Protein AF-0000000080707463 (afdb_homodimer)

Radius of gyration: 42.47 Å; Cα contacts (8 Å, |Δi|>4): 2277; chains: 2; bounding box: 105×149×133 Å

Nearest PDB structures (foldseek):
  4acj-assembly1_A  TM=9.661E-01  e=4.113E-15  Danio rerio
  7obp-assembly5_E  TM=9.614E-01  e=1.721E-14  Homo sapiens
  8ar9-assembly1_A  TM=9.687E-01  e=5.318E-14  Homo sapiens
  7uzi-assembly1_U  TM=9.583E-01  e=1.323E-13  Rattus norvegicus
  7unf-assembly1_U  TM=8.994E-01  e=2.411E-11  Homo sapiens

Foldseek 3Di:
DVVVVVVVCVVVLVVCLVCVLVVQVVLLVVLLVVLVVCLVCVCVVVVCVLFLADSLLVSQVVLQVVCVVCVVVDDPSVNVSNLVSLVVLLLVLLLLLLLLLLLLVLQPALDQDDPVLVVVALCVLQVLLLLLLLLLLLVLLLLLLVLQVVVCVVPVVAFSCLSLLLLLLQFPNLPLDDPLLCVQRHVLSNQSSQQSQLVLLVCLSVVLRVLLSVVVVCVDVCVPPDPPPPDDDDDDDDDDDDDDDDDDDDDPDDDDDDDDDDDDDDDDDPPVPPCPDPPDPPDPPPPPPVPPPPPVPPPPPPPPPPPDVPDDQDEDDPVVSSVLLVVLLVVLVVVLVVVLVVQCVDDVCVSLVLVSLFRSSLSSSVSSSVVSSVCSVPHSYRYNSVSSNVSSVVSLSSSSSSSSSSRDNGDHPPVCVVSSVVSSVSSVVSLVVCLVPPQVQSAQDPSSLSSSLSSSNSRHNNSRSVVSNCSNVVPCLASRSVNSSSSSNPRVPPHSRSVSSVLSVCCSPPNSVVSSVVSVVSSVVSVVCSVPPPNCLHQVSLVVVVVVVVVVVVVPDPPPPPDPPPDPPDDPPDCPVPDDPPPPPPVPPPPPLPQAAELDDDPQDDSVNLSLVLVLAPVVQSNFHKYWQDKCVVQNFFPVSVQVSQAPQAKKWKWFAFNSGWIKTKTFGTTRHADQDADGDQSIWIWTPPSHTDIFGFPPPDRRAWHHHCFKTFGAADDFGTCKMATGRRFKMAHAQHNRRRDGNRDSDRITTTSMMIMIGGDRDDNPPD/DVVVVVVVCVVVLVVCLVCVLVVQVVLLVVLLVVLVVCLVCVCVVVVCVLFLADSLLVSQVVLQVVCVVCVVVDDPSVVVSNLVSLVVLLLVLLLLLLLLLLLLVLQPALDQDDPVLVVVALCVLQVLLLLLLLLLLLVLLLLLLVLQVVVCVVPVPDFSCLSLLLLLLQFPRLPLDDPLLCVQRHVLSNQSSLQSQLVLLVCLSVVLSVLLSVVVVCVDVVVPPDDPPPDDDDDDDYDDDDDDDDDYDDDDDDDDDDDYDDDDDYDDDDDPPPCPDDPDDPDPPPPPPVPPPPPVPPPPPPPPPPPDVPDDQDEDDPVVSSVLLVVLLVVLVVVLVVVLVVQCVDDVCVSLVLVSLFRSSLSSSVSSSVVSSVCSVPHSYRYNSVSSNVSSVVSLSSSSSSSSSSRDNGDHPPVCVVSSVSSSVSSVVSLVVCLVPPQVQSAQDPSSLSSSLSSSNSRHNNSRSVVSNCSNVVPCLASRSVNSSSSSNPRVPPDSRSVSSVLSVCCSPPNSVVSSVVSVVSSVVSVVCRVPPPNCLHQVSLVVVVVVVVVVVVVPDPPPPPDPPPDPPDDDPDCPPPDDPPPPPPVVPPPPLQQAAELDDDPQDDSVNLSLVLVLAPVVQSNFHKYWQDKCVVQNFFPVSVQVSQAQQAKKWKWFAFNSGWIWTKTFGTTRHADQDADGDQSIWIWTPPSHTDIFGFPPPDRRAWHHHCFKTFGAADDPGTCKMATGRRFKIAHAQHPRRRDGNRDSDRITTTSMMIMIGGDRDDNPPD

InterPro domains:
  IPR006571 TLDc domain [PF07534] (599-762)
  IPR006571 TLDc domain [PS51886] (603-763)
  IPR006571 TLDc domain [SM00584] (602-763)

Organism: Ectocarpus siliculosus (NCBI:txid2880)

pLDDT: mean 73.84, std 25.96, range [13.28, 97.69]

Sequence (1540 aa):
MAETGADDDETLGAWALRYRGVATFGALAVLLGTGKFVGFHWHRLAFLRRFVVPPAVISGLLGCVVYRLFKGVMSPGVKSSLDESLSEVVVLMINFTFSALTLGFASAGTYVPRTRAVLASIWHEALPMLVYSQVLIWGQSCVALLTVGLIRLGNPDVSVFLGALVTMGLETGRDVMSFSTREIAGEWADEVVRLADSLGLLLSVFGGICLMTMHMGSWGPTGARASPDRGRQGLGGTAAAGTAGRGLGGGLPGFDDANLGSSDAGSNNHRSRSLSPRSRPALRGAGIAGSLLEAGTPEASVAGRDRGPTLGIHRAGLGAHLLLPAVSVGAAWLVDLFIRFLENRVEYTAKHHIISGFRLFQLSMCAALLFMCFIRRTSPFRYHSEWFFRLSGLCLDLMTTAAISSIGFASIPNKFNAAFLLVLFSCVLWNVGVFIVLAPRMFPNFWLLRATALIGDALGHSWVGLLLLRAMDFRLQTPVPLAYAYKTMMFFVPASGSKNAIVIAMVDVMGVWEAFVVCLGVCVAWLWVFDWHFKSRMPHNQQMREEERSKKKQRSPLRTRKKKKNAVEEAELVDMRPPGVVRHEVESPVEEAREVVLDQPSKILTAARLRRLAEAVPLGQAMKTWKLGYSIARDGASLWTLLQNCRGRGPCLIVVEDSWGYVFGGFVAGSMKESQKYYGTGESFVYSFHPSFKGHRWTGANDYFCISSDSWLAMGGGGGGFAFQIDDELDAGESNPSDTFGSPRLSSNEFFRCLQVEVWFFSNLKPSGDMAETGADDDETLGAWALRYRGVATFGALAVLLGTGKFVGFHWHRLAFLRRFVVPPAVISGLLGCVVYRLFKGVMSPGVKSSLDESLSEVVVLMINFTFSALTLGFASAGTYVPRTRAVLASIWHEALPMLVYSQVLIWGQSCVALLTVGLIRLGNPDVSVFLGALVTMGLETGRDVMSFSTREIAGEWADEVVRLADSLGLLLSVFGGICLMTMHMGSWGPTGARASPDRGRQGLGGTAAAGTAGRGLGGGLPGFDDANLGSSDAGSNNHRSRSLSPRSRPALRGAGIAGSLLEAGTPEASVAGRDRGPTLGIHRAGLGAHLLLPAVSVGAAWLVDLFIRFLENRVEYTAKHHIISGFRLFQLSMCAALLFMCFIRRTSPFRYHSEWFFRLSGLCLDLMTTAAISSIGFASIPNKFNAAFLLVLFSCVLWNVGVFIVLAPRMFPNFWLLRATALIGDALGHSWVGLLLLRAMDFRLQTPVPLAYAYKTMMFFVPASGSKNAIVIAMVDVMGVWEAFVVCLGVCVAWLWVFDWHFKSRMPHNQQMREEERSKKKQRSPLRTRKKKKNAVEEAELVDMRPPGVVRHEVESPVEEAREVVLDQPSKILTAARLRRLAEAVPLGQAMKTWKLGYSIARDGASLWTLLQNCRGRGPCLIVVEDSWGYVFGGFVAGSMKESQKYYGTGESFVYSFHPSFKGHRWTGANDYFCISSDSWLAMGGGGGGFAFQIDDELDAGESNPSDTFGSPRLSSNEFFRCLQVEVWFFSNLKPSGD

Secondary structure (DSSP, 8-state):
--HHHHHHHHHHHHHHHHTHHHHHHHHHHHHHHHHHHHHHHHTTSTTGGGS---HHHHHHHHHHHHHHHHHTTS-HHHHHHHHHHHHHHHHHHHHHHHHHHHHHHHT-SS----HHHHHHHHHHHHHHHHHHHHHHHHHHHHHHHHHHHHHHHH-TTS-TTHHHHHHHHHHT-GGG--HHHHHHH-THHHHHHHHHHHHHHHHHHHHHHHHHHHHHHH-STT------------------------------------------------------------------GGGGG--------------------EEP-HHHHHHHHHHHHHHHHHHHHHHHHHHTTSHHHHHHTSGGGS-HHHHHHHHHHHHHHHHHHH--EE--HHHHHHHHHHHHHHHHHHHHHT---PPPPHHHHHHHHHHHHHHHHHHHHHHHHTHHHH-SS-HHHHHHHHHHHHHT-HHHHHHHHHHH-TT--SSHHHHHHHHHH-TTS--HHHHHHHHHHHHHHT-HHHHHHHHHHHHHHHHHHIIIIIGGG-HHHHHHHHHHHHHHHHHS-SGGGSGGGSSS--S--------------------------BSS--SS--HHHHHHHHHHS-HHHHTSEEEEEEEHHHH-S-HHHHHHHHBTS-SEEEEEEETTS-EEEEEESS-B--EEEEE--TT-EEEE-SSS-EEEE--SS----EEE-SSEEEE--SBT--SEEEETTSSEEE---BTTTTB---SSSSEEEEEEEEEEEEE-S-----/--HHHHHHHHHHHHHHHHTHHHHHHHHHHHHHHHHHHHHHHHTTSTTGGGS---HHHHHHHHHHHHHHHHHTTS-HHHHHHHHHHHHHHHHHHHHHHHHHHHHHHHT-SS----HHHHHHHHHHHHHHHHHHHHHHHHHHHHHHHHHHHHHHHH-TTS-TTHHHHHHHHHHT-GGG--HHHHHHH-THHHHHHHHHHHHHHHHHHHHHHHHHHHHHHH-STT------------------------------------------------------------------GGGGG--------------------EEP-HHHHHHHHHHHHHHHHHHHHHHHHHHTTSHHHHHHTSGGGS-HHHHHHHHHHHHHHHHHHH--EE--HHHHHHHHHHHHHHHHHHHHHT---PPPPGGGHHHHHHHHHHHHHHHHHHHHHTHHHH-SS-HHHHHHHHHHHHHT-HHHHHHHHHHH-TT--SSHHHHHHHHHH-TTS--HHHHHHHHHHHHHHT-HHHHHHHHHHHHHHHHHHIIIIIGGG-HHHHHHHHHHHHHHHHHS-SGGGSGGGSSTT--------------------------PPBSS--SS--HHHHHHHHHHS-HHHHTSEEEEEEEHHHH-S-HHHHHHHHBTS-SEEEEEEETTS-EEEEEESS-B--EEEEE--TT-EEEE-SSS-EEEE--SS----EEE-SSEEEE--SBT--SEEEETTSSEEE---BTTTTB---SSSSEEEEEEEEEEEEE-S-----

Structure (mmCIF, N/CA/C/O backbone):
data_AF-0000000080707463-model_v1
#
loop_
_entity.id
_entity.type
_entity.pdbx_description
1 polymer 'Oxidation resistance protein 1'
#
loop_
_atom_site.group_PDB
_atom_site.id
_atom_site.type_symbol
_atom_site.label_atom_id
_atom_site.label_alt_id
_atom_site.label_comp_id
_atom_site.label_asym_id
_atom_site.label_entity_id
_atom_site.label_seq_id
_atom_site.pdbx_PDB_ins_code
_atom_site.Cartn_x
_atom_site.Cartn_y
_atom_site.Cartn_z
_atom_site.occupancy
_atom_site.B_iso_or_equiv
_atom_site.auth_seq_id
_atom_site.auth_comp_id
_atom_site.auth_asym_id
_atom_site.auth_atom_id
_atom_site.pdbx_PDB_model_num
ATOM 1 N N . MET A 1 1 ? -41.469 -14.414 -19.312 1 22.59 1 MET A N 1
ATOM 2 C CA . MET A 1 1 ? -40.312 -13.672 -19.844 1 22.59 1 MET A CA 1
ATOM 3 C C . MET A 1 1 ? -39.875 -12.602 -18.859 1 22.59 1 MET A C 1
ATOM 5 O O . MET A 1 1 ? -38.688 -12.297 -18.781 1 22.59 1 MET A O 1
ATOM 9 N N . ALA A 1 2 ? -40.812 -12.016 -18.297 1 30 2 ALA A N 1
ATOM 10 C CA . ALA A 1 2 ? -40.656 -10.953 -17.312 1 30 2 ALA A CA 1
ATOM 11 C C . ALA A 1 2 ? -40.156 -11.492 -15.984 1 30 2 ALA A C 1
ATOM 13 O O . ALA A 1 2 ? -39.406 -10.805 -15.266 1 30 2 ALA A O 1
ATOM 14 N N . GLU A 1 3 ? -40.531 -12.578 -15.633 1 34.59 3 GLU A N 1
ATOM 15 C CA . GLU A 1 3 ? -40.25 -13.195 -14.344 1 34.59 3 GLU A CA 1
ATOM 16 C C . GLU A 1 3 ? -38.781 -13.672 -14.305 1 34.59 3 GLU A C 1
ATOM 18 O O . GLU A 1 3 ? -38.188 -13.711 -13.234 1 34.59 3 GLU A O 1
ATOM 23 N N . THR A 1 4 ? -38.219 -14.141 -15.352 1 39.25 4 THR A N 1
ATOM 24 C CA . THR A 1 4 ? -36.875 -14.625 -15.539 1 39.25 4 THR A CA 1
ATOM 25 C C . THR A 1 4 ? -35.875 -13.461 -15.516 1 39.25 4 THR A C 1
ATOM 27 O O . THR A 1 4 ? -34.688 -13.656 -15.203 1 39.25 4 THR A O 1
ATOM 30 N N . GLY A 1 5 ? -36.375 -12.297 -15.789 1 38.81 5 GLY A N 1
ATOM 31 C CA . GLY A 1 5 ? -35.625 -11.047 -15.828 1 38.81 5 GLY A CA 1
ATOM 32 C C . GLY A 1 5 ? -35.25 -10.539 -14.461 1 38.81 5 GLY A C 1
ATOM 33 O O . GLY A 1 5 ? -34.125 -10.016 -14.281 1 38.81 5 GLY A O 1
ATOM 34 N N . ALA A 1 6 ? -36.25 -10.672 -13.555 1 44.25 6 ALA A N 1
ATOM 35 C CA . ALA A 1 6 ? -36.062 -10.195 -12.188 1 44.25 6 ALA A CA 1
ATOM 36 C C . ALA A 1 6 ? -35 -11.031 -11.453 1 44.25 6 ALA A C 1
ATOM 38 O O . ALA A 1 6 ? -34.188 -10.484 -10.719 1 44.25 6 ALA A O 1
ATOM 39 N N . ASP A 1 7 ? -35.062 -12.32 -11.711 1 47.31 7 ASP A N 1
ATOM 40 C CA . ASP A 1 7 ? -34.125 -13.25 -11.078 1 47.31 7 ASP A CA 1
ATOM 41 C C . ASP A 1 7 ? -32.688 -13.047 -11.578 1 47.31 7 ASP A C 1
ATOM 43 O O . ASP A 1 7 ? -31.75 -13.133 -10.812 1 47.31 7 ASP A O 1
ATOM 47 N N . ASP A 1 8 ? -32.688 -12.719 -12.859 1 50.44 8 ASP A N 1
ATOM 48 C CA . ASP A 1 8 ? -31.406 -12.469 -13.523 1 50.44 8 ASP A CA 1
ATOM 49 C C . ASP A 1 8 ? -30.719 -11.227 -12.953 1 50.44 8 ASP A C 1
ATOM 51 O O . ASP A 1 8 ? -29.5 -11.219 -12.734 1 50.44 8 ASP A O 1
ATOM 55 N N . ASP A 1 9 ? -31.609 -10.266 -12.734 1 53.47 9 ASP A N 1
ATOM 56 C CA . ASP A 1 9 ? -31.141 -9.016 -12.141 1 53.47 9 ASP A CA 1
ATOM 57 C C . ASP A 1 9 ? -30.672 -9.227 -10.711 1 53.47 9 ASP A C 1
ATOM 59 O O . ASP A 1 9 ? -29.719 -8.586 -10.266 1 53.47 9 ASP A O 1
ATOM 63 N N . GLU A 1 10 ? -31.25 -10.359 -10.25 1 58.5 10 GLU A N 1
ATOM 64 C CA . GLU A 1 10 ? -30.859 -10.625 -8.867 1 58.5 10 GLU A CA 1
ATOM 65 C C . GLU A 1 10 ? -29.484 -11.289 -8.805 1 58.5 10 GLU A C 1
ATOM 67 O O . GLU A 1 10 ? -28.688 -10.992 -7.91 1 58.5 10 GLU A O 1
ATOM 72 N N . THR A 1 11 ? -29.297 -12.133 -9.906 1 62.91 11 THR A N 1
ATOM 73 C CA . THR A 1 11 ? -28.016 -12.828 -9.898 1 62.91 11 THR A CA 1
ATOM 74 C C . THR A 1 11 ? -26.875 -11.859 -10.195 1 62.91 11 THR A C 1
ATOM 76 O O . THR A 1 11 ? -25.828 -11.898 -9.531 1 62.91 11 THR A O 1
ATOM 79 N N . LEU A 1 12 ? -27.219 -11.039 -11.148 1 64.5 12 LEU A N 1
ATOM 80 C CA . LEU A 1 12 ? -26.188 -10.062 -11.492 1 64.5 12 LEU A CA 1
ATOM 81 C C . LEU A 1 12 ? -26 -9.07 -10.352 1 64.5 12 LEU A C 1
ATOM 83 O O . LEU A 1 12 ? -24.859 -8.641 -10.094 1 64.5 12 LEU A O 1
ATOM 87 N N . GLY A 1 13 ? -27.094 -8.812 -9.695 1 63.5 13 GLY A N 1
ATOM 88 C CA . GLY A 1 13 ? -27.016 -7.902 -8.562 1 63.5 13 GLY A CA 1
ATOM 89 C C . GLY A 1 13 ? -26.234 -8.477 -7.391 1 63.5 13 GLY A C 1
ATOM 90 O O . GLY A 1 13 ? -25.438 -7.781 -6.766 1 63.5 13 GLY A O 1
ATOM 91 N N . ALA A 1 14 ? -26.422 -9.828 -7.262 1 68.12 14 ALA A N 1
ATOM 92 C CA . ALA A 1 14 ? -25.719 -10.477 -6.16 1 68.12 14 ALA A CA 1
ATOM 93 C C . ALA A 1 14 ? -24.219 -10.562 -6.445 1 68.12 14 ALA A C 1
ATOM 95 O O . ALA A 1 14 ? -23.391 -10.367 -5.547 1 68.12 14 ALA A O 1
ATOM 96 N N . TRP A 1 15 ? -23.953 -10.789 -7.691 1 69.94 15 TRP A N 1
ATOM 97 C CA . TRP A 1 15 ? -22.562 -10.852 -8.102 1 69.94 15 TRP A CA 1
ATOM 98 C C . TRP A 1 15 ? -21.891 -9.484 -7.977 1 69.94 15 TRP A C 1
ATOM 100 O O . TRP A 1 15 ? -20.766 -9.375 -7.484 1 69.94 15 TRP A O 1
ATOM 110 N N . ALA A 1 16 ? -22.641 -8.508 -8.312 1 67 16 ALA A N 1
ATOM 111 C CA . ALA A 1 16 ? -22.094 -7.152 -8.25 1 67 16 ALA A CA 1
ATOM 112 C C . ALA A 1 16 ? -21.859 -6.719 -6.809 1 67 16 ALA A C 1
ATOM 114 O O . ALA A 1 16 ? -20.891 -6.02 -6.512 1 67 16 ALA A O 1
ATOM 115 N N . LEU A 1 17 ? -22.656 -7.234 -5.965 1 68.12 17 LEU A N 1
ATOM 116 C CA . LEU A 1 17 ? -22.516 -6.883 -4.555 1 68.12 17 LEU A CA 1
ATOM 117 C C . LEU A 1 17 ? -21.312 -7.582 -3.93 1 68.12 17 LEU A C 1
ATOM 119 O O . LEU A 1 17 ? -20.641 -7.016 -3.074 1 68.12 17 LEU A O 1
ATOM 123 N N . ARG A 1 18 ? -21.047 -8.672 -4.523 1 71.38 18 ARG A N 1
ATOM 124 C CA . ARG A 1 18 ? -19.922 -9.438 -4.004 1 71.38 18 ARG A CA 1
ATOM 125 C C . ARG A 1 18 ? -18.594 -8.766 -4.363 1 71.38 18 ARG A C 1
ATOM 127 O O . ARG A 1 18 ? -17.656 -8.766 -3.561 1 71.38 18 ARG A O 1
ATOM 134 N N . TYR A 1 19 ? -18.609 -8.195 -5.488 1 77.25 19 TYR A N 1
ATOM 135 C CA . TYR A 1 19 ? -17.359 -7.594 -5.949 1 77.25 19 TYR A CA 1
ATOM 136 C C . TYR A 1 19 ? -17.438 -6.074 -5.871 1 77.25 19 TYR A C 1
ATOM 138 O O . TYR A 1 19 ? -16.844 -5.375 -6.703 1 77.25 19 TYR A O 1
ATOM 146 N N . ARG A 1 20 ? -18.203 -5.656 -4.844 1 77.75 20 ARG A N 1
ATOM 147 C CA . ARG A 1 20 ? -18.391 -4.215 -4.715 1 77.75 20 ARG A CA 1
ATOM 148 C C . ARG A 1 20 ? -17.078 -3.518 -4.371 1 77.75 20 ARG A C 1
ATOM 150 O O . ARG A 1 20 ? -16.781 -2.447 -4.902 1 77.75 20 ARG A O 1
ATOM 157 N N . GLY A 1 21 ? -16.344 -4.121 -3.512 1 77.25 21 GLY A N 1
ATOM 158 C CA . GLY A 1 21 ? -15.062 -3.533 -3.146 1 77.25 21 GLY A CA 1
ATOM 159 C C . GLY A 1 21 ? -14.094 -3.445 -4.309 1 77.25 21 GLY A C 1
ATOM 160 O O . GLY A 1 21 ? -13.422 -2.426 -4.488 1 77.25 21 GLY A O 1
ATOM 161 N N . VAL A 1 22 ? -14.125 -4.434 -5.117 1 79.75 22 VAL A N 1
ATOM 162 C CA . VAL A 1 22 ? -13.234 -4.48 -6.277 1 79.75 22 VAL A CA 1
ATOM 163 C C . VAL A 1 22 ? -13.656 -3.42 -7.293 1 79.75 22 VAL A C 1
ATOM 165 O O . VAL A 1 22 ? -12.812 -2.719 -7.852 1 79.75 22 VAL A O 1
ATOM 168 N N . ALA A 1 23 ? -14.938 -3.307 -7.41 1 81.06 23 ALA A N 1
ATOM 169 C CA . ALA A 1 23 ? -15.461 -2.334 -8.367 1 81.06 23 ALA A CA 1
ATOM 170 C C . ALA A 1 23 ? -15.148 -0.907 -7.926 1 81.06 23 ALA A C 1
ATOM 172 O O . ALA A 1 23 ? -14.758 -0.071 -8.742 1 81.06 23 ALA A O 1
ATOM 173 N N . THR A 1 24 ? -15.273 -0.703 -6.672 1 84.56 24 THR A N 1
ATOM 174 C CA . THR A 1 24 ? -15.062 0.647 -6.164 1 84.56 24 THR A CA 1
ATOM 175 C C . THR A 1 24 ? -13.594 1.036 -6.254 1 84.56 24 THR A C 1
ATOM 177 O O . THR A 1 24 ? -13.258 2.107 -6.77 1 84.56 24 THR A O 1
ATOM 180 N N . PHE A 1 25 ? -12.75 0.212 -5.883 1 85.19 25 PHE A N 1
ATOM 181 C CA . PHE A 1 25 ? -11.328 0.535 -5.914 1 85.19 25 PHE A CA 1
ATOM 182 C C . PHE A 1 25 ? -10.812 0.57 -7.348 1 85.19 25 PHE A C 1
ATOM 184 O O . PHE A 1 25 ? -9.938 1.373 -7.68 1 85.19 25 PHE A O 1
ATOM 191 N N . GLY A 1 26 ? -11.352 -0.332 -8.117 1 83.94 26 GLY A N 1
ATOM 192 C CA . GLY A 1 26 ? -10.984 -0.299 -9.523 1 83.94 26 GLY A CA 1
ATOM 193 C C . GLY A 1 26 ? -11.414 0.977 -10.219 1 83.94 26 GLY A C 1
ATOM 194 O O . GLY A 1 26 ? -10.633 1.57 -10.969 1 83.94 26 GLY A O 1
ATOM 195 N N . ALA A 1 27 ? -12.602 1.428 -9.914 1 85.81 27 ALA A N 1
ATOM 196 C CA . ALA A 1 27 ? -13.109 2.654 -10.516 1 85.81 27 ALA A CA 1
ATOM 197 C C . ALA A 1 27 ? -12.32 3.871 -10.047 1 85.81 27 ALA A C 1
ATOM 199 O O . ALA A 1 27 ? -12 4.758 -10.836 1 85.81 27 ALA A O 1
ATOM 200 N N . LEU A 1 28 ? -12.016 3.875 -8.781 1 89.94 28 LEU A N 1
ATOM 201 C CA . LEU A 1 28 ? -11.266 4.996 -8.227 1 89.94 28 LEU A CA 1
ATOM 202 C C . LEU A 1 28 ? -9.859 5.043 -8.805 1 89.94 28 LEU A C 1
ATOM 204 O O . LEU A 1 28 ? -9.336 6.125 -9.086 1 89.94 28 LEU A O 1
ATOM 208 N N . ALA A 1 29 ? -9.328 3.898 -9.023 1 87.69 29 ALA A N 1
ATOM 209 C CA . ALA A 1 29 ? -7.984 3.842 -9.594 1 87.69 29 ALA A CA 1
ATOM 210 C C . ALA A 1 29 ? -7.98 4.324 -11.047 1 87.69 29 ALA A C 1
ATOM 212 O O . ALA A 1 29 ? -7.07 5.039 -11.469 1 87.69 29 ALA A O 1
ATOM 213 N N . VAL A 1 30 ? -8.992 3.996 -11.758 1 86.31 30 VAL A N 1
ATOM 214 C CA . VAL A 1 30 ? -9.094 4.434 -13.141 1 86.31 30 VAL A CA 1
ATOM 215 C C . VAL A 1 30 ? -9.297 5.949 -13.195 1 86.31 30 VAL A C 1
ATOM 217 O O . VAL A 1 30 ? -8.688 6.637 -14.016 1 86.31 30 VAL A O 1
ATOM 220 N N . LEU A 1 31 ? -10.094 6.375 -12.297 1 89.94 31 LEU A N 1
ATOM 221 C CA . LEU A 1 31 ? -10.336 7.812 -12.25 1 89.94 31 LEU A CA 1
ATOM 222 C C . LEU A 1 31 ? -9.07 8.57 -11.875 1 89.94 31 LEU A C 1
ATOM 224 O O . LEU A 1 31 ? -8.766 9.609 -12.461 1 89.94 31 LEU A O 1
ATOM 228 N N . LEU A 1 32 ? -8.375 8.047 -10.922 1 89 32 LEU A N 1
ATOM 229 C CA . LEU A 1 32 ? -7.133 8.695 -10.508 1 89 32 LEU A CA 1
ATOM 230 C C . LEU A 1 32 ? -6.109 8.688 -11.641 1 89 32 LEU A C 1
ATOM 232 O O . LEU A 1 32 ? -5.41 9.68 -11.859 1 89 32 LEU A O 1
ATOM 236 N N . GLY A 1 33 ? -6.035 7.578 -12.391 1 82.12 33 GLY A N 1
ATOM 237 C CA . GLY A 1 33 ? -5.137 7.512 -13.531 1 82.12 33 GLY A CA 1
ATOM 238 C C . GLY A 1 33 ? -5.508 8.484 -14.641 1 82.12 33 GLY A C 1
ATOM 239 O O . GLY A 1 33 ? -4.637 9.148 -15.203 1 82.12 33 GLY A O 1
ATOM 240 N N . THR A 1 34 ? -6.75 8.625 -14.812 1 83.56 34 THR A N 1
ATOM 241 C CA . THR A 1 34 ? -7.227 9.539 -15.852 1 83.56 34 THR A CA 1
ATOM 242 C C . THR A 1 34 ? -7.016 10.992 -15.43 1 83.56 34 THR A C 1
ATOM 244 O O . THR A 1 34 ? -6.68 11.836 -16.266 1 83.56 34 THR A O 1
ATOM 247 N N . GLY A 1 35 ? -7.23 11.227 -14.172 1 84 35 GLY A N 1
ATOM 248 C CA . GLY A 1 35 ? -6.992 12.57 -13.68 1 84 35 GLY A CA 1
ATOM 249 C C . GLY A 1 35 ? -5.539 13 -13.789 1 84 35 GLY A C 1
ATOM 250 O O . GLY A 1 35 ? -5.242 14.133 -14.156 1 84 35 GLY A O 1
ATOM 251 N N . LYS A 1 36 ? -4.691 12.102 -13.477 1 79.69 36 LYS A N 1
ATOM 252 C CA . LYS A 1 36 ? -3.268 12.398 -13.609 1 79.69 36 LYS A CA 1
ATOM 253 C C . LYS A 1 36 ? -2.883 12.609 -15.07 1 79.69 36 LYS A C 1
ATOM 255 O O . LYS A 1 36 ? -2.053 13.469 -15.383 1 79.69 36 LYS A O 1
ATOM 260 N N . PHE A 1 37 ? -3.516 11.828 -15.938 1 78.88 37 PHE A N 1
ATOM 261 C CA . PHE A 1 37 ? -3.268 11.961 -17.375 1 78.88 37 PHE A CA 1
ATOM 262 C C . PHE A 1 37 ? -3.762 13.305 -17.875 1 78.88 37 PHE A C 1
ATOM 264 O O . PHE A 1 37 ? -3.061 13.984 -18.641 1 78.88 37 PHE A O 1
ATOM 271 N N . VAL A 1 38 ? -4.875 13.656 -17.391 1 78.88 38 VAL A N 1
ATOM 272 C CA . VAL A 1 38 ? -5.457 14.93 -17.797 1 78.88 38 VAL A CA 1
ATOM 273 C C . VAL A 1 38 ? -4.645 16.078 -17.219 1 78.88 38 VAL A C 1
ATOM 275 O O . VAL A 1 38 ? -4.422 17.094 -17.875 1 78.88 38 VAL A O 1
ATOM 278 N N . GLY A 1 39 ? -4.262 15.867 -15.977 1 73.56 39 GLY A N 1
ATOM 279 C CA . GLY A 1 39 ? -3.451 16.891 -15.344 1 73.56 39 GLY A CA 1
ATOM 280 C C . GLY A 1 39 ? -2.133 17.141 -16.062 1 73.56 39 GLY A C 1
ATOM 281 O O . GLY A 1 39 ? -1.703 18.281 -16.203 1 73.56 39 GLY A O 1
ATOM 282 N N . PHE A 1 40 ? -1.566 16.094 -16.484 1 70.69 40 PHE A N 1
ATOM 283 C CA . PHE A 1 40 ? -0.289 16.203 -17.188 1 70.69 40 PHE A CA 1
ATOM 284 C C . PHE A 1 40 ? -0.458 16.922 -18.516 1 70.69 40 PHE A C 1
ATOM 286 O O . PHE A 1 40 ? 0.37 17.75 -18.891 1 70.69 40 PHE A O 1
ATOM 293 N N . HIS A 1 41 ? -1.542 16.609 -19.141 1 67 41 HIS A N 1
ATOM 294 C CA . HIS A 1 41 ? -1.771 17.234 -20.438 1 67 41 HIS A CA 1
ATOM 295 C C . HIS A 1 41 ? -2.422 18.594 -20.281 1 67 41 HIS A C 1
ATOM 297 O O . HIS A 1 41 ? -2.344 19.438 -21.188 1 67 41 HIS A O 1
ATOM 303 N N . TRP A 1 42 ? -3.031 18.625 -19.172 1 62 42 TRP A N 1
ATOM 304 C CA . TRP A 1 42 ? -3.65 19.906 -18.828 1 62 42 TRP A CA 1
ATOM 305 C C . TRP A 1 42 ? -2.611 21.016 -18.781 1 62 42 TRP A C 1
ATOM 307 O O . TRP A 1 42 ? -2.881 22.156 -19.203 1 62 42 TRP A O 1
ATOM 317 N N . HIS A 1 43 ? -1.509 20.625 -18.188 1 58.28 43 HIS A N 1
ATOM 318 C CA . HIS A 1 43 ? -0.461 21.641 -18.078 1 58.28 43 HIS A CA 1
ATOM 319 C C . HIS A 1 43 ? 0.007 22.109 -19.438 1 58.28 43 HIS A C 1
ATOM 321 O O . HIS A 1 43 ? 0.601 23.188 -19.562 1 58.28 43 HIS A O 1
ATOM 327 N N . ARG A 1 44 ? -0.505 21.359 -20.375 1 57.75 44 ARG A N 1
ATOM 328 C CA . ARG A 1 44 ? -0.166 21.797 -21.719 1 57.75 44 ARG A CA 1
ATOM 329 C C . ARG A 1 44 ? -1.182 22.797 -22.25 1 57.75 44 ARG A C 1
ATOM 331 O O . ARG A 1 44 ? -0.901 23.547 -23.188 1 57.75 44 ARG A O 1
ATOM 338 N N . LEU A 1 45 ? -2.281 22.75 -21.562 1 58.19 45 LEU A N 1
ATOM 339 C CA . LEU A 1 45 ? -3.277 23.719 -21.984 1 58.19 45 LEU A CA 1
ATOM 340 C C . LEU A 1 45 ? -3.055 25.062 -21.281 1 58.19 45 LEU A C 1
ATOM 342 O O . LEU A 1 45 ? -2.857 25.109 -20.078 1 58.19 45 LEU A O 1
ATOM 346 N N . ALA A 1 46 ? -2.73 26.109 -21.969 1 54.59 46 ALA A N 1
ATOM 347 C CA . ALA A 1 46 ? -2.283 27.453 -21.578 1 54.59 46 ALA A CA 1
ATOM 348 C C . ALA A 1 46 ? -3.131 27.984 -20.422 1 54.59 46 ALA A C 1
ATOM 350 O O . ALA A 1 46 ? -2.6 28.562 -19.469 1 54.59 46 ALA A O 1
ATOM 351 N N . PHE A 1 47 ? -4.477 27.969 -20.641 1 53.09 47 PHE A N 1
ATOM 352 C CA . PHE A 1 47 ? -5.34 28.641 -19.672 1 53.09 47 PHE A CA 1
ATOM 353 C C . PHE A 1 47 ? -5.324 27.922 -18.328 1 53.09 47 PHE A C 1
ATOM 355 O O . PHE A 1 47 ? -5.391 28.547 -17.281 1 53.09 47 PHE A O 1
ATOM 362 N N . LEU A 1 48 ? -5.059 26.656 -18.328 1 59.31 48 LEU A N 1
ATOM 363 C CA . LEU A 1 48 ? -5.156 25.844 -17.125 1 59.31 48 LEU A CA 1
ATOM 364 C C . LEU A 1 48 ? -3.811 25.766 -16.422 1 59.31 48 LEU A C 1
ATOM 366 O O . LEU A 1 48 ? -3.736 25.328 -15.266 1 59.31 48 LEU A O 1
ATOM 370 N N . ARG A 1 49 ? -2.941 26.375 -17.031 1 60.12 49 ARG A N 1
ATOM 371 C CA . ARG A 1 49 ? -1.585 26.359 -16.5 1 60.12 49 ARG A CA 1
ATOM 372 C C . ARG A 1 49 ? -1.461 27.281 -15.289 1 60.12 49 ARG A C 1
ATOM 374 O O . ARG A 1 49 ? -0.595 27.078 -14.43 1 60.12 49 ARG A O 1
ATOM 381 N N . ARG A 1 50 ? -2.51 28.25 -15.328 1 63.88 50 ARG A N 1
ATOM 382 C CA . ARG A 1 50 ? -2.395 29.234 -14.25 1 63.88 50 ARG A CA 1
ATOM 383 C C . ARG A 1 50 ? -2.914 28.672 -12.93 1 63.88 50 ARG A C 1
ATOM 385 O O . ARG A 1 50 ? -2.502 29.094 -11.859 1 63.88 50 ARG A O 1
ATOM 392 N N . PHE A 1 51 ? -3.779 27.703 -13.117 1 71.62 51 PHE A N 1
ATOM 393 C CA . PHE A 1 51 ? -4.363 27.125 -11.906 1 71.62 51 PHE A CA 1
ATOM 394 C C . PHE A 1 51 ? -3.725 25.781 -11.586 1 71.62 51 PHE A C 1
ATOM 396 O O . PHE A 1 51 ? -3.66 24.906 -12.438 1 71.62 51 PHE A O 1
ATOM 403 N N . VAL A 1 52 ? -3.035 25.812 -10.477 1 74.12 52 VAL A N 1
ATOM 404 C CA . VAL A 1 52 ? -2.492 24.547 -10.023 1 74.12 52 VAL A CA 1
ATOM 405 C C . VAL A 1 52 ? -3.605 23.688 -9.414 1 74.12 52 VAL A C 1
ATOM 407 O O . VAL A 1 52 ? -4 23.906 -8.266 1 74.12 52 VAL A O 1
ATOM 410 N N . VAL A 1 53 ? -4.254 22.984 -10.227 1 80.56 53 VAL A N 1
ATOM 411 C CA . VAL A 1 53 ? -5.309 22.094 -9.742 1 80.56 53 VAL A CA 1
ATOM 412 C C . VAL A 1 53 ? -4.727 20.719 -9.461 1 80.56 53 VAL A C 1
ATOM 414 O O . VAL A 1 53 ? -4.172 20.078 -10.352 1 80.56 53 VAL A O 1
ATOM 417 N N . PRO A 1 54 ? -4.895 20.312 -8.211 1 83.88 54 PRO A N 1
ATOM 418 C CA . PRO A 1 54 ? -4.422 18.969 -7.902 1 83.88 54 PRO A CA 1
ATOM 419 C C . PRO A 1 54 ? -5.109 17.891 -8.75 1 83.88 54 PRO A C 1
ATOM 421 O O . PRO A 1 54 ? -6.316 17.969 -8.984 1 83.88 54 PRO A O 1
ATOM 424 N N . PRO A 1 55 ?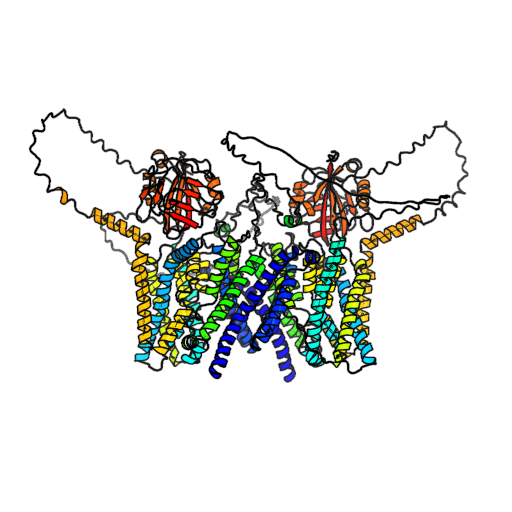 -4.359 16.953 -9.242 1 85.31 55 PRO A N 1
ATOM 425 C CA . PRO A 1 55 ? -4.93 15.914 -10.094 1 85.31 55 PRO A CA 1
ATOM 426 C C . PRO A 1 55 ? -6.07 15.156 -9.414 1 85.31 55 PRO A C 1
ATOM 428 O O . PRO A 1 55 ? -6.988 14.688 -10.094 1 85.31 55 PRO A O 1
ATOM 431 N N . ALA A 1 56 ? -6.051 15.055 -8.148 1 90.5 56 ALA A N 1
ATOM 432 C CA . ALA A 1 56 ? -7.105 14.344 -7.43 1 90.5 56 ALA A CA 1
ATOM 433 C C . ALA A 1 56 ? -8.438 15.07 -7.547 1 90.5 56 ALA A C 1
ATOM 435 O O . ALA A 1 56 ? -9.5 14.445 -7.547 1 90.5 56 ALA A O 1
ATOM 436 N N . VAL A 1 57 ? -8.375 16.359 -7.613 1 91.5 57 VAL A N 1
ATOM 437 C CA . VAL A 1 57 ? -9.586 17.156 -7.762 1 91.5 57 VAL A CA 1
ATOM 438 C C . VAL A 1 57 ? -10.164 16.969 -9.164 1 91.5 57 VAL A C 1
ATOM 440 O O . VAL A 1 57 ? -11.383 16.844 -9.336 1 91.5 57 VAL A O 1
ATOM 443 N N . ILE A 1 58 ? -9.328 16.906 -10.094 1 89.81 58 ILE A N 1
ATOM 444 C CA . ILE A 1 58 ? -9.766 16.656 -11.461 1 89.81 58 ILE A CA 1
ATOM 445 C C . ILE A 1 58 ? -10.414 15.273 -11.547 1 89.81 58 ILE A C 1
ATOM 447 O O . ILE A 1 58 ? -11.477 15.117 -12.156 1 89.81 58 ILE A O 1
ATOM 451 N N . SER A 1 59 ? -9.766 14.344 -10.938 1 91.62 59 SER A N 1
ATOM 452 C CA . SER A 1 59 ? -10.32 12.992 -10.914 1 91.62 59 SER A CA 1
ATOM 453 C C . SER A 1 59 ? -11.688 12.969 -10.25 1 91.62 59 SER A C 1
ATOM 455 O O . SER A 1 59 ? -12.594 12.266 -10.703 1 91.62 59 SER A O 1
ATOM 457 N N . GLY A 1 60 ? -11.82 13.688 -9.172 1 92.12 60 GLY A N 1
ATOM 458 C CA . GLY A 1 60 ? -13.102 13.75 -8.484 1 92.12 60 GLY A CA 1
ATOM 459 C C . GLY A 1 60 ? -14.195 14.406 -9.312 1 92.12 60 GLY A C 1
ATOM 460 O O . GLY A 1 60 ? -15.328 13.93 -9.328 1 92.12 60 GLY A O 1
ATOM 461 N N . LEU A 1 61 ? -13.852 15.438 -9.984 1 91.06 61 LEU A N 1
ATOM 462 C CA . LEU A 1 61 ? -14.828 16.109 -10.828 1 91.06 61 LEU A CA 1
ATOM 463 C C . LEU A 1 61 ? -15.258 15.219 -11.984 1 91.06 61 LEU A C 1
ATOM 465 O O . LEU A 1 61 ? -16.438 15.188 -12.344 1 91.06 61 LEU A O 1
ATOM 469 N N . LEU A 1 62 ? -14.312 14.547 -12.523 1 90.19 62 LEU A N 1
ATOM 470 C CA . LEU A 1 62 ? -14.641 13.578 -13.562 1 90.19 62 LEU A CA 1
ATOM 471 C C . LEU A 1 62 ? -15.531 12.469 -13.023 1 90.19 62 LEU A C 1
ATOM 473 O O . LEU A 1 62 ? -16.469 12.031 -13.703 1 90.19 62 LEU A O 1
ATOM 477 N N . GLY A 1 63 ? -15.195 12.047 -11.875 1 90.31 63 GLY A N 1
ATOM 478 C CA . GLY A 1 63 ? -16.031 11.039 -11.234 1 90.31 63 GLY A CA 1
ATOM 479 C C . GLY A 1 63 ? -17.438 11.516 -10.977 1 90.31 63 GLY A C 1
ATOM 480 O O . GLY A 1 63 ? -18.391 10.742 -11.117 1 90.31 63 GLY A O 1
ATOM 481 N N . CYS A 1 64 ? -17.531 12.758 -10.602 1 88.75 64 CYS A N 1
ATOM 482 C CA . CYS A 1 64 ? -18.844 13.336 -10.359 1 88.75 64 CYS A CA 1
ATOM 483 C C . CYS A 1 64 ? -19.672 13.367 -11.641 1 88.75 64 CYS A C 1
ATOM 485 O O . CYS A 1 64 ? -20.859 13.055 -11.617 1 88.75 64 CYS A O 1
ATOM 487 N N . VAL A 1 65 ? -19.047 13.633 -12.75 1 87.5 65 VAL A N 1
ATOM 488 C CA . VAL A 1 65 ? -19.734 13.68 -14.039 1 87.5 65 VAL A CA 1
ATOM 489 C C . VAL A 1 65 ? -20.125 12.273 -14.469 1 87.5 65 VAL A C 1
ATOM 491 O O . VAL A 1 65 ? -21.266 12.047 -14.898 1 87.5 65 VAL A O 1
ATOM 494 N N . VAL A 1 66 ? -19.234 11.344 -14.289 1 84.5 66 VAL A N 1
ATOM 495 C CA . VAL A 1 66 ? -19.484 9.961 -14.672 1 84.5 66 VAL A CA 1
ATOM 496 C C . VAL A 1 66 ? -20.609 9.383 -13.805 1 84.5 66 VAL A C 1
ATOM 498 O O . VAL A 1 66 ? -21.484 8.672 -14.305 1 84.5 66 VAL A O 1
ATOM 501 N N . TYR A 1 67 ? -20.531 9.695 -12.578 1 82.88 67 TYR A N 1
ATOM 502 C CA . TYR A 1 67 ? -21.531 9.211 -11.648 1 82.88 67 TYR A CA 1
ATOM 503 C C . TYR A 1 67 ? -22.922 9.75 -12.016 1 82.88 67 TYR A C 1
ATOM 505 O O . TYR A 1 67 ? -23.906 9.016 -11.961 1 82.88 67 TYR A O 1
ATOM 513 N N . ARG A 1 68 ? -23.047 10.938 -12.414 1 82.25 68 ARG A N 1
ATOM 514 C CA . ARG A 1 68 ? -24.328 11.555 -12.758 1 82.25 68 ARG A CA 1
ATOM 515 C C . ARG A 1 68 ? -24.844 11.039 -14.102 1 82.25 68 ARG A C 1
ATOM 517 O O . ARG A 1 68 ? -26.047 10.891 -14.305 1 82.25 68 ARG A O 1
ATOM 524 N N . LEU A 1 69 ? -23.891 10.727 -14.953 1 78.88 69 LEU A N 1
ATOM 525 C CA . LEU A 1 69 ? -24.266 10.227 -16.266 1 78.88 69 LEU A CA 1
ATOM 526 C C . LEU A 1 69 ? -24.812 8.812 -16.172 1 78.88 69 LEU A C 1
ATOM 528 O O . LEU A 1 69 ? -25.75 8.445 -16.906 1 78.88 69 LEU A O 1
ATOM 532 N N . PHE A 1 70 ? -24.297 8.047 -15.242 1 74.56 70 PHE A N 1
ATOM 533 C CA . PHE A 1 70 ? -24.672 6.641 -15.188 1 74.56 70 PHE A CA 1
ATOM 534 C C . PHE A 1 70 ? -25.703 6.402 -14.078 1 74.56 70 PHE A C 1
ATOM 536 O O . PHE A 1 70 ? -26.219 5.297 -13.938 1 74.56 70 PHE A O 1
ATOM 543 N N . LYS A 1 71 ? -25.953 7.344 -13.258 1 72.62 71 LYS A N 1
ATOM 544 C CA . LYS A 1 71 ? -26.891 7.203 -12.148 1 72.62 71 LYS A CA 1
ATOM 545 C C . LYS A 1 71 ? -28.281 6.832 -12.641 1 72.62 71 LYS A C 1
ATOM 547 O O . LYS A 1 71 ? -29 6.078 -11.977 1 72.62 71 LYS A O 1
ATOM 552 N N . GLY A 1 72 ? -28.609 7.309 -13.742 1 66.56 72 GLY A N 1
ATOM 553 C CA . GLY A 1 72 ? -29.938 7.039 -14.273 1 66.56 72 GLY A CA 1
ATOM 554 C C . GLY A 1 72 ? -30.094 5.625 -14.797 1 66.56 72 GLY A C 1
ATOM 555 O O . GLY A 1 72 ? -31.203 5.082 -14.805 1 66.56 72 GLY A O 1
ATOM 556 N N . VAL A 1 73 ? -28.984 5.012 -15.156 1 66.94 73 VAL A N 1
ATOM 557 C CA . VAL A 1 73 ? -29.047 3.697 -15.789 1 66.94 73 VAL A CA 1
ATOM 558 C C . VAL A 1 73 ? -28.859 2.609 -14.727 1 66.94 73 VAL A C 1
ATOM 560 O O . VAL A 1 73 ? -29.266 1.464 -14.93 1 66.94 73 VAL A O 1
ATOM 563 N N . MET A 1 74 ? -28.469 3.008 -13.57 1 68.75 74 MET A N 1
ATOM 564 C CA . MET A 1 74 ? -28.156 2.02 -12.539 1 68.75 74 MET A CA 1
ATOM 565 C C . MET A 1 74 ? -29.391 1.718 -11.695 1 68.75 74 MET A C 1
ATOM 567 O O . MET A 1 74 ? -30.219 2.602 -11.453 1 68.75 74 MET A O 1
ATOM 571 N N . SER A 1 75 ? -29.547 0.446 -11.398 1 66.56 75 SER A N 1
ATOM 572 C CA . SER A 1 75 ? -30.609 0.051 -10.477 1 66.56 75 SER A CA 1
ATOM 573 C C . SER A 1 75 ? -30.438 0.71 -9.109 1 66.56 75 SER A C 1
ATOM 575 O O . SER A 1 75 ? -29.312 1.082 -8.734 1 66.56 75 SER A O 1
ATOM 577 N N . PRO A 1 76 ? -31.484 1.025 -8.469 1 66.62 76 PRO A N 1
ATOM 578 C CA . PRO A 1 76 ? -31.422 1.67 -7.152 1 66.62 76 PRO A CA 1
ATOM 579 C C . PRO A 1 76 ? -30.531 0.919 -6.168 1 66.62 76 PRO A C 1
ATOM 581 O O . PRO A 1 76 ? -29.875 1.54 -5.332 1 66.62 76 PRO A O 1
ATOM 584 N N . GLY A 1 77 ? -30.484 -0.317 -6.332 1 63.97 77 GLY A N 1
ATOM 585 C CA . GLY A 1 77 ? -29.641 -1.104 -5.453 1 63.97 77 GLY A CA 1
ATOM 586 C C . GLY A 1 77 ? -28.156 -0.873 -5.688 1 63.97 77 GLY A C 1
ATOM 587 O O . GLY A 1 77 ? -27.391 -0.728 -4.734 1 63.97 77 GLY A O 1
ATOM 588 N N . VAL A 1 78 ? -27.891 -0.68 -6.938 1 67.12 78 VAL A N 1
ATOM 589 C CA . VAL A 1 78 ? -26.484 -0.464 -7.301 1 67.12 78 VAL A CA 1
ATOM 590 C C . VAL A 1 78 ? -26.062 0.949 -6.906 1 67.12 78 VAL A C 1
ATOM 592 O O . VAL A 1 78 ? -24.938 1.162 -6.445 1 67.12 78 VAL A O 1
ATOM 595 N N . LYS A 1 79 ? -27.094 1.788 -6.973 1 71.56 79 LYS A N 1
ATOM 596 C CA . LYS A 1 79 ? -26.812 3.174 -6.602 1 71.56 79 LYS A CA 1
ATOM 597 C C . LYS A 1 79 ? -26.531 3.297 -5.109 1 71.56 79 LYS A C 1
ATOM 599 O O . LYS A 1 79 ? -25.562 3.941 -4.707 1 71.56 79 LYS A O 1
ATOM 604 N N . SER A 1 80 ? -27.328 2.666 -4.359 1 73.19 80 SER A N 1
ATOM 605 C CA . SER A 1 80 ? -27.141 2.73 -2.914 1 73.19 80 SER A CA 1
ATOM 606 C C . SER A 1 80 ? -25.859 2.041 -2.484 1 73.19 80 SER A C 1
ATOM 608 O O . SER A 1 80 ? -25.172 2.504 -1.569 1 73.19 80 SER A O 1
ATOM 610 N N . SER A 1 81 ? -25.578 1.048 -3.248 1 73.06 81 SER A N 1
ATOM 611 C CA . SER A 1 81 ? -24.359 0.307 -2.908 1 73.06 81 SER A CA 1
ATOM 612 C C . SER A 1 81 ? -23.109 1.104 -3.256 1 73.06 81 SER A C 1
ATOM 614 O O . SER A 1 81 ? -22.125 1.077 -2.516 1 73.06 81 SER A O 1
ATOM 616 N N . LEU A 1 82 ? -23.219 1.83 -4.277 1 74.94 82 LEU A N 1
ATOM 617 C CA . LEU A 1 82 ? -22.062 2.633 -4.695 1 74.94 82 LEU A CA 1
ATOM 618 C C . LEU A 1 82 ? -21.859 3.812 -3.752 1 74.94 82 LEU A C 1
ATOM 620 O O . LEU A 1 82 ? -20.719 4.148 -3.412 1 74.94 82 LEU A O 1
ATOM 624 N N . ASP A 1 83 ? -22.922 4.391 -3.332 1 76.75 83 ASP A N 1
ATOM 625 C CA . ASP A 1 83 ? -22.828 5.508 -2.395 1 76.75 83 ASP A CA 1
ATOM 626 C C . ASP A 1 83 ? -22.25 5.051 -1.056 1 76.75 83 ASP A C 1
ATOM 628 O O . ASP A 1 83 ? -21.438 5.754 -0.454 1 76.75 83 ASP A O 1
ATOM 632 N N . GLU A 1 84 ? -22.656 3.939 -0.713 1 78.56 84 GLU A N 1
ATOM 633 C CA . GLU A 1 84 ? -22.172 3.408 0.554 1 78.56 84 GLU A CA 1
ATOM 634 C C . GLU A 1 84 ? -20.688 3.033 0.457 1 78.56 84 GLU A C 1
ATOM 636 O O . GLU A 1 84 ? -19.922 3.246 1.4 1 78.56 84 GLU A O 1
ATOM 641 N N . SER A 1 85 ? -20.344 2.5 -0.663 1 81.56 85 SER A N 1
ATOM 642 C CA . SER A 1 85 ? -18.953 2.094 -0.835 1 81.56 85 SER A CA 1
ATOM 643 C C . SER A 1 85 ? -18.016 3.303 -0.891 1 81.56 85 SER A C 1
ATOM 645 O O . SER A 1 85 ? -16.922 3.281 -0.319 1 81.56 85 SER A O 1
ATOM 647 N N . LEU A 1 86 ? -18.484 4.32 -1.563 1 84.44 86 LEU A N 1
ATOM 648 C CA . LEU A 1 86 ? -17.672 5.523 -1.662 1 84.44 86 LEU A CA 1
ATOM 649 C C . LEU A 1 86 ? -17.516 6.191 -0.3 1 84.44 86 LEU A C 1
ATOM 651 O O . LEU A 1 86 ? -16.438 6.672 0.044 1 84.44 86 LEU A O 1
ATOM 655 N N . SER A 1 87 ? -18.547 6.195 0.452 1 83.06 87 SER A N 1
ATOM 656 C CA . SER A 1 87 ? -18.484 6.777 1.789 1 83.06 87 SER A CA 1
ATOM 657 C C . SER A 1 87 ? -17.578 5.965 2.701 1 83.06 87 SER A C 1
ATOM 659 O O . SER A 1 87 ? -16.875 6.531 3.541 1 83.06 87 SER A O 1
ATOM 661 N N . GLU A 1 88 ? -17.609 4.699 2.512 1 83.62 88 GLU A N 1
ATOM 662 C CA . GLU A 1 88 ? -16.734 3.84 3.314 1 83.62 88 GLU A CA 1
ATOM 663 C C . GLU A 1 88 ? -15.273 4.09 2.998 1 83.62 88 GLU A C 1
ATOM 665 O O . GLU A 1 88 ? -14.422 4.035 3.889 1 83.62 88 GLU A O 1
ATOM 670 N N . VAL A 1 89 ? -15.07 4.348 1.765 1 87.06 89 VAL A N 1
ATOM 671 C CA . VAL A 1 89 ? -13.695 4.605 1.355 1 87.06 89 VAL A CA 1
ATOM 672 C C . VAL A 1 89 ? -13.211 5.914 1.975 1 87.06 89 VAL A C 1
ATOM 674 O O . VAL A 1 89 ? -12.062 6.012 2.424 1 87.06 89 VAL A O 1
ATOM 677 N N . VAL A 1 90 ? -14.039 6.867 2.023 1 87.94 90 VAL A N 1
ATOM 678 C CA . VAL A 1 90 ? -13.664 8.164 2.572 1 87.94 90 VAL A CA 1
ATOM 679 C C . VAL A 1 90 ? -13.344 8.031 4.059 1 87.94 90 VAL A C 1
ATOM 681 O O . VAL A 1 90 ? -12.336 8.555 4.539 1 87.94 90 VAL A O 1
ATOM 684 N N . VAL A 1 91 ? -14.141 7.273 4.746 1 85.38 91 VAL A N 1
ATOM 685 C CA . VAL A 1 91 ? -13.961 7.098 6.184 1 85.38 91 VAL A CA 1
ATOM 686 C C . VAL A 1 91 ? -12.672 6.32 6.453 1 85.38 91 VAL A C 1
ATOM 688 O O . VAL A 1 91 ? -11.922 6.656 7.367 1 85.38 91 VAL A O 1
ATOM 691 N N . LEU A 1 92 ? -12.477 5.387 5.621 1 86.88 92 LEU A N 1
ATOM 692 C CA . LEU A 1 92 ? -11.281 4.562 5.801 1 86.88 92 LEU A CA 1
ATOM 693 C C . LEU A 1 92 ? -10.023 5.359 5.48 1 86.88 92 LEU A C 1
ATOM 695 O O . LEU A 1 92 ? -9.062 5.34 6.25 1 86.88 92 LEU A O 1
ATOM 699 N N . MET A 1 93 ? -10.094 6.109 4.449 1 91.38 93 MET A N 1
ATOM 700 C CA . MET A 1 93 ? -8.883 6.746 3.938 1 91.38 93 MET A CA 1
ATOM 701 C C . MET A 1 93 ? -8.492 7.945 4.793 1 91.38 93 MET A C 1
ATOM 703 O O . MET A 1 93 ? -7.312 8.258 4.934 1 91.38 93 MET A O 1
ATOM 707 N N . ILE A 1 94 ? -9.438 8.594 5.383 1 91.38 94 ILE A N 1
ATOM 708 C CA . ILE A 1 94 ? -9.094 9.75 6.199 1 91.38 94 ILE A CA 1
ATOM 709 C C . ILE A 1 94 ? -8.273 9.305 7.406 1 91.38 94 ILE A C 1
ATOM 711 O O . ILE A 1 94 ? -7.309 9.969 7.793 1 91.38 94 ILE A O 1
ATOM 715 N N . ASN A 1 95 ? -8.633 8.211 7.977 1 92.12 95 ASN A N 1
ATOM 716 C CA . ASN A 1 95 ? -7.906 7.691 9.133 1 92.12 95 ASN A CA 1
ATOM 717 C C . ASN A 1 95 ? -6.5 7.238 8.758 1 92.12 95 ASN A C 1
ATOM 719 O O . ASN A 1 95 ? -5.543 7.496 9.484 1 92.12 95 ASN A O 1
ATOM 723 N N . PHE A 1 96 ? -6.43 6.688 7.621 1 93 96 PHE A N 1
ATOM 724 C CA . PHE A 1 96 ? -5.117 6.223 7.18 1 93 96 PHE A CA 1
ATOM 725 C C . PHE A 1 96 ? -4.234 7.395 6.781 1 93 96 PHE A C 1
ATOM 727 O O . PHE A 1 96 ? -3.025 7.379 7.02 1 93 96 PHE A O 1
ATOM 734 N N . THR A 1 97 ? -4.82 8.398 6.18 1 94.94 97 THR A N 1
ATOM 735 C CA . THR A 1 97 ? -4.086 9.57 5.703 1 94.94 97 THR A CA 1
ATOM 736 C C . THR A 1 97 ? -3.4 10.281 6.863 1 94.94 97 THR A C 1
ATOM 738 O O . THR A 1 97 ? -2.191 10.516 6.824 1 94.94 97 THR A O 1
ATOM 741 N N . PHE A 1 98 ? -4.074 10.516 7.859 1 95.5 98 PHE A N 1
ATOM 742 C CA . PHE A 1 98 ? -3.527 11.328 8.945 1 95.5 98 PHE A CA 1
ATOM 743 C C . PHE A 1 98 ? -2.637 10.484 9.852 1 95.5 98 PHE A C 1
ATOM 745 O O . PHE A 1 98 ? -1.674 10.992 10.43 1 95.5 98 PHE A O 1
ATOM 752 N N . SER A 1 99 ? -2.955 9.211 9.953 1 95.19 99 SER A N 1
ATOM 753 C CA . SER A 1 99 ? -2.049 8.344 10.703 1 95.19 99 SER A CA 1
ATOM 754 C C . SER A 1 99 ? -0.698 8.219 10 1 95.19 99 SER A C 1
ATOM 756 O O . SER A 1 99 ? 0.349 8.297 10.648 1 95.19 99 SER A O 1
ATOM 758 N N . ALA A 1 100 ? -0.771 8.062 8.703 1 95.12 100 ALA A N 1
ATOM 759 C CA . ALA A 1 100 ? 0.466 7.957 7.93 1 95.12 100 ALA A CA 1
ATOM 760 C C . ALA A 1 100 ? 1.25 9.266 7.977 1 95.12 100 ALA A C 1
ATOM 762 O O . ALA A 1 100 ? 2.482 9.258 8.039 1 95.12 100 ALA A O 1
ATOM 763 N N . LEU A 1 101 ? 0.564 10.344 7.941 1 95.12 101 LEU A N 1
ATOM 764 C CA . LEU A 1 101 ? 1.21 11.648 8.016 1 95.12 101 LEU A CA 1
ATOM 765 C C . LEU A 1 101 ? 1.958 11.812 9.336 1 95.12 101 LEU A C 1
ATOM 767 O O . LEU A 1 101 ? 3.115 12.234 9.344 1 95.12 101 LEU A O 1
ATOM 771 N N . THR A 1 102 ? 1.325 11.445 10.391 1 95.25 102 THR A N 1
ATOM 772 C CA . THR A 1 102 ? 1.923 11.578 11.711 1 95.25 102 THR A CA 1
ATOM 773 C C . THR A 1 102 ? 3.111 10.633 11.867 1 95.25 102 THR A C 1
ATOM 775 O O . THR A 1 102 ? 4.137 11 12.445 1 95.25 102 THR A O 1
ATOM 778 N N . LEU A 1 103 ? 2.947 9.492 11.328 1 95.19 103 LEU A N 1
ATOM 779 C CA . LEU A 1 103 ? 4.043 8.531 11.398 1 95.19 103 LEU A CA 1
ATOM 780 C C . LEU A 1 103 ? 5.238 9.016 10.578 1 95.19 103 LEU A C 1
ATOM 782 O O . LEU A 1 103 ? 6.387 8.742 10.938 1 95.19 103 LEU A O 1
ATOM 786 N N . GLY A 1 104 ? 4.969 9.688 9.5 1 92.69 104 GLY A N 1
ATOM 787 C CA . GLY A 1 104 ? 6.051 10.25 8.711 1 92.69 104 GLY A CA 1
ATOM 788 C C . GLY A 1 104 ? 6.883 11.266 9.469 1 92.69 104 GLY A C 1
ATOM 789 O O . GLY A 1 104 ? 8.109 11.195 9.461 1 92.69 104 GLY A O 1
ATOM 790 N N . PHE A 1 105 ? 6.258 12.07 10.148 1 90.31 105 PHE A N 1
ATOM 791 C CA . PHE A 1 105 ? 6.961 13.109 10.898 1 90.31 105 PHE A CA 1
ATOM 792 C C . PHE A 1 105 ? 7.625 12.516 12.133 1 90.31 105 PHE A C 1
ATOM 794 O O . PHE A 1 105 ? 8.703 12.961 12.531 1 90.31 105 PHE A O 1
ATOM 801 N N . ALA A 1 106 ? 7.012 11.562 12.711 1 89.75 106 ALA A N 1
ATOM 802 C CA . ALA A 1 106 ? 7.527 10.977 13.945 1 89.75 106 ALA A CA 1
ATOM 803 C C . ALA A 1 106 ? 8.719 10.062 13.664 1 89.75 106 ALA A C 1
ATOM 805 O O . ALA A 1 106 ? 9.555 9.836 14.539 1 89.75 106 ALA A O 1
ATOM 806 N N . SER A 1 107 ? 8.781 9.531 12.523 1 87.88 107 SER A N 1
ATOM 807 C CA . SER A 1 107 ? 9.852 8.586 12.203 1 87.88 107 SER A CA 1
ATOM 808 C C . SER A 1 107 ? 11.086 9.305 11.68 1 87.88 107 SER A C 1
ATOM 810 O O . SER A 1 107 ? 12.133 8.688 11.477 1 87.88 107 SER A O 1
ATOM 812 N N . ALA A 1 108 ? 10.992 10.555 11.586 1 75.94 108 ALA A N 1
ATOM 813 C CA . ALA A 1 108 ? 12.117 11.297 11.023 1 75.94 108 ALA A CA 1
ATOM 814 C C . ALA A 1 108 ? 13.266 11.391 12.023 1 75.94 108 ALA A C 1
ATOM 816 O O . ALA A 1 108 ? 13.047 11.719 13.195 1 75.94 108 ALA A O 1
ATOM 817 N N . GLY A 1 109 ? 14.445 10.883 11.664 1 67.5 109 GLY A N 1
ATOM 818 C CA . GLY A 1 109 ? 15.648 11.047 12.461 1 67.5 109 GLY A CA 1
ATOM 819 C C . GLY A 1 109 ? 16.016 9.812 13.258 1 67.5 109 GLY A C 1
ATOM 820 O O . GLY A 1 109 ? 15.203 8.891 13.391 1 67.5 109 GLY A O 1
ATOM 821 N N . THR A 1 110 ? 17.141 9.727 13.672 1 64.25 110 THR A N 1
ATOM 822 C CA . THR A 1 110 ? 17.625 8.586 14.43 1 64.25 110 THR A CA 1
ATOM 823 C C . THR A 1 110 ? 17.609 8.883 15.93 1 64.25 110 THR A C 1
ATOM 825 O O . THR A 1 110 ? 17.656 7.965 16.75 1 64.25 110 THR A O 1
ATOM 828 N N . TYR A 1 111 ? 17.438 10.156 16.219 1 64.75 111 TYR A N 1
ATOM 829 C CA . TYR A 1 111 ? 17.438 10.547 17.625 1 64.75 111 TYR A CA 1
ATOM 830 C C . TYR A 1 111 ? 16.078 10.32 18.25 1 64.75 111 TYR A C 1
ATOM 832 O O . TYR A 1 111 ? 15.039 10.609 17.641 1 64.75 111 TYR A O 1
ATOM 840 N N . VAL A 1 112 ? 16.141 9.602 19.391 1 66.25 112 VAL A N 1
ATOM 841 C CA . VAL A 1 112 ? 14.898 9.359 20.109 1 66.25 112 VAL A CA 1
ATOM 842 C C . VAL A 1 112 ? 14.633 10.5 21.094 1 66.25 112 VAL A C 1
ATOM 844 O O . VAL A 1 112 ? 15.344 10.641 22.094 1 66.25 112 VAL A O 1
ATOM 847 N N . PRO A 1 113 ? 13.703 11.297 20.766 1 71.5 113 PRO A N 1
ATOM 848 C CA . PRO A 1 113 ? 13.422 12.398 21.688 1 71.5 113 PRO A CA 1
ATOM 849 C C . PRO A 1 113 ? 12.734 11.93 22.969 1 71.5 113 PRO A C 1
ATOM 851 O O . PRO A 1 113 ? 12.094 10.883 22.984 1 71.5 113 PRO A O 1
ATOM 854 N N . ARG A 1 114 ? 13 12.797 24.078 1 74.06 114 ARG A N 1
ATOM 855 C CA . ARG A 1 114 ? 12.273 12.57 25.328 1 74.06 114 ARG A CA 1
ATOM 856 C C . ARG A 1 114 ? 10.797 12.891 25.156 1 74.06 114 ARG A C 1
ATOM 858 O O . ARG A 1 114 ? 10.414 13.664 24.281 1 74.06 114 ARG A O 1
ATOM 865 N N . THR A 1 115 ? 9.961 12.25 25.906 1 80 115 THR A N 1
ATOM 866 C CA . THR A 1 115 ? 8.523 12.461 25.844 1 80 115 THR A CA 1
ATOM 867 C C . THR A 1 115 ? 8.18 13.93 26.062 1 80 115 THR A C 1
ATOM 869 O O . THR A 1 115 ? 7.285 14.477 25.406 1 80 115 THR A O 1
ATOM 872 N N . ARG A 1 116 ? 8.875 14.508 26.938 1 81.44 116 ARG A N 1
ATOM 873 C CA . ARG A 1 116 ? 8.617 15.922 27.219 1 81.44 116 ARG A CA 1
ATOM 874 C C . ARG A 1 116 ? 8.953 16.781 26 1 81.44 116 ARG A C 1
ATOM 876 O O . ARG A 1 116 ? 8.258 17.766 25.734 1 81.44 116 ARG A O 1
ATOM 883 N N . ALA A 1 117 ? 9.922 16.484 25.328 1 83.06 117 ALA A N 1
ATOM 884 C CA . ALA A 1 117 ? 10.336 17.234 24.141 1 83.06 117 ALA A CA 1
ATOM 885 C C . ALA A 1 117 ? 9.305 17.109 23.031 1 83.06 117 ALA A C 1
ATOM 887 O O . ALA A 1 117 ? 9.031 18.094 22.328 1 83.06 117 ALA A O 1
ATOM 888 N N . VAL A 1 118 ? 8.734 15.945 23.047 1 84.81 118 VAL A N 1
ATOM 889 C CA . VAL A 1 118 ? 7.73 15.711 22.016 1 84.81 118 VAL A CA 1
ATOM 890 C C . VAL A 1 118 ? 6.473 16.516 22.328 1 84.81 118 VAL A C 1
ATOM 892 O O . VAL A 1 118 ? 5.934 17.203 21.453 1 84.81 118 VAL A O 1
ATOM 895 N N . LEU A 1 119 ? 6.059 16.5 23.531 1 86.5 119 LEU A N 1
ATOM 896 C CA . LEU A 1 119 ? 4.855 17.203 23.938 1 86.5 119 LEU A CA 1
ATOM 897 C C . LEU A 1 119 ? 5.047 18.719 23.797 1 86.5 119 LEU A C 1
ATOM 899 O O . LEU A 1 119 ? 4.148 19.422 23.344 1 86.5 119 LEU A O 1
ATOM 903 N N . ALA A 1 120 ? 6.223 19.141 24.141 1 86.69 120 ALA A N 1
ATOM 904 C CA . ALA A 1 120 ? 6.52 20.562 24.047 1 86.69 120 ALA A CA 1
ATOM 905 C C . ALA A 1 120 ? 6.578 21.016 22.594 1 86.69 120 ALA A C 1
ATOM 907 O O . ALA A 1 120 ? 6.137 22.109 22.25 1 86.69 120 ALA A O 1
ATOM 908 N N . SER A 1 121 ? 7.074 20.172 21.875 1 86.69 121 SER A N 1
ATOM 909 C CA . SER A 1 121 ? 7.172 20.5 20.469 1 86.69 121 SER A CA 1
ATOM 910 C C . SER A 1 121 ? 5.797 20.531 19.797 1 86.69 121 SER A C 1
ATOM 912 O O . SER A 1 121 ? 5.543 21.375 18.938 1 86.69 121 SER A O 1
ATOM 914 N N . ILE A 1 122 ? 4.977 19.656 20.219 1 89 122 ILE A N 1
ATOM 915 C CA . ILE A 1 122 ? 3.627 19.609 19.672 1 89 122 ILE A CA 1
ATOM 916 C C . ILE A 1 122 ? 2.887 20.891 20.016 1 89 122 ILE A C 1
ATOM 918 O O . ILE A 1 122 ? 2.307 21.531 19.141 1 89 122 ILE A O 1
ATOM 922 N N . TRP A 1 123 ? 3.037 21.281 21.172 1 87.06 123 TRP A N 1
ATOM 923 C CA . TRP A 1 123 ? 2.34 22.484 21.641 1 87.06 123 TRP A CA 1
ATOM 924 C C . TRP A 1 123 ? 2.912 23.734 20.984 1 87.06 123 TRP A C 1
ATOM 926 O O . TRP A 1 123 ? 2.16 24.609 20.547 1 87.06 123 TRP A O 1
ATOM 936 N N . HIS A 1 124 ? 4.16 23.719 20.875 1 88 124 HIS A N 1
ATOM 937 C CA . HIS A 1 124 ? 4.82 24.906 20.344 1 88 124 HIS A CA 1
ATOM 938 C C . HIS A 1 124 ? 4.539 25.078 18.844 1 88 124 HIS A C 1
ATOM 940 O O . HIS A 1 124 ? 4.238 26.188 18.391 1 88 124 HIS A O 1
ATOM 946 N N . GLU A 1 125 ? 4.582 24.062 18.188 1 89.81 125 GLU A N 1
ATOM 947 C CA . GLU A 1 125 ? 4.418 24.141 16.75 1 89.81 125 GLU A CA 1
ATOM 948 C C . GLU A 1 125 ? 2.949 24.297 16.359 1 89.81 125 GLU A C 1
ATOM 950 O O . GLU A 1 125 ? 2.631 24.938 15.359 1 89.81 125 GLU A O 1
ATOM 955 N N . ALA A 1 126 ? 2.086 23.781 17.109 1 91.38 126 ALA A N 1
ATOM 956 C CA . ALA A 1 126 ? 0.67 23.75 16.75 1 91.38 126 ALA A CA 1
ATOM 957 C C . ALA A 1 126 ? -0.047 25.016 17.234 1 91.38 126 ALA A C 1
ATOM 959 O O . ALA A 1 126 ? -1.113 25.359 16.719 1 91.38 126 ALA A O 1
ATOM 960 N N . LEU A 1 127 ? 0.458 25.719 18.188 1 88.25 127 LEU A N 1
ATOM 961 C CA . LEU A 1 127 ? -0.268 26.734 18.953 1 88.25 127 LEU A CA 1
ATOM 962 C C . LEU A 1 127 ? -0.741 27.859 18.047 1 88.25 127 LEU A C 1
ATOM 964 O O . LEU A 1 127 ? -1.905 28.266 18.109 1 88.25 127 LEU A O 1
ATOM 968 N N . PRO A 1 128 ? 0.074 28.359 17.141 1 89.44 128 PRO A N 1
ATOM 969 C CA . PRO A 1 128 ? -0.422 29.453 16.312 1 89.44 128 PRO A CA 1
ATOM 970 C C . PRO A 1 128 ? -1.577 29.031 15.406 1 89.44 128 PRO A C 1
ATOM 972 O O . PRO A 1 128 ? -2.562 29.766 15.273 1 89.44 128 PRO A O 1
ATOM 975 N N . MET A 1 129 ? -1.486 27.906 14.867 1 93.56 129 MET A N 1
ATOM 976 C CA . MET A 1 129 ? -2.537 27.438 13.977 1 93.56 129 MET A CA 1
ATOM 977 C C . MET A 1 129 ? -3.768 27 14.766 1 93.56 129 MET A C 1
ATOM 979 O O . MET A 1 129 ? -4.895 27.109 14.273 1 93.56 129 MET A O 1
ATOM 983 N N . LEU A 1 130 ? -3.521 26.562 15.961 1 93.81 130 LEU A N 1
ATOM 984 C CA . LEU A 1 130 ? -4.633 26.156 16.812 1 93.81 130 LEU A CA 1
ATOM 985 C C . LEU A 1 130 ? -5.48 27.359 17.203 1 93.81 130 LEU A C 1
ATOM 987 O O . LEU A 1 130 ? -6.711 27.312 17.125 1 93.81 130 LEU A O 1
ATOM 991 N N . VAL A 1 131 ? -4.84 28.438 17.625 1 93.25 131 VAL A N 1
ATOM 992 C CA . VAL A 1 131 ? -5.551 29.641 18.062 1 93.25 131 VAL A CA 1
ATOM 993 C C . VAL A 1 131 ? -6.324 30.234 16.891 1 93.25 131 VAL A C 1
ATOM 995 O O . VAL A 1 131 ? -7.5 30.594 17.031 1 93.25 131 VAL A O 1
ATOM 998 N N . TYR A 1 132 ? -5.715 30.344 15.758 1 94.75 132 TYR A N 1
ATOM 999 C CA . TYR A 1 132 ? -6.387 30.859 14.562 1 94.75 132 TYR A CA 1
ATOM 1000 C C . TYR A 1 132 ? -7.566 29.969 14.18 1 94.75 132 TYR A C 1
ATOM 1002 O O . TYR A 1 132 ? -8.641 30.469 13.828 1 94.75 132 TYR A O 1
ATOM 1010 N N . SER A 1 133 ? -7.348 28.703 14.227 1 95.25 133 SER A N 1
ATOM 1011 C CA . SER A 1 133 ? -8.406 27.75 13.867 1 95.25 133 SER A CA 1
ATOM 1012 C C . SER A 1 133 ? -9.594 27.875 14.805 1 95.25 133 SER A C 1
ATOM 1014 O O . SER A 1 133 ? -10.75 27.781 14.375 1 95.25 133 SER A O 1
ATOM 1016 N N . GLN A 1 134 ? -9.344 28.047 16.094 1 95 134 GLN A N 1
ATOM 1017 C CA . GLN A 1 134 ? -10.43 28.188 17.062 1 95 134 GLN A CA 1
ATOM 1018 C C . GLN A 1 134 ? -11.227 29.469 16.812 1 95 134 GLN A C 1
ATOM 1020 O O . GLN A 1 134 ? -12.445 29.484 16.953 1 95 134 GLN A O 1
ATOM 1025 N N . VAL A 1 135 ? -10.523 30.469 16.453 1 94.81 135 VAL A N 1
ATOM 1026 C CA . VAL A 1 135 ? -11.211 31.703 16.125 1 94.81 135 VAL A CA 1
ATOM 1027 C C . VAL A 1 135 ? -12.07 31.516 14.875 1 94.81 135 VAL A C 1
ATOM 1029 O O . VAL A 1 135 ? -13.188 32.031 14.797 1 94.81 135 VAL A O 1
ATOM 1032 N N . LEU A 1 136 ? -11.602 30.75 13.984 1 95.69 136 LEU A N 1
ATOM 1033 C CA . LEU A 1 136 ? -12.328 30.5 12.742 1 95.69 136 LEU A CA 1
ATOM 1034 C C . LEU A 1 136 ? -13.594 29.688 13.016 1 95.69 136 LEU A C 1
ATOM 1036 O O . LEU A 1 136 ? -14.688 30.078 12.609 1 95.69 136 LEU A O 1
ATOM 1040 N N . ILE A 1 137 ? -13.5 28.609 13.719 1 94.94 137 ILE A N 1
ATOM 1041 C CA . ILE A 1 137 ? -14.609 27.656 13.844 1 94.94 137 ILE A CA 1
ATOM 1042 C C . ILE A 1 137 ? -15.641 28.203 14.828 1 94.94 137 ILE A C 1
ATOM 1044 O O . ILE A 1 137 ? -16.844 28.109 14.586 1 94.94 137 ILE A O 1
ATOM 1048 N N . TRP A 1 138 ? -15.203 28.75 15.93 1 96 138 TRP A N 1
ATOM 1049 C CA . TRP A 1 138 ? -16.156 29.328 16.875 1 96 138 TRP A CA 1
ATOM 1050 C C . TRP A 1 138 ? -16.766 30.609 16.328 1 96 138 TRP A C 1
ATOM 1052 O O . TRP A 1 138 ? -17.938 30.922 16.594 1 96 138 TRP A O 1
ATOM 1062 N N . GLY A 1 139 ? -15.945 31.391 15.641 1 96.12 139 GLY A N 1
ATOM 1063 C CA . GLY A 1 139 ? -16.5 32.562 14.969 1 96.12 139 GLY A CA 1
ATOM 1064 C C . GLY A 1 139 ? -17.531 32.219 13.914 1 96.12 139 GLY A C 1
ATOM 1065 O O . GLY A 1 139 ? -18.516 32.938 13.75 1 96.12 139 GLY A O 1
ATOM 1066 N N . GLN A 1 140 ? -17.297 31.141 13.234 1 96.19 140 GLN A N 1
ATOM 1067 C CA . GLN A 1 140 ? -18.25 30.672 12.234 1 96.19 140 GLN A CA 1
ATOM 1068 C C . GLN A 1 140 ? -19.594 30.312 12.867 1 96.19 140 GLN A C 1
ATOM 1070 O O . GLN A 1 140 ? -20.641 30.641 12.328 1 96.19 140 GLN A O 1
ATOM 1075 N N . SER A 1 141 ? -19.562 29.641 13.984 1 96.38 141 SER A N 1
ATOM 1076 C CA . SER A 1 141 ? -20.797 29.312 14.695 1 96.38 141 SER A CA 1
ATOM 1077 C C . SER A 1 141 ? -21.469 30.562 15.242 1 96.38 141 SER A C 1
ATOM 1079 O O . SER A 1 141 ? -22.703 30.641 15.273 1 96.38 141 SER A O 1
ATOM 1081 N N . CYS A 1 142 ? -20.672 31.547 15.656 1 96.56 142 CYS A N 1
ATOM 1082 C CA . CYS A 1 142 ? -21.219 32.812 16.156 1 96.56 142 CYS A CA 1
ATOM 1083 C C . CYS A 1 142 ? -22 33.531 15.062 1 96.56 142 CYS A C 1
ATOM 1085 O O . CYS A 1 142 ? -23.141 33.938 15.281 1 96.56 142 CYS A O 1
ATOM 1087 N N . VAL A 1 143 ? -21.406 33.625 13.914 1 97.12 143 VAL A N 1
ATOM 1088 C CA . VAL A 1 143 ? -22.047 34.375 12.82 1 97.12 143 VAL A CA 1
ATOM 1089 C C . VAL A 1 143 ? -23.25 33.594 12.32 1 97.12 143 VAL A C 1
ATOM 1091 O O . VAL A 1 143 ? -24.266 34.188 11.953 1 97.12 143 VAL A O 1
ATOM 1094 N N . ALA A 1 144 ? -23.156 32.25 12.258 1 97.69 144 ALA A N 1
ATOM 1095 C CA . ALA A 1 144 ? -24.266 31.422 11.82 1 97.69 144 ALA A CA 1
ATOM 1096 C C . ALA A 1 144 ? -25.469 31.562 12.758 1 97.69 144 ALA A C 1
ATOM 1098 O O . ALA A 1 144 ? -26.594 31.734 12.312 1 97.69 144 ALA A O 1
ATOM 1099 N N . LEU A 1 145 ? -25.25 31.531 14.07 1 97.19 145 LEU A N 1
ATOM 1100 C CA . LEU A 1 145 ? -26.328 31.641 15.055 1 97.19 145 LEU A CA 1
ATOM 1101 C C . LEU A 1 145 ? -26.906 33.062 15.062 1 97.19 145 LEU A C 1
ATOM 1103 O O . LEU A 1 145 ? -28.109 33.25 15.234 1 97.19 145 LEU A O 1
ATOM 1107 N N . LEU A 1 146 ? -26.047 34.031 14.906 1 97.06 146 LEU A N 1
ATOM 1108 C CA . LEU A 1 146 ? -26.516 35.406 14.828 1 97.06 146 LEU A CA 1
ATOM 1109 C C . LEU A 1 146 ? -27.438 35.625 13.633 1 97.06 146 LEU A C 1
ATOM 1111 O O . LEU A 1 146 ? -28.484 36.25 13.75 1 97.06 146 LEU A O 1
ATOM 1115 N N . THR A 1 147 ? -27.016 35.031 12.492 1 97.06 147 THR A N 1
ATOM 1116 C CA . THR A 1 147 ? -27.812 35.188 11.281 1 97.06 147 THR A CA 1
ATOM 1117 C C . THR A 1 147 ? -29.172 34.5 11.445 1 97.06 147 THR A C 1
ATOM 1119 O O . THR A 1 147 ? -30.203 35.062 11.062 1 97.06 147 THR A O 1
ATOM 1122 N N . VAL A 1 148 ? -29.188 33.312 12 1 96.56 148 VAL A N 1
ATOM 1123 C CA . VAL A 1 148 ? -30.438 32.594 12.195 1 96.56 148 VAL A CA 1
ATOM 1124 C C . VAL A 1 148 ? -31.297 33.344 13.219 1 96.56 148 VAL A C 1
ATOM 1126 O O . VAL A 1 148 ? -32.531 33.438 13.062 1 96.56 148 VAL A O 1
ATOM 1129 N N . GLY A 1 149 ? -30.703 33.844 14.328 1 95.38 149 GLY A N 1
ATOM 1130 C CA . GLY A 1 149 ? -31.438 34.625 15.312 1 95.38 149 GLY A CA 1
ATOM 1131 C C . GLY A 1 149 ? -32.094 35.844 14.727 1 95.38 149 GLY A C 1
ATOM 1132 O O . GLY A 1 149 ? -33.25 36.156 15.062 1 95.38 149 GLY A O 1
ATOM 1133 N N . LEU A 1 150 ? -31.438 36.5 13.82 1 95.62 150 LEU A N 1
ATOM 1134 C CA . LEU A 1 150 ? -31.984 37.688 13.188 1 95.62 150 LEU A CA 1
ATOM 1135 C C . LEU A 1 150 ? -33.094 37.344 12.211 1 95.62 150 LEU A C 1
ATOM 1137 O O . LEU A 1 150 ? -34.094 38.062 12.109 1 95.62 150 LEU A O 1
ATOM 1141 N N . ILE A 1 151 ? -32.906 36.219 11.5 1 95 151 ILE A N 1
ATOM 1142 C CA . ILE A 1 151 ? -33.938 35.781 10.539 1 95 151 ILE A CA 1
ATOM 1143 C C . ILE A 1 151 ? -35.188 35.375 11.273 1 95 151 ILE A C 1
ATOM 1145 O O . ILE A 1 151 ? -36.312 35.656 10.812 1 95 151 ILE A O 1
ATOM 1149 N N . ARG A 1 152 ? -35.031 34.719 12.398 1 93.75 152 ARG A N 1
ATOM 1150 C CA . ARG A 1 152 ? -36.156 34.219 13.148 1 93.75 152 ARG A CA 1
ATOM 1151 C C . ARG A 1 152 ? -36.969 35.344 13.758 1 93.75 152 ARG A C 1
ATOM 1153 O O . ARG A 1 152 ? -38.125 35.188 14.125 1 93.75 152 ARG A O 1
ATOM 1160 N N . LEU A 1 153 ? -36.406 36.562 13.953 1 92.56 153 LEU A N 1
ATOM 1161 C CA . LEU A 1 153 ? -37.156 37.719 14.414 1 92.56 153 LEU A CA 1
ATOM 1162 C C . LEU A 1 153 ? -38.219 38.094 13.398 1 92.56 153 LEU A C 1
ATOM 1164 O O . LEU A 1 153 ? -39.281 38.594 13.773 1 92.56 153 LEU A O 1
ATOM 1168 N N . GLY A 1 154 ? -38 37.875 12.086 1 89.5 154 GLY A N 1
ATOM 1169 C CA . GLY A 1 154 ? -38.969 38.125 11.031 1 89.5 154 GLY A CA 1
ATOM 1170 C C . GLY A 1 154 ? -39.75 36.906 10.633 1 89.5 154 GLY A C 1
ATOM 1171 O O . GLY A 1 154 ? -40.938 37.031 10.305 1 89.5 154 GLY A O 1
ATOM 1172 N N . ASN A 1 155 ? -39.031 35.75 10.656 1 90.56 155 ASN A N 1
ATOM 1173 C CA . ASN A 1 155 ? -39.656 34.5 10.258 1 90.56 155 ASN A CA 1
ATOM 1174 C C . ASN A 1 155 ? -39.438 33.406 11.305 1 90.56 155 ASN A C 1
ATOM 1176 O O . ASN A 1 155 ? -38.5 32.594 11.18 1 90.56 155 ASN A O 1
ATOM 1180 N N . PRO A 1 156 ? -40.344 33.219 12.188 1 87.88 156 PRO A N 1
ATOM 1181 C CA . PRO A 1 156 ? -40.156 32.25 13.281 1 87.88 156 PRO A CA 1
ATOM 1182 C C . PRO A 1 156 ? -40.281 30.797 12.828 1 87.88 156 PRO A C 1
ATOM 1184 O O . PRO A 1 156 ? -40 29.875 13.594 1 87.88 156 PRO A O 1
ATOM 1187 N N . ASP A 1 157 ? -40.562 30.547 11.562 1 87.19 157 ASP A N 1
ATOM 1188 C CA . ASP A 1 157 ? -40.75 29.172 11.086 1 87.19 157 ASP A CA 1
ATOM 1189 C C . ASP A 1 157 ? -39.406 28.5 10.812 1 87.19 157 ASP A C 1
ATOM 1191 O O . ASP A 1 157 ? -39.344 27.281 10.688 1 87.19 157 ASP A O 1
ATOM 1195 N N . VAL A 1 158 ? -38.469 29.344 10.82 1 90.56 158 VAL A N 1
ATOM 1196 C CA . VAL A 1 158 ? -37.125 28.781 10.555 1 90.56 158 VAL A CA 1
ATOM 1197 C C . VAL A 1 158 ? -36.625 28.062 11.805 1 90.56 158 VAL A C 1
ATOM 1199 O O . VAL A 1 158 ? -36.812 28.547 12.922 1 90.56 158 VAL A O 1
ATOM 1202 N N . SER A 1 159 ? -36.125 26.953 11.609 1 91.31 159 SER A N 1
ATOM 1203 C CA . SER A 1 159 ? -35.688 26.141 12.727 1 91.31 159 SER A CA 1
ATOM 1204 C C . SER A 1 159 ? -34.531 26.797 13.461 1 91.31 159 SER A C 1
ATOM 1206 O O . SER A 1 159 ? -33.656 27.406 12.844 1 91.31 159 SER A O 1
ATOM 1208 N N . VAL A 1 160 ? -34.5 26.641 14.75 1 91.81 160 VAL A N 1
ATOM 1209 C CA . VAL A 1 160 ? -33.438 27.188 15.602 1 91.81 160 VAL A CA 1
ATOM 1210 C C . VAL A 1 160 ? -32.125 26.453 15.352 1 91.81 160 VAL A C 1
ATOM 1212 O O . VAL A 1 160 ? -31.047 27 15.586 1 91.81 160 VAL A O 1
ATOM 1215 N N . PHE A 1 161 ? -32.219 25.25 14.719 1 92.88 161 PHE A N 1
ATOM 1216 C CA . PHE A 1 161 ? -31.047 24.406 14.562 1 92.88 161 PHE A CA 1
ATOM 1217 C C . PHE A 1 161 ? -30.359 24.656 13.227 1 92.88 161 PHE A C 1
ATOM 1219 O O . PHE A 1 161 ? -29.281 24.125 12.961 1 92.88 161 PHE A O 1
ATOM 1226 N N . LEU A 1 162 ? -30.891 25.484 12.445 1 93.62 162 LEU A N 1
ATOM 1227 C CA . LEU A 1 162 ? -30.391 25.656 11.086 1 93.62 162 LEU A CA 1
ATOM 1228 C C . LEU A 1 162 ? -28.938 26.141 11.094 1 93.62 162 LEU A C 1
ATOM 1230 O O . LEU A 1 162 ? -28.109 25.625 10.344 1 93.62 162 LEU A O 1
ATOM 1234 N N . GLY A 1 163 ? -28.656 27.141 11.961 1 94.5 163 GLY A N 1
ATOM 1235 C CA . GLY A 1 163 ? -27.297 27.656 12.047 1 94.5 163 GLY A CA 1
ATOM 1236 C C . GLY A 1 163 ? -26.281 26.625 12.484 1 94.5 163 GLY A C 1
ATOM 1237 O O . GLY A 1 163 ? -25.219 26.5 11.883 1 94.5 163 GLY A O 1
ATOM 1238 N N . ALA A 1 164 ? -26.641 25.828 13.43 1 93.31 164 ALA A N 1
ATOM 1239 C CA . ALA A 1 164 ? -25.75 24.797 13.953 1 93.31 164 ALA A CA 1
ATOM 1240 C C . ALA A 1 164 ? -25.578 23.656 12.953 1 93.31 164 ALA A C 1
ATOM 1242 O O . ALA A 1 164 ? -24.484 23.078 12.844 1 93.31 164 ALA A O 1
ATOM 1243 N N . LEU A 1 165 ? -26.562 23.375 12.188 1 92.31 165 LEU A N 1
ATOM 1244 C CA . LEU A 1 165 ? -26.516 22.297 11.211 1 92.31 165 LEU A CA 1
ATOM 1245 C C . LEU A 1 165 ? -25.656 22.688 10.008 1 92.31 165 LEU A C 1
ATOM 1247 O O . LEU A 1 165 ? -24.953 21.844 9.453 1 92.31 165 LEU A O 1
ATOM 1251 N N . VAL A 1 166 ? -25.719 23.922 9.664 1 94 166 VAL A N 1
ATOM 1252 C CA . VAL A 1 166 ? -24.922 24.375 8.531 1 94 166 VAL A CA 1
ATOM 1253 C C . VAL A 1 166 ? -23.438 24.328 8.875 1 94 166 VAL A C 1
ATOM 1255 O O . VAL A 1 166 ? -22.609 23.859 8.078 1 94 166 VAL A O 1
ATOM 1258 N N . THR A 1 167 ? -23.141 24.797 10.094 1 94.69 167 THR A N 1
ATOM 1259 C CA . THR A 1 167 ? -21.734 24.766 10.5 1 94.69 167 THR A CA 1
ATOM 1260 C C . THR A 1 167 ? -21.25 23.328 10.641 1 94.69 167 THR A C 1
ATOM 1262 O O . THR A 1 167 ? -20.094 23.031 10.328 1 94.69 167 THR A O 1
ATOM 1265 N N . MET A 1 168 ? -22.109 22.5 11.031 1 91.5 168 MET A N 1
ATOM 1266 C CA . MET A 1 168 ? -21.75 21.078 11.125 1 91.5 168 MET A CA 1
ATOM 1267 C C . MET A 1 168 ? -21.5 20.5 9.742 1 91.5 168 MET A C 1
ATOM 1269 O O . MET A 1 168 ? -20.531 19.734 9.555 1 91.5 168 MET A O 1
ATOM 1273 N N . GLY A 1 169 ? -22.281 20.797 8.828 1 91.38 169 GLY A N 1
ATOM 1274 C CA . GLY A 1 169 ? -22.094 20.328 7.465 1 91.38 169 GLY A CA 1
ATOM 1275 C C . GLY A 1 169 ? -20.828 20.859 6.816 1 91.38 169 GLY A C 1
ATOM 1276 O O . GLY A 1 169 ? -20.172 20.141 6.07 1 91.38 169 GLY A O 1
ATOM 1277 N N . LEU A 1 170 ? -20.469 22.062 7.125 1 93.12 170 LEU A N 1
ATOM 1278 C CA . LEU A 1 170 ? -19.297 22.672 6.535 1 93.12 170 LEU A CA 1
ATOM 1279 C C . LEU A 1 170 ? -18.016 22.094 7.133 1 93.12 170 LEU A C 1
ATOM 1281 O O . LEU A 1 170 ? -17.078 21.781 6.406 1 93.12 170 LEU A O 1
ATOM 1285 N N . GLU A 1 171 ? -18.031 21.906 8.422 1 91.81 171 GLU A N 1
ATOM 1286 C CA . GLU A 1 171 ? -16.781 21.578 9.117 1 91.81 171 GLU A CA 1
ATOM 1287 C C . GLU A 1 171 ? -16.594 20.062 9.211 1 91.81 171 GLU A C 1
ATOM 1289 O O . GLU A 1 171 ? -15.461 19.578 9.125 1 91.81 171 GLU A O 1
ATOM 1294 N N . THR A 1 172 ? -17.578 19.25 9.477 1 84.56 172 THR A N 1
ATOM 1295 C CA . THR A 1 172 ? -17.438 17.828 9.75 1 84.56 172 THR A CA 1
ATOM 1296 C C . THR A 1 172 ? -18.047 17 8.641 1 84.56 172 THR A C 1
ATOM 1298 O O . THR A 1 172 ? -17.594 15.883 8.359 1 84.56 172 THR A O 1
ATOM 1301 N N . GLY A 1 173 ? -19.016 17.484 8.047 1 79.06 173 GLY A N 1
ATOM 1302 C CA . GLY A 1 173 ? -19.641 16.734 6.961 1 79.06 173 GLY A CA 1
ATOM 1303 C C . GLY A 1 173 ? -20.719 15.781 7.434 1 79.06 173 GLY A C 1
ATOM 1304 O O . GLY A 1 173 ? -21.188 15.883 8.57 1 79.06 173 GLY A O 1
ATOM 1305 N N . ARG A 1 174 ? -21.188 14.922 6.609 1 68.94 174 ARG A N 1
ATOM 1306 C CA . ARG A 1 174 ? -22.344 14.062 6.809 1 68.94 174 ARG A CA 1
ATOM 1307 C C . ARG A 1 174 ? -21.984 12.867 7.684 1 68.94 174 ARG A C 1
ATOM 1309 O O . ARG A 1 174 ? -22.875 12.211 8.242 1 68.94 174 ARG A O 1
ATOM 1316 N N . ASP A 1 175 ? -20.75 12.711 7.891 1 62.97 175 ASP A N 1
ATOM 1317 C CA . ASP A 1 175 ? -20.344 11.461 8.531 1 62.97 175 ASP A CA 1
ATOM 1318 C C . ASP A 1 175 ? -20.531 11.523 10.039 1 62.97 175 ASP A C 1
ATOM 1320 O O . ASP A 1 175 ? -20.562 10.492 10.711 1 62.97 175 ASP A O 1
ATOM 1324 N N . VAL A 1 176 ? -20.781 12.695 10.617 1 64.5 176 VAL A N 1
ATOM 1325 C CA . VAL A 1 176 ? -20.875 12.766 12.07 1 64.5 176 VAL A CA 1
ATOM 1326 C C . VAL A 1 176 ? -22.344 12.898 12.484 1 64.5 176 VAL A C 1
ATOM 1328 O O . VAL A 1 176 ? -22.656 12.984 13.68 1 64.5 176 VAL A O 1
ATOM 1331 N N . MET A 1 177 ? -23.156 12.719 11.508 1 70.31 177 MET A N 1
ATOM 1332 C CA . MET A 1 177 ? -24.562 12.859 11.891 1 70.31 177 MET A CA 1
ATOM 1333 C C . MET A 1 177 ? -25.031 11.656 12.703 1 70.31 177 MET A C 1
ATOM 1335 O O . MET A 1 177 ? -24.906 10.516 12.258 1 70.31 177 MET A O 1
ATOM 1339 N N . SER A 1 178 ? -25.266 12 13.945 1 64.62 178 SER A N 1
ATOM 1340 C CA . SER A 1 178 ? -25.734 10.953 14.859 1 64.62 178 SER A CA 1
ATOM 1341 C C . SER A 1 178 ? -27.25 10.828 14.828 1 64.62 178 SER A C 1
ATOM 1343 O O . SER A 1 178 ? -27.938 11.711 14.312 1 64.62 178 SER A O 1
ATOM 1345 N N . PHE A 1 179 ? -27.688 9.727 15.188 1 63.69 179 PHE A N 1
ATOM 1346 C CA . PHE A 1 179 ? -29.109 9.469 15.328 1 63.69 179 PHE A CA 1
ATOM 1347 C C . PHE A 1 179 ? -29.75 10.484 16.266 1 63.69 179 PHE A C 1
ATOM 1349 O O . PHE A 1 179 ? -30.875 10.945 16.016 1 63.69 179 PHE A O 1
ATOM 1356 N N . SER A 1 180 ? -28.953 10.922 17.203 1 67.88 180 SER A N 1
ATOM 1357 C CA . SER A 1 180 ? -29.484 11.852 18.203 1 67.88 180 SER A CA 1
ATOM 1358 C C . SER A 1 180 ? -29.75 13.219 17.594 1 67.88 180 SER A C 1
ATOM 1360 O O . SER A 1 180 ? -30.734 13.883 17.938 1 67.88 180 SER A O 1
ATOM 1362 N N . THR A 1 181 ? -28.953 13.602 16.688 1 75.94 181 THR A N 1
ATOM 1363 C CA . THR A 1 181 ? -29.141 14.898 16.047 1 75.94 181 THR A CA 1
ATOM 1364 C C . THR A 1 181 ? -30.375 14.891 15.148 1 75.94 181 THR A C 1
ATOM 1366 O O . THR A 1 181 ? -31.078 15.891 15.047 1 75.94 181 THR A O 1
ATOM 1369 N N . ARG A 1 182 ? -30.641 13.695 14.648 1 76.56 182 ARG A N 1
ATOM 1370 C CA . ARG A 1 182 ? -31.828 13.57 13.797 1 76.56 182 ARG A CA 1
ATOM 1371 C C . ARG A 1 182 ? -33.094 13.656 14.625 1 76.56 182 ARG A C 1
ATOM 1373 O O . ARG A 1 182 ? -34.125 14.195 14.164 1 76.56 182 ARG A O 1
ATOM 1380 N N . GLU A 1 183 ? -32.969 13.18 15.781 1 77.44 183 GLU A N 1
ATOM 1381 C CA . GLU A 1 183 ? -34.156 13.188 16.641 1 77.44 183 GLU A CA 1
ATOM 1382 C C . GLU A 1 183 ? -34.438 14.578 17.203 1 77.44 183 GLU A C 1
ATOM 1384 O O . GLU A 1 183 ? -35.594 14.977 17.344 1 77.44 183 GLU A O 1
ATOM 1389 N N . ILE A 1 184 ? -33.406 15.297 17.422 1 78.06 184 ILE A N 1
ATOM 1390 C CA . ILE A 1 184 ? -33.531 16.609 18.047 1 78.06 184 ILE A CA 1
ATOM 1391 C C . ILE A 1 184 ? -33.938 17.641 17 1 78.06 184 ILE A C 1
ATOM 1393 O O . ILE A 1 184 ? -34.781 18.484 17.234 1 78.06 184 ILE A O 1
ATOM 1397 N N . ALA A 1 185 ? -33.25 17.609 15.797 1 80.62 185 ALA A N 1
ATOM 1398 C CA . ALA A 1 185 ? -33.406 18.672 14.805 1 80.62 185 ALA A CA 1
ATOM 1399 C C . ALA A 1 185 ? -34.469 18.312 13.766 1 80.62 185 ALA A C 1
ATOM 1401 O O . ALA A 1 185 ? -35.062 19.203 13.133 1 80.62 185 ALA A O 1
ATOM 1402 N N . GLY A 1 186 ? -34.719 17.062 13.508 1 79.25 186 GLY A N 1
ATOM 1403 C CA . GLY A 1 186 ? -35.719 16.656 12.547 1 79.25 186 GLY A CA 1
ATOM 1404 C C . GLY A 1 186 ? -35.125 15.938 11.344 1 79.25 186 GLY A C 1
ATOM 1405 O O . GLY A 1 186 ? -33.906 15.914 11.156 1 79.25 186 GLY A O 1
ATOM 1406 N N . GLU A 1 187 ? -36 15.391 10.555 1 78.56 187 GLU A N 1
ATOM 1407 C CA . GLU A 1 187 ? -35.594 14.578 9.406 1 78.56 187 GLU A CA 1
ATOM 1408 C C . GLU A 1 187 ? -34.938 15.422 8.328 1 78.56 187 GLU A C 1
ATOM 1410 O O . GLU A 1 187 ? -34.094 14.922 7.562 1 78.56 187 GLU A O 1
ATOM 1415 N N . TRP A 1 188 ? -35.25 16.688 8.336 1 84.75 188 TRP A N 1
ATOM 1416 C CA . TRP A 1 188 ? -34.656 17.594 7.336 1 84.75 188 TRP A CA 1
ATOM 1417 C C . TRP A 1 188 ? -33.219 17.922 7.66 1 84.75 188 TRP A C 1
ATOM 1419 O O . TRP A 1 188 ? -32.469 18.438 6.809 1 84.75 188 TRP A O 1
ATOM 1429 N N . ALA A 1 189 ? -32.75 17.578 8.844 1 87.25 189 ALA A N 1
ATOM 1430 C CA . ALA A 1 189 ? -31.406 17.891 9.297 1 87.25 189 ALA A CA 1
ATOM 1431 C C . ALA A 1 189 ? -30.375 17.188 8.43 1 87.25 189 ALA A C 1
ATOM 1433 O O . ALA A 1 189 ? -29.312 17.766 8.125 1 87.25 189 ALA A O 1
ATOM 1434 N N . ASP A 1 190 ? -30.719 15.992 7.973 1 85.06 190 ASP A N 1
ATOM 1435 C CA . ASP A 1 190 ? -29.781 15.234 7.156 1 85.06 190 ASP A CA 1
ATOM 1436 C C . ASP A 1 190 ? -29.578 15.898 5.793 1 85.06 190 ASP A C 1
ATOM 1438 O O . ASP A 1 190 ? -28.453 15.93 5.273 1 85.06 190 ASP A O 1
ATOM 1442 N N . GLU A 1 191 ? -30.562 16.391 5.277 1 87.31 191 GLU A N 1
ATOM 1443 C CA . GLU A 1 191 ? -30.484 17.016 3.959 1 87.31 191 GLU A CA 1
ATOM 1444 C C . GLU A 1 191 ? -29.734 18.344 4.02 1 87.31 191 GLU A C 1
ATOM 1446 O O . GLU A 1 191 ? -29 18.688 3.1 1 87.31 191 GLU A O 1
ATOM 1451 N N . VAL A 1 192 ? -29.938 19.047 5.129 1 90.44 192 VAL A N 1
ATOM 1452 C CA . VAL A 1 192 ? -29.266 20.328 5.301 1 90.44 192 VAL A CA 1
ATOM 1453 C C . VAL A 1 192 ? -27.75 20.094 5.445 1 90.44 192 VAL A C 1
ATOM 1455 O O . VAL A 1 192 ? -26.953 20.797 4.828 1 90.44 192 VAL A O 1
ATOM 1458 N N . VAL A 1 193 ? -27.438 19.141 6.227 1 90.44 193 VAL A N 1
ATOM 1459 C CA . VAL A 1 193 ? -26.031 18.844 6.477 1 90.44 193 VAL A CA 1
ATOM 1460 C C . VAL A 1 193 ? -25.375 18.344 5.191 1 90.44 193 VAL A C 1
ATOM 1462 O O . VAL A 1 193 ? -24.234 18.719 4.879 1 90.44 193 VAL A O 1
ATOM 1465 N N . ARG A 1 194 ? -26.062 17.547 4.422 1 88.38 194 ARG A N 1
ATOM 1466 C CA . ARG A 1 194 ? -25.531 17.031 3.17 1 88.38 194 ARG A CA 1
ATOM 1467 C C . ARG A 1 194 ? -25.312 18.141 2.156 1 88.38 194 ARG A C 1
ATOM 1469 O O . ARG A 1 194 ? -24.312 18.156 1.436 1 88.38 194 ARG A O 1
ATOM 1476 N N . LEU A 1 195 ? -26.266 19.016 2.105 1 91.06 195 LEU A N 1
ATOM 1477 C CA . LEU A 1 195 ? -26.141 20.125 1.181 1 91.06 195 LEU A CA 1
ATOM 1478 C C . LEU A 1 195 ? -25 21.062 1.591 1 91.06 195 LEU A C 1
ATOM 1480 O O . LEU A 1 195 ? -24.219 21.516 0.745 1 91.06 195 LEU A O 1
ATOM 1484 N N . ALA A 1 196 ? -24.938 21.375 2.893 1 93.25 196 ALA A N 1
ATOM 1485 C CA . ALA A 1 196 ? -23.859 22.219 3.398 1 93.25 196 ALA A CA 1
ATOM 1486 C C . ALA A 1 196 ? -22.5 21.562 3.172 1 93.25 196 ALA A C 1
ATOM 1488 O O . ALA A 1 196 ? -21.531 22.25 2.865 1 93.25 196 ALA A O 1
ATOM 1489 N N . ASP A 1 197 ? -22.453 20.297 3.326 1 91.88 197 ASP A N 1
ATOM 1490 C CA . ASP A 1 197 ? -21.234 19.547 3.111 1 91.88 197 ASP A CA 1
ATOM 1491 C C . ASP A 1 197 ? -20.766 19.641 1.658 1 91.88 197 ASP A C 1
ATOM 1493 O O . ASP A 1 197 ? -19.594 19.906 1.388 1 91.88 197 ASP A O 1
ATOM 1497 N N . SER A 1 198 ? -21.672 19.438 0.723 1 90.56 198 SER A N 1
ATOM 1498 C CA . SER A 1 198 ? -21.344 19.469 -0.699 1 90.56 198 SER A CA 1
ATOM 1499 C C . SER A 1 198 ? -20.922 20.859 -1.15 1 90.56 198 SER A C 1
ATOM 1501 O O . SER A 1 198 ? -19.906 21.016 -1.836 1 90.56 198 SER A O 1
ATOM 1503 N N . LEU A 1 199 ? -21.625 21.844 -0.72 1 92.44 199 LEU A N 1
ATOM 1504 C CA . LEU A 1 199 ? -21.297 23.219 -1.116 1 92.44 199 LEU A CA 1
ATOM 1505 C C . LEU A 1 199 ? -20.016 23.688 -0.439 1 92.44 199 LEU A C 1
ATOM 1507 O O . LEU A 1 199 ? -19.234 24.438 -1.032 1 92.44 199 LEU A O 1
ATOM 1511 N N . GLY A 1 200 ? -19.875 23.312 0.803 1 92.88 200 GLY A N 1
ATOM 1512 C CA . GLY A 1 200 ? -18.656 23.656 1.503 1 92.88 200 GLY A CA 1
ATOM 1513 C C . GLY A 1 200 ? -17.406 23.062 0.852 1 92.88 200 GLY A C 1
ATOM 1514 O O . GLY A 1 200 ? -16.391 23.734 0.744 1 92.88 200 GLY A O 1
ATOM 1515 N N . LEU A 1 201 ? -17.562 21.859 0.441 1 91.94 201 LEU A N 1
ATOM 1516 C CA . LEU A 1 201 ? -16.438 21.188 -0.218 1 91.94 201 LEU A CA 1
ATOM 1517 C C . LEU A 1 201 ? -16.078 21.891 -1.521 1 91.94 201 LEU A C 1
ATOM 1519 O O . LEU A 1 201 ? -14.898 22.109 -1.805 1 91.94 201 LEU A O 1
ATOM 1523 N N . LEU A 1 202 ? -17.031 22.297 -2.248 1 90.88 202 LEU A N 1
ATOM 1524 C CA . LEU A 1 202 ? -16.797 22.969 -3.516 1 90.88 202 LEU A CA 1
ATOM 1525 C C . LEU A 1 202 ? -16.172 24.359 -3.289 1 90.88 202 LEU A C 1
ATOM 1527 O O . LEU A 1 202 ? -15.203 24.719 -3.955 1 90.88 202 LEU A O 1
ATOM 1531 N N . LEU A 1 203 ? -16.672 25.016 -2.309 1 93.06 203 LEU A N 1
ATOM 1532 C CA . LEU A 1 203 ? -16.188 26.359 -2.02 1 93.06 203 LEU A CA 1
ATOM 1533 C C . LEU A 1 203 ? -14.758 26.328 -1.486 1 93.06 203 LEU A C 1
ATOM 1535 O O . LEU A 1 203 ? -13.938 27.188 -1.821 1 93.06 203 LEU A O 1
ATOM 1539 N N . SER A 1 204 ? -14.516 25.344 -0.709 1 92.81 204 SER A N 1
ATOM 1540 C CA . SER A 1 204 ? -13.188 25.266 -0.112 1 92.81 204 SER A CA 1
ATOM 1541 C C . SER A 1 204 ? -12.148 24.828 -1.138 1 92.81 204 SER A C 1
ATOM 1543 O O . SER A 1 204 ? -11.031 25.359 -1.161 1 92.81 204 SER A O 1
ATOM 1545 N N . VAL A 1 205 ? -12.461 23.938 -1.982 1 91.06 205 VAL A N 1
ATOM 1546 C CA . VAL A 1 205 ? -11.516 23.438 -2.975 1 91.06 205 VAL A CA 1
ATOM 1547 C C . VAL A 1 205 ? -11.266 24.516 -4.031 1 91.06 205 VAL A C 1
ATOM 1549 O O . VAL A 1 205 ? -10.109 24.859 -4.312 1 91.06 205 VAL A O 1
ATOM 1552 N N . PHE A 1 206 ? -12.312 25.125 -4.527 1 88.69 206 PHE A N 1
ATOM 1553 C CA . PHE A 1 206 ? -12.156 26.125 -5.57 1 88.69 206 PHE A CA 1
ATOM 1554 C C . PHE A 1 206 ? -11.617 27.422 -4.992 1 88.69 206 PHE A C 1
ATOM 1556 O O . PHE A 1 206 ? -10.781 28.094 -5.617 1 88.69 206 PHE A O 1
ATOM 1563 N N . GLY A 1 207 ? -12.109 27.766 -3.834 1 88.5 207 GLY A N 1
ATOM 1564 C CA . GLY A 1 207 ? -11.547 28.922 -3.164 1 88.5 207 GLY A CA 1
ATOM 1565 C C . GLY A 1 207 ? -10.078 28.766 -2.83 1 88.5 207 GLY A C 1
ATOM 1566 O O . GLY A 1 207 ? -9.297 29.703 -2.984 1 88.5 207 GLY A O 1
ATOM 1567 N N . GLY A 1 208 ? -9.742 27.578 -2.381 1 86.62 208 GLY A N 1
ATOM 1568 C CA . GLY A 1 208 ? -8.344 27.312 -2.086 1 86.62 208 GLY A CA 1
ATOM 1569 C C . GLY A 1 208 ? -7.449 27.391 -3.309 1 86.62 208 GLY A C 1
ATOM 1570 O O . GLY A 1 208 ? -6.344 27.922 -3.244 1 86.62 208 GLY A O 1
ATOM 1571 N N . ILE A 1 209 ? -7.941 26.922 -4.398 1 84.81 209 ILE A N 1
ATOM 1572 C CA . ILE A 1 209 ? -7.18 26.938 -5.641 1 84.81 209 ILE A CA 1
ATOM 1573 C C . ILE A 1 209 ? -6.98 28.375 -6.105 1 84.81 209 ILE A C 1
ATOM 1575 O O . ILE A 1 209 ? -5.898 28.75 -6.574 1 84.81 209 ILE A O 1
ATOM 1579 N N . CYS A 1 210 ? -7.938 29.172 -5.871 1 84.31 210 CYS A N 1
ATOM 1580 C CA . CYS A 1 210 ? -7.844 30.578 -6.238 1 84.31 210 CYS A CA 1
ATOM 1581 C C . CYS A 1 210 ? -6.836 31.297 -5.355 1 84.31 210 CYS A C 1
ATOM 1583 O O . CYS A 1 210 ? -6.039 32.094 -5.848 1 84.31 210 CYS A O 1
ATOM 1585 N N . LEU A 1 211 ? -6.828 30.969 -4.156 1 83.38 211 LEU A N 1
ATOM 1586 C CA . LEU A 1 211 ? -5.891 31.594 -3.23 1 83.38 211 LEU A CA 1
ATOM 1587 C C . LEU A 1 211 ? -4.457 31.156 -3.533 1 83.38 211 LEU A C 1
ATOM 1589 O O . LEU A 1 211 ? -3.527 31.953 -3.412 1 83.38 211 LEU A O 1
ATOM 1593 N N . MET A 1 212 ? -4.348 29.984 -3.939 1 80.25 212 MET A N 1
ATOM 1594 C CA . MET A 1 212 ? -3.029 29.469 -4.293 1 80.25 212 MET A CA 1
ATOM 1595 C C . MET A 1 212 ? -2.486 30.156 -5.535 1 80.25 212 MET A C 1
ATOM 1597 O O . MET A 1 212 ? -1.294 30.453 -5.617 1 80.25 212 MET A O 1
ATOM 1601 N N . THR A 1 213 ? -3.318 30.391 -6.434 1 74.88 213 THR A N 1
ATOM 1602 C CA . THR A 1 213 ? -2.904 31.031 -7.672 1 74.88 213 THR A CA 1
ATOM 1603 C C . THR A 1 213 ? -2.502 32.5 -7.414 1 74.88 213 THR A C 1
ATOM 1605 O O . THR A 1 213 ? -1.57 33 -8.039 1 74.88 213 THR A O 1
ATOM 1608 N N . MET A 1 214 ? -3.111 33.062 -6.508 1 66.12 214 MET A N 1
ATOM 1609 C CA . MET A 1 214 ? -2.758 34.438 -6.16 1 66.12 214 MET A CA 1
ATOM 1610 C C . MET A 1 214 ? -1.395 34.5 -5.48 1 66.12 214 MET A C 1
ATOM 1612 O O . MET A 1 214 ? -0.643 35.438 -5.66 1 66.12 214 MET A O 1
ATOM 1616 N N . HIS A 1 215 ? -1.114 33.344 -4.805 1 63.06 215 HIS A N 1
ATOM 1617 C CA . HIS A 1 215 ? 0.165 33.25 -4.109 1 63.06 215 HIS A CA 1
ATOM 1618 C C . HIS A 1 215 ? 1.308 33.031 -5.094 1 63.06 215 HIS A C 1
ATOM 1620 O O . HIS A 1 215 ? 2.371 33.625 -4.973 1 63.06 215 HIS A O 1
ATOM 1626 N N . MET A 1 216 ? 1.123 31.984 -5.934 1 58.09 216 MET A N 1
ATOM 1627 C CA . MET A 1 216 ? 2.195 31.641 -6.867 1 58.09 216 MET A CA 1
ATOM 1628 C C . MET A 1 216 ? 2.498 32.812 -7.797 1 58.09 216 MET A C 1
ATOM 1630 O O . MET A 1 216 ? 3.629 32.969 -8.258 1 58.09 216 MET A O 1
ATOM 1634 N N . GLY A 1 217 ? 1.543 33.625 -8.102 1 47.84 217 GLY A N 1
ATOM 1635 C CA . GLY A 1 217 ? 1.836 34.812 -8.852 1 47.84 217 GLY A CA 1
ATOM 1636 C C . GLY A 1 217 ? 2.678 35.812 -8.086 1 47.84 217 GLY A C 1
ATOM 1637 O O . GLY A 1 217 ? 3.469 36.562 -8.672 1 47.84 217 GLY A O 1
ATOM 1638 N N . SER A 1 218 ? 2.482 35.938 -6.816 1 44.53 218 SER A N 1
ATOM 1639 C CA . SER A 1 218 ? 3.305 36.844 -6.027 1 44.53 218 SER A CA 1
ATOM 1640 C C . SER A 1 218 ? 4.672 36.25 -5.73 1 44.53 218 SER A C 1
ATOM 1642 O O . SER A 1 218 ? 5.609 36.969 -5.379 1 44.53 218 SER A O 1
ATOM 1644 N N . TRP A 1 219 ? 4.797 35.094 -5.508 1 39.56 219 TRP A N 1
ATOM 1645 C CA . TRP A 1 219 ? 6.07 34.438 -5.211 1 39.56 219 TRP A CA 1
ATOM 1646 C C . TRP A 1 219 ? 6.871 34.219 -6.488 1 39.56 219 TRP A C 1
ATOM 1648 O O . TRP A 1 219 ? 6.902 33.094 -7.012 1 39.56 219 TRP A O 1
ATOM 1658 N N . GLY A 1 220 ? 6.723 34.906 -7.547 1 33.03 220 GLY A N 1
ATOM 1659 C CA . GLY A 1 220 ? 7.742 34.875 -8.586 1 33.03 220 GLY A CA 1
ATOM 1660 C C . GLY A 1 220 ? 9.156 35 -8.039 1 33.03 220 GLY A C 1
ATOM 1661 O O . GLY A 1 220 ? 9.352 35.375 -6.883 1 33.03 220 GLY A O 1
ATOM 1662 N N . PRO A 1 221 ? 10.18 34.531 -8.703 1 32.44 221 PRO A N 1
ATOM 1663 C CA . PRO A 1 221 ? 11.57 34.656 -8.25 1 32.44 221 PRO A CA 1
ATOM 1664 C C . PRO A 1 221 ? 11.859 35.969 -7.566 1 32.44 221 PRO A C 1
ATOM 1666 O O . PRO A 1 221 ? 12.891 36.125 -6.914 1 32.44 221 PRO A O 1
ATOM 1669 N N . THR A 1 222 ? 11.211 37.062 -8.016 1 29.33 222 THR A N 1
ATOM 1670 C CA . THR A 1 222 ? 11.672 38.406 -7.695 1 29.33 222 THR A CA 1
ATOM 1671 C C . THR A 1 222 ? 11.219 38.812 -6.293 1 29.33 222 THR A C 1
ATOM 1673 O O . THR A 1 222 ? 11.328 40 -5.918 1 29.33 222 THR A O 1
ATOM 1676 N N . GLY A 1 223 ? 10.43 38.062 -5.574 1 31.34 223 GLY A N 1
ATOM 1677 C CA . GLY A 1 223 ? 9.859 38.688 -4.398 1 31.34 223 GLY A CA 1
ATOM 1678 C C . GLY A 1 223 ? 10.906 39.25 -3.457 1 31.34 223 GLY A C 1
ATOM 1679 O O . GLY A 1 223 ? 10.594 39.656 -2.33 1 31.34 223 GLY A O 1
ATOM 1680 N N . ALA A 1 224 ? 12.102 38.812 -3.502 1 29.36 224 ALA A N 1
ATOM 1681 C CA . ALA A 1 224 ? 13.047 39.594 -2.715 1 29.36 224 ALA A CA 1
ATOM 1682 C C . ALA A 1 224 ? 13.203 41 -3.289 1 29.36 224 ALA A C 1
ATOM 1684 O O . ALA A 1 224 ? 14.219 41.312 -3.902 1 29.36 224 ALA A O 1
ATOM 1685 N N . ARG A 1 225 ? 12.297 41.625 -4.121 1 27.5 225 ARG A N 1
ATOM 1686 C CA . ARG A 1 225 ? 12.609 43.031 -4.418 1 27.5 225 ARG A CA 1
ATOM 1687 C C . ARG A 1 225 ? 12.742 43.844 -3.135 1 27.5 225 ARG A C 1
ATOM 1689 O O . ARG A 1 225 ? 11.883 43.781 -2.256 1 27.5 225 ARG A O 1
ATOM 1696 N N . ALA A 1 226 ? 13.945 44.312 -2.826 1 25 226 ALA A N 1
ATOM 1697 C CA . ALA A 1 226 ? 14.508 45.375 -1.996 1 25 226 ALA A CA 1
ATOM 1698 C C . ALA A 1 226 ? 13.672 46.656 -2.098 1 25 226 ALA A C 1
ATOM 1700 O O . ALA A 1 226 ? 13.219 47 -3.184 1 25 226 ALA A O 1
ATOM 1701 N N . SER A 1 227 ? 12.867 47 -1.177 1 22.02 227 SER A N 1
ATOM 1702 C CA . SER A 1 227 ? 12.289 48.344 -1.04 1 22.02 227 SER A CA 1
ATOM 1703 C C . SER A 1 227 ? 13.266 49.406 -1.508 1 22.02 227 SER A C 1
ATOM 1705 O O . SER A 1 227 ? 14.398 49.5 -1.022 1 22.02 227 SER A O 1
ATOM 1707 N N . PRO A 1 228 ? 13.242 49.844 -2.887 1 21.55 228 PRO A N 1
ATOM 1708 C CA . PRO A 1 228 ? 14.031 51.031 -3.18 1 21.55 228 PRO A CA 1
ATOM 1709 C C . PRO A 1 228 ? 13.797 52.156 -2.176 1 21.55 228 PRO A C 1
ATOM 1711 O O . PRO A 1 228 ? 12.711 52.281 -1.599 1 21.55 228 PRO A O 1
ATOM 1714 N N . ASP A 1 229 ? 14.758 52.594 -1.54 1 18.83 229 ASP A N 1
ATOM 1715 C CA . ASP A 1 229 ? 14.875 53.844 -0.823 1 18.83 229 ASP A CA 1
ATOM 1716 C C . ASP A 1 229 ? 14.43 55.031 -1.7 1 18.83 229 ASP A C 1
ATOM 1718 O O . ASP A 1 229 ? 15.062 55.312 -2.717 1 18.83 229 ASP A O 1
ATOM 1722 N N . ARG A 1 230 ? 13.031 55.094 -2.096 1 20.72 230 ARG A N 1
ATOM 1723 C CA . ARG A 1 230 ? 12.516 56.344 -2.662 1 20.72 230 ARG A CA 1
ATOM 1724 C C . ARG A 1 230 ? 13.094 57.562 -1.942 1 20.72 230 ARG A C 1
ATOM 1726 O O . ARG A 1 230 ? 12.758 57.812 -0.785 1 20.72 230 ARG A O 1
ATOM 1733 N N . GLY A 1 231 ? 14.312 57.875 -2.209 1 17.55 231 GLY A N 1
ATOM 1734 C CA . GLY A 1 231 ? 14.75 59.219 -1.948 1 17.55 231 GLY A CA 1
ATOM 1735 C C . GLY A 1 231 ? 13.836 60.281 -2.549 1 17.55 231 GLY A C 1
ATOM 1736 O O . GLY A 1 231 ? 13.047 59.969 -3.445 1 17.55 231 GLY A O 1
ATOM 1737 N N . ARG A 1 232 ? 13.719 61.438 -1.971 1 18.53 232 ARG A N 1
ATOM 1738 C CA . ARG A 1 232 ? 13.031 62.75 -2.016 1 18.53 232 ARG A CA 1
ATOM 1739 C C . ARG A 1 232 ? 13.25 63.438 -3.357 1 18.53 232 ARG A C 1
ATOM 1741 O O . ARG A 1 232 ? 14.094 64.312 -3.467 1 18.53 232 ARG A O 1
ATOM 1748 N N . GLN A 1 233 ? 13.297 62.688 -4.57 1 16.95 233 GLN A N 1
ATOM 1749 C CA . GLN A 1 233 ? 13.5 63.781 -5.535 1 16.95 233 GLN A CA 1
ATOM 1750 C C . GLN A 1 233 ? 12.328 64.75 -5.516 1 16.95 233 GLN A C 1
ATOM 1752 O O . GLN A 1 233 ? 11.18 64.375 -5.332 1 16.95 233 GLN A O 1
ATOM 1757 N N . GLY A 1 234 ? 12.562 66.125 -5.621 1 16.44 234 GLY A N 1
ATOM 1758 C CA . GLY A 1 234 ? 11.953 67.438 -5.523 1 16.44 234 GLY A CA 1
ATOM 1759 C C . GLY A 1 234 ? 10.891 67.688 -6.574 1 16.44 234 GLY A C 1
ATOM 1760 O O . GLY A 1 234 ? 10.609 66.812 -7.398 1 16.44 234 GLY A O 1
ATOM 1761 N N . LEU A 1 235 ? 10.992 68.75 -7.43 1 15.61 235 LEU A N 1
ATOM 1762 C CA . LEU A 1 235 ? 10.156 69.875 -7.688 1 15.61 235 LEU A CA 1
ATOM 1763 C C . LEU A 1 235 ? 9.328 69.688 -8.953 1 15.61 235 LEU A C 1
ATOM 1765 O O . LEU A 1 235 ? 8.164 70.125 -9.008 1 15.61 235 LEU A O 1
ATOM 1769 N N . GLY A 1 236 ? 9.938 69.312 -10.172 1 15.71 236 GLY A N 1
ATOM 1770 C CA . GLY A 1 236 ? 9.523 70.25 -11.156 1 15.71 236 GLY A CA 1
ATOM 1771 C C . GLY A 1 236 ? 8.109 70.062 -11.656 1 15.71 236 GLY A C 1
ATOM 1772 O O . GLY A 1 236 ? 7.508 69 -11.406 1 15.71 236 GLY A O 1
ATOM 1773 N N . GLY A 1 237 ? 7.66 70.875 -12.773 1 15.45 237 GLY A N 1
ATOM 1774 C CA . GLY A 1 237 ? 6.535 71.688 -13.211 1 15.45 237 GLY A CA 1
ATOM 1775 C C . GLY A 1 237 ? 5.559 70.938 -14.086 1 15.45 237 GLY A C 1
ATOM 1776 O O . GLY A 1 237 ? 4.371 70.812 -13.766 1 15.45 237 GLY A O 1
ATOM 1777 N N . THR A 1 238 ? 5.949 70.562 -15.383 1 15.5 238 THR A N 1
ATOM 1778 C CA . THR A 1 238 ? 5.148 71.25 -16.406 1 15.5 238 THR A CA 1
ATOM 1779 C C . THR A 1 238 ? 3.93 70.375 -16.766 1 15.5 238 THR A C 1
ATOM 1781 O O . THR A 1 238 ? 3.936 69.188 -16.578 1 15.5 238 THR A O 1
ATOM 1784 N N . ALA A 1 239 ? 2.77 71 -17.188 1 15.1 239 ALA A N 1
ATOM 1785 C CA . ALA A 1 239 ? 1.318 70.938 -17.359 1 15.1 239 ALA A CA 1
ATOM 1786 C C . ALA A 1 239 ? 0.94 70.188 -18.609 1 15.1 239 ALA A C 1
ATOM 1788 O O . ALA A 1 239 ? -0.141 69.562 -18.688 1 15.1 239 ALA A O 1
ATOM 1789 N N . ALA A 1 240 ? 1.853 70 -19.703 1 14.76 240 ALA A N 1
ATOM 1790 C CA . ALA A 1 240 ? 1.106 70.438 -20.859 1 14.76 240 ALA A CA 1
ATOM 1791 C C . ALA A 1 240 ? 0.033 69.438 -21.281 1 14.76 240 ALA A C 1
ATOM 1793 O O . ALA A 1 240 ? 0.108 68.25 -20.938 1 14.76 240 ALA A O 1
ATOM 1794 N N . ALA A 1 241 ? -0.755 69.812 -22.375 1 14.35 241 ALA A N 1
ATOM 1795 C CA . ALA A 1 241 ? -2.143 69.938 -22.812 1 14.35 241 ALA A CA 1
ATOM 1796 C C . ALA A 1 241 ? -2.547 68.75 -23.703 1 14.35 241 ALA A C 1
ATOM 1798 O O . ALA A 1 241 ? -3.594 68.188 -23.484 1 14.35 241 ALA A O 1
ATOM 1799 N N . GLY A 1 242 ? -1.717 68.438 -24.797 1 13.83 242 GLY A N 1
ATOM 1800 C CA . GLY A 1 242 ? -2.502 68.688 -26 1 13.83 242 GLY A CA 1
ATOM 1801 C C . GLY A 1 242 ? -3.447 67.562 -26.344 1 13.83 242 GLY A C 1
ATOM 1802 O O . GLY A 1 242 ? -3.432 66.5 -25.703 1 13.83 242 GLY A O 1
ATOM 1803 N N . THR A 1 243 ? -3.312 67.062 -27.719 1 14.5 243 THR A N 1
ATOM 1804 C CA . THR A 1 243 ? -4.281 67.188 -28.812 1 14.5 243 THR A CA 1
ATOM 1805 C C . THR A 1 243 ? -4.977 65.812 -29.016 1 14.5 243 THR A C 1
ATOM 1807 O O . THR A 1 243 ? -4.453 64.75 -28.625 1 14.5 243 THR A O 1
ATOM 1810 N N . ALA A 1 244 ? -6.242 65.812 -29.547 1 14.65 244 ALA A N 1
ATOM 1811 C CA . ALA A 1 244 ? -7.551 65.188 -29.672 1 14.65 244 ALA A CA 1
ATOM 1812 C C . ALA A 1 244 ? -7.547 64.125 -30.766 1 14.65 244 ALA A C 1
ATOM 1814 O O . ALA A 1 244 ? -8.297 63.125 -30.688 1 14.65 244 ALA A O 1
ATOM 1815 N N . GLY A 1 245 ? -6.613 64.188 -31.844 1 13.7 245 GLY A N 1
ATOM 1816 C CA . GLY A 1 245 ? -7.379 64.188 -33.094 1 13.7 245 GLY A CA 1
ATOM 1817 C C . GLY A 1 245 ? -8.008 62.844 -33.406 1 13.7 245 GLY A C 1
ATOM 1818 O O . GLY A 1 245 ? -7.676 61.844 -32.781 1 13.7 245 GLY A O 1
ATOM 1819 N N . ARG A 1 246 ? -8.391 62.594 -34.844 1 14.62 246 ARG A N 1
ATOM 1820 C CA . ARG A 1 246 ? -9.57 62.438 -35.688 1 14.62 246 ARG A CA 1
ATOM 1821 C C . ARG A 1 246 ? -9.719 61 -36.156 1 14.62 246 ARG A C 1
ATOM 1823 O O . ARG A 1 246 ? -10.68 60.312 -35.781 1 14.62 246 ARG A O 1
ATOM 1830 N N . GLY A 1 247 ? -9.305 60.688 -37.406 1 13.85 247 GLY A N 1
ATOM 1831 C CA . GLY A 1 247 ? -10.188 60.469 -38.562 1 13.85 247 GLY A CA 1
ATOM 1832 C C . GLY A 1 247 ? -10.445 59 -38.844 1 13.85 247 GLY A C 1
ATOM 1833 O O . GLY A 1 247 ? -9.75 58.125 -38.312 1 13.85 247 GLY A O 1
ATOM 1834 N N . LEU A 1 248 ? -11.336 58.688 -39.812 1 14.56 248 LEU A N 1
ATOM 1835 C CA . LEU A 1 248 ? -12.477 57.938 -40.312 1 14.56 248 LEU A CA 1
ATOM 1836 C C . LEU A 1 248 ? -12.016 56.719 -41.125 1 14.56 248 LEU A C 1
ATOM 1838 O O . LEU A 1 248 ? -12.625 55.656 -41.062 1 14.56 248 LEU A O 1
ATOM 1842 N N . GLY A 1 249 ? -10.891 56.812 -41.906 1 13.62 249 GLY A N 1
ATOM 1843 C CA . GLY A 1 249 ? -11.219 56.531 -43.281 1 13.62 249 GLY A CA 1
ATOM 1844 C C . GLY A 1 249 ? -11.406 55.031 -43.531 1 13.62 249 GLY A C 1
ATOM 1845 O O . GLY A 1 249 ? -11.023 54.188 -42.719 1 13.62 249 GLY A O 1
ATOM 1846 N N . GLY A 1 250 ? -11.766 54.688 -44.812 1 14.51 250 GLY A N 1
ATOM 1847 C CA . GLY A 1 250 ? -12.672 54 -45.75 1 14.51 250 GLY A CA 1
ATOM 1848 C C . GLY A 1 250 ? -12.18 52.656 -46.188 1 14.51 250 GLY A C 1
ATOM 1849 O O . GLY A 1 250 ? -12.859 51.656 -45.969 1 14.51 250 GLY A O 1
ATOM 1850 N N . GLY A 1 251 ? -11.133 52.594 -47 1 14.06 251 GLY A N 1
ATOM 1851 C CA . GLY A 1 251 ? -11.359 52.062 -48.344 1 14.06 251 GLY A CA 1
ATOM 1852 C C . GLY A 1 251 ? -11.156 50.562 -48.406 1 14.06 251 GLY A C 1
ATOM 1853 O O . GLY A 1 251 ? -10.305 50 -47.719 1 14.06 251 GLY A O 1
ATOM 1854 N N . LEU A 1 252 ? -12.188 49.781 -48.781 1 14.76 252 LEU A N 1
ATOM 1855 C CA . LEU A 1 252 ? -12.609 48.375 -48.906 1 14.76 252 LEU A CA 1
ATOM 1856 C C . LEU A 1 252 ? -11.805 47.688 -49.969 1 14.76 252 LEU A C 1
ATOM 1858 O O . LEU A 1 252 ? -12.023 46.5 -50.25 1 14.76 252 LEU A O 1
ATOM 1862 N N . PRO A 1 253 ? -10.703 48.312 -50.531 1 13.97 253 PRO A N 1
ATOM 1863 C CA . PRO A 1 253 ? -10.773 47.906 -51.938 1 13.97 253 PRO A CA 1
ATOM 1864 C C . PRO A 1 253 ? -10.688 46.406 -52.156 1 13.97 253 PRO A C 1
ATOM 1866 O O . PRO A 1 253 ? -10.32 45.656 -51.219 1 13.97 253 PRO A O 1
ATOM 1869 N N . GLY A 1 254 ? -10.492 46.062 -53.531 1 14.25 254 GLY A N 1
ATOM 1870 C CA . GLY A 1 254 ? -10.938 45.281 -54.656 1 14.25 254 GLY A CA 1
ATOM 1871 C C . GLY A 1 254 ? -10.211 43.938 -54.812 1 14.25 254 GLY A C 1
ATOM 1872 O O . GLY A 1 254 ? -9.195 43.719 -54.156 1 14.25 254 GLY A O 1
ATOM 1873 N N . PHE A 1 255 ? -10.719 43.062 -55.719 1 14.55 255 PHE A N 1
ATOM 1874 C CA . PHE A 1 255 ? -10.984 41.719 -56.219 1 14.55 255 PHE A CA 1
ATOM 1875 C C . PHE A 1 255 ? -9.758 41.156 -56.906 1 14.55 255 PHE A C 1
ATOM 1877 O O . PHE A 1 255 ? -9.711 39.969 -57.25 1 14.55 255 PHE A O 1
ATOM 1884 N N . ASP A 1 256 ? -8.656 41.938 -57.188 1 13.88 256 ASP A N 1
ATOM 1885 C CA . ASP A 1 256 ? -8.312 41.656 -58.562 1 13.88 256 ASP A CA 1
ATOM 1886 C C . ASP A 1 256 ? -7.855 40.188 -58.719 1 13.88 256 ASP A C 1
ATOM 1888 O O . ASP A 1 256 ? -7.48 39.562 -57.75 1 13.88 256 ASP A O 1
ATOM 1892 N N . ASP A 1 257 ? -7.258 40 -60 1 14.12 257 ASP A N 1
ATOM 1893 C CA . ASP A 1 257 ? -7.219 39.25 -61.25 1 14.12 257 ASP A CA 1
ATOM 1894 C C . ASP A 1 257 ? -6.254 38.062 -61.156 1 14.12 257 ASP A C 1
ATOM 1896 O O . ASP A 1 257 ? -5.414 38.031 -60.25 1 14.12 257 ASP A O 1
ATOM 1900 N N . ALA A 1 258 ? -6.07 37.469 -62.375 1 14.3 258 ALA A N 1
ATOM 1901 C CA . ALA A 1 258 ? -6.039 36.25 -63.188 1 14.3 258 ALA A CA 1
ATOM 1902 C C . ALA A 1 258 ? -4.633 35.656 -63.25 1 14.3 258 ALA A C 1
ATOM 1904 O O . ALA A 1 258 ? -4.473 34.438 -63.312 1 14.3 258 ALA A O 1
ATOM 1905 N N . ASN A 1 259 ? -3.555 36.562 -63.344 1 13.75 259 ASN A N 1
ATOM 1906 C CA . ASN A 1 259 ? -2.828 36.281 -64.562 1 13.75 259 ASN A CA 1
ATOM 1907 C C . ASN A 1 259 ? -1.977 35.031 -64.438 1 13.75 259 ASN A C 1
ATOM 1909 O O . ASN A 1 259 ? -1.78 34.531 -63.344 1 13.75 259 ASN A O 1
ATOM 1913 N N . LEU A 1 260 ? -0.67 35.25 -64.875 1 14.06 260 LEU A N 1
ATOM 1914 C CA . LEU A 1 260 ? 0.066 34.844 -66.062 1 14.06 260 LEU A CA 1
ATOM 1915 C C . LEU A 1 260 ? 0.901 33.594 -65.812 1 14.06 260 LEU A C 1
ATOM 1917 O O . LEU A 1 260 ? 0.844 33.031 -64.688 1 14.06 260 LEU A O 1
ATOM 1921 N N . GLY A 1 261 ? 2.232 33.719 -66 1 14.06 261 GLY A N 1
ATOM 1922 C CA . GLY A 1 261 ? 3.041 33.219 -67.062 1 14.06 261 GLY A CA 1
ATOM 1923 C C . GLY A 1 261 ? 3.752 31.922 -66.75 1 14.06 261 GLY A C 1
ATOM 1924 O O . GLY A 1 261 ? 3.668 31.422 -65.688 1 14.06 261 GLY A O 1
ATOM 1925 N N . SER A 1 262 ? 5.055 31.938 -67.188 1 14.47 262 SER A N 1
ATOM 1926 C CA . SER A 1 262 ? 5.809 31.234 -68.188 1 14.47 262 SER A CA 1
ATOM 1927 C C . SER A 1 262 ? 6.543 30.031 -67.625 1 14.47 262 SER A C 1
ATOM 1929 O O . SER A 1 262 ? 6.598 29.859 -66.375 1 14.47 262 SER A O 1
ATOM 1931 N N . SER A 1 263 ? 7.848 30 -68 1 14.59 263 SER A N 1
ATOM 1932 C CA . SER A 1 263 ? 8.57 29.141 -68.875 1 14.59 263 SER A CA 1
ATOM 1933 C C . SER A 1 263 ? 9.305 28.016 -68.188 1 14.59 263 SER A C 1
ATOM 1935 O O . SER A 1 263 ? 9.117 26.844 -68.5 1 14.59 263 SER A O 1
ATOM 1937 N N . ASP A 1 264 ? 10.625 28.219 -67.875 1 14.92 264 ASP A N 1
ATOM 1938 C CA . ASP A 1 264 ? 11.734 27.562 -68.562 1 14.92 264 ASP A CA 1
ATOM 1939 C C . ASP A 1 264 ? 12.211 26.328 -67.812 1 14.92 264 ASP A C 1
ATOM 1941 O O . ASP A 1 264 ? 11.992 26.219 -66.562 1 14.92 264 ASP A O 1
ATOM 1945 N N . ALA A 1 265 ? 12.984 25.469 -68.5 1 16.05 265 ALA A N 1
ATOM 1946 C CA . ALA A 1 265 ? 13.375 24.094 -68.875 1 16.05 265 ALA A CA 1
ATOM 1947 C C . ALA A 1 265 ? 14.422 23.578 -67.875 1 16.05 265 ALA A C 1
ATOM 1949 O O . ALA A 1 265 ? 14.758 22.391 -67.875 1 16.05 265 ALA A O 1
ATOM 1950 N N . GLY A 1 266 ? 15.117 24.5 -67.062 1 14.74 266 GLY A N 1
ATOM 1951 C CA . GLY A 1 266 ? 16.531 24.172 -67.062 1 14.74 266 GLY A CA 1
ATOM 1952 C C . GLY A 1 266 ? 16.828 22.812 -66.438 1 14.74 266 GLY A C 1
ATOM 1953 O O . GLY A 1 266 ? 15.992 22.25 -65.75 1 14.74 266 GLY A O 1
ATOM 1954 N N . SER A 1 267 ? 18.125 22.5 -66.438 1 15.83 267 SER A N 1
ATOM 1955 C CA . SER A 1 267 ? 19.078 21.453 -66.812 1 15.83 267 SER A CA 1
ATOM 1956 C C . SER A 1 267 ? 19.25 20.469 -65.625 1 15.83 267 SER A C 1
ATOM 1958 O O . SER A 1 267 ? 18.734 20.703 -64.562 1 15.83 267 SER A O 1
ATOM 1960 N N . ASN A 1 268 ? 20.547 20.25 -65.312 1 15.71 268 ASN A N 1
ATOM 1961 C CA . ASN A 1 268 ? 21.453 19.109 -65.438 1 15.71 268 ASN A CA 1
ATOM 1962 C C . ASN A 1 268 ? 21.484 18.266 -64.125 1 15.71 268 ASN A C 1
ATOM 1964 O O . ASN A 1 268 ? 21.25 17.062 -64.188 1 15.71 268 ASN A O 1
ATOM 1968 N N . ASN A 1 269 ? 22.641 18.469 -63.375 1 16.84 269 ASN A N 1
ATOM 1969 C CA . ASN A 1 269 ? 23.781 17.641 -63 1 16.84 269 ASN A CA 1
ATOM 1970 C C . ASN A 1 269 ? 23.578 17.016 -61.625 1 16.84 269 ASN A C 1
ATOM 1972 O O . ASN A 1 269 ? 23.312 17.703 -60.656 1 16.84 269 ASN A O 1
ATOM 1976 N N . HIS A 1 270 ? 23.188 15.734 -61.5 1 16.67 270 HIS A N 1
ATOM 1977 C CA . HIS A 1 270 ? 22.5 14.977 -60.469 1 16.67 270 HIS A CA 1
ATOM 1978 C C . HIS A 1 270 ? 23.375 14.742 -59.25 1 16.67 270 HIS A C 1
ATOM 1980 O O . HIS A 1 270 ? 23.078 13.898 -58.406 1 16.67 270 HIS A O 1
ATOM 1986 N N . ARG A 1 271 ? 24.531 15.594 -59.125 1 17.34 271 ARG A N 1
ATOM 1987 C CA . ARG A 1 271 ? 25.578 15.102 -58.219 1 17.34 271 ARG A CA 1
ATOM 1988 C C . ARG A 1 271 ? 25.047 14.867 -56.812 1 17.34 271 ARG A C 1
ATOM 1990 O O . ARG A 1 271 ? 24.516 15.789 -56.188 1 17.34 271 ARG A O 1
ATOM 1997 N N . SER A 1 272 ? 24.594 13.68 -56.531 1 16.7 272 SER A N 1
ATOM 1998 C CA . SER A 1 272 ? 23.812 13.18 -55.406 1 16.7 272 SER A CA 1
ATOM 1999 C C . SER A 1 272 ? 24.531 13.43 -54.094 1 16.7 272 SER A C 1
ATOM 2001 O O . SER A 1 272 ? 25.484 12.727 -53.75 1 16.7 272 SER A O 1
ATOM 2003 N N . ARG A 1 273 ? 25.062 14.766 -53.906 1 16.56 273 ARG A N 1
ATOM 2004 C CA . ARG A 1 273 ? 25.891 14.992 -52.719 1 16.56 273 ARG A CA 1
ATOM 2005 C C . ARG A 1 273 ? 25.172 14.57 -51.438 1 16.56 273 ARG A C 1
ATOM 2007 O O . ARG A 1 273 ? 24.062 15.047 -51.156 1 16.56 273 ARG A O 1
ATOM 2014 N N . SER A 1 274 ? 25.469 13.375 -51 1 16.8 274 SER A N 1
ATOM 2015 C CA . SER A 1 274 ? 24.922 12.672 -49.844 1 16.8 274 SER A CA 1
ATOM 2016 C C . SER A 1 274 ? 24.969 13.547 -48.594 1 16.8 274 SER A C 1
ATOM 2018 O O . SER A 1 274 ? 25.969 14.211 -48.344 1 16.8 274 SER A O 1
ATOM 2020 N N . LEU A 1 275 ? 23.766 13.984 -48.031 1 17.38 275 LEU A N 1
ATOM 2021 C CA . LEU A 1 275 ? 23.219 14.969 -47.094 1 17.38 275 LEU A CA 1
ATOM 2022 C C . LEU A 1 275 ? 23.703 14.695 -45.688 1 17.38 275 LEU A C 1
ATOM 2024 O O . LEU A 1 275 ? 23.234 13.766 -45.031 1 17.38 275 LEU A O 1
ATOM 2028 N N . SER A 1 276 ? 25.016 14.609 -45.469 1 17.86 276 SER A N 1
ATOM 2029 C CA . SER A 1 276 ? 25.328 14.188 -44.125 1 17.86 276 SER A CA 1
ATOM 2030 C C . SER A 1 276 ? 24.844 15.211 -43.094 1 17.86 276 SER A C 1
ATOM 2032 O O . SER A 1 276 ? 25.188 15.125 -41.906 1 17.86 276 SER A O 1
ATOM 2034 N N . PRO A 1 277 ? 23.734 15.891 -43.312 1 17.09 277 PRO A N 1
ATOM 2035 C CA . PRO A 1 277 ? 23.672 17.172 -42.594 1 17.09 277 PRO A CA 1
ATOM 2036 C C . PRO A 1 277 ? 23.781 17 -41.094 1 17.09 277 PRO A C 1
ATOM 2038 O O . PRO A 1 277 ? 23.406 15.961 -40.562 1 17.09 277 PRO A O 1
ATOM 2041 N N . ARG A 1 278 ? 24.609 17.891 -40.5 1 18.88 278 ARG A N 1
ATOM 2042 C CA . ARG A 1 278 ? 25.094 18.281 -39.188 1 18.88 278 ARG A CA 1
ATOM 2043 C C . ARG A 1 278 ? 23.938 18.719 -38.281 1 18.88 278 ARG A C 1
ATOM 2045 O O . ARG A 1 278 ? 23.297 19.719 -38.562 1 18.88 278 ARG A O 1
ATOM 2052 N N . SER A 1 279 ? 23.109 17.734 -37.938 1 17.44 279 SER A N 1
ATOM 2053 C CA . SER A 1 279 ? 21.906 18 -37.125 1 17.44 279 SER A CA 1
ATOM 2054 C C . SER A 1 279 ? 22.188 19.016 -36.031 1 17.44 279 SER A C 1
ATOM 2056 O O . SER A 1 279 ? 23.234 18.969 -35.406 1 17.44 279 SER A O 1
ATOM 2058 N N . ARG A 1 280 ? 21.734 20.281 -36.188 1 19.05 280 ARG A N 1
ATOM 2059 C CA . ARG A 1 280 ? 21.734 21.469 -35.344 1 19.05 280 ARG A CA 1
ATOM 2060 C C . ARG A 1 280 ? 21.391 21.109 -33.906 1 19.05 280 ARG A C 1
ATOM 2062 O O . ARG A 1 280 ? 20.531 20.266 -33.656 1 19.05 280 ARG A O 1
ATOM 2069 N N . PRO A 1 281 ? 22.281 21.672 -33.031 1 18.39 281 PRO A N 1
ATOM 2070 C CA . PRO A 1 281 ? 22.359 21.5 -31.578 1 18.39 281 PRO A CA 1
ATOM 2071 C C . PRO A 1 281 ? 21.078 21.953 -30.859 1 18.39 281 PRO A C 1
ATOM 2073 O O . PRO A 1 281 ? 20.656 23.094 -31.016 1 18.39 281 PRO A O 1
ATOM 2076 N N . ALA A 1 282 ? 20 21.188 -31.078 1 19.14 282 ALA A N 1
ATOM 2077 C CA . ALA A 1 282 ? 18.719 21.625 -30.547 1 19.14 282 ALA A CA 1
ATOM 2078 C C . ALA A 1 282 ? 18.875 22.297 -29.188 1 19.14 282 ALA A C 1
ATOM 2080 O O . ALA A 1 282 ? 19.703 21.859 -28.375 1 19.14 282 ALA A O 1
ATOM 2081 N N . LEU A 1 283 ? 18.578 23.578 -29.062 1 16.86 283 LEU A N 1
ATOM 2082 C CA . LEU A 1 283 ? 18.438 24.547 -27.984 1 16.86 283 LEU A CA 1
ATOM 2083 C C . LEU A 1 283 ? 17.812 23.906 -26.75 1 16.86 283 LEU A C 1
ATOM 2085 O O . LEU A 1 283 ? 16.734 23.312 -26.844 1 16.86 283 LEU A O 1
ATOM 2089 N N . ARG A 1 284 ? 18.562 23.578 -25.734 1 20.83 284 ARG A N 1
ATOM 2090 C CA . ARG A 1 284 ? 18.5 23.016 -24.391 1 20.83 284 ARG A CA 1
ATOM 2091 C C . ARG A 1 284 ? 17.453 23.734 -23.547 1 20.83 284 ARG A C 1
ATOM 2093 O O . ARG A 1 284 ? 17.703 24.812 -23.016 1 20.83 284 ARG A O 1
ATOM 2100 N N . GLY A 1 285 ? 16.266 24.109 -24.188 1 18.72 285 GLY A N 1
ATOM 2101 C CA . GLY A 1 285 ? 15.344 24.859 -23.344 1 18.72 285 GLY A CA 1
ATOM 2102 C C . GLY A 1 285 ? 15.289 24.359 -21.906 1 18.72 285 GLY A C 1
ATOM 2103 O O . GLY A 1 285 ? 15.516 23.172 -21.656 1 18.72 285 GLY A O 1
ATOM 2104 N N . ALA A 1 286 ? 15.445 25.328 -20.906 1 20.61 286 ALA A N 1
ATOM 2105 C CA . ALA A 1 286 ? 15.57 25.406 -19.453 1 20.61 286 ALA A CA 1
ATOM 2106 C C . ALA A 1 286 ? 14.477 24.609 -18.766 1 20.61 286 ALA A C 1
ATOM 2108 O O . ALA A 1 286 ? 13.383 25.125 -18.531 1 20.61 286 ALA A O 1
ATOM 2109 N N . GLY A 1 287 ? 13.984 23.625 -19.422 1 20.83 287 GLY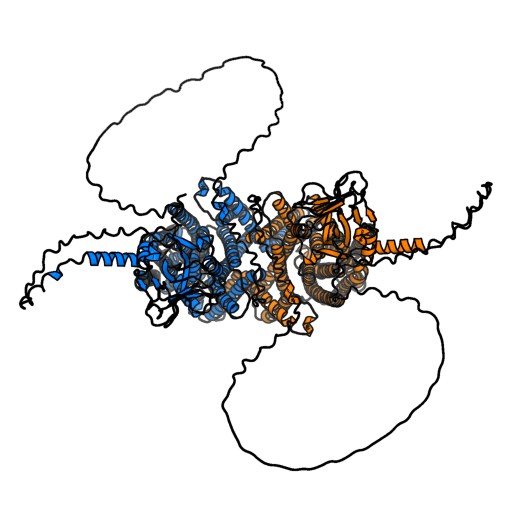 A N 1
ATOM 2110 C CA . GLY A 1 287 ? 12.859 22.969 -18.781 1 20.83 287 GLY A CA 1
ATOM 2111 C C . GLY A 1 287 ? 13.125 22.609 -17.328 1 20.83 287 GLY A C 1
ATOM 2112 O O . GLY A 1 287 ? 13.922 21.703 -17.031 1 20.83 287 GLY A O 1
ATOM 2113 N N . ILE A 1 288 ? 13.18 23.641 -16.453 1 20.59 288 ILE A N 1
ATOM 2114 C CA . ILE A 1 288 ? 13.453 23.703 -15.031 1 20.59 288 ILE A CA 1
ATOM 2115 C C . ILE A 1 288 ? 12.695 22.594 -14.312 1 20.59 288 ILE A C 1
ATOM 2117 O O . ILE A 1 288 ? 13.211 22 -13.359 1 20.59 288 ILE A O 1
ATOM 2121 N N . ALA A 1 289 ? 11.367 22.688 -14.648 1 22.44 289 ALA A N 1
ATOM 2122 C CA . ALA A 1 289 ? 10.531 22.156 -13.57 1 22.44 289 ALA A CA 1
ATOM 2123 C C . ALA A 1 289 ? 10.875 20.703 -13.266 1 22.44 289 ALA A C 1
ATOM 2125 O O . ALA A 1 289 ? 10.531 20.188 -12.195 1 22.44 289 ALA A O 1
ATOM 2126 N N . GLY A 1 290 ? 11.164 20.016 -14.383 1 22.97 290 GLY A N 1
ATOM 2127 C CA . GLY A 1 290 ? 11.164 18.562 -14.312 1 22.97 290 GLY A CA 1
ATOM 2128 C C . GLY A 1 290 ? 12.297 18 -13.477 1 22.97 290 GLY A C 1
ATOM 2129 O O . GLY A 1 290 ? 12.492 16.797 -13.422 1 22.97 290 GLY A O 1
ATOM 2130 N N . SER A 1 291 ? 13.32 18.875 -13.273 1 22.98 291 SER A N 1
ATOM 2131 C CA . SER A 1 291 ? 14.633 18.438 -12.805 1 22.98 291 SER A CA 1
ATOM 2132 C C . SER A 1 291 ? 14.562 17.891 -11.391 1 22.98 291 SER A C 1
ATOM 2134 O O . SER A 1 291 ? 15.578 17.484 -10.812 1 22.98 291 SER A O 1
ATOM 2136 N N . LEU A 1 292 ? 13.609 18.5 -10.734 1 21.78 292 LEU A N 1
ATOM 2137 C CA . LEU A 1 292 ? 13.859 18.438 -9.297 1 21.78 292 LEU A CA 1
ATOM 2138 C C . LEU A 1 292 ? 13.969 16.984 -8.82 1 21.78 292 LEU A C 1
ATOM 2140 O O . LEU A 1 292 ? 14.227 16.734 -7.641 1 21.78 292 LEU A O 1
ATOM 2144 N N . LEU A 1 293 ? 13.289 16.203 -9.609 1 21.81 293 LEU A N 1
ATOM 2145 C CA . LEU A 1 293 ? 13.086 14.922 -8.93 1 21.81 293 LEU A CA 1
ATOM 2146 C C . LEU A 1 293 ? 14.406 14.18 -8.75 1 21.81 293 LEU A C 1
ATOM 2148 O O . LEU A 1 293 ? 14.453 13.133 -8.109 1 21.81 293 LEU A O 1
ATOM 2152 N N . GLU A 1 294 ? 15.391 14.5 -9.602 1 23.23 294 GLU A N 1
ATOM 2153 C CA . GLU A 1 294 ? 16.453 13.508 -9.633 1 23.23 294 GLU A CA 1
ATOM 2154 C C . GLU A 1 294 ? 17.391 13.648 -8.43 1 23.23 294 GLU A C 1
ATOM 2156 O O . GLU A 1 294 ? 18.531 14.094 -8.57 1 23.23 294 GLU A O 1
ATOM 2161 N N . ALA A 1 295 ? 17.141 14.32 -7.422 1 23.25 295 ALA A N 1
ATOM 2162 C CA . ALA A 1 295 ? 18.266 14.391 -6.488 1 23.25 295 ALA A CA 1
ATOM 2163 C C . ALA A 1 295 ? 18.797 13 -6.18 1 23.25 295 ALA A C 1
ATOM 2165 O O . ALA A 1 295 ? 18.188 12.234 -5.434 1 23.25 295 ALA A O 1
ATOM 2166 N N . GLY A 1 296 ? 19.328 12.344 -7.16 1 22.92 296 GLY A N 1
ATOM 2167 C CA . GLY A 1 296 ? 20.125 11.141 -6.926 1 22.92 296 GLY A CA 1
ATOM 2168 C C . GLY A 1 296 ? 21.219 11.344 -5.891 1 22.92 296 GLY A C 1
ATOM 2169 O O . GLY A 1 296 ? 22.141 12.117 -6.105 1 22.92 296 GLY A O 1
ATOM 2170 N N . THR A 1 297 ? 21.016 11.453 -4.641 1 22.73 297 THR A N 1
ATOM 2171 C CA . THR A 1 297 ? 22.156 11.414 -3.734 1 22.73 297 THR A CA 1
ATOM 2172 C C . THR A 1 297 ? 23.156 10.344 -4.172 1 22.73 297 THR A C 1
ATOM 2174 O O . THR A 1 297 ? 22.766 9.211 -4.461 1 22.73 297 THR A O 1
ATOM 2177 N N . PRO A 1 298 ? 24.141 10.758 -4.801 1 23.45 298 PRO A N 1
ATOM 2178 C CA . PRO A 1 298 ? 25.25 9.836 -5.051 1 23.45 298 PRO A CA 1
ATOM 2179 C C . PRO A 1 298 ? 25.562 8.938 -3.852 1 23.45 298 PRO A C 1
ATOM 2181 O O . PRO A 1 298 ? 25.703 9.438 -2.729 1 23.45 298 PRO A O 1
ATOM 2184 N N . GLU A 1 299 ? 25.047 7.91 -3.711 1 24.73 299 GLU A N 1
ATOM 2185 C CA . GLU A 1 299 ? 25.625 7.027 -2.697 1 24.73 299 GLU A CA 1
ATOM 2186 C C . GLU A 1 299 ? 27.125 6.895 -2.869 1 24.73 299 GLU A C 1
ATOM 2188 O O . GLU A 1 299 ? 27.609 6.402 -3.895 1 24.73 299 GLU A O 1
ATOM 2193 N N . ALA A 1 300 ? 27.969 7.879 -2.541 1 23.58 300 ALA A N 1
ATOM 2194 C CA . ALA A 1 300 ? 29.406 7.672 -2.307 1 23.58 300 ALA A CA 1
ATOM 2195 C C . ALA A 1 300 ? 29.688 6.25 -1.836 1 23.58 300 ALA A C 1
ATOM 2197 O O . ALA A 1 300 ? 29.047 5.766 -0.896 1 23.58 300 ALA A O 1
ATOM 2198 N N . SER A 1 301 ? 30.125 5.453 -2.738 1 24.31 301 SER A N 1
ATOM 2199 C CA . SER A 1 301 ? 30.828 4.223 -2.398 1 24.31 301 SER A CA 1
ATOM 2200 C C . SER A 1 301 ? 31.891 4.477 -1.329 1 24.31 301 SER A C 1
ATOM 2202 O O . SER A 1 301 ? 33 4.883 -1.642 1 24.31 301 SER A O 1
ATOM 2204 N N . VAL A 1 302 ? 31.859 5.348 -0.394 1 23.3 302 VAL A N 1
ATOM 2205 C CA . VAL A 1 302 ? 32.906 5.293 0.614 1 23.3 302 VAL A CA 1
ATOM 2206 C C . VAL A 1 302 ? 33.25 3.836 0.929 1 23.3 302 VAL A C 1
ATOM 2208 O O . VAL A 1 302 ? 32.375 3.055 1.297 1 23.3 302 VAL A O 1
ATOM 2211 N N . ALA A 1 303 ? 34.281 3.273 0.261 1 25.64 303 ALA A N 1
ATOM 2212 C CA . ALA A 1 303 ? 35.125 2.225 0.793 1 25.64 303 ALA A CA 1
ATOM 2213 C C . ALA A 1 303 ? 35.219 2.303 2.314 1 25.64 303 ALA A C 1
ATOM 2215 O O . ALA A 1 303 ? 36.094 3 2.859 1 25.64 303 ALA A O 1
ATOM 2216 N N . GLY A 1 304 ? 34.375 2.936 2.912 1 25.03 304 GLY A N 1
ATOM 2217 C CA . GLY A 1 304 ? 34.531 3.125 4.344 1 25.03 304 GLY A CA 1
ATOM 2218 C C . GLY A 1 304 ? 35.094 1.904 5.047 1 25.03 304 GLY A C 1
ATOM 2219 O O . GLY A 1 304 ? 35.031 0.789 4.531 1 25.03 304 GLY A O 1
ATOM 2220 N N . ARG A 1 305 ? 36.188 2.115 5.754 1 25.22 305 ARG A N 1
ATOM 2221 C CA . ARG A 1 305 ? 36.656 1.168 6.758 1 25.22 305 ARG A CA 1
ATOM 2222 C C . ARG A 1 305 ? 35.531 0.25 7.219 1 25.22 305 ARG A C 1
ATOM 2224 O O . ARG A 1 305 ? 34.406 0.699 7.422 1 25.22 305 ARG A O 1
ATOM 2231 N N . ASP A 1 306 ? 35.625 -0.939 6.82 1 27.39 306 ASP A N 1
ATOM 2232 C CA . ASP A 1 306 ? 34.969 -2.088 7.438 1 27.39 306 ASP A CA 1
ATOM 2233 C C . ASP A 1 306 ? 34.594 -1.787 8.883 1 27.39 306 ASP A C 1
ATOM 2235 O O . ASP A 1 306 ? 35.375 -2.047 9.805 1 27.39 306 ASP A O 1
ATOM 2239 N N . ARG A 1 307 ? 34.406 -0.433 9.219 1 28.38 307 ARG A N 1
ATOM 2240 C CA . ARG A 1 307 ? 34.062 -0.443 10.641 1 28.38 307 ARG A CA 1
ATOM 2241 C C . ARG A 1 307 ? 33.25 -1.675 11 1 28.38 307 ARG A C 1
ATOM 2243 O O . ARG A 1 307 ? 32.594 -2.262 10.141 1 28.38 307 ARG A O 1
ATOM 2250 N N . GLY A 1 308 ? 33.531 -2.252 12.094 1 28.48 308 GLY A N 1
ATOM 2251 C CA . GLY A 1 308 ? 32.75 -3.299 12.75 1 28.48 308 GLY A CA 1
ATOM 2252 C C . GLY A 1 308 ? 31.281 -3.246 12.445 1 28.48 308 GLY A C 1
ATOM 2253 O O . GLY A 1 308 ? 30.781 -2.225 11.969 1 28.48 308 GLY A O 1
ATOM 2254 N N . PRO A 1 309 ? 30.703 -4.34 11.93 1 31.84 309 PRO A N 1
ATOM 2255 C CA . PRO A 1 309 ? 29.266 -4.441 11.75 1 31.84 309 PRO A CA 1
ATOM 2256 C C . PRO A 1 309 ? 28.484 -3.4 12.562 1 31.84 309 PRO A C 1
ATOM 2258 O O . PRO A 1 309 ? 28.516 -3.426 13.797 1 31.84 309 PRO A O 1
ATOM 2261 N N . THR A 1 310 ? 28.812 -2.102 12.414 1 34.62 310 THR A N 1
ATOM 2262 C CA . THR A 1 310 ? 27.969 -1.258 13.25 1 34.62 310 THR A CA 1
ATOM 2263 C C . THR A 1 310 ? 26.672 -1.964 13.594 1 34.62 310 THR A C 1
ATOM 2265 O O . THR A 1 310 ? 26.172 -2.768 12.797 1 34.62 310 THR A O 1
ATOM 2268 N N . LEU A 1 311 ? 26.156 -1.82 14.656 1 35.28 311 LEU A N 1
ATOM 2269 C CA . LEU A 1 311 ? 25.016 -2.445 15.305 1 35.28 311 LEU A CA 1
ATOM 2270 C C . LEU A 1 311 ? 23.828 -2.539 14.344 1 35.28 311 LEU A C 1
ATOM 2272 O O . LEU A 1 311 ? 23.781 -1.835 13.336 1 35.28 311 LEU A O 1
ATOM 2276 N N . GLY A 1 312 ? 22.453 -3.184 14.891 1 46.59 312 GLY A N 1
ATOM 2277 C CA . GLY A 1 312 ? 21.203 -3.912 14.797 1 46.59 312 GLY A CA 1
ATOM 2278 C C . GLY A 1 312 ? 20.094 -3.125 14.109 1 46.59 312 GLY A C 1
ATOM 2279 O O . GLY A 1 312 ? 18.922 -3.336 14.375 1 46.59 312 GLY A O 1
ATOM 2280 N N . ILE A 1 313 ? 20.469 -2.045 13.477 1 56.84 313 ILE A N 1
ATOM 2281 C CA . ILE A 1 313 ? 19.281 -1.369 12.969 1 56.84 313 ILE A CA 1
ATOM 2282 C C . ILE A 1 313 ? 18.75 -2.107 11.734 1 56.84 313 ILE A C 1
ATOM 2284 O O . ILE A 1 313 ? 19.484 -2.338 10.781 1 56.84 313 ILE A O 1
ATOM 2288 N N . HIS A 1 314 ? 17.656 -2.709 11.875 1 68.69 314 HIS A N 1
ATOM 2289 C CA . HIS A 1 314 ? 16.922 -3.377 10.805 1 68.69 314 HIS A CA 1
ATOM 2290 C C . HIS A 1 314 ? 15.953 -2.414 10.125 1 68.69 314 HIS A C 1
ATOM 2292 O O . HIS A 1 314 ? 15.203 -1.692 10.789 1 68.69 314 HIS A O 1
ATOM 2298 N N . ARG A 1 315 ? 16.188 -2.24 8.828 1 75.94 315 ARG A N 1
ATOM 2299 C CA . ARG A 1 315 ? 15.227 -1.427 8.078 1 75.94 315 ARG A CA 1
ATOM 2300 C C . ARG A 1 315 ? 13.93 -2.184 7.844 1 75.94 315 ARG A C 1
ATOM 2302 O O . ARG A 1 315 ? 13.945 -3.346 7.434 1 75.94 315 ARG A O 1
ATOM 2309 N N . ALA A 1 316 ? 12.859 -1.479 8.18 1 80.06 316 ALA A N 1
ATOM 2310 C CA . ALA A 1 316 ? 11.539 -2.084 8.047 1 80.06 316 ALA A CA 1
ATOM 2311 C C . ALA A 1 316 ? 11.133 -2.199 6.578 1 80.06 316 ALA A C 1
ATOM 2313 O O . ALA A 1 316 ? 11.453 -1.326 5.77 1 80.06 316 ALA A O 1
ATOM 2314 N N . GLY A 1 317 ? 10.5 -3.297 6.273 1 76.06 317 GLY A N 1
ATOM 2315 C CA . GLY A 1 317 ? 10.023 -3.521 4.918 1 76.06 317 GLY A CA 1
ATOM 2316 C C . GLY A 1 317 ? 8.734 -2.775 4.609 1 76.06 317 GLY A C 1
ATOM 2317 O O . GLY A 1 317 ? 8.211 -2.049 5.457 1 76.06 317 GLY A O 1
ATOM 2318 N N . LEU A 1 318 ? 8.266 -2.891 3.426 1 77.12 318 LEU A N 1
ATOM 2319 C CA . LEU A 1 318 ? 7.055 -2.232 2.951 1 77.12 318 LEU A CA 1
ATOM 2320 C C . LEU A 1 318 ? 5.836 -2.711 3.734 1 77.12 318 LEU A C 1
ATOM 2322 O O . LEU A 1 318 ? 4.938 -1.921 4.035 1 77.12 318 LEU A O 1
ATOM 2326 N N . GLY A 1 319 ? 5.902 -3.947 4.09 1 76.56 319 GLY A N 1
ATOM 2327 C CA . GLY A 1 319 ? 4.789 -4.492 4.848 1 76.56 319 GLY A CA 1
ATOM 2328 C C . GLY A 1 319 ? 4.621 -3.846 6.211 1 76.56 319 GLY A C 1
ATOM 2329 O O . GLY A 1 319 ? 3.498 -3.57 6.637 1 76.56 319 GLY A O 1
ATOM 2330 N N . ALA A 1 320 ? 5.652 -3.531 6.758 1 83.69 320 ALA A N 1
ATOM 2331 C CA . ALA A 1 320 ? 5.594 -2.893 8.07 1 83.69 320 ALA A CA 1
ATOM 2332 C C . ALA A 1 320 ? 5.062 -1.466 7.961 1 83.69 320 ALA A C 1
ATOM 2334 O O . ALA A 1 320 ? 4.355 -0.992 8.852 1 83.69 320 ALA A O 1
ATOM 2335 N N . HIS A 1 321 ? 5.402 -0.784 6.887 1 88.81 321 HIS A N 1
ATOM 2336 C CA . HIS A 1 321 ? 4.945 0.586 6.688 1 88.81 321 HIS A CA 1
ATOM 2337 C C . HIS A 1 321 ? 3.441 0.632 6.43 1 88.81 321 HIS A C 1
ATOM 2339 O O . HIS A 1 321 ? 2.795 1.651 6.684 1 88.81 321 HIS A O 1
ATOM 2345 N N . LEU A 1 322 ? 2.879 -0.418 5.965 1 84.81 322 LEU A N 1
ATOM 2346 C CA . LEU A 1 322 ? 1.44 -0.475 5.723 1 84.81 322 LEU A CA 1
ATOM 2347 C C . LEU A 1 322 ? 0.701 -0.982 6.957 1 84.81 322 LEU A C 1
ATOM 2349 O O . LEU A 1 322 ? -0.439 -0.586 7.211 1 84.81 322 LEU A O 1
ATOM 2353 N N . LEU A 1 323 ? 1.364 -1.777 7.711 1 85.44 323 LEU A N 1
ATOM 2354 C CA . LEU A 1 323 ? 0.718 -2.408 8.859 1 85.44 323 LEU A CA 1
ATOM 2355 C C . LEU A 1 323 ? 0.649 -1.448 10.039 1 85.44 323 LEU A C 1
ATOM 2357 O O . LEU A 1 323 ? -0.309 -1.48 10.812 1 85.44 323 LEU A O 1
ATOM 2361 N N . LEU A 1 324 ? 1.63 -0.625 10.18 1 90.69 324 LEU A N 1
ATOM 2362 C CA . LEU A 1 324 ? 1.686 0.23 11.359 1 90.69 324 LEU A CA 1
ATOM 2363 C C . LEU A 1 324 ? 0.538 1.234 11.359 1 90.69 324 LEU A C 1
ATOM 2365 O O . LEU A 1 324 ? -0.12 1.434 12.383 1 90.69 324 LEU A O 1
ATOM 2369 N N . PRO A 1 325 ? 0.245 1.91 10.219 1 93 325 PRO A N 1
ATOM 2370 C CA . PRO A 1 325 ? -0.939 2.771 10.219 1 93 325 PRO A CA 1
ATOM 2371 C C . PRO A 1 325 ? -2.232 1.998 10.461 1 93 325 PRO A C 1
ATOM 2373 O O . PRO A 1 325 ? -3.137 2.498 11.141 1 93 325 PRO A O 1
ATOM 2376 N N . ALA A 1 326 ? -2.299 0.836 10.023 1 89.44 326 ALA A N 1
ATOM 2377 C CA . ALA A 1 326 ? -3.5 0.025 10.203 1 89.44 326 ALA A CA 1
ATOM 2378 C C . ALA A 1 326 ? -3.682 -0.366 11.664 1 89.44 326 ALA A C 1
ATOM 2380 O O . ALA A 1 326 ? -4.797 -0.33 12.195 1 89.44 326 ALA A O 1
ATOM 2381 N N . VAL A 1 327 ? -2.613 -0.694 12.305 1 89.38 327 VAL A N 1
ATOM 2382 C CA . VAL A 1 327 ? -2.67 -1.049 13.719 1 89.38 327 VAL A CA 1
ATOM 2383 C C . VAL A 1 327 ? -3.057 0.177 14.547 1 89.38 327 VAL A C 1
ATOM 2385 O O . VAL A 1 327 ? -3.812 0.068 15.516 1 89.38 327 VAL A O 1
ATOM 2388 N N . SER A 1 328 ? -2.547 1.296 14.133 1 93.31 328 SER A N 1
ATOM 2389 C CA . SER A 1 328 ? -2.877 2.525 14.844 1 93.31 328 SER A CA 1
ATOM 2390 C C . SER A 1 328 ? -4.359 2.855 14.719 1 93.31 328 SER A C 1
ATOM 2392 O O . SER A 1 328 ? -4.996 3.262 15.695 1 93.31 328 SER A O 1
ATOM 2394 N N . VAL A 1 329 ? -4.859 2.684 13.539 1 91.69 329 VAL A N 1
ATOM 2395 C CA . VAL A 1 329 ? -6.277 2.947 13.312 1 91.69 329 VAL A CA 1
ATOM 2396 C C . VAL A 1 329 ? -7.121 1.942 14.094 1 91.69 329 VAL A C 1
ATOM 2398 O O . VAL A 1 329 ? -8.148 2.303 14.68 1 91.69 329 VAL A O 1
ATOM 2401 N N . GLY A 1 330 ? -6.715 0.681 14.148 1 85.75 330 GLY A N 1
ATOM 2402 C CA . GLY A 1 330 ? -7.41 -0.323 14.938 1 85.75 330 GLY A CA 1
ATOM 2403 C C . GLY A 1 330 ? -7.406 -0.024 16.422 1 85.75 330 GLY A C 1
ATOM 2404 O O . GLY A 1 330 ? -8.43 -0.176 17.094 1 85.75 330 GLY A O 1
ATOM 2405 N N . ALA A 1 331 ? -6.312 0.416 16.891 1 88.88 331 ALA A N 1
ATOM 2406 C CA . ALA A 1 331 ? -6.207 0.78 18.297 1 88.88 331 ALA A CA 1
ATOM 2407 C C . ALA A 1 331 ? -7.109 1.966 18.625 1 88.88 331 ALA A C 1
ATOM 2409 O O . ALA A 1 331 ? -7.746 1.997 19.688 1 88.88 331 ALA A O 1
ATOM 2410 N N . ALA A 1 332 ? -7.105 2.92 17.719 1 90 332 ALA A N 1
ATOM 2411 C CA . ALA A 1 332 ? -7.973 4.078 17.906 1 90 332 ALA A CA 1
ATOM 2412 C C . ALA A 1 332 ? -9.445 3.668 17.938 1 90 332 ALA A C 1
ATOM 2414 O O . ALA A 1 332 ? -10.227 4.199 18.719 1 90 332 ALA A O 1
ATOM 2415 N N . TRP A 1 333 ? -9.781 2.803 17.047 1 87.19 333 TRP A N 1
ATOM 2416 C CA . TRP A 1 333 ? -11.156 2.311 17 1 87.19 333 TRP A CA 1
ATOM 2417 C C . TRP A 1 333 ? -11.539 1.628 18.312 1 87.19 333 TRP A C 1
ATOM 2419 O O . TRP A 1 333 ? -12.641 1.82 18.812 1 87.19 333 TRP A O 1
ATOM 2429 N N . LEU A 1 334 ? -10.625 0.868 18.906 1 82.38 334 LEU A N 1
ATOM 2430 C CA . LEU A 1 334 ? -10.875 0.186 20.172 1 82.38 334 LEU A CA 1
ATOM 2431 C C . LEU A 1 334 ? -11.031 1.19 21.312 1 82.38 334 LEU A C 1
ATOM 2433 O O . LEU A 1 334 ? -11.898 1.026 22.172 1 82.38 334 LEU A O 1
ATOM 2437 N N . VAL A 1 335 ? -10.227 2.205 21.297 1 85.81 335 VAL A N 1
ATOM 2438 C CA . VAL A 1 335 ? -10.289 3.23 22.328 1 85.81 335 VAL A CA 1
ATOM 2439 C C . VAL A 1 335 ? -11.602 4.008 22.203 1 85.81 335 VAL A C 1
ATOM 2441 O O . VAL A 1 335 ? -12.25 4.316 23.203 1 85.81 335 VAL A O 1
ATOM 2444 N N . ASP A 1 336 ? -11.906 4.336 20.969 1 84.06 336 ASP A N 1
ATOM 2445 C CA . ASP A 1 336 ? -13.156 5.059 20.734 1 84.06 336 ASP A CA 1
ATOM 2446 C C . ASP A 1 336 ? -14.359 4.223 21.172 1 84.06 336 ASP A C 1
ATOM 2448 O O . ASP A 1 336 ? -15.336 4.758 21.688 1 84.06 336 ASP A O 1
ATOM 2452 N N . LEU A 1 337 ? -14.312 2.928 20.891 1 78.88 337 LEU A N 1
ATOM 2453 C CA . LEU A 1 337 ? -15.383 2.025 21.312 1 78.88 337 LEU A CA 1
ATOM 2454 C C . LEU A 1 337 ? -15.508 2.01 22.828 1 78.88 337 LEU A C 1
ATOM 2456 O O . LEU A 1 337 ? -16.609 1.998 23.359 1 78.88 337 LEU A O 1
ATOM 2460 N N . PHE A 1 338 ? -14.406 2.062 23.516 1 81.38 338 PHE A N 1
ATOM 2461 C CA . PHE A 1 338 ? -14.383 2.072 24.969 1 81.38 338 PHE A CA 1
ATOM 2462 C C . PHE A 1 338 ? -14.953 3.377 25.516 1 81.38 338 PHE A C 1
ATOM 2464 O O . PHE A 1 338 ? -15.711 3.375 26.484 1 81.38 338 PHE A O 1
ATOM 2471 N N . ILE A 1 339 ? -14.617 4.441 24.859 1 81.56 339 ILE A N 1
ATOM 2472 C CA . ILE A 1 339 ? -15.102 5.746 25.297 1 81.56 339 ILE A CA 1
ATOM 2473 C C . ILE A 1 339 ? -16.609 5.816 25.109 1 81.56 339 ILE A C 1
ATOM 2475 O O . ILE A 1 339 ? -17.328 6.324 25.969 1 81.56 339 ILE A O 1
ATOM 2479 N N . ARG A 1 340 ? -17.062 5.355 23.984 1 78.38 340 ARG A N 1
ATOM 2480 C CA . ARG A 1 340 ? -18.5 5.379 23.719 1 78.38 340 ARG A CA 1
ATOM 2481 C C . ARG A 1 340 ? -19.25 4.457 24.672 1 78.38 340 ARG A C 1
ATOM 2483 O O . ARG A 1 340 ? -20.391 4.742 25.047 1 78.38 340 ARG A O 1
ATOM 2490 N N . PHE A 1 341 ? -18.609 3.365 25.016 1 76.44 341 PHE A N 1
ATOM 2491 C CA . PHE A 1 341 ? -19.203 2.447 25.984 1 76.44 341 PHE A CA 1
ATOM 2492 C C . PHE A 1 341 ? -19.375 3.123 27.328 1 76.44 341 PHE A C 1
ATOM 2494 O O . PHE A 1 341 ? -20.406 2.955 27.984 1 76.44 341 PHE A O 1
ATOM 2501 N N . LEU A 1 342 ? -18.391 3.969 27.734 1 76.25 342 LEU A N 1
ATOM 2502 C CA . LEU A 1 342 ? -18.438 4.699 29 1 76.25 342 LEU A CA 1
ATOM 2503 C C . LEU A 1 342 ? -19.438 5.84 28.922 1 76.25 342 LEU A C 1
ATOM 2505 O O . LEU A 1 342 ? -20.125 6.129 29.906 1 76.25 342 LEU A O 1
ATOM 2509 N N . GLU A 1 343 ? -19.469 6.457 27.734 1 77.88 343 GLU A N 1
ATOM 2510 C CA . GLU A 1 343 ? -20.391 7.586 27.562 1 77.88 343 GLU A CA 1
ATOM 2511 C C . GLU A 1 343 ? -21.844 7.133 27.625 1 77.88 343 GLU A C 1
ATOM 2513 O O . GLU A 1 343 ? -22.703 7.867 28.125 1 77.88 343 GLU A O 1
ATOM 2518 N N . ASN A 1 344 ? -22.125 6 27.109 1 74.25 344 ASN A N 1
ATOM 2519 C CA . ASN A 1 344 ? -23.5 5.5 27.078 1 74.25 344 ASN A CA 1
ATOM 2520 C C . ASN A 1 344 ? -23.984 5.145 28.484 1 74.25 344 ASN A C 1
ATOM 2522 O O . ASN A 1 344 ? -25.188 5.02 28.703 1 74.25 344 ASN A O 1
ATOM 2526 N N . ARG A 1 345 ? -23.125 5.102 29.391 1 74.94 345 ARG A N 1
ATOM 2527 C CA . ARG A 1 345 ? -23.516 4.758 30.766 1 74.94 345 ARG A CA 1
ATOM 2528 C C . ARG A 1 345 ? -23.984 5.992 31.516 1 74.94 345 ARG A C 1
ATOM 2530 O O . ARG A 1 345 ? -24.688 5.879 32.531 1 74.94 345 ARG A O 1
ATOM 2537 N N . VAL A 1 346 ? -23.609 7.188 30.922 1 72.75 346 VAL A N 1
ATOM 2538 C CA . VAL A 1 346 ? -24.062 8.438 31.531 1 72.75 346 VAL A CA 1
ATOM 2539 C C . VAL A 1 346 ? -25.188 9.031 30.688 1 72.75 346 VAL A C 1
ATOM 2541 O O . VAL A 1 346 ? -25.047 9.25 29.484 1 72.75 346 VAL A O 1
ATOM 2544 N N . GLU A 1 347 ? -26.297 9.258 31.25 1 66.31 347 GLU A N 1
ATOM 2545 C CA . GLU A 1 347 ? -27.516 9.664 30.562 1 66.31 347 GLU A CA 1
ATOM 2546 C C . GLU A 1 347 ? -27.312 10.938 29.766 1 66.31 347 GLU A C 1
ATOM 2548 O O . GLU A 1 347 ? -27.719 11.023 28.594 1 66.31 347 GLU A O 1
ATOM 2553 N N . TYR A 1 348 ? -26.781 11.945 30.406 1 63.09 348 TYR A N 1
ATOM 2554 C CA . TYR A 1 348 ? -26.672 13.25 29.75 1 63.09 348 TYR A CA 1
ATOM 2555 C C . TYR A 1 348 ? -25.672 13.203 28.594 1 63.09 348 TYR A C 1
ATOM 2557 O O . TYR A 1 348 ? -25.922 13.773 27.531 1 63.09 348 TYR A O 1
ATOM 2565 N N . THR A 1 349 ? -24.641 12.562 28.828 1 64 349 THR A N 1
ATOM 2566 C CA . THR A 1 349 ? -23.609 12.516 27.812 1 64 349 THR A CA 1
ATOM 2567 C C . THR A 1 349 ? -23.984 11.547 26.688 1 64 349 THR A C 1
ATOM 2569 O O . THR A 1 349 ? -23.531 11.688 25.562 1 64 349 THR A O 1
ATOM 2572 N N . ALA A 1 350 ? -24.891 10.773 26.922 1 63.31 350 ALA A N 1
ATOM 2573 C CA . ALA A 1 350 ? -25.344 9.805 25.922 1 63.31 350 ALA A CA 1
ATOM 2574 C C . ALA A 1 350 ? -26.297 10.453 24.938 1 63.31 350 ALA A C 1
ATOM 2576 O O . ALA A 1 350 ? -26.297 10.109 23.75 1 63.31 350 ALA A O 1
ATOM 2577 N N . LYS A 1 351 ? -26.984 11.406 25.453 1 65.25 351 LYS A N 1
ATOM 2578 C CA . LYS A 1 351 ? -27.969 12.039 24.578 1 65.25 351 LYS A CA 1
ATOM 2579 C C . LYS A 1 351 ? -27.312 12.953 23.562 1 65.25 351 LYS A C 1
ATOM 2581 O O . LYS A 1 351 ? -27.734 13.008 22.406 1 65.25 351 LYS A O 1
ATOM 2586 N N . HIS A 1 352 ? -26.203 13.617 24.016 1 64.88 352 HIS A N 1
ATOM 2587 C CA . HIS A 1 352 ? -25.656 14.633 23.141 1 64.88 352 HIS A CA 1
ATOM 2588 C C . HIS A 1 352 ? -24.312 14.188 22.562 1 64.88 352 HIS A C 1
ATOM 2590 O O . HIS A 1 352 ? -23.766 14.828 21.656 1 64.88 352 HIS A O 1
ATOM 2596 N N . HIS A 1 353 ? -23.891 13.062 22.828 1 65.56 353 HIS A N 1
ATOM 2597 C CA . HIS A 1 353 ? -22.641 12.484 22.344 1 65.56 353 HIS A CA 1
ATOM 2598 C C . HIS A 1 353 ? -21.531 13.523 22.297 1 65.56 353 HIS A C 1
ATOM 2600 O O . HIS A 1 353 ? -20.859 13.695 21.281 1 65.56 353 HIS A O 1
ATOM 2606 N N . ILE A 1 354 ? -21.344 14.211 23.484 1 63.38 354 ILE A N 1
ATOM 2607 C CA . ILE A 1 354 ? -20.391 15.32 23.578 1 63.38 354 ILE A CA 1
ATOM 2608 C C . ILE A 1 354 ? -18.969 14.781 23.516 1 63.38 354 ILE A C 1
ATOM 2610 O O . ILE A 1 354 ? -18.141 15.281 22.734 1 63.38 354 ILE A O 1
ATOM 2614 N N . ILE A 1 355 ? -18.719 13.742 24.219 1 64.62 355 ILE A N 1
ATOM 2615 C CA . ILE A 1 355 ? -17.344 13.25 24.281 1 64.62 355 ILE A CA 1
ATOM 2616 C C . ILE A 1 355 ? -17.016 12.453 23.031 1 64.62 355 ILE A C 1
ATOM 2618 O O . ILE A 1 355 ? -15.914 12.562 22.484 1 64.62 355 ILE A O 1
ATOM 2622 N N . SER A 1 356 ? -18.062 11.82 22.578 1 61.28 356 SER A N 1
ATOM 2623 C CA . SER A 1 356 ? -17.812 10.984 21.406 1 61.28 356 SER A CA 1
ATOM 2624 C C . SER A 1 356 ? -17.844 11.805 20.125 1 61.28 356 SER A C 1
ATOM 2626 O O . SER A 1 356 ? -17.797 11.242 19.031 1 61.28 356 SER A O 1
ATOM 2628 N N . GLY A 1 357 ? -17.781 13.078 20.328 1 69.5 357 GLY A N 1
ATOM 2629 C CA . GLY A 1 357 ? -17.781 13.93 19.156 1 69.5 357 GLY A CA 1
ATOM 2630 C C . GLY A 1 357 ? -16.422 14.031 18.5 1 69.5 357 GLY A C 1
ATOM 2631 O O . GLY A 1 357 ? -16.297 14.516 17.375 1 69.5 357 GLY A O 1
ATOM 2632 N N . PHE A 1 358 ? -15.477 13.43 19.109 1 76.94 358 PHE A N 1
ATOM 2633 C CA . PHE A 1 358 ? -14.172 13.508 18.453 1 76.94 358 PHE A CA 1
ATOM 2634 C C . PHE A 1 358 ? -14.102 12.578 17.25 1 76.94 358 PHE A C 1
ATOM 2636 O O . PHE A 1 358 ? -14.797 11.562 17.219 1 76.94 358 PHE A O 1
ATOM 2643 N N . ARG A 1 359 ? -13.344 13 16.375 1 83.38 359 ARG A N 1
ATOM 2644 C CA . ARG A 1 359 ? -13.195 12.227 15.141 1 83.38 359 ARG A CA 1
ATOM 2645 C C . ARG A 1 359 ? -12.172 11.109 15.312 1 83.38 359 ARG A C 1
ATOM 2647 O O . ARG A 1 359 ? -11.133 11.305 15.953 1 83.38 359 ARG A O 1
ATOM 2654 N N . LEU A 1 360 ? -12.422 10.039 14.805 1 86.81 360 LEU A N 1
ATOM 2655 C CA . LEU A 1 360 ? -11.578 8.859 14.961 1 86.81 360 LEU A CA 1
ATOM 2656 C C . LEU A 1 360 ? -10.172 9.117 14.445 1 86.81 360 LEU A C 1
ATOM 2658 O O . LEU A 1 360 ? -9.195 8.602 14.992 1 86.81 360 LEU A O 1
ATOM 2662 N N . PHE A 1 361 ? -10.062 9.914 13.391 1 89.69 361 PHE A N 1
ATOM 2663 C CA . PHE A 1 361 ? -8.742 10.094 12.797 1 89.69 361 PHE A CA 1
ATOM 2664 C C . PHE A 1 361 ? -7.82 10.859 13.742 1 89.69 361 PHE A C 1
ATOM 2666 O O . PHE A 1 361 ? -6.598 10.719 13.68 1 89.69 361 PHE A O 1
ATOM 2673 N N . GLN A 1 362 ? -8.383 11.648 14.625 1 91.88 362 GLN A N 1
ATOM 2674 C CA . GLN A 1 362 ? -7.574 12.344 15.617 1 91.88 362 GLN A CA 1
ATOM 2675 C C . GLN A 1 362 ? -6.98 11.367 16.625 1 91.88 362 GLN A C 1
ATOM 2677 O O . GLN A 1 362 ? -5.812 11.477 17 1 91.88 362 GLN A O 1
ATOM 2682 N N . LEU A 1 363 ? -7.832 10.461 16.984 1 90.38 363 LEU A N 1
ATOM 2683 C CA . LEU A 1 363 ? -7.359 9.438 17.906 1 90.38 363 LEU A CA 1
ATOM 2684 C C . LEU A 1 363 ? -6.328 8.531 17.219 1 90.38 363 LEU A C 1
ATOM 2686 O O . LEU A 1 363 ? -5.387 8.07 17.875 1 90.38 363 LEU A O 1
ATOM 2690 N N . SER A 1 364 ? -6.582 8.281 16.016 1 92.94 364 SER A N 1
ATOM 2691 C CA . SER A 1 364 ? -5.637 7.441 15.289 1 92.94 364 SER A CA 1
ATOM 2692 C C . SER A 1 364 ? -4.273 8.117 15.172 1 92.94 364 SER A C 1
ATOM 2694 O O . SER A 1 364 ? -3.24 7.441 15.172 1 92.94 364 SER A O 1
ATOM 2696 N N . MET A 1 365 ? -4.262 9.391 15.055 1 95.19 365 MET A N 1
ATOM 2697 C CA . MET A 1 365 ? -3.006 10.133 15 1 95.19 365 MET A CA 1
ATOM 2698 C C . MET A 1 365 ? -2.244 10.016 16.312 1 95.19 365 MET A C 1
ATOM 2700 O O . MET A 1 365 ? -1.029 9.797 16.312 1 95.19 365 MET A O 1
ATOM 2704 N N . CYS A 1 366 ? -2.924 10.109 17.391 1 93.44 366 CYS A N 1
ATOM 2705 C CA . CYS A 1 366 ? -2.297 9.984 18.703 1 93.44 366 CYS A CA 1
ATOM 2706 C C . CYS A 1 366 ? -1.746 8.578 18.906 1 93.44 366 CYS A C 1
ATOM 2708 O O . CYS A 1 366 ? -0.634 8.414 19.406 1 93.44 366 CYS A O 1
ATOM 2710 N N . ALA A 1 367 ? -2.564 7.652 18.5 1 93.75 367 ALA A N 1
ATOM 2711 C CA . ALA A 1 367 ? -2.107 6.27 18.609 1 93.75 367 ALA A CA 1
ATOM 2712 C C . ALA A 1 367 ? -0.864 6.031 17.766 1 93.75 367 ALA A C 1
ATOM 2714 O O . ALA A 1 367 ? 0.068 5.348 18.188 1 93.75 367 ALA A O 1
ATOM 2715 N N . ALA A 1 368 ? -0.887 6.551 16.594 1 95.12 368 ALA A N 1
ATOM 2716 C CA . ALA A 1 368 ? 0.257 6.414 15.695 1 95.12 368 ALA A CA 1
ATOM 2717 C C . ALA A 1 368 ? 1.515 7.016 16.312 1 95.12 368 ALA A C 1
ATOM 2719 O O . ALA A 1 368 ? 2.592 6.418 16.25 1 95.12 368 ALA A O 1
ATOM 2720 N N . LEU A 1 369 ? 1.369 8.164 16.906 1 93.25 369 LEU A N 1
ATOM 2721 C CA . LEU A 1 369 ? 2.5 8.82 17.562 1 93.25 369 LEU A CA 1
ATOM 2722 C C . LEU A 1 369 ? 3.012 7.992 18.734 1 93.25 369 LEU A C 1
ATOM 2724 O O . LEU A 1 369 ? 4.223 7.824 18.906 1 93.25 369 LEU A O 1
ATOM 2728 N N . LEU A 1 370 ? 2.137 7.465 19.5 1 92.69 370 LEU A N 1
ATOM 2729 C CA . LEU A 1 370 ? 2.512 6.66 20.656 1 92.69 370 LEU A CA 1
ATOM 2730 C C . LEU A 1 370 ? 3.232 5.387 20.219 1 92.69 370 LEU A C 1
ATOM 2732 O O . LEU A 1 370 ? 4.242 5.008 20.812 1 92.69 370 LEU A O 1
ATOM 2736 N N . PHE A 1 371 ? 2.695 4.754 19.203 1 91.75 371 PHE A N 1
ATOM 2737 C CA . PHE A 1 371 ? 3.316 3.529 18.719 1 91.75 371 PHE A CA 1
ATOM 2738 C C . PHE A 1 371 ? 4.719 3.811 18.188 1 91.75 371 PHE A C 1
ATOM 2740 O O . PHE A 1 371 ? 5.648 3.047 18.453 1 91.75 371 PHE A O 1
ATOM 2747 N N . MET A 1 372 ? 4.84 4.883 17.484 1 91.75 372 MET A N 1
ATOM 2748 C CA . MET A 1 372 ? 6.156 5.199 16.938 1 91.75 372 MET A CA 1
ATOM 2749 C C . MET A 1 372 ? 7.145 5.527 18.047 1 91.75 372 MET A C 1
ATOM 2751 O O . MET A 1 372 ? 8.305 5.113 18 1 91.75 372 MET A O 1
ATOM 2755 N N . CYS A 1 373 ? 6.707 6.289 19 1 88.5 373 CYS A N 1
ATOM 2756 C CA . CYS A 1 373 ? 7.582 6.598 20.141 1 88.5 373 CYS A CA 1
ATOM 2757 C C . CYS A 1 373 ? 7.988 5.324 20.875 1 88.5 373 CYS A C 1
ATOM 2759 O O . CYS A 1 373 ? 9.141 5.18 21.266 1 88.5 373 CYS A O 1
ATOM 2761 N N . PHE A 1 374 ? 7.074 4.402 20.969 1 89.19 374 PHE A N 1
ATOM 2762 C CA . PHE A 1 374 ? 7.336 3.137 21.641 1 89.19 374 PHE A CA 1
ATOM 2763 C C . PHE A 1 374 ? 8.312 2.287 20.844 1 89.19 374 PHE A C 1
ATOM 2765 O O . PHE A 1 374 ? 9.242 1.705 21.406 1 89.19 374 PHE A O 1
ATOM 2772 N N . ILE A 1 375 ? 8.141 2.25 19.562 1 87.44 375 ILE A N 1
ATOM 2773 C CA . ILE A 1 375 ? 8.992 1.44 18.703 1 87.44 375 ILE A CA 1
ATOM 2774 C C . ILE A 1 375 ? 10.406 2.014 18.688 1 87.44 375 ILE A C 1
ATOM 2776 O O . ILE A 1 375 ? 11.391 1.266 18.734 1 87.44 375 ILE A O 1
ATOM 2780 N N . ARG A 1 376 ? 10.508 3.305 18.594 1 84.38 376 ARG A N 1
ATOM 2781 C CA . ARG A 1 376 ? 11.82 3.947 18.516 1 84.38 376 ARG A CA 1
ATOM 2782 C C . ARG A 1 376 ? 12.602 3.73 19.812 1 84.38 376 ARG A C 1
ATOM 2784 O O . ARG A 1 376 ? 13.828 3.68 19.797 1 84.38 376 ARG A O 1
ATOM 2791 N N . ARG A 1 377 ? 11.961 3.52 20.891 1 83.31 377 ARG A N 1
ATOM 2792 C CA . ARG A 1 377 ? 12.617 3.369 22.188 1 83.31 377 ARG A CA 1
ATOM 2793 C C . ARG A 1 377 ? 12.961 1.91 22.453 1 83.31 377 ARG A C 1
ATOM 2795 O O . ARG A 1 377 ? 13.938 1.619 23.141 1 83.31 377 ARG A O 1
ATOM 2802 N N . THR A 1 378 ? 12.195 0.967 21.938 1 81.56 378 THR A N 1
ATOM 2803 C CA . THR A 1 378 ? 12.328 -0.423 22.359 1 81.56 378 THR A CA 1
ATOM 2804 C C . THR A 1 378 ? 12.945 -1.268 21.25 1 81.56 378 THR A C 1
ATOM 2806 O O . THR A 1 378 ? 13.5 -2.336 21.5 1 81.56 378 THR A O 1
ATOM 2809 N N . SER A 1 379 ? 12.766 -0.824 20.031 1 76.94 379 SER A N 1
ATOM 2810 C CA . SER A 1 379 ? 13.172 -1.698 18.938 1 76.94 379 SER A CA 1
ATOM 2811 C C . SER A 1 379 ? 14.227 -1.034 18.062 1 76.94 379 SER A C 1
ATOM 2813 O O . SER A 1 379 ? 14.289 0.194 17.969 1 76.94 379 SER A O 1
ATOM 2815 N N . PRO A 1 380 ? 15.016 -1.891 17.422 1 78.94 380 PRO A N 1
ATOM 2816 C CA . PRO A 1 380 ? 16.031 -1.358 16.516 1 78.94 380 PRO A CA 1
ATOM 2817 C C . PRO A 1 380 ? 15.5 -1.116 15.109 1 78.94 380 PRO A C 1
ATOM 2819 O O . PRO A 1 380 ? 16.25 -0.71 14.219 1 78.94 380 PRO A O 1
ATOM 2822 N N . PHE A 1 381 ? 14.242 -1.271 14.945 1 79.94 381 PHE A N 1
ATOM 2823 C CA . PHE A 1 381 ? 13.664 -1.088 13.617 1 79.94 381 PHE A CA 1
ATOM 2824 C C . PHE A 1 381 ? 13.523 0.393 13.289 1 79.94 381 PHE A C 1
ATOM 2826 O O . PHE A 1 381 ? 13.086 1.183 14.125 1 79.94 381 PHE A O 1
ATOM 2833 N N . ARG A 1 382 ? 14.047 0.718 12.125 1 84.38 382 ARG A N 1
ATOM 2834 C CA . ARG A 1 382 ? 13.906 2.092 11.648 1 84.38 382 ARG A CA 1
ATOM 2835 C C . ARG A 1 382 ? 13.047 2.154 10.391 1 84.38 382 ARG A C 1
ATOM 2837 O O . ARG A 1 382 ? 13.156 1.298 9.516 1 84.38 382 ARG A O 1
ATOM 2844 N N . TYR A 1 383 ? 12.117 3.064 10.453 1 88.81 383 TYR A N 1
ATOM 2845 C CA . TYR A 1 383 ? 11.203 3.254 9.336 1 88.81 383 TYR A CA 1
ATOM 2846 C C . TYR A 1 383 ? 11.664 4.395 8.438 1 88.81 383 TYR A C 1
ATOM 2848 O O . TYR A 1 383 ? 12.391 5.285 8.883 1 88.81 383 TYR A O 1
ATOM 2856 N N . HIS A 1 384 ? 11.242 4.312 7.133 1 85.31 384 HIS A N 1
ATOM 2857 C CA . HIS A 1 384 ? 11.492 5.391 6.184 1 85.31 384 HIS A CA 1
ATOM 2858 C C . HIS A 1 384 ? 10.359 6.406 6.191 1 85.31 384 HIS A C 1
ATOM 2860 O O . HIS A 1 384 ? 9.219 6.074 5.855 1 85.31 384 HIS A O 1
ATOM 2866 N N . SER A 1 385 ? 10.719 7.629 6.527 1 88.44 385 SER A N 1
ATOM 2867 C CA . SER A 1 385 ? 9.695 8.672 6.621 1 88.44 385 SER A CA 1
ATOM 2868 C C . SER A 1 385 ? 9.07 8.953 5.258 1 88.44 385 SER A C 1
ATOM 2870 O O . SER A 1 385 ? 7.871 9.211 5.16 1 88.44 385 SER A O 1
ATOM 2872 N N . GLU A 1 386 ? 9.812 8.859 4.227 1 86.44 386 GLU A N 1
ATOM 2873 C CA . GLU A 1 386 ? 9.336 9.18 2.883 1 86.44 386 GLU A CA 1
ATOM 2874 C C . GLU A 1 386 ? 8.211 8.242 2.455 1 86.44 386 GLU A C 1
ATOM 2876 O O . GLU A 1 386 ? 7.277 8.656 1.765 1 86.44 386 GLU A O 1
ATOM 2881 N N . TRP A 1 387 ? 8.273 7.031 2.93 1 87.31 387 TRP A N 1
ATOM 2882 C CA . TRP A 1 387 ? 7.25 6.062 2.551 1 87.31 387 TRP A CA 1
ATOM 2883 C C . TRP A 1 387 ? 5.918 6.391 3.221 1 87.31 387 TRP A C 1
ATOM 2885 O O . TRP A 1 387 ? 4.855 6.195 2.629 1 87.31 387 TRP A O 1
ATOM 2895 N N . PHE A 1 388 ? 6.027 6.859 4.371 1 92.75 388 PHE A N 1
ATOM 2896 C CA . PHE A 1 388 ? 4.809 7.262 5.066 1 92.75 388 PHE A CA 1
ATOM 2897 C C . PHE A 1 388 ? 4.176 8.477 4.395 1 92.75 388 PHE A C 1
ATOM 2899 O O . PHE A 1 388 ? 2.953 8.547 4.258 1 92.75 388 PHE A O 1
ATOM 2906 N N . PHE A 1 389 ? 5.008 9.406 3.943 1 92.12 389 PHE A N 1
ATOM 2907 C CA . PHE A 1 389 ? 4.484 10.594 3.289 1 92.12 389 PHE A CA 1
ATOM 2908 C C . PHE A 1 389 ? 3.834 10.242 1.956 1 92.12 389 PHE A C 1
ATOM 2910 O O . PHE A 1 389 ? 2.795 10.797 1.599 1 92.12 389 PHE A O 1
ATOM 2917 N N . ARG A 1 390 ? 4.395 9.312 1.312 1 88.81 390 ARG A N 1
ATOM 2918 C CA . ARG A 1 390 ? 3.822 8.875 0.041 1 88.81 390 ARG A CA 1
ATOM 2919 C C . ARG A 1 390 ? 2.504 8.141 0.257 1 88.81 390 ARG A C 1
ATOM 2921 O O . ARG A 1 390 ? 1.565 8.297 -0.527 1 88.81 390 ARG A O 1
ATOM 2928 N N . LEU A 1 391 ? 2.541 7.348 1.282 1 90.38 391 LEU A N 1
ATOM 2929 C CA . LEU A 1 391 ? 1.312 6.645 1.621 1 90.38 391 LEU A CA 1
ATOM 2930 C C . LEU A 1 391 ? 0.206 7.625 1.996 1 90.38 391 LEU A C 1
ATOM 2932 O O . LEU A 1 391 ? -0.947 7.449 1.594 1 90.38 391 LEU A O 1
ATOM 2936 N N . SER A 1 392 ? 0.546 8.602 2.738 1 94.19 392 SER A N 1
ATOM 2937 C CA . SER A 1 392 ? -0.418 9.633 3.109 1 94.19 392 SER A CA 1
ATOM 2938 C C . SER A 1 392 ? -0.946 10.359 1.878 1 94.19 392 SER A C 1
ATOM 2940 O O . SER A 1 392 ? -2.143 10.648 1.784 1 94.19 392 SER A O 1
ATOM 2942 N N . GLY A 1 393 ? -0.079 10.641 0.941 1 91.94 393 GLY A N 1
ATOM 2943 C CA . GLY A 1 393 ? -0.485 11.305 -0.287 1 91.94 393 GLY A CA 1
ATOM 2944 C C . GLY A 1 393 ? -1.416 10.461 -1.141 1 91.94 393 GLY A C 1
ATOM 2945 O O . GLY A 1 393 ? -2.398 10.969 -1.684 1 91.94 393 GLY A O 1
ATOM 2946 N N . LEU A 1 394 ? -1.167 9.234 -1.192 1 89.75 394 LEU A N 1
ATOM 2947 C CA . LEU A 1 394 ? -2.002 8.344 -1.985 1 89.75 394 LEU A CA 1
ATOM 2948 C C . LEU A 1 394 ? -3.391 8.211 -1.37 1 89.75 394 LEU A C 1
ATOM 2950 O O . LEU A 1 394 ? -4.398 8.234 -2.084 1 89.75 394 LEU A O 1
ATOM 2954 N N . CYS A 1 395 ? -3.42 7.965 -0.086 1 92.88 395 CYS A N 1
ATOM 2955 C CA . CYS A 1 395 ? -4.703 7.863 0.599 1 92.88 395 CYS A CA 1
ATOM 2956 C C . CYS A 1 395 ? -5.496 9.156 0.464 1 92.88 395 CYS A C 1
ATOM 2958 O O . CYS A 1 395 ? -6.719 9.125 0.31 1 92.88 395 CYS A O 1
ATOM 2960 N N . LEU A 1 396 ? -4.781 10.234 0.523 1 94.62 396 LEU A N 1
ATOM 2961 C CA . LEU A 1 396 ? -5.438 11.531 0.367 1 94.62 396 LEU A CA 1
ATOM 2962 C C . LEU A 1 396 ? -6.031 11.672 -1.029 1 94.62 396 LEU A C 1
ATOM 2964 O O . LEU A 1 396 ? -7.148 12.172 -1.185 1 94.62 396 LEU A O 1
ATOM 2968 N N . ASP A 1 397 ? -5.363 11.25 -2.025 1 92.31 397 ASP A N 1
ATOM 2969 C CA . ASP A 1 397 ? -5.855 11.32 -3.398 1 92.31 397 ASP A CA 1
ATOM 2970 C C . ASP A 1 397 ? -7.094 10.438 -3.582 1 92.31 397 ASP A C 1
ATOM 2972 O O . ASP A 1 397 ? -8.062 10.844 -4.23 1 92.31 397 ASP A O 1
ATOM 2976 N N . LEU A 1 398 ? -7.004 9.305 -3.016 1 91.62 398 LEU A N 1
ATOM 2977 C CA . LEU A 1 398 ? -8.141 8.391 -3.123 1 91.62 398 LEU A CA 1
ATOM 2978 C C . LEU A 1 398 ? -9.359 8.961 -2.406 1 91.62 398 LEU A C 1
ATOM 2980 O O . LEU A 1 398 ? -10.477 8.891 -2.924 1 91.62 398 LEU A O 1
ATOM 2984 N N . MET A 1 399 ? -9.102 9.5 -1.282 1 92.94 399 MET A N 1
ATOM 2985 C CA . MET A 1 399 ? -10.188 10.078 -0.497 1 92.94 399 MET A CA 1
ATOM 2986 C C . MET A 1 399 ? -10.789 11.289 -1.201 1 92.94 399 MET A C 1
ATOM 2988 O O . MET A 1 399 ? -12.008 11.453 -1.244 1 92.94 399 MET A O 1
ATOM 2992 N N . THR A 1 400 ? -9.922 12.102 -1.737 1 93.62 400 THR A N 1
ATOM 2993 C CA . THR A 1 400 ? -10.391 13.297 -2.443 1 93.62 400 THR A CA 1
ATOM 2994 C C . THR A 1 400 ? -11.234 12.906 -3.652 1 93.62 400 THR A C 1
ATOM 2996 O O . THR A 1 400 ? -12.312 13.469 -3.867 1 93.62 400 THR A O 1
ATOM 2999 N N . THR A 1 401 ? -10.797 11.938 -4.379 1 92.88 401 THR A N 1
ATOM 3000 C CA . THR A 1 401 ? -11.523 11.484 -5.559 1 92.88 401 THR A CA 1
ATOM 3001 C C . THR A 1 401 ? -12.883 10.906 -5.16 1 92.88 401 THR A C 1
ATOM 3003 O O . THR A 1 401 ? -13.898 11.203 -5.789 1 92.88 401 THR A O 1
ATOM 3006 N N . ALA A 1 402 ? -12.898 10.141 -4.117 1 92.5 402 ALA A N 1
ATOM 3007 C CA . ALA A 1 402 ? -14.141 9.523 -3.662 1 92.5 402 ALA A CA 1
ATOM 3008 C C . ALA A 1 402 ? -15.109 10.578 -3.119 1 92.5 402 ALA A C 1
ATOM 3010 O O . ALA A 1 402 ? -16.297 10.547 -3.424 1 92.5 402 ALA A O 1
ATOM 3011 N N . ALA A 1 403 ? -14.617 11.492 -2.354 1 91.38 403 ALA A N 1
ATOM 3012 C CA . ALA A 1 403 ? -15.453 12.508 -1.71 1 91.38 403 ALA A CA 1
ATOM 3013 C C . ALA A 1 403 ? -16.062 13.445 -2.742 1 91.38 403 ALA A C 1
ATOM 3015 O O . ALA A 1 403 ? -17.266 13.75 -2.686 1 91.38 403 ALA A O 1
ATOM 3016 N N . ILE A 1 404 ? -15.273 13.875 -3.688 1 91.62 404 ILE A N 1
ATOM 3017 C CA . ILE A 1 404 ? -15.766 14.82 -4.688 1 91.62 404 ILE A CA 1
ATOM 3018 C C . ILE A 1 404 ? -16.688 14.102 -5.668 1 91.62 404 ILE A C 1
ATOM 3020 O O . ILE A 1 404 ? -17.672 14.68 -6.141 1 91.62 404 ILE A O 1
ATOM 3024 N N . SER A 1 405 ? -16.469 12.836 -5.906 1 90.19 405 SER A N 1
ATOM 3025 C CA . SER A 1 405 ? -17.344 12.07 -6.797 1 90.19 405 SER A CA 1
ATOM 3026 C C . SER A 1 405 ? -18.719 11.883 -6.188 1 90.19 405 SER A C 1
ATOM 3028 O O . SER A 1 405 ? -19.703 11.719 -6.914 1 90.19 405 SER A O 1
ATOM 3030 N N . SER A 1 406 ? -18.797 11.953 -4.875 1 85.69 406 SER A N 1
ATOM 3031 C CA . SER A 1 406 ? -20.047 11.68 -4.191 1 85.69 406 SER A CA 1
ATOM 3032 C C . SER A 1 406 ? -20.812 12.977 -3.898 1 85.69 406 SER A C 1
ATOM 3034 O O . SER A 1 406 ? -21.812 12.961 -3.18 1 85.69 406 SER A O 1
ATOM 3036 N N . ILE A 1 407 ? -20.406 14.062 -4.414 1 86.5 407 ILE A N 1
ATOM 3037 C CA . ILE A 1 407 ? -21.094 15.336 -4.18 1 86.5 407 ILE A CA 1
ATOM 3038 C C . ILE A 1 407 ? -22.5 15.273 -4.742 1 86.5 407 ILE A C 1
ATOM 3040 O O . ILE A 1 407 ? -22.719 14.781 -5.855 1 86.5 407 ILE A O 1
ATOM 3044 N N . GLY A 1 408 ? -23.531 15.461 -3.846 1 79.62 408 GLY A N 1
ATOM 3045 C CA . GLY A 1 408 ? -24.922 15.484 -4.246 1 79.62 408 GLY A CA 1
ATOM 3046 C C . GLY A 1 408 ? -25.672 16.672 -3.68 1 79.62 408 GLY A C 1
ATOM 3047 O O . GLY A 1 408 ? -25.391 17.125 -2.57 1 79.62 408 GLY A O 1
ATOM 3048 N N . PHE A 1 409 ? -26.547 17.188 -4.496 1 77.75 409 PHE A N 1
ATOM 3049 C CA . PHE A 1 409 ? -27.344 18.344 -4.066 1 77.75 409 PHE A CA 1
ATOM 3050 C C . PHE A 1 409 ? -28.719 17.891 -3.6 1 77.75 409 PHE A C 1
ATOM 3052 O O . PHE A 1 409 ? -29.547 17.469 -4.41 1 77.75 409 PHE A O 1
ATOM 3059 N N . ALA A 1 410 ? -28.688 17.734 -2.262 1 74 410 ALA A N 1
ATOM 3060 C CA . ALA A 1 410 ? -29.953 17.344 -1.647 1 74 410 ALA A CA 1
ATOM 3061 C C . ALA A 1 410 ? -30.984 18.469 -1.723 1 74 410 ALA A C 1
ATOM 3063 O O . ALA A 1 410 ? -30.625 19.641 -1.812 1 74 410 ALA A O 1
ATOM 3064 N N . SER A 1 411 ? -32.219 18.078 -1.752 1 77.12 411 SER A N 1
ATOM 3065 C CA . SER A 1 411 ? -33.312 19.062 -1.771 1 77.12 411 SER A CA 1
ATOM 3066 C C . SER A 1 411 ? -33.781 19.406 -0.358 1 77.12 411 SER A C 1
ATOM 3068 O O . SER A 1 411 ? -34 18.5 0.454 1 77.12 411 SER A O 1
ATOM 3070 N N . ILE A 1 412 ? -33.688 20.672 -0.007 1 75.44 412 ILE A N 1
ATOM 3071 C CA . ILE A 1 412 ? -34.125 21.172 1.286 1 75.44 412 ILE A CA 1
ATOM 3072 C C . ILE A 1 412 ? -35.531 21.797 1.136 1 75.44 412 ILE A C 1
ATOM 3074 O O . ILE A 1 412 ? -35.906 22.234 0.046 1 75.44 412 ILE A O 1
ATOM 3078 N N . PRO A 1 413 ? -36.25 21.719 2.221 1 73.94 413 PRO A N 1
ATOM 3079 C CA . PRO A 1 413 ? -37.562 22.375 2.162 1 73.94 413 PRO A CA 1
ATOM 3080 C C . PRO A 1 413 ? -37.469 23.828 1.707 1 73.94 413 PRO A C 1
ATOM 3082 O O . PRO A 1 413 ? -36.531 24.547 2.1 1 73.94 413 PRO A O 1
ATOM 3085 N N . ASN A 1 414 ? -38.375 24.219 0.932 1 76.62 414 ASN A N 1
ATOM 3086 C CA . ASN A 1 414 ? -38.375 25.516 0.279 1 76.62 414 ASN A CA 1
ATOM 3087 C C . ASN A 1 414 ? -38.375 26.656 1.298 1 76.62 414 ASN A C 1
ATOM 3089 O O . ASN A 1 414 ? -37.812 27.719 1.04 1 76.62 414 ASN A O 1
ATOM 3093 N N . LYS A 1 415 ? -38.844 26.359 2.48 1 78.75 415 LYS A N 1
ATOM 3094 C CA . LYS A 1 415 ? -38.906 27.422 3.486 1 78.75 415 LYS A CA 1
ATOM 3095 C C . LYS A 1 415 ? -37.531 27.75 4.039 1 78.75 415 LYS A C 1
ATOM 3097 O O . LYS A 1 415 ? -37.312 28.844 4.57 1 78.75 415 LYS A O 1
ATOM 3102 N N . PHE A 1 416 ? -36.656 26.891 3.828 1 83.5 416 PHE A N 1
ATOM 3103 C CA . PHE A 1 416 ? -35.344 27.062 4.445 1 83.5 416 PHE A CA 1
ATOM 3104 C C . PHE A 1 416 ? -34.312 27.5 3.408 1 83.5 416 PHE A C 1
ATOM 3106 O O . PHE A 1 416 ? -33.188 27.844 3.758 1 83.5 416 PHE A O 1
ATOM 3113 N N . ASN A 1 417 ? -34.656 27.672 2.168 1 85.94 417 ASN A N 1
ATOM 3114 C CA . ASN A 1 417 ? -33.688 27.875 1.115 1 85.94 417 ASN A CA 1
ATOM 3115 C C . ASN A 1 417 ? -32.969 29.219 1.252 1 85.94 417 ASN A C 1
ATOM 3117 O O . ASN A 1 417 ? -31.75 29.297 1.248 1 85.94 417 ASN A O 1
ATOM 3121 N N . ALA A 1 418 ? -33.812 30.25 1.53 1 89.5 418 ALA A N 1
ATOM 3122 C CA . ALA A 1 418 ? -33.219 31.594 1.628 1 89.5 418 ALA A CA 1
ATOM 3123 C C . ALA A 1 418 ? -32.406 31.734 2.904 1 89.5 418 ALA A C 1
ATOM 3125 O O . ALA A 1 418 ? -31.312 32.312 2.893 1 89.5 418 ALA A O 1
ATOM 3126 N N . ALA A 1 419 ? -32.938 31.172 3.982 1 93.69 419 ALA A N 1
ATOM 3127 C CA . ALA A 1 419 ? -32.219 31.219 5.258 1 93.69 419 ALA A CA 1
ATOM 3128 C C . ALA A 1 419 ? -30.906 30.438 5.188 1 93.69 419 ALA A C 1
ATOM 3130 O O . ALA A 1 419 ? -29.891 30.875 5.727 1 93.69 419 ALA A O 1
ATOM 3131 N N . PHE A 1 420 ? -30.969 29.359 4.484 1 94.44 420 PHE A N 1
ATOM 3132 C CA . PHE A 1 420 ? -29.781 28.516 4.332 1 94.44 420 PHE A CA 1
ATOM 3133 C C . PHE A 1 420 ? -28.688 29.25 3.582 1 94.44 420 PHE A C 1
ATOM 3135 O O . PHE A 1 420 ? -27.531 29.266 4.008 1 94.44 420 PHE A O 1
ATOM 3142 N N . LEU A 1 421 ? -29 29.922 2.492 1 94.62 421 LEU A N 1
ATOM 3143 C CA . LEU A 1 421 ? -28.031 30.625 1.666 1 94.62 421 LEU A CA 1
ATOM 3144 C C . LEU A 1 421 ? -27.438 31.812 2.414 1 94.62 421 LEU A C 1
ATOM 3146 O O . LEU A 1 421 ? -26.266 32.125 2.26 1 94.62 421 LEU A O 1
ATOM 3150 N N . LEU A 1 422 ? -28.281 32.406 3.258 1 95.56 422 LEU A N 1
ATOM 3151 C CA . LEU A 1 422 ? -27.797 33.562 4.023 1 95.56 422 LEU A CA 1
ATOM 3152 C C . LEU A 1 422 ? -26.828 33.125 5.105 1 95.56 422 LEU A C 1
ATOM 3154 O O . LEU A 1 422 ? -25.844 33.812 5.383 1 95.56 422 LEU A O 1
ATOM 3158 N N . VAL A 1 423 ? -27.125 31.984 5.719 1 96.62 423 VAL A N 1
ATOM 3159 C CA . VAL A 1 423 ? -26.234 31.453 6.742 1 96.62 423 VAL A CA 1
ATOM 3160 C C . VAL A 1 423 ? -24.922 31.031 6.102 1 96.62 423 VAL A C 1
ATOM 3162 O O . VAL A 1 423 ? -23.844 31.328 6.629 1 96.62 423 VAL A O 1
ATOM 3165 N N . LEU A 1 424 ? -25 30.375 4.953 1 96.31 424 LEU A N 1
ATOM 3166 C CA . LEU A 1 424 ? -23.797 29.938 4.242 1 96.31 424 LEU A CA 1
ATOM 3167 C C . LEU A 1 424 ? -22.953 31.141 3.83 1 96.31 424 LEU A C 1
ATOM 3169 O O . LEU A 1 424 ? -21.734 31.125 3.977 1 96.31 424 LEU A O 1
ATOM 3173 N N . PHE A 1 425 ? -23.656 32.156 3.391 1 96.12 425 PHE A N 1
ATOM 3174 C CA . PHE A 1 425 ? -22.953 33.375 2.965 1 96.12 425 PHE A CA 1
ATOM 3175 C C . PHE A 1 425 ? -22.266 34.062 4.145 1 96.12 425 PHE A C 1
ATOM 3177 O O . PHE A 1 425 ? -21.141 34.531 4.016 1 96.12 425 PHE A O 1
ATOM 3184 N N . SER A 1 426 ? -22.938 34.094 5.273 1 97.12 426 SER A N 1
ATOM 3185 C CA . SER A 1 426 ? -22.344 34.719 6.461 1 97.12 426 SER A CA 1
ATOM 3186 C C . SER A 1 426 ? -21.109 33.938 6.922 1 97.12 426 SER A C 1
ATOM 3188 O O . SER A 1 426 ? -20.141 34.531 7.387 1 97.12 426 SER A O 1
ATOM 3190 N N . CYS A 1 427 ? -21.125 32.625 6.801 1 96.75 427 CYS A N 1
ATOM 3191 C CA . CYS A 1 427 ? -19.984 31.781 7.184 1 96.75 427 CYS A CA 1
ATOM 3192 C C . CYS A 1 427 ? -18.797 32.031 6.25 1 96.75 427 CYS A C 1
ATOM 3194 O O . CYS A 1 427 ? -17.656 32.156 6.707 1 96.75 427 CYS A O 1
ATOM 3196 N N . VAL A 1 428 ? -19.047 32.156 4.98 1 96 428 VAL A N 1
ATOM 3197 C CA . VAL A 1 428 ? -18 32.406 4 1 96 428 VAL A CA 1
ATOM 3198 C C . VAL A 1 428 ? -17.391 33.781 4.242 1 96 428 VAL A C 1
ATOM 3200 O O . VAL A 1 428 ? -16.172 33.938 4.188 1 96 428 VAL A O 1
ATOM 3203 N N . LEU A 1 429 ? -18.234 34.75 4.562 1 95.81 429 LEU A N 1
ATOM 3204 C CA . LEU A 1 429 ? -17.766 36.125 4.828 1 95.81 429 LEU A CA 1
ATOM 3205 C C . LEU A 1 429 ? -16.875 36.156 6.066 1 95.81 429 LEU A C 1
ATOM 3207 O O . LEU A 1 429 ? -15.891 36.906 6.102 1 95.81 429 LEU A O 1
ATOM 3211 N N . TRP A 1 430 ? -17.234 35.406 7.023 1 96.88 430 TRP A N 1
ATOM 3212 C CA . TRP A 1 430 ? -16.406 35.344 8.234 1 96.88 430 TRP A CA 1
ATOM 3213 C C . TRP A 1 430 ? -15.031 34.781 7.922 1 96.88 430 TRP A C 1
ATOM 3215 O O . TRP A 1 430 ? -14.016 35.312 8.352 1 96.88 430 TRP A O 1
ATOM 3225 N N . ASN A 1 431 ? -14.984 33.719 7.176 1 96 431 ASN A N 1
ATOM 3226 C CA . ASN A 1 431 ? -13.719 33.094 6.848 1 96 431 ASN A CA 1
ATOM 3227 C C . ASN A 1 431 ? -12.836 34 5.996 1 96 431 ASN A C 1
ATOM 3229 O O . ASN A 1 431 ? -11.625 34.094 6.227 1 96 431 ASN A O 1
ATOM 3233 N N . VAL A 1 432 ? -13.43 34.719 5.094 1 92.62 432 VAL A N 1
ATOM 3234 C CA . VAL A 1 432 ? -12.688 35.656 4.242 1 92.62 432 VAL A CA 1
ATOM 3235 C C . VAL A 1 432 ? -12.227 36.844 5.062 1 92.62 432 VAL A C 1
ATOM 3237 O O . VAL A 1 432 ? -11.094 37.312 4.902 1 92.62 432 VAL A O 1
ATOM 3240 N N . GLY A 1 433 ? -13.086 37.344 5.941 1 94.31 433 GLY A N 1
ATOM 3241 C CA . GLY A 1 433 ? -12.734 38.469 6.797 1 94.31 433 GLY A CA 1
ATOM 3242 C C . GLY A 1 433 ? -11.57 38.156 7.727 1 94.31 433 GLY A C 1
ATOM 3243 O O . GLY A 1 433 ? -10.641 38.969 7.844 1 94.31 433 GLY A O 1
ATOM 3244 N N . VAL A 1 434 ? -11.602 37.031 8.32 1 95 434 VAL A N 1
ATOM 3245 C CA . VAL A 1 434 ? -10.547 36.656 9.242 1 95 434 VAL A CA 1
ATOM 3246 C C . VAL A 1 434 ? -9.25 36.406 8.469 1 95 434 VAL A C 1
ATOM 3248 O O . VAL A 1 434 ? -8.156 36.688 8.969 1 95 434 VAL A O 1
ATOM 3251 N N . PHE A 1 435 ? -9.32 35.906 7.316 1 93.06 435 PHE A N 1
ATOM 3252 C CA . PHE A 1 435 ? -8.164 35.656 6.461 1 93.06 435 PHE A CA 1
ATOM 3253 C C . PHE A 1 435 ? -7.434 36.969 6.137 1 93.06 435 PHE A C 1
ATOM 3255 O O . PHE A 1 435 ? -6.203 37 6.188 1 93.06 435 PHE A O 1
ATOM 3262 N N . ILE A 1 436 ? -8.172 38 5.863 1 91.19 436 ILE A N 1
ATOM 3263 C CA . ILE A 1 436 ? -7.582 39.281 5.43 1 91.19 436 ILE A CA 1
ATOM 3264 C C . ILE A 1 436 ? -7.078 40.062 6.641 1 91.19 436 ILE A C 1
ATOM 3266 O O . ILE A 1 436 ? -5.977 40.594 6.613 1 91.19 436 ILE A O 1
ATOM 3270 N N . VAL A 1 437 ? -7.781 39.969 7.727 1 91.94 437 VAL A N 1
ATOM 3271 C CA . VAL A 1 437 ? -7.488 40.875 8.836 1 91.94 437 VAL A CA 1
ATOM 3272 C C . VAL A 1 437 ? -6.566 40.188 9.836 1 91.94 437 VAL A C 1
ATOM 3274 O O . VAL A 1 437 ? -5.566 40.781 10.266 1 91.94 437 VAL A O 1
ATOM 3277 N N . LEU A 1 438 ? -6.84 38.969 10.148 1 91.44 438 LEU A N 1
ATOM 3278 C CA . LEU A 1 438 ? -6.172 38.344 11.289 1 91.44 438 LEU A CA 1
ATOM 3279 C C . LEU A 1 438 ? -5.027 37.438 10.82 1 91.44 438 LEU A C 1
ATOM 3281 O O . LEU A 1 438 ? -4.039 37.281 11.539 1 91.44 438 LEU A O 1
ATOM 3285 N N . ALA A 1 439 ? -5.027 36.812 9.703 1 92.12 439 ALA A N 1
ATOM 3286 C CA . ALA A 1 439 ? -4.07 35.812 9.281 1 92.12 439 ALA A CA 1
ATOM 3287 C C . ALA A 1 439 ? -2.656 36.375 9.211 1 92.12 439 ALA A C 1
ATOM 3289 O O . ALA A 1 439 ? -1.712 35.781 9.734 1 92.12 439 ALA A O 1
ATOM 3290 N N . PRO A 1 440 ? -2.436 37.562 8.617 1 88.06 440 PRO A N 1
ATOM 3291 C CA . PRO A 1 440 ? -1.071 38.094 8.523 1 88.06 440 PRO A CA 1
ATOM 3292 C C . PRO A 1 440 ? -0.496 38.5 9.875 1 88.06 440 PRO A C 1
ATOM 3294 O O . PRO A 1 440 ? 0.725 38.594 10.039 1 88.06 440 PRO A O 1
ATOM 3297 N N . ARG A 1 441 ? -1.308 38.625 10.859 1 85.94 441 ARG A N 1
ATOM 3298 C CA . ARG A 1 441 ? -0.857 39.094 12.164 1 85.94 441 ARG A CA 1
ATOM 3299 C C . ARG A 1 441 ? -0.678 37.938 13.141 1 85.94 441 ARG A C 1
ATOM 3301 O O . ARG A 1 441 ? 0.085 38.062 14.102 1 85.94 441 ARG A O 1
ATOM 3308 N N . MET A 1 442 ? -1.241 36.906 12.867 1 89.5 442 MET A N 1
ATOM 3309 C CA . MET A 1 442 ? -1.314 35.875 13.891 1 89.5 442 MET A CA 1
ATOM 3310 C C . MET A 1 442 ? -0.265 34.781 13.641 1 89.5 442 MET A C 1
ATOM 3312 O O . MET A 1 442 ? -0.017 33.938 14.508 1 89.5 442 MET A O 1
ATOM 3316 N N . PHE A 1 443 ? 0.403 34.75 12.508 1 90.62 443 PHE A N 1
ATOM 3317 C CA . PHE A 1 443 ? 1.34 33.656 12.219 1 90.62 443 PHE A CA 1
ATOM 3318 C C . PHE A 1 443 ? 2.771 34.188 12.172 1 90.62 443 PHE A C 1
ATOM 3320 O O . PHE A 1 443 ? 3.008 35.344 11.781 1 90.62 443 PHE A O 1
ATOM 3327 N N . PRO A 1 444 ? 3.699 33.344 12.57 1 85.5 444 PRO A N 1
ATOM 3328 C CA . PRO A 1 444 ? 5.102 33.781 12.547 1 85.5 444 PRO A CA 1
ATOM 3329 C C . PRO A 1 444 ? 5.672 33.844 11.133 1 85.5 444 PRO A C 1
ATOM 3331 O O . PRO A 1 444 ? 6.395 34.781 10.812 1 85.5 444 PRO A O 1
ATOM 3334 N N . ASN A 1 445 ? 5.426 32.844 10.375 1 88.56 445 ASN A N 1
ATOM 3335 C CA . ASN A 1 445 ? 5.902 32.812 8.992 1 88.56 445 ASN A CA 1
ATOM 3336 C C . ASN A 1 445 ? 4.949 32.031 8.094 1 88.56 445 ASN A C 1
ATOM 3338 O O . ASN A 1 445 ? 4 31.406 8.578 1 88.56 445 ASN A O 1
ATOM 3342 N N . PHE A 1 446 ? 4.949 32.219 6.836 1 90 446 PHE A N 1
ATOM 3343 C CA . PHE A 1 446 ? 4.148 31.516 5.84 1 90 446 PHE A CA 1
ATOM 3344 C C . PHE A 1 446 ? 2.66 31.688 6.125 1 90 446 PHE A C 1
ATOM 3346 O O . PHE A 1 446 ? 1.913 30.703 6.152 1 90 446 PHE A O 1
ATOM 3353 N N . TRP A 1 447 ? 2.264 32.844 6.406 1 90.56 447 TRP A N 1
ATOM 3354 C CA . TRP A 1 447 ? 0.893 33.094 6.848 1 90.56 447 TRP A CA 1
ATOM 3355 C C . TRP A 1 447 ? -0.104 32.688 5.766 1 90.56 447 TRP A C 1
ATOM 3357 O O . TRP A 1 447 ? -1.209 32.219 6.07 1 90.56 447 TRP A O 1
ATOM 3367 N N . LEU A 1 448 ? 0.243 32.812 4.508 1 90 448 LEU A N 1
ATOM 3368 C CA . LEU A 1 448 ? -0.665 32.469 3.422 1 90 448 LEU A CA 1
ATOM 3369 C C . LEU A 1 448 ? -0.897 30.953 3.373 1 90 448 LEU A C 1
ATOM 3371 O O . LEU A 1 448 ? -2.031 30.5 3.203 1 90 448 LEU A O 1
ATOM 3375 N N . LEU A 1 449 ? 0.208 30.25 3.559 1 91.69 449 LEU A N 1
ATOM 3376 C CA . LEU A 1 449 ? 0.114 28.797 3.533 1 91.69 449 LEU A CA 1
ATOM 3377 C C . LEU A 1 449 ? -0.683 28.281 4.727 1 91.69 449 LEU A C 1
ATOM 3379 O O . LEU A 1 449 ? -1.55 27.422 4.574 1 91.69 449 LEU A O 1
ATOM 3383 N N . ARG A 1 450 ? -0.445 28.859 5.828 1 94.69 450 ARG A N 1
ATOM 3384 C CA . ARG A 1 450 ? -1.119 28.453 7.055 1 94.69 450 ARG A CA 1
ATOM 3385 C C . ARG A 1 450 ? -2.605 28.781 7.004 1 94.69 450 ARG A C 1
ATOM 3387 O O . ARG A 1 450 ? -3.449 27.953 7.332 1 94.69 450 ARG A O 1
ATOM 3394 N N . ALA A 1 451 ? -2.875 29.969 6.559 1 94.62 451 ALA A N 1
ATOM 3395 C CA . ALA A 1 451 ? -4.258 30.438 6.547 1 94.62 451 ALA A CA 1
ATOM 3396 C C . ALA A 1 451 ? -5.074 29.719 5.48 1 94.62 451 ALA A C 1
ATOM 3398 O O . ALA A 1 451 ? -6.254 29.422 5.688 1 94.62 451 ALA A O 1
ATOM 3399 N N . THR A 1 452 ? -4.492 29.422 4.34 1 92.94 452 THR A N 1
ATOM 3400 C CA . THR A 1 452 ? -5.207 28.734 3.277 1 92.94 452 THR A CA 1
ATOM 3401 C C . THR A 1 452 ? -5.555 27.297 3.701 1 92.94 452 THR A C 1
ATOM 3403 O O . THR A 1 452 ? -6.652 26.812 3.412 1 92.94 452 THR A O 1
ATOM 3406 N N . ALA A 1 453 ? -4.66 26.672 4.328 1 94.62 453 ALA A N 1
ATOM 3407 C CA . ALA A 1 453 ? -4.922 25.328 4.828 1 94.62 453 ALA A CA 1
ATOM 3408 C C . ALA A 1 453 ? -6.059 25.328 5.844 1 94.62 453 ALA A C 1
ATOM 3410 O O . ALA A 1 453 ? -6.914 24.438 5.828 1 94.62 453 ALA A O 1
ATOM 3411 N N . LEU A 1 454 ? -6.141 26.359 6.656 1 96.12 454 LEU A N 1
ATOM 3412 C CA . LEU A 1 454 ? -7.137 26.391 7.723 1 96.12 454 LEU A CA 1
ATOM 3413 C C . LEU A 1 454 ? -8.492 26.828 7.184 1 96.12 454 LEU A C 1
ATOM 3415 O O . LEU A 1 454 ? -9.531 26.453 7.73 1 96.12 454 LEU A O 1
ATOM 3419 N N . ILE A 1 455 ? -8.523 27.578 6.137 1 94.19 455 ILE A N 1
ATOM 3420 C CA . ILE A 1 455 ? -9.789 27.891 5.484 1 94.19 455 ILE A CA 1
ATOM 3421 C C . ILE A 1 455 ? -10.375 26.625 4.867 1 94.19 455 ILE A C 1
ATOM 3423 O O . ILE A 1 455 ? -11.586 26.406 4.934 1 94.19 455 ILE A O 1
ATOM 3427 N N . GLY A 1 456 ? -9.5 25.875 4.25 1 93.56 456 GLY A N 1
ATOM 3428 C CA . GLY A 1 456 ? -9.953 24.594 3.742 1 93.56 456 GLY A CA 1
ATOM 3429 C C . GLY A 1 456 ? -10.492 23.688 4.828 1 93.56 456 GLY A C 1
ATOM 3430 O O . GLY A 1 456 ? -11.477 22.969 4.613 1 93.56 456 GLY A O 1
ATOM 3431 N N . ASP A 1 457 ? -9.898 23.766 5.945 1 94.06 457 ASP A N 1
ATOM 3432 C CA . ASP A 1 457 ? -10.312 22.953 7.094 1 94.06 457 ASP A CA 1
ATOM 3433 C C . ASP A 1 457 ? -11.648 23.438 7.645 1 94.06 457 ASP A C 1
ATOM 3435 O O . ASP A 1 457 ? -12.523 22.641 7.969 1 94.06 457 ASP A O 1
ATOM 3439 N N . ALA A 1 458 ? -11.906 24.734 7.734 1 94.44 458 ALA A N 1
ATOM 3440 C CA . ALA A 1 458 ? -13.094 25.312 8.359 1 94.44 458 ALA A CA 1
ATOM 3441 C C . ALA A 1 458 ? -14.297 25.25 7.418 1 94.44 458 ALA A C 1
ATOM 3443 O O . ALA A 1 458 ? -15.438 25.109 7.867 1 94.44 458 ALA A O 1
ATOM 3444 N N . LEU A 1 459 ? -14.078 25.406 6.102 1 93.69 459 LEU A N 1
ATOM 3445 C CA . LEU A 1 459 ? -15.18 25.406 5.145 1 93.69 459 LEU A CA 1
ATOM 3446 C C . LEU A 1 459 ? -15.336 24.031 4.496 1 93.69 459 LEU A C 1
ATOM 3448 O O . LEU A 1 459 ? -16.312 23.781 3.791 1 93.69 459 LEU A O 1
ATOM 3452 N N . GLY A 1 460 ? -14.516 23.203 4.734 1 90.75 460 GLY A N 1
ATOM 3453 C CA . GLY A 1 460 ? -14.547 21.875 4.156 1 90.75 460 GLY A CA 1
ATOM 3454 C C . GLY A 1 460 ? -14.336 20.766 5.18 1 90.75 460 GLY A C 1
ATOM 3455 O O . GLY A 1 460 ? -15.211 20.5 6.008 1 90.75 460 GLY A O 1
ATOM 3456 N N . HIS A 1 461 ? -13.078 20.203 5.203 1 91.25 461 HIS A N 1
ATOM 3457 C CA . HIS A 1 461 ? -12.648 19.141 6.109 1 91.25 461 HIS A CA 1
ATOM 3458 C C . HIS A 1 461 ? -11.148 19.188 6.355 1 91.25 461 HIS A C 1
ATOM 3460 O O . HIS A 1 461 ? -10.414 19.859 5.613 1 91.25 461 HIS A O 1
ATOM 3466 N N . SER A 1 462 ? -10.875 18.562 7.363 1 91.56 462 SER A N 1
ATOM 3467 C CA . SER A 1 462 ? -9.453 18.547 7.699 1 91.56 462 SER A CA 1
ATOM 3468 C C . SER A 1 462 ? -8.625 18.031 6.527 1 91.56 462 SER A C 1
ATOM 3470 O O . SER A 1 462 ? -7.496 18.484 6.312 1 91.56 462 SER A O 1
ATOM 3472 N N . TRP A 1 463 ? -9.211 17.094 5.793 1 93.19 463 TRP A N 1
ATOM 3473 C CA . TRP A 1 463 ? -8.422 16.531 4.695 1 93.19 463 TRP A CA 1
ATOM 3474 C C . TRP A 1 463 ? -8.32 17.531 3.541 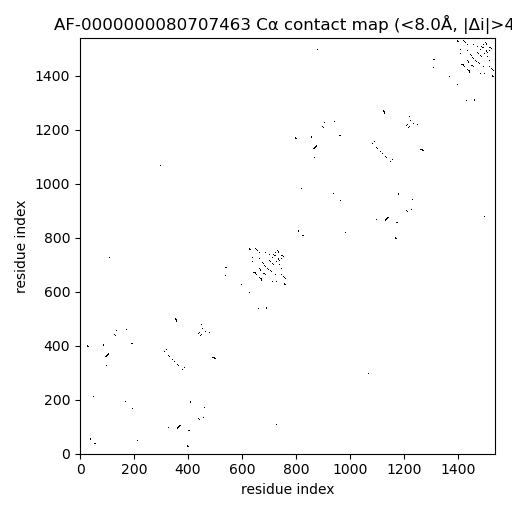1 93.19 463 TRP A C 1
ATOM 3476 O O . TRP A 1 463 ? -7.363 17.484 2.764 1 93.19 463 TRP A O 1
ATOM 3486 N N . VAL A 1 464 ? -9.281 18.484 3.365 1 94.75 464 VAL A N 1
ATOM 3487 C CA . VAL A 1 464 ? -9.188 19.516 2.334 1 94.75 464 VAL A CA 1
ATOM 3488 C C . VAL A 1 464 ? -8.039 20.469 2.654 1 94.75 464 VAL A C 1
ATOM 3490 O O . VAL A 1 464 ? -7.332 20.922 1.752 1 94.75 464 VAL A O 1
ATOM 3493 N N . GLY A 1 465 ? -7.945 20.766 3.924 1 95 465 GLY A N 1
ATOM 3494 C CA . GLY A 1 465 ? -6.797 21.562 4.324 1 95 465 GLY A CA 1
ATOM 3495 C C . GLY A 1 465 ? -5.469 20.922 3.957 1 95 465 GLY A C 1
ATOM 3496 O O . GLY A 1 465 ? -4.562 21.609 3.471 1 95 465 GLY A O 1
ATOM 3497 N N . LEU A 1 466 ? -5.402 19.672 4.211 1 94.88 466 LEU A N 1
ATOM 3498 C CA . LEU A 1 466 ? -4.176 18.953 3.875 1 94.88 466 LEU A CA 1
ATOM 3499 C C . LEU A 1 466 ? -3.975 18.891 2.365 1 94.88 466 LEU A C 1
ATOM 3501 O O . LEU A 1 466 ? -2.844 18.969 1.881 1 94.88 466 LEU A O 1
ATOM 3505 N N . LEU A 1 467 ? -5.062 18.75 1.666 1 94.31 467 LEU A N 1
ATOM 3506 C CA . LEU A 1 467 ? -5.004 18.719 0.208 1 94.31 467 LEU A CA 1
ATOM 3507 C C . LEU A 1 467 ? -4.426 20.016 -0.342 1 94.31 467 LEU A C 1
ATOM 3509 O O . LEU A 1 467 ? -3.551 19.984 -1.211 1 94.31 467 LEU A O 1
ATOM 3513 N N . LEU A 1 468 ? -4.84 21.078 0.146 1 92.31 468 LEU A N 1
ATOM 3514 C CA . LEU A 1 468 ? -4.355 22.391 -0.305 1 92.31 468 LEU A CA 1
ATOM 3515 C C . LEU A 1 468 ? -2.906 22.609 0.118 1 92.31 468 LEU A C 1
ATOM 3517 O O . LEU A 1 468 ? -2.115 23.172 -0.635 1 92.31 468 LEU A O 1
ATOM 3521 N N . LEU A 1 469 ? -2.648 22.125 1.282 1 92.94 469 LEU A N 1
ATOM 3522 C CA . LEU A 1 469 ? -1.283 22.25 1.778 1 92.94 469 LEU A CA 1
ATOM 3523 C C . LEU A 1 469 ? -0.313 21.469 0.904 1 92.94 469 LEU A C 1
ATOM 3525 O O . LEU A 1 469 ? 0.773 21.953 0.582 1 92.94 469 LEU A O 1
ATOM 3529 N N . ARG A 1 470 ? -0.702 20.328 0.511 1 90.94 470 ARG A N 1
ATOM 3530 C CA . ARG A 1 470 ? 0.167 19.484 -0.304 1 90.94 470 ARG A CA 1
ATOM 3531 C C . ARG A 1 470 ? 0.272 20.031 -1.728 1 90.94 470 ARG A C 1
ATOM 3533 O O . ARG A 1 470 ? 1.279 19.812 -2.406 1 90.94 470 ARG A O 1
ATOM 3540 N N . ALA A 1 471 ? -0.717 20.688 -2.109 1 87.25 471 ALA A N 1
ATOM 3541 C CA . ALA A 1 471 ? -0.671 21.297 -3.439 1 87.25 471 ALA A CA 1
ATOM 3542 C C . ALA A 1 471 ? 0.314 22.453 -3.479 1 87.25 471 ALA A C 1
ATOM 3544 O O . ALA A 1 471 ? 0.985 22.672 -4.492 1 87.25 471 ALA A O 1
ATOM 3545 N N . MET A 1 472 ? 0.437 23.094 -2.344 1 86.31 472 MET A N 1
ATOM 3546 C CA . MET A 1 472 ? 1.314 24.266 -2.281 1 86.31 472 MET A CA 1
ATOM 3547 C C . MET A 1 472 ? 2.721 23.859 -1.851 1 86.31 472 MET A C 1
ATOM 3549 O O . MET A 1 472 ? 3.705 24.438 -2.322 1 86.31 472 MET A O 1
ATOM 3553 N N . ASP A 1 473 ? 2.709 22.906 -0.958 1 87.31 473 ASP A N 1
ATOM 3554 C CA . ASP A 1 473 ? 3.979 22.406 -0.437 1 87.31 473 ASP A CA 1
ATOM 3555 C C . ASP A 1 473 ? 4.113 20.891 -0.671 1 87.31 473 ASP A C 1
ATOM 3557 O O . ASP A 1 473 ? 4.105 20.109 0.279 1 87.31 473 ASP A O 1
ATOM 3561 N N . PHE A 1 474 ? 4.438 20.578 -1.874 1 77.06 474 PHE A N 1
ATOM 3562 C CA . PHE A 1 474 ? 4.426 19.188 -2.299 1 77.06 474 PHE A CA 1
ATOM 3563 C C . PHE A 1 474 ? 5.566 18.406 -1.647 1 77.06 474 PHE A C 1
ATOM 3565 O O . PHE A 1 474 ? 5.441 17.203 -1.388 1 77.06 474 PHE A O 1
ATOM 3572 N N . ARG A 1 475 ? 6.629 19.031 -1.323 1 79.31 475 ARG A N 1
ATOM 3573 C CA . ARG A 1 475 ? 7.785 18.344 -0.748 1 79.31 475 ARG A CA 1
ATOM 3574 C C . ARG A 1 475 ? 7.766 18.422 0.775 1 79.31 475 ARG A C 1
ATOM 3576 O O . ARG A 1 475 ? 8.641 17.875 1.441 1 79.31 475 ARG A O 1
ATOM 3583 N N . LEU A 1 476 ? 6.766 19.031 1.302 1 86.5 476 LEU A N 1
ATOM 3584 C CA . LEU A 1 476 ? 6.617 19.188 2.746 1 86.5 476 LEU A CA 1
ATOM 3585 C C . LEU A 1 476 ? 7.887 19.766 3.363 1 86.5 476 LEU A C 1
ATOM 3587 O O . LEU A 1 476 ? 8.398 19.234 4.352 1 86.5 476 LEU A O 1
ATOM 3591 N N . GLN A 1 477 ? 8.391 20.844 2.74 1 83.44 477 GLN A N 1
ATOM 3592 C CA . GLN A 1 477 ? 9.648 21.438 3.178 1 83.44 477 GLN A CA 1
ATOM 3593 C C . GLN A 1 477 ? 9.414 22.531 4.215 1 83.44 477 GLN A C 1
ATOM 3595 O O . GLN A 1 477 ? 10.281 22.812 5.047 1 83.44 477 GLN A O 1
ATOM 3600 N N . THR A 1 478 ? 8.203 23.094 4.184 1 88.62 478 THR A N 1
ATOM 3601 C CA . THR A 1 478 ? 7.887 24.141 5.141 1 88.62 478 THR A CA 1
ATOM 3602 C C . THR A 1 478 ? 7.445 23.547 6.477 1 88.62 478 THR A C 1
ATOM 3604 O O . THR A 1 478 ? 7.117 22.359 6.555 1 88.62 478 THR A O 1
ATOM 3607 N N . PRO A 1 479 ? 7.492 24.312 7.477 1 91.19 479 PRO A N 1
ATOM 3608 C CA . PRO A 1 479 ? 7.062 23.797 8.781 1 91.19 479 PRO A CA 1
ATOM 3609 C C . PRO A 1 479 ? 5.543 23.703 8.914 1 91.19 479 PRO A C 1
ATOM 3611 O O . PRO A 1 479 ? 5.035 23.234 9.93 1 91.19 479 PRO A O 1
ATOM 3614 N N . VAL A 1 480 ? 4.855 24.062 7.922 1 94.25 480 VAL A N 1
ATOM 3615 C CA . VAL A 1 480 ? 3.406 24.219 8.008 1 94.25 480 VAL A CA 1
ATOM 3616 C C . VAL A 1 480 ? 2.74 22.844 8.055 1 94.25 480 VAL A C 1
ATOM 3618 O O . VAL A 1 480 ? 1.826 22.625 8.852 1 94.25 480 VAL A O 1
ATOM 3621 N N . PRO A 1 481 ? 3.199 21.875 7.273 1 94 481 PRO A N 1
ATOM 3622 C CA . PRO A 1 481 ? 2.543 20.578 7.336 1 94 481 PRO A CA 1
ATOM 3623 C C . PRO A 1 481 ? 2.654 19.922 8.711 1 94 481 PRO A C 1
ATOM 3625 O O . PRO A 1 481 ? 1.692 19.312 9.195 1 94 481 PRO A O 1
ATOM 3628 N N . LEU A 1 482 ? 3.754 20.094 9.297 1 93 482 LEU A N 1
ATOM 3629 C CA . LEU A 1 482 ? 3.932 19.547 10.633 1 93 482 LEU A CA 1
ATOM 3630 C C . LEU A 1 482 ? 3.029 20.25 11.633 1 93 482 LEU A C 1
ATOM 3632 O O . LEU A 1 482 ? 2.391 19.609 12.469 1 93 482 LEU A O 1
ATOM 3636 N N . ALA A 1 483 ? 3.037 21.531 11.562 1 94.81 483 ALA A N 1
ATOM 3637 C CA . ALA A 1 483 ? 2.18 22.312 12.453 1 94.81 483 ALA A CA 1
ATOM 3638 C C . ALA A 1 483 ? 0.71 21.953 12.258 1 94.81 483 ALA A C 1
ATOM 3640 O O . ALA A 1 483 ? -0.049 21.875 13.227 1 94.81 483 ALA A O 1
ATOM 3641 N N . TYR A 1 484 ? 0.347 21.734 11.086 1 95.69 484 TYR A N 1
ATOM 3642 C CA . TYR A 1 484 ? -1.026 21.359 10.766 1 95.69 484 TYR A CA 1
ATOM 3643 C C . TYR A 1 484 ? -1.366 19.984 11.344 1 95.69 484 TYR A C 1
ATOM 3645 O O . TYR A 1 484 ? -2.461 19.797 11.875 1 95.69 484 TYR A O 1
ATOM 3653 N N . ALA A 1 485 ? -0.486 19.078 11.18 1 93.94 485 ALA A N 1
ATOM 3654 C CA . ALA A 1 485 ? -0.697 17.75 11.727 1 93.94 485 ALA A CA 1
ATOM 3655 C C . ALA A 1 485 ? -0.839 17.797 13.25 1 93.94 485 ALA A C 1
ATOM 3657 O O . ALA A 1 485 ? -1.745 17.172 13.812 1 93.94 485 ALA A O 1
ATOM 3658 N N . TYR A 1 486 ? 0.004 18.562 13.867 1 93.62 486 TYR A N 1
ATOM 3659 C CA . TYR A 1 486 ? -0.021 18.656 15.32 1 93.62 486 TYR A CA 1
ATOM 3660 C C . TYR A 1 486 ? -1.289 19.344 15.805 1 93.62 486 TYR A C 1
ATOM 3662 O O . TYR A 1 486 ? -1.875 18.953 16.812 1 93.62 486 TYR A O 1
ATOM 3670 N N . LYS A 1 487 ? -1.686 20.312 15.078 1 94 487 LYS A N 1
ATOM 3671 C CA . LYS A 1 487 ? -2.928 20.984 15.445 1 94 487 LYS A CA 1
ATOM 3672 C C . LYS A 1 487 ? -4.121 20.047 15.328 1 94 487 LYS A C 1
ATOM 3674 O O . LYS A 1 487 ? -5 20.031 16.188 1 94 487 LYS A O 1
ATOM 3679 N N . THR A 1 488 ? -4.121 19.281 14.281 1 91.69 488 THR A N 1
ATOM 3680 C CA . THR A 1 488 ? -5.23 18.375 14.023 1 91.69 488 THR A CA 1
ATOM 3681 C C . THR A 1 488 ? -5.258 17.25 15.055 1 91.69 488 THR A C 1
ATOM 3683 O O . THR A 1 488 ? -6.328 16.75 15.406 1 91.69 488 THR A O 1
ATOM 3686 N N . MET A 1 489 ? -4.184 16.969 15.609 1 90.62 489 MET A N 1
ATOM 3687 C CA . MET A 1 489 ? -4.055 15.867 16.547 1 90.62 489 MET A CA 1
ATOM 3688 C C . MET A 1 489 ? -4.582 16.25 17.922 1 90.62 489 MET A C 1
ATOM 3690 O O . MET A 1 489 ? -4.887 15.383 18.75 1 90.62 489 MET A O 1
ATOM 3694 N N . MET A 1 490 ? -4.645 17.469 18.203 1 87.5 490 MET A N 1
ATOM 3695 C CA . MET A 1 490 ? -5.066 17.922 19.531 1 87.5 490 MET A CA 1
ATOM 3696 C C . MET A 1 490 ? -6.57 17.75 19.719 1 87.5 490 MET A C 1
ATOM 3698 O O . MET A 1 490 ? -7.32 18.719 19.625 1 87.5 490 MET A O 1
ATOM 3702 N N . PHE A 1 491 ? -6.941 16.562 20.062 1 75.5 491 PHE A N 1
ATOM 3703 C CA . PHE A 1 491 ? -8.352 16.203 20.141 1 75.5 491 PHE A CA 1
ATOM 3704 C C . PHE A 1 491 ? -8.984 16.781 21.406 1 75.5 491 PHE A C 1
ATOM 3706 O O . PHE A 1 491 ? -10.211 16.891 21.5 1 75.5 491 PHE A O 1
ATOM 3713 N N . PHE A 1 492 ? -8.102 17.234 22.391 1 76.94 492 PHE A N 1
ATOM 3714 C CA . PHE A 1 492 ? -8.641 17.734 23.656 1 76.94 492 PHE A CA 1
ATOM 3715 C C . PHE A 1 492 ? -9.148 19.156 23.5 1 76.94 492 PHE A C 1
ATOM 3717 O O . PHE A 1 492 ? -9.898 19.656 24.344 1 76.94 492 PHE A O 1
ATOM 3724 N N . VAL A 1 493 ? -8.688 19.812 22.516 1 79.38 493 VAL A N 1
ATOM 3725 C CA . VAL A 1 493 ? -9.289 21.094 22.156 1 79.38 493 VAL A CA 1
ATOM 3726 C C . VAL A 1 493 ? -10.445 20.859 21.188 1 79.38 493 VAL A C 1
ATOM 3728 O O . VAL A 1 493 ? -10.281 20.188 20.156 1 79.38 493 VAL A O 1
ATOM 3731 N N . PRO A 1 494 ? -11.547 21.234 21.641 1 78.75 494 PRO A N 1
ATOM 3732 C CA . PRO A 1 494 ? -12.703 20.969 20.781 1 78.75 494 PRO A CA 1
ATOM 3733 C C . PRO A 1 494 ? -12.469 21.406 19.328 1 78.75 494 PRO A C 1
ATOM 3735 O O . PRO A 1 494 ? -12.328 22.594 19.047 1 78.75 494 PRO A O 1
ATOM 3738 N N . ALA A 1 495 ? -12.266 20.406 18.562 1 79.44 495 ALA A N 1
ATOM 3739 C CA . ALA A 1 495 ? -12.109 20.641 17.125 1 79.44 495 ALA A CA 1
ATOM 3740 C C . ALA A 1 495 ? -13.453 20.609 16.406 1 79.44 495 ALA A C 1
ATOM 3742 O O . ALA A 1 495 ? -14.508 20.688 17.047 1 79.44 495 ALA A O 1
ATOM 3743 N N . SER A 1 496 ? -13.5 20.547 15.156 1 78.5 496 SER A N 1
ATOM 3744 C CA . SER A 1 496 ? -14.703 20.719 14.352 1 78.5 496 SER A CA 1
ATOM 3745 C C . SER A 1 496 ? -15.781 19.719 14.75 1 78.5 496 SER A C 1
ATOM 3747 O O . SER A 1 496 ? -16.953 20.078 14.852 1 78.5 496 SER A O 1
ATOM 3749 N N . GLY A 1 497 ? -15.453 18.5 15.18 1 78.94 497 GLY A N 1
ATOM 3750 C CA . GLY A 1 497 ? -16.469 17.516 15.523 1 78.94 497 GLY A CA 1
ATOM 3751 C C . GLY A 1 497 ? -17.078 17.75 16.891 1 78.94 497 GLY A C 1
ATOM 3752 O O . GLY A 1 497 ? -18.297 17.891 17.016 1 78.94 497 GLY A O 1
ATOM 3753 N N . SER A 1 498 ? -16.297 17.891 17.859 1 83.12 498 SER A N 1
ATOM 3754 C CA . SER A 1 498 ? -16.781 18.078 19.219 1 83.12 498 SER A CA 1
ATOM 3755 C C . SER A 1 498 ? -17.422 19.438 19.406 1 83.12 498 SER A C 1
ATOM 3757 O O . SER A 1 498 ? -18.422 19.578 20.125 1 83.12 498 SER A O 1
ATOM 3759 N N . LYS A 1 499 ? -16.891 20.422 18.812 1 88.81 499 LYS A N 1
ATOM 3760 C CA . LYS A 1 499 ? -17.438 21.766 18.938 1 88.81 499 LYS A CA 1
ATOM 3761 C C . LYS A 1 499 ? -18.859 21.844 18.375 1 88.81 499 LYS A C 1
ATOM 3763 O O . LYS A 1 499 ? -19.734 22.453 18.984 1 88.81 499 LYS A O 1
ATOM 3768 N N . ASN A 1 500 ? -19.047 21.203 17.203 1 88.38 500 ASN A N 1
ATOM 3769 C CA . ASN A 1 500 ? -20.375 21.25 16.609 1 88.38 500 ASN A CA 1
ATOM 3770 C C . ASN A 1 500 ? -21.391 20.469 17.438 1 88.38 500 ASN A C 1
ATOM 3772 O O . ASN A 1 500 ? -22.562 20.844 17.5 1 88.38 500 ASN A O 1
ATOM 3776 N N . ALA A 1 501 ? -20.922 19.406 18.062 1 84.25 501 ALA A N 1
ATOM 3777 C CA . ALA A 1 501 ? -21.797 18.672 18.953 1 84.25 501 ALA A CA 1
ATOM 3778 C C . ALA A 1 501 ? -22.188 19.516 20.172 1 84.25 501 ALA A C 1
ATOM 3780 O O . ALA A 1 501 ? -23.328 19.484 20.625 1 84.25 501 ALA A O 1
ATOM 3781 N N . ILE A 1 502 ? -21.281 20.297 20.672 1 87.75 502 ILE A N 1
ATOM 3782 C CA . ILE A 1 502 ? -21.516 21.156 21.828 1 87.75 502 ILE A CA 1
ATOM 3783 C C . ILE A 1 502 ? -22.484 22.281 21.438 1 87.75 502 ILE A C 1
ATOM 3785 O O . ILE A 1 502 ? -23.391 22.625 22.203 1 87.75 502 ILE A O 1
ATOM 3789 N N . VAL A 1 503 ? -22.312 22.812 20.266 1 91.12 503 VAL A N 1
ATOM 3790 C CA . VAL A 1 503 ? -23.156 23.922 19.828 1 91.12 503 VAL A CA 1
ATOM 3791 C C . VAL A 1 503 ? -24.594 23.438 19.641 1 91.12 503 VAL A C 1
ATOM 3793 O O . VAL A 1 503 ? -25.531 24.141 20.016 1 91.12 503 VAL A O 1
ATOM 3796 N N . ILE A 1 504 ? -24.766 22.281 19.062 1 88.75 504 ILE A N 1
ATOM 3797 C CA . ILE A 1 504 ? -26.109 21.734 18.859 1 88.75 504 ILE A CA 1
ATOM 3798 C C . ILE A 1 504 ? -26.75 21.469 20.219 1 88.75 504 ILE A C 1
ATOM 3800 O O . ILE A 1 504 ? -27.938 21.75 20.422 1 88.75 504 ILE A O 1
ATOM 3804 N N . ALA A 1 505 ? -25.938 20.969 21.125 1 87 505 ALA A N 1
ATOM 3805 C CA . ALA A 1 505 ? -26.438 20.703 22.469 1 87 505 ALA A CA 1
ATOM 3806 C C . ALA A 1 505 ? -26.828 22 23.172 1 87 505 ALA A C 1
ATOM 3808 O O . ALA A 1 505 ? -27.844 22.062 23.875 1 87 505 ALA A O 1
ATOM 3809 N N . MET A 1 506 ? -26.109 23.047 23 1 91.5 506 MET A N 1
ATOM 3810 C CA . MET A 1 506 ? -26.391 24.328 23.625 1 91.5 506 MET A CA 1
ATOM 3811 C C . MET A 1 506 ? -27.672 24.953 23.062 1 91.5 506 MET A C 1
ATOM 3813 O O . MET A 1 506 ? -28.469 25.531 23.797 1 91.5 506 MET A O 1
ATOM 3817 N N . VAL A 1 507 ? -27.859 24.781 21.75 1 93.25 507 VAL A N 1
ATOM 3818 C CA . VAL A 1 507 ? -29.047 25.328 21.125 1 93.25 507 VAL A CA 1
ATOM 3819 C C . VAL A 1 507 ? -30.281 24.578 21.641 1 93.25 507 VAL A C 1
ATOM 3821 O O . VAL A 1 507 ? -31.344 25.188 21.844 1 93.25 507 VAL A O 1
ATOM 3824 N N . ASP A 1 508 ? -30.109 23.312 21.828 1 89.19 508 ASP A N 1
ATOM 3825 C CA . ASP A 1 508 ? -31.219 22.484 22.281 1 89.19 508 ASP A CA 1
ATOM 3826 C C . ASP A 1 508 ? -31.594 22.828 23.734 1 89.19 508 ASP A C 1
ATOM 3828 O O . ASP A 1 508 ? -32.781 22.953 24.047 1 89.19 508 ASP A O 1
ATOM 3832 N N . VAL A 1 509 ? -30.625 23.094 24.594 1 88.5 509 VAL A N 1
ATOM 3833 C CA . VAL A 1 509 ? -30.875 23.266 26.031 1 88.5 509 VAL A CA 1
ATOM 3834 C C . VAL A 1 509 ? -31.141 24.734 26.328 1 88.5 509 VAL A C 1
ATOM 3836 O O . VAL A 1 509 ? -32.031 25.062 27.141 1 88.5 509 VAL A O 1
ATOM 3839 N N . MET A 1 510 ? -30.422 25.641 25.75 1 92.31 510 MET A N 1
ATOM 3840 C CA . MET A 1 510 ? -30.469 27.047 26.156 1 92.31 510 MET A CA 1
ATOM 3841 C C . MET A 1 510 ? -31.234 27.875 25.125 1 92.31 510 MET A C 1
ATOM 3843 O O . MET A 1 510 ? -31.922 28.828 25.5 1 92.31 510 MET A O 1
ATOM 3847 N N . GLY A 1 511 ? -31.016 27.594 23.891 1 92.12 511 GLY A N 1
ATOM 3848 C CA . GLY A 1 511 ? -31.609 28.422 22.844 1 92.12 511 GLY A CA 1
ATOM 3849 C C . GLY A 1 511 ? -30.578 29.062 21.938 1 92.12 511 GLY A C 1
ATOM 3850 O O . GLY A 1 511 ? -29.375 28.938 22.172 1 92.12 511 GLY A O 1
ATOM 3851 N N . VAL A 1 512 ? -31.016 29.75 20.938 1 94.88 512 VAL A N 1
ATOM 3852 C CA . VAL A 1 512 ? -30.156 30.281 19.875 1 94.88 512 VAL A CA 1
ATOM 3853 C C . VAL A 1 512 ? -29.359 31.469 20.406 1 94.88 512 VAL A C 1
ATOM 3855 O O . VAL A 1 512 ? -28.156 31.578 20.156 1 94.88 512 VAL A O 1
ATOM 3858 N N . TRP A 1 513 ? -29.922 32.375 21.172 1 95.38 513 TRP A N 1
ATOM 3859 C CA . TRP A 1 513 ? -29.25 33.594 21.609 1 95.38 513 TRP A CA 1
ATOM 3860 C C . TRP A 1 513 ? -28.25 33.281 22.719 1 95.38 513 TRP A C 1
ATOM 3862 O O . TRP A 1 513 ? -27.156 33.875 22.766 1 95.38 513 TRP A O 1
ATOM 3872 N N . GLU A 1 514 ? -28.594 32.406 23.594 1 95.62 514 GLU A N 1
ATOM 3873 C CA . GLU A 1 514 ? -27.672 32 24.656 1 95.62 514 GLU A CA 1
ATOM 3874 C C . GLU A 1 514 ? -26.469 31.266 24.078 1 95.62 514 GLU A C 1
ATOM 3876 O O . GLU A 1 514 ? -25.344 31.469 24.516 1 95.62 514 GLU A O 1
ATOM 3881 N N . ALA A 1 515 ? -26.844 30.438 23.094 1 96.62 515 ALA A N 1
ATOM 3882 C CA . ALA A 1 515 ? -25.734 29.734 22.438 1 96.62 515 ALA A CA 1
ATOM 3883 C C . ALA A 1 515 ? -24.828 30.719 21.719 1 96.62 515 ALA A C 1
ATOM 3885 O O . ALA A 1 515 ? -23.609 30.531 21.688 1 96.62 515 ALA A O 1
ATOM 3886 N N . PHE A 1 516 ? -25.422 31.812 21.141 1 96.5 516 PHE A N 1
ATOM 3887 C CA . PHE A 1 516 ? -24.656 32.844 20.469 1 96.5 516 PHE A CA 1
ATOM 3888 C C . PHE A 1 516 ? -23.703 33.531 21.438 1 96.5 516 PHE A C 1
ATOM 3890 O O . PHE A 1 516 ? -22.531 33.75 21.109 1 96.5 516 PHE A O 1
ATOM 3897 N N . VAL A 1 517 ? -24.109 33.75 22.609 1 96.75 517 VAL A N 1
ATOM 3898 C CA . VAL A 1 517 ? -23.297 34.469 23.594 1 96.75 517 VAL A CA 1
ATOM 3899 C C . VAL A 1 517 ? -22.141 33.594 24.062 1 96.75 517 VAL A C 1
ATOM 3901 O O . VAL A 1 517 ? -21.031 34.094 24.25 1 96.75 517 VAL A O 1
ATOM 3904 N N . VAL A 1 518 ? -22.438 32.375 24.219 1 95.75 518 VAL A N 1
ATOM 3905 C CA . VAL A 1 518 ? -21.391 31.453 24.656 1 95.75 518 VAL A CA 1
ATOM 3906 C C . VAL A 1 518 ? -20.328 31.312 23.562 1 95.75 518 VAL A C 1
ATOM 3908 O O . VAL A 1 518 ? -19.125 31.344 23.844 1 95.75 518 VAL A O 1
ATOM 3911 N N . CYS A 1 519 ? -20.719 31.188 22.312 1 96.19 519 CYS A N 1
ATOM 3912 C CA . CYS A 1 519 ? -19.781 31.078 21.203 1 96.19 519 CYS A CA 1
ATOM 3913 C C . CYS A 1 519 ? -18.953 32.344 21.062 1 96.19 519 CYS A C 1
ATOM 3915 O O . CYS A 1 519 ? -17.75 32.281 20.781 1 96.19 519 CYS A O 1
ATOM 3917 N N . LEU A 1 520 ? -19.594 33.438 21.281 1 96.88 520 LEU A N 1
ATOM 3918 C CA . LEU A 1 520 ? -18.891 34.719 21.234 1 96.88 520 LEU A CA 1
ATOM 3919 C C . LEU A 1 520 ? -17.859 34.812 22.359 1 96.88 520 LEU A C 1
ATOM 3921 O O . LEU A 1 520 ? -16.75 35.312 22.156 1 96.88 520 LEU A O 1
ATOM 3925 N N . GLY A 1 521 ? -18.297 34.375 23.531 1 96.38 521 GLY A N 1
ATOM 3926 C CA . GLY A 1 521 ? -17.375 34.375 24.656 1 96.38 521 GLY A CA 1
ATOM 3927 C C . GLY A 1 521 ? -16.141 33.5 24.406 1 96.38 521 GLY A C 1
ATOM 3928 O O . GLY A 1 521 ? -15.023 33.906 24.75 1 96.38 521 GLY A O 1
ATOM 3929 N N . VAL A 1 522 ? -16.312 32.375 23.781 1 95.44 522 VAL A N 1
ATOM 3930 C CA . VAL A 1 522 ? -15.195 31.469 23.5 1 95.44 522 VAL A CA 1
ATOM 3931 C C . VAL A 1 522 ? -14.289 32.062 22.422 1 95.44 522 VAL A C 1
ATOM 3933 O O . VAL A 1 522 ? -13.062 31.984 22.516 1 95.44 522 VAL A O 1
ATOM 3936 N N . CYS A 1 523 ? -14.875 32.656 21.422 1 94.75 523 CYS A N 1
ATOM 3937 C CA . CYS A 1 523 ? -14.109 33.312 20.375 1 94.75 523 CYS A CA 1
ATOM 3938 C C . CYS A 1 523 ? -13.25 34.438 20.938 1 94.75 523 CYS A C 1
ATOM 3940 O O . CYS A 1 523 ? -12.062 34.531 20.609 1 94.75 523 CYS A O 1
ATOM 3942 N N . VAL A 1 524 ? -13.82 35.25 21.844 1 94.81 524 VAL A N 1
ATOM 3943 C CA . VAL A 1 524 ? -13.109 36.375 22.453 1 94.81 524 VAL A CA 1
ATOM 3944 C C . VAL A 1 524 ? -12.016 35.844 23.375 1 94.81 524 VAL A C 1
ATOM 3946 O O . VAL A 1 524 ? -10.93 36.438 23.469 1 94.81 524 VAL A O 1
ATOM 3949 N N . ALA A 1 525 ? -12.25 34.781 23.984 1 94.62 525 ALA A N 1
ATOM 3950 C CA . ALA A 1 525 ? -11.258 34.188 24.859 1 94.62 525 ALA A CA 1
ATOM 3951 C C . ALA A 1 525 ? -10.031 33.719 24.078 1 94.62 525 ALA A C 1
ATOM 3953 O O . ALA A 1 525 ? -8.898 33.906 24.516 1 94.62 525 ALA A O 1
ATOM 3954 N N . TRP A 1 526 ? -10.242 33.188 22.938 1 93.5 526 TRP A N 1
ATOM 3955 C CA . TRP A 1 526 ? -9.117 32.719 22.125 1 93.5 526 TRP A CA 1
ATOM 3956 C C . TRP A 1 526 ? -8.367 33.906 21.516 1 93.5 526 TRP A C 1
ATOM 3958 O O . TRP A 1 526 ? -7.145 33.844 21.344 1 93.5 526 TRP A O 1
ATOM 3968 N N . LEU A 1 527 ? -9.055 34.969 21.203 1 92.56 527 LEU A N 1
ATOM 3969 C CA . LEU A 1 527 ? -8.391 36.156 20.734 1 92.56 527 LEU A CA 1
ATOM 3970 C C . LEU A 1 527 ? -7.555 36.781 21.844 1 92.56 527 LEU A C 1
ATOM 3972 O O . LEU A 1 527 ? -6.484 37.344 21.594 1 92.56 527 LEU A O 1
ATOM 3976 N N . TRP A 1 528 ? -8.047 36.625 23 1 91.94 528 TRP A N 1
ATOM 3977 C CA . TRP A 1 528 ? -7.312 37.125 24.156 1 91.94 528 TRP A CA 1
ATOM 3978 C C . TRP A 1 528 ? -6.043 36.312 24.391 1 91.94 528 TRP A C 1
ATOM 3980 O O . TRP A 1 528 ? -4.992 36.875 24.719 1 91.94 528 TRP A O 1
ATOM 3990 N N . VAL A 1 529 ? -6.113 35.062 24.219 1 88.12 529 VAL A N 1
ATOM 3991 C CA . VAL A 1 529 ? -4.953 34.188 24.359 1 88.12 529 VAL A CA 1
ATOM 3992 C C . VAL A 1 529 ? -3.895 34.562 23.328 1 88.12 529 VAL A C 1
ATOM 3994 O O . VAL A 1 529 ? -2.697 34.562 23.625 1 88.12 529 VAL A O 1
ATOM 3997 N N . PHE A 1 530 ? -4.266 34.938 22.203 1 86.56 530 PHE A N 1
ATOM 3998 C CA . PHE A 1 530 ? -3.348 35.344 21.141 1 86.56 530 PHE A CA 1
ATOM 3999 C C . PHE A 1 530 ? -2.65 36.656 21.531 1 86.56 530 PHE A C 1
ATOM 4001 O O . PHE A 1 530 ? -1.434 36.781 21.375 1 86.56 530 PHE A O 1
ATOM 4008 N N . ASP A 1 531 ? -3.443 37.531 22 1 84.44 531 ASP A N 1
ATOM 4009 C CA . ASP A 1 531 ? -2.906 38.844 22.312 1 84.44 531 ASP A CA 1
ATOM 4010 C C . ASP A 1 531 ? -1.963 38.781 23.516 1 84.44 531 ASP A C 1
ATOM 4012 O O . ASP A 1 531 ? -0.919 39.438 23.516 1 84.44 531 ASP A O 1
ATOM 4016 N N . TRP A 1 532 ? -2.297 38.031 24.406 1 80.38 532 TRP A N 1
ATOM 4017 C CA . TRP A 1 532 ? -1.54 38 25.656 1 80.38 532 TRP A CA 1
ATOM 40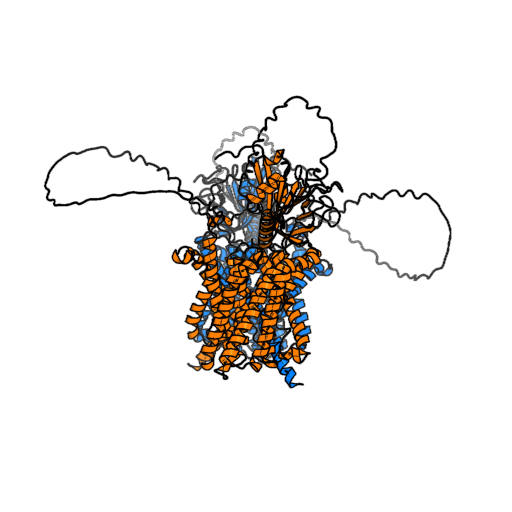18 C C . TRP A 1 532 ? -0.302 37.125 25.516 1 80.38 532 TRP A C 1
ATOM 4020 O O . TRP A 1 532 ? 0.785 37.5 25.953 1 80.38 532 TRP A O 1
ATOM 4030 N N . HIS A 1 533 ? -0.392 36.031 24.891 1 74.38 533 HIS A N 1
ATOM 4031 C CA . HIS A 1 533 ? 0.691 35.062 24.953 1 74.38 533 HIS A CA 1
ATOM 4032 C C . HIS A 1 533 ? 1.502 35.031 23.656 1 74.38 533 HIS A C 1
ATOM 4034 O O . HIS A 1 533 ? 2.729 34.938 23.703 1 74.38 533 HIS A O 1
ATOM 4040 N N . PHE A 1 534 ? 0.983 35.375 22.562 1 76.31 534 PHE A N 1
ATOM 4041 C CA . PHE A 1 534 ? 1.661 35 21.328 1 76.31 534 PHE A CA 1
ATOM 4042 C C . PHE A 1 534 ? 2.127 36.219 20.562 1 76.31 534 PHE A C 1
ATOM 4044 O O . PHE A 1 534 ? 3.146 36.188 19.875 1 76.31 534 PHE A O 1
ATOM 4051 N N . LYS A 1 535 ? 1.474 37.281 20.75 1 77.19 535 LYS A N 1
ATOM 4052 C CA . LYS A 1 535 ? 1.767 38.438 19.953 1 77.19 535 LYS A CA 1
ATOM 4053 C C . LYS A 1 535 ? 3.188 38.938 20.188 1 77.19 535 LYS A C 1
ATOM 4055 O O . LYS A 1 535 ? 3.893 39.312 19.25 1 77.19 535 LYS A O 1
ATOM 4060 N N . SER A 1 536 ? 3.689 38.75 21.406 1 73.5 536 SER A N 1
ATOM 4061 C CA . SER A 1 536 ? 5.012 39.25 21.75 1 73.5 536 SER A CA 1
ATOM 4062 C C . SER A 1 536 ? 6.113 38.312 21.266 1 73.5 536 SER A C 1
ATOM 4064 O O . SER A 1 536 ? 7.27 38.719 21.141 1 73.5 536 SER A O 1
ATOM 4066 N N . ARG A 1 537 ? 5.73 37.188 20.859 1 76 537 ARG A N 1
ATOM 4067 C CA . ARG A 1 537 ? 6.727 36.188 20.484 1 76 537 ARG A CA 1
ATOM 4068 C C . ARG A 1 537 ? 6.902 36.125 18.969 1 76 537 ARG A C 1
ATOM 4070 O O . ARG A 1 537 ? 7.836 35.5 18.469 1 76 537 ARG A O 1
ATOM 4077 N N . MET A 1 538 ? 6.203 36.875 18.297 1 79.56 538 MET A N 1
ATOM 4078 C CA . MET A 1 538 ? 6.266 36.844 16.844 1 79.56 538 MET A CA 1
ATOM 4079 C C . MET A 1 538 ? 7.43 37.688 16.328 1 79.56 538 MET A C 1
ATOM 4081 O O . MET A 1 538 ? 7.637 38.812 16.781 1 79.56 538 MET A O 1
ATOM 4085 N N . PRO A 1 539 ? 8.227 37.031 15.484 1 72.94 539 PRO A N 1
ATOM 4086 C CA . PRO A 1 539 ? 9.445 37.719 15.039 1 72.94 539 PRO A CA 1
ATOM 4087 C C . PRO A 1 539 ? 9.148 39.062 14.375 1 72.94 539 PRO A C 1
ATOM 4089 O O . PRO A 1 539 ? 9.914 40 14.531 1 72.94 539 PRO A O 1
ATOM 4092 N N . HIS A 1 540 ? 8.047 39.156 13.602 1 67.06 540 HIS A N 1
ATOM 4093 C CA . HIS A 1 540 ? 7.797 40.375 12.883 1 67.06 540 HIS A CA 1
ATOM 4094 C C . HIS A 1 540 ? 7.348 41.5 13.836 1 67.06 540 HIS A C 1
ATOM 4096 O O . HIS A 1 540 ? 7.551 42.688 13.555 1 67.06 540 HIS A O 1
ATOM 4102 N N . ASN A 1 541 ? 6.738 41.062 14.875 1 60.91 541 ASN A N 1
ATOM 4103 C CA . ASN A 1 541 ? 6.316 42.062 15.859 1 60.91 541 ASN A CA 1
ATOM 4104 C C . ASN A 1 541 ? 7.492 42.562 16.703 1 60.91 541 ASN A C 1
ATOM 4106 O O . ASN A 1 541 ? 7.504 43.688 17.156 1 60.91 541 ASN A O 1
ATOM 4110 N N . GLN A 1 542 ? 8.391 41.656 16.75 1 59.28 542 GLN A N 1
ATOM 4111 C CA . GLN A 1 542 ? 9.562 42.031 17.531 1 59.28 542 GLN A CA 1
ATOM 4112 C C . GLN A 1 542 ? 10.406 43.062 16.797 1 59.28 542 GLN A C 1
ATOM 4114 O O . GLN A 1 542 ? 10.93 44 17.406 1 59.28 542 GLN A O 1
ATOM 4119 N N . GLN A 1 543 ? 10.461 42.844 15.5 1 56.84 543 GLN A N 1
ATOM 4120 C CA . GLN A 1 543 ? 11.219 43.812 14.719 1 56.84 543 GLN A CA 1
ATOM 4121 C C . GLN A 1 543 ? 10.562 45.188 14.758 1 56.84 543 GLN A C 1
ATOM 4123 O O . GLN A 1 543 ? 11.25 46.219 14.852 1 56.84 543 GLN A O 1
ATOM 4128 N N . MET A 1 544 ? 9.273 45.156 14.797 1 52.94 544 MET A N 1
ATOM 4129 C CA . MET A 1 544 ? 8.547 46.406 14.789 1 52.94 544 MET A CA 1
ATOM 4130 C C . MET A 1 544 ? 8.711 47.156 16.109 1 52.94 544 MET A C 1
ATOM 4132 O O . MET A 1 544 ? 8.836 48.375 16.141 1 52.94 544 MET A O 1
ATOM 4136 N N . ARG A 1 545 ? 8.781 46.406 17.172 1 53.62 545 ARG A N 1
ATOM 4137 C CA . ARG A 1 545 ? 8.953 47.031 18.484 1 53.62 545 ARG A CA 1
ATOM 4138 C C . ARG A 1 545 ? 10.344 47.656 18.625 1 53.62 545 ARG A C 1
ATOM 4140 O O . ARG A 1 545 ? 10.508 48.719 19.219 1 53.62 545 ARG A O 1
ATOM 4147 N N . GLU A 1 546 ? 11.25 46.938 18.031 1 54.5 546 GLU A N 1
ATOM 4148 C CA . GLU A 1 546 ? 12.617 47.469 18.109 1 54.5 546 GLU A CA 1
ATOM 4149 C C . GLU A 1 546 ? 12.758 48.75 17.281 1 54.5 546 GLU A C 1
ATOM 4151 O O . GLU A 1 546 ? 13.438 49.688 17.703 1 54.5 546 GLU A O 1
ATOM 4156 N N . GLU A 1 547 ? 12.07 48.656 16.156 1 54.62 547 GLU A N 1
ATOM 4157 C CA . GLU A 1 547 ? 12.102 49.844 15.336 1 54.62 547 GLU A CA 1
ATOM 4158 C C . GLU A 1 547 ? 11.391 51 16.031 1 54.62 547 GLU A C 1
ATOM 4160 O O . GLU A 1 547 ? 11.859 52.156 15.969 1 54.62 547 GLU A O 1
ATOM 4165 N N . GLU A 1 548 ? 10.391 50.625 16.703 1 53.75 548 GLU A N 1
ATOM 4166 C CA . GLU A 1 548 ? 9.664 51.656 17.422 1 53.75 548 GLU A CA 1
ATOM 4167 C C . GLU A 1 548 ? 10.461 52.156 18.625 1 53.75 548 GLU A C 1
ATOM 4169 O O . GLU A 1 548 ? 10.477 53.375 18.906 1 53.75 548 GLU A O 1
ATOM 4174 N N . ARG A 1 549 ? 11.062 51.25 19.25 1 53.78 549 ARG A N 1
ATOM 4175 C CA . ARG A 1 549 ? 11.914 51.625 20.375 1 53.78 549 ARG A CA 1
ATOM 4176 C C . ARG A 1 549 ? 13.109 52.469 19.906 1 53.78 549 ARG A C 1
ATOM 4178 O O . ARG A 1 549 ? 13.508 53.406 20.578 1 53.78 549 ARG A O 1
ATOM 4185 N N . SER A 1 550 ? 13.625 51.969 18.828 1 53.06 550 SER A N 1
ATOM 4186 C CA . SER A 1 550 ? 14.75 52.719 18.266 1 53.06 550 SER A CA 1
ATOM 4187 C C . SER A 1 550 ? 14.32 54.125 17.844 1 53.06 550 SER A C 1
ATOM 4189 O O . SER A 1 550 ? 15.062 55.094 18.031 1 53.06 550 SER A O 1
ATOM 4191 N N . LYS A 1 551 ? 13.172 54.25 17.312 1 54.56 551 LYS A N 1
ATOM 4192 C CA . LYS A 1 551 ? 12.641 55.562 16.938 1 54.56 551 LYS A CA 1
ATOM 4193 C C . LYS A 1 551 ? 12.336 56.406 18.172 1 54.56 551 LYS A C 1
ATOM 4195 O O . LYS A 1 551 ? 12.57 57.625 18.172 1 54.56 551 LYS A O 1
ATOM 4200 N N . LYS A 1 552 ? 11.844 55.781 19.109 1 54.84 552 LYS A N 1
ATOM 4201 C CA . LYS A 1 552 ? 11.562 56.5 20.328 1 54.84 552 LYS A CA 1
ATOM 4202 C C . LYS A 1 552 ? 12.852 57 20.984 1 54.84 552 LYS A C 1
ATOM 4204 O O . LYS A 1 552 ? 12.898 58.125 21.516 1 54.84 552 LYS A O 1
ATOM 4209 N N . LYS A 1 553 ? 13.859 56.125 20.969 1 53.78 553 LYS A N 1
ATOM 4210 C CA . LYS A 1 553 ? 15.148 56.562 21.484 1 53.78 553 LYS A CA 1
ATOM 4211 C C . LYS A 1 553 ? 15.727 57.719 20.672 1 53.78 553 LYS A C 1
ATOM 4213 O O . LYS A 1 553 ? 16.375 58.594 21.219 1 53.78 553 LYS A O 1
ATOM 4218 N N . GLN A 1 554 ? 15.469 57.531 19.406 1 51.09 554 GLN A N 1
ATOM 4219 C CA . GLN A 1 554 ? 15.953 58.625 18.562 1 51.09 554 GLN A CA 1
ATOM 4220 C C . GLN A 1 554 ? 15.148 59.906 18.812 1 51.09 554 GLN A C 1
ATOM 4222 O O . GLN A 1 554 ? 15.664 61 18.625 1 51.09 554 GLN A O 1
ATOM 4227 N N . ARG A 1 555 ? 13.883 59.75 19.141 1 48.5 555 ARG A N 1
ATOM 4228 C CA . ARG A 1 555 ? 13.039 60.906 19.375 1 48.5 555 ARG A CA 1
ATOM 4229 C C . ARG A 1 555 ? 13.25 61.469 20.781 1 48.5 555 ARG A C 1
ATOM 4231 O O . ARG A 1 555 ? 12.633 62.469 21.156 1 48.5 555 ARG A O 1
ATOM 4238 N N . SER A 1 556 ? 13.844 60.719 21.703 1 43.19 556 SER A N 1
ATOM 4239 C CA . SER A 1 556 ? 14.086 61.344 23 1 43.19 556 SER A CA 1
ATOM 4240 C C . SER A 1 556 ? 15.016 62.531 22.859 1 43.19 556 SER A C 1
ATOM 4242 O O . SER A 1 556 ? 16.125 62.438 22.344 1 43.19 556 SER A O 1
ATOM 4244 N N . PRO A 1 557 ? 14.602 63.812 22.844 1 38.53 557 PRO A N 1
ATOM 4245 C CA . PRO A 1 557 ? 15.312 65.062 22.719 1 38.53 557 PRO A CA 1
ATOM 4246 C C . PRO A 1 557 ? 16.516 65.188 23.672 1 38.53 557 PRO A C 1
ATOM 4248 O O . PRO A 1 557 ? 16.531 64.5 24.703 1 38.53 557 PRO A O 1
ATOM 4251 N N . LEU A 1 558 ? 17.75 65.75 23.328 1 40.53 558 LEU A N 1
ATOM 4252 C CA . LEU A 1 558 ? 18.969 66.312 23.906 1 40.53 558 LEU A CA 1
ATOM 4253 C C . LEU A 1 558 ? 18.641 67.188 25.094 1 40.53 558 LEU A C 1
ATOM 4255 O O . LEU A 1 558 ? 19.375 68.125 25.375 1 40.53 558 LEU A O 1
ATOM 4259 N N . ARG A 1 559 ? 17.547 67.312 25.672 1 35.38 559 ARG A N 1
ATOM 4260 C CA . ARG A 1 559 ? 17.297 68.438 26.609 1 35.38 559 ARG A CA 1
ATOM 4261 C C . ARG A 1 559 ? 18.109 68.188 27.906 1 35.38 559 ARG A C 1
ATOM 4263 O O . ARG A 1 559 ? 18.219 69.125 28.719 1 35.38 559 ARG A O 1
ATOM 4270 N N . THR A 1 560 ? 18.469 67 28.312 1 35.25 560 THR A N 1
ATOM 4271 C CA . THR A 1 560 ? 18.844 66.938 29.734 1 35.25 560 THR A CA 1
ATOM 4272 C C . THR A 1 560 ? 20.297 67.438 29.906 1 35.25 560 THR A C 1
ATOM 4274 O O . THR A 1 560 ? 20.828 67.375 31.016 1 35.25 560 THR A O 1
ATOM 4277 N N . ARG A 1 561 ? 21.062 67.75 28.875 1 35.25 561 ARG A N 1
ATOM 4278 C CA . ARG A 1 561 ? 22.453 68.062 29.219 1 35.25 561 ARG A CA 1
ATOM 4279 C C . ARG A 1 561 ? 22.531 69.5 29.828 1 35.25 561 ARG A C 1
ATOM 4281 O O . ARG A 1 561 ? 23.625 70 30.094 1 35.25 561 ARG A O 1
ATOM 4288 N N . LYS A 1 562 ? 21.562 70.312 29.812 1 33.66 562 LYS A N 1
ATOM 4289 C CA . LYS A 1 562 ? 21.906 71.688 30.141 1 33.66 562 LYS A CA 1
ATOM 4290 C C . LYS A 1 562 ? 22.188 71.875 31.641 1 33.66 562 LYS A C 1
ATOM 4292 O O . LYS A 1 562 ? 22.812 72.812 32.062 1 33.66 562 LYS A O 1
ATOM 4297 N N . LYS A 1 563 ? 21.484 71.25 32.531 1 33.78 563 LYS A N 1
ATOM 4298 C CA . LYS A 1 563 ? 21.453 71.938 33.844 1 33.78 563 LYS A CA 1
ATOM 4299 C C . LYS A 1 563 ? 22.766 71.75 34.594 1 33.78 563 LYS A C 1
ATOM 4301 O O . LYS A 1 563 ? 23.047 72.438 35.531 1 33.78 563 LYS A O 1
ATOM 4306 N N . LYS A 1 564 ? 23.359 70.625 34.625 1 31.64 564 LYS A N 1
ATOM 4307 C CA . LYS A 1 564 ? 24.266 70.375 35.719 1 31.64 564 LYS A CA 1
ATOM 4308 C C . LYS A 1 564 ? 25.625 71.062 35.469 1 31.64 564 LYS A C 1
ATOM 4310 O O . LYS A 1 564 ? 26.625 70.688 36.062 1 31.64 564 LYS A O 1
ATOM 4315 N N . LYS A 1 565 ? 25.75 71.938 34.562 1 29.58 565 LYS A N 1
ATOM 4316 C CA . LYS A 1 565 ? 27.078 72.5 34.25 1 29.58 565 LYS A CA 1
ATOM 4317 C C . LYS A 1 565 ? 27.594 73.375 35.406 1 29.58 565 LYS A C 1
ATOM 4319 O O . LYS A 1 565 ? 28.781 73.75 35.438 1 29.58 565 LYS A O 1
ATOM 4324 N N . ASN A 1 566 ? 26.812 74 36.25 1 27.2 566 ASN A N 1
ATOM 4325 C CA . ASN A 1 566 ? 27.344 75.188 36.875 1 27.2 566 ASN A CA 1
ATOM 4326 C C . ASN A 1 566 ? 28.328 74.875 38 1 27.2 566 ASN A C 1
ATOM 4328 O O . ASN A 1 566 ? 29.047 75.75 38.469 1 27.2 566 ASN A O 1
ATOM 4332 N N . ALA A 1 567 ? 28.047 73.875 38.875 1 26.56 567 ALA A N 1
ATOM 4333 C CA . ALA A 1 567 ? 28.594 74.188 40.188 1 26.56 567 ALA A CA 1
ATOM 4334 C C . ALA A 1 567 ? 30.109 74.125 40.188 1 26.56 567 ALA A C 1
ATOM 4336 O O . ALA A 1 567 ? 30.766 74.875 40.875 1 26.56 567 ALA A O 1
ATOM 4337 N N . VAL A 1 568 ? 30.781 72.938 39.938 1 27.12 568 VAL A N 1
ATOM 4338 C CA . VAL A 1 568 ? 32.062 72.688 40.562 1 27.12 568 VAL A CA 1
ATOM 4339 C C . VAL A 1 568 ? 33.188 73.438 39.812 1 27.12 568 VAL A C 1
ATOM 4341 O O . VAL A 1 568 ? 33.625 72.938 38.781 1 27.12 568 VAL A O 1
ATOM 4344 N N . GLU A 1 569 ? 33.031 74.688 39.375 1 24.45 569 GLU A N 1
ATOM 4345 C CA . GLU A 1 569 ? 33.969 75.5 38.594 1 24.45 569 GLU A CA 1
ATOM 4346 C C . GLU A 1 569 ? 35.312 75.562 39.312 1 24.45 569 GLU A C 1
ATOM 4348 O O . GLU A 1 569 ? 36.312 75.938 38.688 1 24.45 569 GLU A O 1
ATOM 4353 N N . GLU A 1 570 ? 35.344 75.75 40.688 1 25.66 570 GLU A N 1
ATOM 4354 C CA . GLU A 1 570 ? 36.344 76.688 41.219 1 25.66 570 GLU A CA 1
ATOM 4355 C C . GLU A 1 570 ? 37.75 76.125 41.062 1 25.66 570 GLU A C 1
ATOM 4357 O O . GLU A 1 570 ? 38.719 76.875 41.188 1 25.66 570 GLU A O 1
ATOM 4362 N N . ALA A 1 571 ? 38.031 74.875 41.406 1 25.61 571 ALA A N 1
ATOM 4363 C CA . ALA A 1 571 ? 39.375 74.688 41.875 1 25.61 571 ALA A CA 1
ATOM 4364 C C . ALA A 1 571 ? 40.406 75 40.781 1 25.61 571 ALA A C 1
ATOM 4366 O O . ALA A 1 571 ? 40.094 74.875 39.594 1 25.61 571 ALA A O 1
ATOM 4367 N N . GLU A 1 572 ? 41.688 75.562 41.094 1 25.91 572 GLU A N 1
ATOM 4368 C CA . GLU A 1 572 ? 42.812 76.312 40.531 1 25.91 572 GLU A CA 1
ATOM 4369 C C . GLU A 1 572 ? 43.531 75.5 39.438 1 25.91 572 GLU A C 1
ATOM 4371 O O . GLU A 1 572 ? 44.344 74.688 39.719 1 25.91 572 GLU A O 1
ATOM 4376 N N . LEU A 1 573 ? 42.812 74.812 38.625 1 22.67 573 LEU A N 1
ATOM 4377 C CA . LEU A 1 573 ? 43.562 73.938 37.688 1 22.67 573 LEU A CA 1
ATOM 4378 C C . LEU A 1 573 ? 44.531 74.812 36.844 1 22.67 573 LEU A C 1
ATOM 4380 O O . LEU A 1 573 ? 44.094 75.75 36.188 1 22.67 573 LEU A O 1
ATOM 4384 N N . VAL A 1 574 ? 45.844 74.812 37.312 1 26.25 574 VAL A N 1
ATOM 4385 C CA . VAL A 1 574 ? 47.031 75.438 36.75 1 26.25 574 VAL A CA 1
ATOM 4386 C C . VAL A 1 574 ? 47.062 75.25 35.219 1 26.25 574 VAL A C 1
ATOM 4388 O O . VAL A 1 574 ? 46.75 74.188 34.75 1 26.25 574 VAL A O 1
ATOM 4391 N N . ASP A 1 575 ? 47.125 76.312 34.375 1 24.88 575 ASP A N 1
ATOM 4392 C CA . ASP A 1 575 ? 46.875 76.688 33 1 24.88 575 ASP A CA 1
ATOM 4393 C C . ASP A 1 575 ? 47.906 76.125 32.062 1 24.88 575 ASP A C 1
ATOM 4395 O O . ASP A 1 575 ? 48.094 76.625 30.953 1 24.88 575 ASP A O 1
ATOM 4399 N N . MET A 1 576 ? 48.781 75.125 32.5 1 25.52 576 MET A N 1
ATOM 4400 C CA . MET A 1 576 ? 49.906 74.938 31.594 1 25.52 576 MET A CA 1
ATOM 4401 C C . MET A 1 576 ? 49.469 74.625 30.172 1 25.52 576 MET A C 1
ATOM 4403 O O . MET A 1 576 ? 48.938 73.562 29.906 1 25.52 576 MET A O 1
ATOM 4407 N N . ARG A 1 577 ? 49.219 75.688 29.422 1 28.81 577 ARG A N 1
ATOM 4408 C CA . ARG A 1 577 ? 48.625 75.688 28.094 1 28.81 577 ARG A CA 1
ATOM 4409 C C . ARG A 1 577 ? 49.562 75 27.078 1 28.81 577 ARG A C 1
ATOM 4411 O O . ARG A 1 577 ? 50.625 75.625 26.75 1 28.81 577 ARG A O 1
ATOM 4418 N N . PRO A 1 578 ? 49.906 73.75 27.281 1 28.12 578 PRO A N 1
ATOM 4419 C CA . PRO A 1 578 ? 50.969 73.375 26.375 1 28.12 578 PRO A CA 1
ATOM 4420 C C . PRO A 1 578 ? 50.656 73.688 24.922 1 28.12 578 PRO A C 1
ATOM 4422 O O . PRO A 1 578 ? 49.5 73.875 24.562 1 28.12 578 PRO A O 1
ATOM 4425 N N . PRO A 1 579 ? 51.719 73.812 24.016 1 29.16 579 PRO A N 1
ATOM 4426 C CA . PRO A 1 579 ? 51.688 74.375 22.656 1 29.16 579 PRO A CA 1
ATOM 4427 C C . PRO A 1 579 ? 50.625 73.75 21.781 1 29.16 579 PRO A C 1
ATOM 4429 O O . PRO A 1 579 ? 50.062 72.688 22.141 1 29.16 579 PRO A O 1
ATOM 4432 N N . GLY A 1 580 ? 50.25 74.375 20.562 1 25.38 580 GLY A N 1
ATOM 4433 C CA . GLY A 1 580 ? 49.188 74.375 19.562 1 25.38 580 GLY A CA 1
ATOM 4434 C C . GLY A 1 580 ? 49.031 73.062 18.844 1 25.38 580 GLY A C 1
ATOM 4435 O O . GLY A 1 580 ? 49.875 72.688 18.016 1 25.38 580 GLY A O 1
ATOM 4436 N N . VAL A 1 581 ? 49.031 71.938 19.422 1 26.41 581 VAL A N 1
ATOM 4437 C CA . VAL A 1 581 ? 49.031 70.75 18.609 1 26.41 581 VAL A CA 1
ATOM 4438 C C . VAL A 1 581 ? 47.812 70.812 17.672 1 26.41 581 VAL A C 1
ATOM 4440 O O . VAL A 1 581 ? 46.688 71 18.125 1 26.41 581 VAL A O 1
ATOM 4443 N N . VAL A 1 582 ? 48.094 71.25 16.406 1 27.44 582 VAL A N 1
ATOM 4444 C CA . VAL A 1 582 ? 47.125 71.25 15.32 1 27.44 582 VAL A CA 1
ATOM 4445 C C . VAL A 1 582 ? 46.344 69.938 15.312 1 27.44 582 VAL A C 1
ATOM 4447 O O . VAL A 1 582 ? 46.938 68.875 15.305 1 27.44 582 VAL A O 1
ATOM 4450 N N . ARG A 1 583 ? 45.219 69.938 15.914 1 25.81 583 ARG A N 1
ATOM 4451 C CA . ARG A 1 583 ? 44.25 68.812 15.852 1 25.81 583 ARG A CA 1
ATOM 4452 C C . ARG A 1 583 ? 43.875 68.5 14.406 1 25.81 583 ARG A C 1
ATOM 4454 O O . ARG A 1 583 ? 43.156 69.25 13.758 1 25.81 583 ARG A O 1
ATOM 4461 N N . HIS A 1 584 ? 44.938 68.062 13.641 1 27.83 584 HIS A N 1
ATOM 4462 C CA . HIS A 1 584 ? 44.438 67.625 12.352 1 27.83 584 HIS A CA 1
ATOM 4463 C C . HIS A 1 584 ? 43.25 66.688 12.547 1 27.83 584 HIS A C 1
ATOM 4465 O O . HIS A 1 584 ? 43.344 65.688 13.305 1 27.83 584 HIS A O 1
ATOM 4471 N N . GLU A 1 585 ? 42.094 67.25 12.594 1 26.52 585 GLU A N 1
ATOM 4472 C CA . GLU A 1 585 ? 40.875 66.438 12.531 1 26.52 585 GLU A CA 1
ATOM 4473 C C . GLU A 1 585 ? 40.969 65.375 11.469 1 26.52 585 GLU A C 1
ATOM 4475 O O . GLU A 1 585 ? 40.906 65.625 10.273 1 26.52 585 GLU A O 1
ATOM 4480 N N . VAL A 1 586 ? 41.969 64.562 11.586 1 27.78 586 VAL A N 1
ATOM 4481 C CA . VAL A 1 586 ? 41.875 63.406 10.656 1 27.78 586 VAL A CA 1
ATOM 4482 C C . VAL A 1 586 ? 40.438 62.844 10.688 1 27.78 586 VAL A C 1
ATOM 4484 O O . VAL A 1 586 ? 39.969 62.438 11.742 1 27.78 586 VAL A O 1
ATOM 4487 N N . GLU A 1 587 ? 39.562 63.562 9.969 1 27.8 587 GLU A N 1
ATOM 4488 C CA . GLU A 1 587 ? 38.312 62.875 9.672 1 27.8 587 GLU A CA 1
ATOM 4489 C C . GLU A 1 587 ? 38.531 61.375 9.477 1 27.8 587 GLU A C 1
ATOM 4491 O O . GLU A 1 587 ? 39.312 60.969 8.609 1 27.8 587 GLU A O 1
ATOM 4496 N N . SER A 1 588 ? 38.719 60.688 10.547 1 30.23 588 SER A N 1
ATOM 4497 C CA . SER A 1 588 ? 38.719 59.25 10.383 1 30.23 588 SER A CA 1
ATOM 4498 C C . SER A 1 588 ? 37.75 58.812 9.289 1 30.23 588 SER A C 1
ATOM 4500 O O . SER A 1 588 ? 36.594 59.25 9.266 1 30.23 588 SER A O 1
ATOM 4502 N N . PRO A 1 589 ? 38.281 58.719 8.047 1 31.69 589 PRO A N 1
ATOM 4503 C CA . PRO A 1 589 ? 37.344 58.25 7.055 1 31.69 589 PRO A CA 1
ATOM 4504 C C . PRO A 1 589 ? 36.25 57.344 7.66 1 31.69 589 PRO A C 1
ATOM 4506 O O . PRO A 1 589 ? 36.562 56.562 8.562 1 31.69 589 PRO A O 1
ATOM 4509 N N . VAL A 1 590 ? 35.125 57.906 7.938 1 33.41 590 VAL A N 1
ATOM 4510 C CA . VAL A 1 590 ? 34 57 8.117 1 33.41 590 VAL A CA 1
ATOM 4511 C C . VAL A 1 590 ? 34.25 55.656 7.438 1 33.41 590 VAL A C 1
ATOM 4513 O O . VAL A 1 590 ? 34.438 55.625 6.219 1 33.41 590 VAL A O 1
ATOM 4516 N N . GLU A 1 591 ? 35.188 54.875 7.969 1 34.34 591 GLU A N 1
ATOM 4517 C CA . GLU A 1 591 ? 35.312 53.531 7.492 1 34.34 591 GLU A CA 1
ATOM 4518 C C . GLU A 1 591 ? 34.031 53.031 6.793 1 34.34 591 GLU A C 1
ATOM 4520 O O . GLU A 1 591 ? 32.969 53 7.402 1 34.34 591 GLU A O 1
ATOM 4525 N N . GLU A 1 592 ? 33.844 53.438 5.621 1 37.16 592 GLU A N 1
ATOM 4526 C CA . GLU A 1 592 ? 32.812 52.844 4.781 1 37.16 592 GLU A CA 1
ATOM 4527 C C . GLU A 1 592 ? 32.5 51.406 5.242 1 37.16 592 GLU A C 1
ATOM 4529 O O . GLU A 1 592 ? 33.406 50.594 5.395 1 37.16 592 GLU A O 1
ATOM 4534 N N . ALA A 1 593 ? 31.609 51.219 6.102 1 43.94 593 ALA A N 1
ATOM 4535 C CA . ALA A 1 593 ? 31.047 49.906 6.43 1 43.94 593 ALA A CA 1
ATOM 4536 C C . ALA A 1 593 ? 31.25 48.938 5.289 1 43.94 593 ALA A C 1
ATOM 4538 O O . ALA A 1 593 ? 30.656 49.062 4.223 1 43.94 593 ALA A O 1
ATOM 4539 N N . ARG A 1 594 ? 32.406 48.562 4.898 1 49.59 594 ARG A N 1
ATOM 4540 C CA . ARG A 1 594 ? 32.75 47.594 3.855 1 49.59 594 ARG A CA 1
ATOM 4541 C C . ARG A 1 594 ? 31.766 46.438 3.818 1 49.59 594 ARG A C 1
ATOM 4543 O O . ARG A 1 594 ? 31.484 45.844 4.848 1 49.59 594 ARG A O 1
ATOM 4550 N N . GLU A 1 595 ? 30.891 46.438 2.822 1 65 595 GLU A N 1
ATOM 4551 C CA . GLU A 1 595 ? 29.828 45.5 2.461 1 65 595 GLU A CA 1
ATOM 4552 C C . GLU A 1 595 ? 30.328 44.062 2.396 1 65 595 GLU A C 1
ATOM 4554 O O . GLU A 1 595 ? 31.312 43.781 1.707 1 65 595 GLU A O 1
ATOM 4559 N N . VAL A 1 596 ? 30.047 43.219 3.379 1 76.81 596 VAL A N 1
ATOM 4560 C CA . VAL A 1 596 ? 30.312 41.781 3.381 1 76.81 596 VAL A CA 1
ATOM 4561 C C . VAL A 1 596 ? 29.781 41.125 2.1 1 76.81 596 VAL A C 1
ATOM 4563 O O . VAL A 1 596 ? 28.641 41.406 1.692 1 76.81 596 VAL A O 1
ATOM 4566 N N . VAL A 1 597 ? 30.672 40.594 1.315 1 80.69 597 VAL A N 1
ATOM 4567 C CA . VAL A 1 597 ? 30.281 39.938 0.064 1 80.69 597 VAL A CA 1
ATOM 4568 C C . VAL A 1 597 ? 30.125 38.438 0.289 1 80.69 597 VAL A C 1
ATOM 4570 O O . VAL A 1 597 ? 31.016 37.781 0.815 1 80.69 597 VAL A O 1
ATOM 4573 N N . LEU A 1 598 ? 29 38 0.067 1 88.12 598 LEU A N 1
ATOM 4574 C CA . LEU A 1 598 ? 28.734 36.562 0.065 1 88.12 598 LEU A CA 1
ATOM 4575 C C . LEU A 1 598 ? 29 35.969 -1.312 1 88.12 598 LEU A C 1
ATOM 4577 O O . LEU A 1 598 ? 28.703 36.594 -2.334 1 88.12 598 LEU A O 1
ATOM 4581 N N . ASP A 1 599 ? 29.516 34.812 -1.438 1 85.75 599 ASP A N 1
ATOM 4582 C CA . ASP A 1 599 ? 29.766 34.156 -2.715 1 85.75 599 ASP A CA 1
ATOM 4583 C C . ASP A 1 599 ? 28.469 33.656 -3.35 1 85.75 599 ASP A C 1
ATOM 4585 O O . ASP A 1 599 ? 28.375 33.531 -4.574 1 85.75 599 ASP A O 1
ATOM 4589 N N . GLN A 1 600 ? 27.547 33.25 -2.541 1 89.31 600 GLN A N 1
ATOM 4590 C CA . GLN A 1 600 ? 26.234 32.75 -2.955 1 89.31 600 GLN A CA 1
ATOM 4591 C C . GLN A 1 600 ? 25.125 33.375 -2.1 1 89.31 600 GLN A C 1
ATOM 4593 O O . GLN A 1 600 ? 25.375 33.75 -0.952 1 89.31 600 GLN A O 1
ATOM 4598 N N . PRO A 1 601 ? 24.078 33.469 -2.766 1 87.81 601 PRO A N 1
ATOM 4599 C CA . PRO A 1 601 ? 22.984 34.062 -1.979 1 87.81 601 PRO A CA 1
ATOM 4600 C C . PRO A 1 601 ? 22.531 33.125 -0.847 1 87.81 601 PRO A C 1
ATOM 4602 O O . PRO A 1 601 ? 22.547 31.922 -0.993 1 87.81 601 PRO A O 1
ATOM 4605 N N . SER A 1 602 ? 22.234 33.719 0.255 1 89.88 602 SER A N 1
ATOM 4606 C CA . SER A 1 602 ? 21.734 33 1.42 1 89.88 602 SER A CA 1
ATOM 4607 C C . SER A 1 602 ? 20.219 33.031 1.487 1 89.88 602 SER A C 1
ATOM 4609 O O . SER A 1 602 ? 19.578 33.969 1.042 1 89.88 602 SER A O 1
ATOM 4611 N N . LYS A 1 603 ? 19.641 32 1.975 1 88.19 603 LYS A N 1
ATOM 4612 C CA . LYS A 1 603 ? 18.203 31.953 2.203 1 88.19 603 LYS A CA 1
ATOM 4613 C C . LYS A 1 603 ? 17.844 32.469 3.594 1 88.19 603 LYS A C 1
ATOM 4615 O O . LYS A 1 603 ? 16.672 32.688 3.904 1 88.19 603 LYS A O 1
ATOM 4620 N N . ILE A 1 604 ? 18.891 32.719 4.453 1 91.69 604 ILE A N 1
ATOM 4621 C CA . ILE A 1 604 ? 18.672 33.125 5.844 1 91.69 604 ILE A CA 1
ATOM 4622 C C . ILE A 1 604 ? 19.203 34.531 6.074 1 91.69 604 ILE A C 1
ATOM 4624 O O . ILE A 1 604 ? 18.516 35.375 6.648 1 91.69 604 ILE A O 1
ATOM 4628 N N . LEU A 1 605 ? 20.391 34.75 5.539 1 91 605 LEU A N 1
ATOM 4629 C CA . LEU A 1 605 ? 21.109 36 5.867 1 91 605 LEU A CA 1
ATOM 4630 C C . LEU A 1 605 ? 20.719 37.125 4.922 1 91 605 LEU A C 1
ATOM 4632 O O . LEU A 1 605 ? 21.016 37.062 3.727 1 91 605 LEU A O 1
ATOM 4636 N N . THR A 1 606 ? 19.984 38.094 5.527 1 87.25 606 THR A N 1
ATOM 4637 C CA . THR A 1 606 ? 19.703 39.344 4.812 1 87.25 606 THR A CA 1
ATOM 4638 C C . THR A 1 606 ? 20.875 40.312 4.941 1 87.25 606 THR A C 1
ATOM 4640 O O . THR A 1 606 ? 21.781 40.094 5.746 1 87.25 606 THR A O 1
ATOM 4643 N N . ALA A 1 607 ? 20.812 41.344 4.203 1 85.88 607 ALA A N 1
ATOM 4644 C CA . ALA A 1 607 ? 21.891 42.344 4.238 1 85.88 607 ALA A CA 1
ATOM 4645 C C . ALA A 1 607 ? 22.016 42.969 5.629 1 85.88 607 ALA A C 1
ATOM 4647 O O . ALA A 1 607 ? 23.141 43.188 6.098 1 85.88 607 ALA A O 1
ATOM 4648 N N . ALA A 1 608 ? 20.922 43.156 6.242 1 85.19 608 ALA A N 1
ATOM 4649 C CA . ALA A 1 608 ? 20.922 43.719 7.582 1 85.19 608 ALA A CA 1
ATOM 4650 C C . ALA A 1 608 ? 21.547 42.781 8.594 1 85.19 608 ALA A C 1
ATOM 4652 O O . ALA A 1 608 ? 22.312 43.188 9.469 1 85.19 608 ALA A O 1
ATOM 4653 N N . ARG A 1 609 ? 21.266 41.531 8.484 1 89.94 609 ARG A N 1
ATOM 4654 C CA . ARG A 1 609 ? 21.797 40.531 9.398 1 89.94 609 ARG A CA 1
ATOM 4655 C C . ARG A 1 609 ? 23.297 40.344 9.172 1 89.94 609 ARG A C 1
ATOM 4657 O O . ARG A 1 609 ? 24.047 40.125 10.125 1 89.94 609 ARG A O 1
ATOM 4664 N N . LEU A 1 610 ? 23.625 40.406 7.949 1 91 610 LEU A N 1
ATOM 4665 C CA . LEU A 1 610 ? 25.016 40.219 7.59 1 91 610 LEU A CA 1
ATOM 4666 C C . LEU A 1 610 ? 25.891 41.344 8.195 1 91 610 LEU A C 1
ATOM 4668 O O . LEU A 1 610 ? 27 41.062 8.641 1 91 610 LEU A O 1
ATOM 4672 N N . ARG A 1 611 ? 25.375 42.5 8.148 1 87.88 611 ARG A N 1
ATOM 4673 C CA . ARG A 1 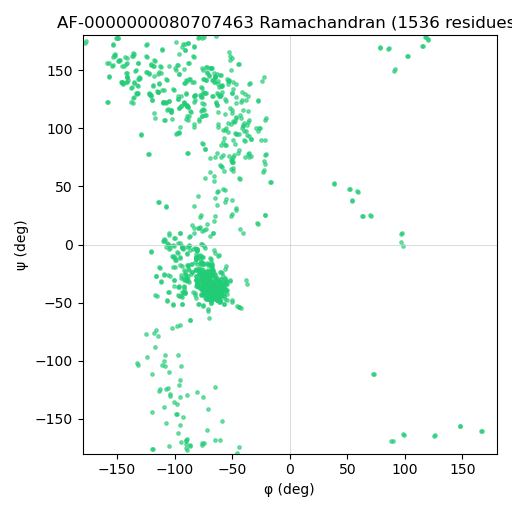611 ? 26.109 43.625 8.703 1 87.88 611 ARG A CA 1
ATOM 4674 C C . ARG A 1 611 ? 26.344 43.469 10.195 1 87.88 611 ARG A C 1
ATOM 4676 O O . ARG A 1 611 ? 27.438 43.719 10.695 1 87.88 611 ARG A O 1
ATOM 4683 N N . ARG A 1 612 ? 25.359 43 10.867 1 89.94 612 ARG A N 1
ATOM 4684 C CA . ARG A 1 612 ? 25.453 42.812 12.305 1 89.94 612 ARG A CA 1
ATOM 4685 C C . ARG A 1 612 ? 26.406 41.656 12.633 1 89.94 612 ARG A C 1
ATOM 4687 O O . ARG A 1 612 ? 27.125 41.719 13.641 1 89.94 612 ARG A O 1
ATOM 4694 N N . LEU A 1 613 ? 26.375 40.688 11.844 1 93 613 LEU A N 1
ATOM 4695 C CA . LEU A 1 613 ? 27.25 39.531 12.062 1 93 613 LEU A CA 1
ATOM 4696 C C . LEU A 1 613 ? 28.703 39.906 11.766 1 93 613 LEU A C 1
ATOM 4698 O O . LEU A 1 613 ? 29.625 39.406 12.438 1 93 613 LEU A O 1
ATOM 4702 N N . ALA A 1 614 ? 28.844 40.656 10.75 1 90.75 614 ALA A N 1
ATOM 4703 C CA . ALA A 1 614 ? 30.188 41.094 10.383 1 90.75 614 ALA A CA 1
ATOM 4704 C C . ALA A 1 614 ? 30.844 41.875 11.516 1 90.75 614 ALA A C 1
ATOM 4706 O O . ALA A 1 614 ? 32.062 41.844 11.688 1 90.75 614 ALA A O 1
ATOM 4707 N N . GLU A 1 615 ? 30.016 42.562 12.227 1 88.81 615 GLU A N 1
ATOM 4708 C CA . GLU A 1 615 ? 30.5 43.344 13.359 1 88.81 615 GLU A CA 1
ATOM 4709 C C . GLU A 1 615 ? 30.906 42.438 14.523 1 88.81 615 GLU A C 1
ATOM 4711 O O . GLU A 1 615 ? 31.75 42.781 15.344 1 88.81 615 GLU A O 1
ATOM 4716 N N . ALA A 1 616 ? 30.328 41.312 14.609 1 91.19 616 ALA A N 1
ATOM 4717 C CA . ALA A 1 616 ? 30.578 40.406 15.719 1 91.19 616 ALA A CA 1
ATOM 4718 C C . ALA A 1 616 ? 31.75 39.469 15.414 1 91.19 616 ALA A C 1
ATOM 4720 O O . ALA A 1 616 ? 32.438 39.031 16.328 1 91.19 616 ALA A O 1
ATOM 4721 N N . VAL A 1 617 ? 31.938 39.125 14.211 1 92.19 617 VAL A N 1
ATOM 4722 C CA . VAL A 1 617 ? 33.031 38.25 13.773 1 92.19 617 VAL A CA 1
ATOM 4723 C C . VAL A 1 617 ? 34.344 38.969 13.891 1 92.19 617 VAL A C 1
ATOM 4725 O O . VAL A 1 617 ? 34.438 40.188 13.711 1 92.19 617 VAL A O 1
ATOM 4728 N N . PRO A 1 618 ? 35.406 38.188 14.242 1 88.44 618 PRO A N 1
ATOM 4729 C CA . PRO A 1 618 ? 36.719 38.844 14.305 1 88.44 618 PRO A CA 1
ATOM 4730 C C . PRO A 1 618 ? 37.094 39.562 13.008 1 88.44 618 PRO A C 1
ATOM 4732 O O . PRO A 1 618 ? 36.781 39.062 11.914 1 88.44 618 PRO A O 1
ATOM 4735 N N . LEU A 1 619 ? 37.719 40.688 13.141 1 84.44 619 LEU A N 1
ATOM 4736 C CA . LEU A 1 619 ? 38 41.594 12.055 1 84.44 619 LEU A CA 1
ATOM 4737 C C . LEU A 1 619 ? 38.75 40.906 10.922 1 84.44 619 LEU A C 1
ATOM 4739 O O . LEU A 1 619 ? 38.5 41.188 9.742 1 84.44 619 LEU A O 1
ATOM 4743 N N . GLY A 1 620 ? 39.656 40.062 11.25 1 82.38 620 GLY A N 1
ATOM 4744 C CA . GLY A 1 620 ? 40.375 39.344 10.227 1 82.38 620 GLY A CA 1
ATOM 4745 C C . GLY A 1 620 ? 39.5 38.5 9.312 1 82.38 620 GLY A C 1
ATOM 4746 O O . GLY A 1 620 ? 39.75 38.406 8.109 1 82.38 620 GLY A O 1
ATOM 4747 N N . GLN A 1 621 ? 38.562 37.969 9.859 1 86.94 621 GLN A N 1
ATOM 4748 C CA . GLN A 1 621 ? 37.656 37.094 9.102 1 86.94 621 GLN A CA 1
ATOM 4749 C C . GLN A 1 621 ? 36.531 37.906 8.445 1 86.94 621 GLN A C 1
ATOM 4751 O O . GLN A 1 621 ? 36.062 37.594 7.355 1 86.94 621 GLN A O 1
ATOM 4756 N N . ALA A 1 622 ? 36.031 39.031 9.023 1 87.31 622 ALA A N 1
ATOM 4757 C CA . ALA A 1 622 ? 34.906 39.812 8.562 1 87.31 622 ALA A CA 1
ATOM 4758 C C . ALA A 1 622 ? 35.219 40.438 7.199 1 87.31 622 ALA A C 1
ATOM 4760 O O . ALA A 1 622 ? 34.281 40.688 6.406 1 87.31 622 ALA A O 1
ATOM 4761 N N . MET A 1 623 ? 36.5 40.656 6.984 1 82.56 623 MET A N 1
ATOM 4762 C CA . MET A 1 623 ? 36.875 41.375 5.766 1 82.56 623 MET A CA 1
ATOM 4763 C C . MET A 1 623 ? 37.031 40.406 4.602 1 82.56 623 MET A C 1
ATOM 4765 O O . MET A 1 623 ? 37.156 40.812 3.449 1 82.56 623 MET A O 1
ATOM 4769 N N . LYS A 1 624 ? 36.906 39.188 4.895 1 86.94 624 LYS A N 1
ATOM 4770 C CA . LYS A 1 624 ? 37.094 38.188 3.854 1 86.94 624 LYS A CA 1
ATOM 4771 C C . LYS A 1 624 ? 35.75 37.875 3.164 1 86.94 624 LYS A C 1
ATOM 4773 O O . LYS A 1 624 ? 34.719 38.375 3.57 1 86.94 624 LYS A O 1
ATOM 4778 N N . THR A 1 625 ? 35.906 37.188 2.051 1 88.94 625 THR A N 1
ATOM 4779 C CA . THR A 1 625 ? 34.719 36.719 1.363 1 88.94 625 THR A CA 1
ATOM 4780 C C . THR A 1 625 ? 34.125 35.5 2.072 1 88.94 625 THR A C 1
ATOM 4782 O O . THR A 1 625 ? 34.844 34.562 2.404 1 88.94 625 THR A O 1
ATOM 4785 N N . TRP A 1 626 ? 32.875 35.656 2.35 1 92.94 626 TRP A N 1
ATOM 4786 C CA . TRP A 1 626 ? 32.188 34.531 3.002 1 92.94 626 TRP A CA 1
ATOM 4787 C C . TRP A 1 626 ? 31.734 33.5 1.979 1 92.94 626 TRP A C 1
ATOM 4789 O O . TRP A 1 626 ? 30.938 33.812 1.094 1 92.94 626 TRP A O 1
ATOM 4799 N N . LYS A 1 627 ? 32.156 32.312 2.113 1 92.19 627 LYS A N 1
ATOM 4800 C CA . LYS A 1 627 ? 31.828 31.203 1.202 1 92.19 627 LYS A CA 1
ATOM 4801 C C . LYS A 1 627 ? 30.891 30.203 1.861 1 92.19 627 LYS A C 1
ATOM 4803 O O . LYS A 1 627 ? 31.125 29.766 2.988 1 92.19 627 LYS A O 1
ATOM 4808 N N . LEU A 1 628 ? 29.891 29.859 1.135 1 93.81 628 LEU A N 1
ATOM 4809 C CA . LEU A 1 628 ? 28.922 28.891 1.636 1 93.81 628 LEU A CA 1
ATOM 4810 C C . LEU A 1 628 ? 29.484 27.484 1.613 1 93.81 628 LEU A C 1
ATOM 4812 O O . LEU A 1 628 ? 29.766 26.938 0.542 1 93.81 628 LEU A O 1
ATOM 4816 N N . GLY A 1 629 ? 29.641 26.891 2.699 1 92.44 629 GLY A N 1
ATOM 4817 C CA . GLY A 1 629 ? 30.156 25.531 2.787 1 92.44 629 GLY A CA 1
ATOM 4818 C C . GLY A 1 629 ? 29.078 24.469 2.762 1 92.44 629 GLY A C 1
ATOM 4819 O O . GLY A 1 629 ? 29.297 23.375 2.25 1 92.44 629 GLY A O 1
ATOM 4820 N N . TYR A 1 630 ? 28.031 24.828 3.502 1 94.31 630 TYR A N 1
ATOM 4821 C CA . TYR A 1 630 ? 26.938 23.875 3.598 1 94.31 630 TYR A CA 1
ATOM 4822 C C . TYR A 1 630 ? 25.594 24.594 3.693 1 94.31 630 TYR A C 1
ATOM 4824 O O . TYR A 1 630 ? 25.5 25.641 4.324 1 94.31 630 TYR A O 1
ATOM 4832 N N . SER A 1 631 ? 24.578 24.031 2.994 1 93.75 631 SER A N 1
ATOM 4833 C CA . SER A 1 631 ? 23.203 24.469 3.133 1 93.75 631 SER A CA 1
ATOM 4834 C C . SER A 1 631 ? 22.234 23.297 2.975 1 93.75 631 SER A C 1
ATOM 4836 O O . SER A 1 631 ? 22.422 22.438 2.117 1 93.75 631 SER A O 1
ATOM 4838 N N . ILE A 1 632 ? 21.25 23.297 3.771 1 91.44 632 ILE A N 1
ATOM 4839 C CA . ILE A 1 632 ? 20.25 22.25 3.68 1 91.44 632 ILE A CA 1
ATOM 4840 C C . ILE A 1 632 ? 19.578 22.297 2.303 1 91.44 632 ILE A C 1
ATOM 4842 O O . ILE A 1 632 ? 19.312 21.25 1.709 1 91.44 632 ILE A O 1
ATOM 4846 N N . ALA A 1 633 ? 19.375 23.438 1.796 1 85.56 633 ALA A N 1
ATOM 4847 C CA . ALA A 1 633 ? 18.688 23.625 0.516 1 85.56 633 ALA A CA 1
ATOM 4848 C C . ALA A 1 633 ? 19.516 23.047 -0.63 1 85.56 633 ALA A C 1
ATOM 4850 O O . ALA A 1 633 ? 18.969 22.469 -1.573 1 85.56 633 ALA A O 1
ATOM 4851 N N . ARG A 1 634 ? 20.734 23.188 -0.49 1 87.88 634 ARG A N 1
ATOM 4852 C CA . ARG A 1 634 ? 21.625 22.781 -1.574 1 87.88 634 ARG A CA 1
ATOM 4853 C C . ARG A 1 634 ? 22.125 21.344 -1.365 1 87.88 634 ARG A C 1
ATOM 4855 O O . ARG A 1 634 ? 22.141 20.547 -2.301 1 87.88 634 ARG A O 1
ATOM 4862 N N . ASP A 1 635 ? 22.547 21.016 -0.126 1 89.94 635 ASP A N 1
ATOM 4863 C CA . ASP A 1 635 ? 23.297 19.781 0.133 1 89.94 635 ASP A CA 1
ATOM 4864 C C . ASP A 1 635 ? 22.406 18.734 0.793 1 89.94 635 ASP A C 1
ATOM 4866 O O . ASP A 1 635 ? 22.844 17.594 1.026 1 89.94 635 ASP A O 1
ATOM 4870 N N . GLY A 1 636 ? 21.219 19.078 1.062 1 86.62 636 GLY A N 1
ATOM 4871 C CA . GLY A 1 636 ? 20.344 18.125 1.742 1 86.62 636 GLY A CA 1
ATOM 4872 C C . GLY A 1 636 ? 20.5 18.156 3.252 1 86.62 636 GLY A C 1
ATOM 4873 O O . GLY A 1 636 ? 21.484 18.688 3.771 1 86.62 636 GLY A O 1
ATOM 4874 N N . ALA A 1 637 ? 19.625 17.531 3.881 1 85.69 637 ALA A N 1
ATOM 4875 C CA . ALA A 1 637 ? 19.609 17.562 5.34 1 85.69 637 ALA A CA 1
ATOM 4876 C C . ALA A 1 637 ? 20.328 16.344 5.926 1 85.69 637 ALA A C 1
ATOM 4878 O O . ALA A 1 637 ? 19.75 15.273 6.055 1 85.69 637 ALA A O 1
ATOM 4879 N N . SER A 1 638 ? 21.531 16.484 6.27 1 88.69 638 SER A N 1
ATOM 4880 C CA . SER A 1 638 ? 22.344 15.43 6.859 1 88.69 638 SER A CA 1
ATOM 4881 C C . SER A 1 638 ? 23.531 16.016 7.633 1 88.69 638 SER A C 1
ATOM 4883 O O . SER A 1 638 ? 24.344 16.766 7.074 1 88.69 638 SER A O 1
ATOM 4885 N N . LEU A 1 639 ? 23.578 15.664 8.859 1 89.44 639 LEU A N 1
ATOM 4886 C CA . LEU A 1 639 ? 24.672 16.141 9.688 1 89.44 639 LEU A CA 1
ATOM 4887 C C . LEU A 1 639 ? 26 15.578 9.188 1 89.44 639 LEU A C 1
ATOM 4889 O O . LEU A 1 639 ? 27.031 16.25 9.25 1 89.44 639 LEU A O 1
ATOM 4893 N N . TRP A 1 640 ? 25.891 14.383 8.727 1 86.44 640 TRP A N 1
ATOM 4894 C CA . TRP A 1 640 ? 27.094 13.758 8.195 1 86.44 640 TRP A CA 1
ATOM 4895 C C . TRP A 1 640 ? 27.656 14.555 7.02 1 86.44 640 TRP A C 1
ATOM 4897 O O . TRP A 1 640 ? 28.844 14.82 6.957 1 86.44 640 TRP A O 1
ATOM 4907 N N . THR A 1 641 ? 26.781 14.969 6.121 1 90.88 641 THR A N 1
ATOM 4908 C CA . THR A 1 641 ? 27.203 15.766 4.969 1 90.88 641 THR A CA 1
ATOM 4909 C C . THR A 1 641 ? 27.734 17.125 5.414 1 90.88 641 THR A C 1
ATOM 4911 O O . THR A 1 641 ? 28.719 17.625 4.852 1 90.88 641 THR A O 1
ATOM 4914 N N . LEU A 1 642 ? 27.125 17.641 6.355 1 93.19 642 LEU A N 1
ATOM 4915 C CA . LEU A 1 642 ? 27.547 18.922 6.898 1 93.19 642 LEU A CA 1
ATOM 4916 C C . LEU A 1 642 ? 28.969 18.828 7.449 1 93.19 642 LEU A C 1
ATOM 4918 O O . LEU A 1 642 ? 29.828 19.656 7.117 1 93.19 642 LEU A O 1
ATOM 4922 N N . LEU A 1 643 ? 29.25 17.859 8.234 1 90.44 643 LEU A N 1
ATOM 4923 C CA . LEU A 1 643 ? 30.562 17.703 8.867 1 90.44 643 LEU A CA 1
ATOM 4924 C C . LEU A 1 643 ? 31.625 17.344 7.844 1 90.44 643 LEU A C 1
ATOM 4926 O O . LEU A 1 643 ? 32.781 17.781 7.953 1 90.44 643 LEU A O 1
ATOM 4930 N N . GLN A 1 644 ? 31.219 16.609 6.887 1 89.12 644 GLN A N 1
ATOM 4931 C CA . GLN A 1 644 ? 32.156 16.234 5.848 1 89.12 644 GLN A CA 1
ATOM 4932 C C . GLN A 1 644 ? 32.562 17.438 5 1 89.12 644 GLN A C 1
ATOM 4934 O O . GLN A 1 644 ? 33.719 17.594 4.637 1 89.12 644 GLN A O 1
ATOM 4939 N N . ASN A 1 645 ? 31.641 18.25 4.699 1 89.81 645 ASN A N 1
ATOM 4940 C CA . ASN A 1 645 ? 31.891 19.422 3.871 1 89.81 645 ASN A CA 1
ATOM 4941 C C . ASN A 1 645 ? 32.688 20.484 4.625 1 89.81 645 ASN A C 1
ATOM 4943 O O . ASN A 1 645 ? 33.375 21.297 4.012 1 89.81 645 ASN A O 1
ATOM 4947 N N . CYS A 1 646 ? 32.625 20.469 5.855 1 86.75 646 CYS A N 1
ATOM 4948 C CA . CYS A 1 646 ? 33.188 21.547 6.641 1 86.75 646 CYS A CA 1
ATOM 4949 C C . CYS A 1 646 ? 34.469 21.094 7.348 1 86.75 646 CYS A C 1
ATOM 4951 O O . CYS A 1 646 ? 35.156 21.906 7.957 1 86.75 646 CYS A O 1
ATOM 4953 N N . ARG A 1 647 ? 34.75 19.938 7.16 1 85.81 647 ARG A N 1
ATOM 4954 C CA . ARG A 1 647 ? 35.906 19.391 7.859 1 85.81 647 ARG A CA 1
ATOM 4955 C C . ARG A 1 647 ? 37.188 20.031 7.371 1 85.81 647 ARG A C 1
ATOM 4957 O O . ARG A 1 647 ? 37.438 20.062 6.168 1 85.81 647 ARG A O 1
ATOM 4964 N N . GLY A 1 648 ? 37.906 20.484 8.273 1 82.88 648 GLY A N 1
ATOM 4965 C CA . GLY A 1 648 ? 39.25 20.953 7.996 1 82.88 648 GLY A CA 1
ATOM 4966 C C . GLY A 1 648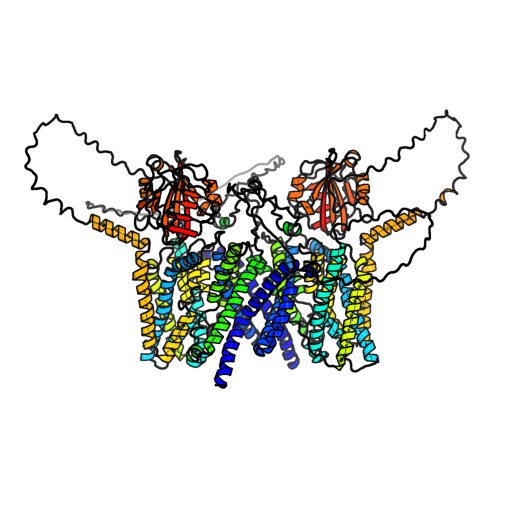 ? 39.281 22.234 7.184 1 82.88 648 GLY A C 1
ATOM 4967 O O . GLY A 1 648 ? 40.281 22.531 6.539 1 82.88 648 GLY A O 1
ATOM 4968 N N . ARG A 1 649 ? 38.312 23.078 7.176 1 86.94 649 ARG A N 1
ATOM 4969 C CA . ARG A 1 649 ? 38.25 24.266 6.309 1 86.94 649 ARG A CA 1
ATOM 4970 C C . ARG A 1 649 ? 38.438 25.547 7.113 1 86.94 649 ARG A C 1
ATOM 4972 O O . ARG A 1 649 ? 38.25 26.641 6.594 1 86.94 649 ARG A O 1
ATOM 4979 N N . GLY A 1 650 ? 38.719 25.406 8.414 1 88.62 650 GLY A N 1
ATOM 4980 C CA . GLY A 1 650 ? 39 26.578 9.227 1 88.62 650 GLY A CA 1
ATOM 4981 C C . GLY A 1 650 ? 37.781 27.047 10.016 1 88.62 650 GLY A C 1
ATOM 4982 O O . GLY A 1 650 ? 36.844 26.281 10.211 1 88.62 650 GLY A O 1
ATOM 4983 N N . PRO A 1 651 ? 37.938 28.312 10.469 1 91.75 651 PRO A N 1
ATOM 4984 C CA . PRO A 1 651 ? 36.812 28.844 11.234 1 91.75 651 PRO A CA 1
ATOM 4985 C C . PRO A 1 651 ? 35.531 28.984 10.383 1 91.75 651 PRO A C 1
ATOM 4987 O O . PRO A 1 651 ? 35.625 29.344 9.203 1 91.75 651 PRO A O 1
ATOM 4990 N N . CYS A 1 652 ? 34.375 28.719 11.023 1 94 652 CYS A N 1
ATOM 4991 C CA . CYS A 1 652 ? 33.156 28.766 10.266 1 94 652 CYS A CA 1
ATOM 4992 C C . CYS A 1 652 ? 32 29.359 11.086 1 94 652 CYS A C 1
ATOM 4994 O O . CYS A 1 652 ? 32.094 29.406 12.32 1 94 652 CYS A O 1
ATOM 4996 N N . LEU A 1 653 ? 31.047 29.891 10.406 1 95.12 653 LEU A N 1
ATOM 4997 C CA . LEU A 1 653 ? 29.844 30.453 10.992 1 95.12 653 LEU A CA 1
ATOM 4998 C C . LEU A 1 653 ? 28.625 29.562 10.727 1 95.12 653 LEU A C 1
ATOM 5000 O O . LEU A 1 653 ? 28.312 29.266 9.578 1 95.12 653 LEU A O 1
ATOM 5004 N N . ILE A 1 654 ? 27.984 29.125 11.852 1 96.19 654 ILE A N 1
ATOM 5005 C CA . ILE A 1 654 ? 26.781 28.312 11.75 1 96.19 654 ILE A CA 1
ATOM 5006 C C . ILE A 1 654 ? 25.547 29.219 11.898 1 96.19 654 ILE A C 1
ATOM 5008 O O . ILE A 1 654 ? 25.438 29.969 12.859 1 96.19 654 ILE A O 1
ATOM 5012 N N . VAL A 1 655 ? 24.688 29.156 10.938 1 96.62 655 VAL A N 1
ATOM 5013 C CA . VAL A 1 655 ? 23.453 29.938 10.961 1 96.62 655 VAL A CA 1
ATOM 5014 C C . VAL A 1 655 ? 22.25 28.984 10.914 1 96.62 655 VAL A C 1
ATOM 5016 O O . VAL A 1 655 ? 22.141 28.156 10.008 1 96.62 655 VAL A O 1
ATOM 5019 N N . VAL A 1 656 ? 21.375 29.109 11.906 1 96 656 VAL A N 1
ATOM 5020 C CA . VAL A 1 656 ? 20.188 28.25 12.008 1 96 656 VAL A CA 1
ATOM 5021 C C . VAL A 1 656 ? 18.922 29.109 12.008 1 96 656 VAL A C 1
ATOM 5023 O O . VAL A 1 656 ? 18.875 30.156 12.664 1 96 656 VAL A O 1
ATOM 5026 N N . GLU A 1 657 ? 18.031 28.828 11.234 1 94.5 657 GLU A N 1
ATOM 5027 C CA . GLU A 1 657 ? 16.672 29.359 11.273 1 94.5 657 GLU A CA 1
ATOM 5028 C C . GLU A 1 657 ? 15.672 28.312 11.742 1 94.5 657 GLU A C 1
ATOM 5030 O O . GLU A 1 657 ? 15.586 27.219 11.148 1 94.5 657 GLU A O 1
ATOM 5035 N N . ASP A 1 658 ? 14.992 28.641 12.781 1 92.5 658 ASP A N 1
ATOM 5036 C CA . ASP A 1 658 ? 14.062 27.641 13.289 1 92.5 658 ASP A CA 1
ATOM 5037 C C . ASP A 1 658 ? 12.688 27.781 12.633 1 92.5 658 ASP A C 1
ATOM 5039 O O . ASP A 1 658 ? 12.5 28.609 11.75 1 92.5 658 ASP A O 1
ATOM 5043 N N . SER A 1 659 ? 11.688 27 13.016 1 91.38 659 SER A N 1
ATOM 5044 C CA . SER A 1 659 ? 10.391 26.875 12.359 1 91.38 659 SER A CA 1
ATOM 5045 C C . SER A 1 659 ? 9.555 28.141 12.523 1 91.38 659 SER A C 1
ATOM 5047 O O . SER A 1 659 ? 8.641 28.391 11.727 1 91.38 659 SER A O 1
ATOM 5049 N N . TRP A 1 660 ? 9.812 28.969 13.562 1 89.88 660 TRP A N 1
ATOM 5050 C CA . TRP A 1 660 ? 9.062 30.203 13.773 1 89.88 660 TRP A CA 1
ATOM 5051 C C . TRP A 1 660 ? 9.758 31.375 13.109 1 89.88 660 TRP A C 1
ATOM 5053 O O . TRP A 1 660 ? 9.242 32.5 13.125 1 89.88 660 TRP A O 1
ATOM 5063 N N . GLY A 1 661 ? 10.93 31.109 12.531 1 89.19 661 GLY A N 1
ATOM 5064 C CA . GLY A 1 661 ? 11.641 32.188 11.836 1 89.19 661 GLY A CA 1
ATOM 5065 C C . GLY A 1 661 ? 12.711 32.844 12.688 1 89.19 661 GLY A C 1
ATOM 5066 O O . GLY A 1 661 ? 13.273 33.875 12.305 1 89.19 661 GLY A O 1
ATOM 5067 N N . TYR A 1 662 ? 13 32.25 13.836 1 91.44 662 TYR A N 1
ATOM 5068 C CA . TYR A 1 662 ? 14.102 32.75 14.664 1 91.44 662 TYR A CA 1
ATOM 5069 C C . TYR A 1 662 ? 15.445 32.375 14.062 1 91.44 662 TYR A C 1
ATOM 5071 O O . TYR A 1 662 ? 15.656 31.234 13.648 1 91.44 662 TYR A O 1
ATOM 5079 N N . VAL A 1 663 ? 16.281 33.344 13.945 1 94.06 663 VAL A N 1
ATOM 5080 C CA . VAL A 1 663 ? 17.609 33.094 13.367 1 94.06 663 VAL A CA 1
ATOM 5081 C C . VAL A 1 663 ? 18.672 33.219 14.461 1 94.06 663 VAL A C 1
ATOM 5083 O O . VAL A 1 663 ? 18.719 34.219 15.195 1 94.06 663 VAL A O 1
ATOM 5086 N N . PHE A 1 664 ? 19.438 32.188 14.664 1 96 664 PHE A N 1
ATOM 5087 C CA . PHE A 1 664 ? 20.516 32.156 15.641 1 96 664 PHE A CA 1
ATOM 5088 C C . PHE A 1 664 ? 21.641 31.234 15.164 1 96 664 PHE A C 1
ATOM 5090 O O . PHE A 1 664 ? 21.609 30.734 14.031 1 96 664 PHE A O 1
ATOM 5097 N N . GLY A 1 665 ? 22.688 31.141 15.922 1 96.56 665 GLY A N 1
ATOM 5098 C CA . GLY A 1 665 ? 23.812 30.312 15.547 1 96.56 665 GLY A CA 1
ATOM 5099 C C . GLY A 1 665 ? 25.062 30.578 16.375 1 96.56 665 GLY A C 1
ATOM 5100 O O . GLY A 1 665 ? 24.953 30.938 17.547 1 96.56 665 GLY A O 1
ATOM 5101 N N . GLY A 1 666 ? 26.172 30.109 15.703 1 95.5 666 GLY A N 1
ATOM 5102 C CA . GLY A 1 666 ? 27.438 30.25 16.406 1 95.5 666 GLY A CA 1
ATOM 5103 C C . GLY A 1 666 ? 28.641 30.328 15.484 1 95.5 666 GLY A C 1
ATOM 5104 O O . GLY A 1 666 ? 28.562 29.875 14.336 1 95.5 666 GLY A O 1
ATOM 5105 N N . PHE A 1 667 ? 29.703 31 16.031 1 95.25 667 PHE A N 1
ATOM 5106 C CA . PHE A 1 667 ? 31.016 31.062 15.375 1 95.25 667 PHE A CA 1
ATOM 5107 C C . PHE A 1 667 ? 32 30.109 16.031 1 95.25 667 PHE A C 1
ATOM 5109 O O . PHE A 1 667 ? 32.25 30.188 17.234 1 95.25 667 PHE A O 1
ATOM 5116 N N . VAL A 1 668 ? 32.375 29.203 15.281 1 93.62 668 VAL A N 1
ATOM 5117 C CA . VAL A 1 668 ? 33.344 28.234 15.758 1 93.62 668 VAL A CA 1
ATOM 5118 C C . VAL A 1 668 ? 34.75 28.672 15.312 1 93.62 668 VAL A C 1
ATOM 5120 O O . VAL A 1 668 ? 35.062 28.672 14.117 1 93.62 668 VAL A O 1
ATOM 5123 N N . ALA A 1 669 ? 35.5 28.922 16.406 1 88.5 669 ALA A N 1
ATOM 5124 C CA . ALA A 1 669 ? 36.875 29.297 16.125 1 88.5 669 ALA A CA 1
ATOM 5125 C C . ALA A 1 669 ? 37.75 28.062 15.898 1 88.5 669 ALA A C 1
ATOM 5127 O O . ALA A 1 669 ? 37.719 27.125 16.688 1 88.5 669 ALA A O 1
ATOM 5128 N N . GLY A 1 670 ? 38.094 27.75 14.617 1 82 670 GLY A N 1
ATOM 5129 C CA . GLY A 1 670 ? 38.844 26.562 14.203 1 82 670 GLY A CA 1
ATOM 5130 C C . GLY A 1 670 ? 38.125 25.75 13.148 1 82 670 GLY A C 1
ATOM 5131 O O . GLY A 1 670 ? 37.156 26.234 12.523 1 82 670 GLY A O 1
ATOM 5132 N N . SER A 1 671 ? 38.625 24.547 13.016 1 85.25 671 SER A N 1
ATOM 5133 C CA . SER A 1 671 ? 38 23.688 12.008 1 85.25 671 SER A CA 1
ATOM 5134 C C . SER A 1 671 ? 37.031 22.688 12.648 1 85.25 671 SER A C 1
ATOM 5136 O O . SER A 1 671 ? 37.281 22.203 13.758 1 85.25 671 SER A O 1
ATOM 5138 N N . MET A 1 672 ? 35.906 22.625 12.055 1 87.06 672 MET A N 1
ATOM 5139 C CA . MET A 1 672 ? 34.938 21.641 12.523 1 87.06 672 MET A CA 1
ATOM 5140 C C . MET A 1 672 ? 35.469 20.219 12.383 1 87.06 672 MET A C 1
ATOM 5142 O O . MET A 1 672 ? 36.188 19.906 11.414 1 87.06 672 MET A O 1
ATOM 5146 N N . LYS A 1 673 ? 35.312 19.391 13.344 1 82.56 673 LYS A N 1
ATOM 5147 C CA . LYS A 1 673 ? 35.75 18 13.312 1 82.56 673 LYS A CA 1
ATOM 5148 C C . LYS A 1 673 ? 34.75 17.094 14.055 1 82.56 673 LYS A C 1
ATOM 5150 O O . LYS A 1 673 ? 33.906 17.594 14.828 1 82.56 673 LYS A O 1
ATOM 5155 N N . GLU A 1 674 ? 34.719 15.883 13.664 1 82.62 674 GLU A N 1
ATOM 5156 C CA . GLU A 1 674 ? 33.938 14.914 14.438 1 82.62 674 GLU A CA 1
ATOM 5157 C C . GLU A 1 674 ? 34.719 14.477 15.688 1 82.62 674 GLU A C 1
ATOM 5159 O O . GLU A 1 674 ? 35.781 13.875 15.594 1 82.62 674 GLU A O 1
ATOM 5164 N N . SER A 1 675 ? 34.188 15 16.797 1 79.75 675 SER A N 1
ATOM 5165 C CA . SER A 1 675 ? 34.906 14.688 18.031 1 79.75 675 SER A CA 1
ATOM 5166 C C . SER A 1 675 ? 33.938 14.516 19.188 1 79.75 675 SER A C 1
ATOM 5168 O O . SER A 1 675 ? 32.969 15.266 19.312 1 79.75 675 SER A O 1
ATOM 5170 N N . GLN A 1 676 ? 34.219 13.523 20 1 82.88 676 GLN A N 1
ATOM 5171 C CA . GLN A 1 676 ? 33.438 13.305 21.219 1 82.88 676 GLN A CA 1
ATOM 5172 C C . GLN A 1 676 ? 33.906 14.227 22.344 1 82.88 676 GLN A C 1
ATOM 5174 O O . GLN A 1 676 ? 33.312 14.242 23.422 1 82.88 676 GLN A O 1
ATOM 5179 N N . LYS A 1 677 ? 34.938 14.984 22.078 1 85.62 677 LYS A N 1
ATOM 5180 C CA . LYS A 1 677 ? 35.406 15.984 23.031 1 85.62 677 LYS A CA 1
ATOM 5181 C C . LYS A 1 677 ? 35.188 17.391 22.516 1 85.62 677 LYS A C 1
ATOM 5183 O O . LYS A 1 677 ? 35.094 17.609 21.297 1 85.62 677 LYS A O 1
ATOM 5188 N N . TYR A 1 678 ? 35.062 18.25 23.484 1 91.12 678 TYR A N 1
ATOM 5189 C CA . TYR A 1 678 ? 34.875 19.656 23.094 1 91.12 678 TYR A CA 1
ATOM 5190 C C . TYR A 1 678 ? 36.094 20.203 22.375 1 91.12 678 TYR A C 1
ATOM 5192 O O . TYR A 1 678 ? 37.219 19.891 22.75 1 91.12 678 TYR A O 1
ATOM 5200 N N . TYR A 1 679 ? 35.844 20.984 21.344 1 89.38 679 TYR A N 1
ATOM 5201 C CA . TYR A 1 679 ? 36.906 21.625 20.594 1 89.38 679 TYR A CA 1
ATOM 5202 C C . TYR A 1 679 ? 36.594 23.094 20.297 1 89.38 679 TYR A C 1
ATOM 5204 O O . TYR A 1 679 ? 35.438 23.516 20.469 1 89.38 679 TYR A O 1
ATOM 5212 N N . GLY A 1 680 ? 37.625 23.859 19.906 1 87.88 680 GLY A N 1
ATOM 5213 C CA . GLY A 1 680 ? 37.469 25.281 19.641 1 87.88 680 GLY A CA 1
ATOM 5214 C C . GLY A 1 680 ? 38.281 26.156 20.562 1 87.88 680 GLY A C 1
ATOM 5215 O O . GLY A 1 680 ? 39.062 25.641 21.391 1 87.88 680 GLY A O 1
ATOM 5216 N N . THR A 1 681 ? 38.156 27.484 20.281 1 89.31 681 THR A N 1
ATOM 5217 C CA . THR A 1 681 ? 38.906 28.438 21.094 1 89.31 681 THR A CA 1
ATOM 5218 C C . THR A 1 681 ? 37.969 29.484 21.703 1 89.31 681 THR A C 1
ATOM 5220 O O . THR A 1 681 ? 36.781 29.516 21.391 1 89.31 681 THR A O 1
ATOM 5223 N N . GLY A 1 682 ? 38.531 30.266 22.562 1 90.19 682 GLY A N 1
ATOM 5224 C CA . GLY A 1 682 ? 37.75 31.297 23.25 1 90.19 682 GLY A CA 1
ATOM 5225 C C . GLY A 1 682 ? 37.25 32.375 22.312 1 90.19 682 GLY A C 1
ATOM 5226 O O . GLY A 1 682 ? 36.406 33.188 22.703 1 90.19 682 GLY A O 1
ATOM 5227 N N . GLU A 1 683 ? 37.625 32.312 21.109 1 91.69 683 GLU A N 1
ATOM 5228 C CA . GLU A 1 683 ? 37.125 33.281 20.125 1 91.69 683 GLU A CA 1
ATOM 5229 C C . GLU A 1 683 ? 35.75 32.875 19.625 1 91.69 683 GLU A C 1
ATOM 5231 O O . GLU A 1 683 ? 35.062 33.688 18.969 1 91.69 683 GLU A O 1
ATOM 5236 N N . SER A 1 684 ? 35.344 31.719 20 1 94.56 684 SER A N 1
ATOM 5237 C CA . SER A 1 684 ? 34.031 31.25 19.578 1 94.56 684 SER A CA 1
ATOM 5238 C C . SER A 1 684 ? 32.938 32 20.312 1 94.56 684 SER A C 1
ATOM 5240 O O . SER A 1 684 ? 33.125 32.438 21.438 1 94.56 684 SER A O 1
ATOM 5242 N N . PHE A 1 685 ? 31.797 32.188 19.672 1 95.38 685 PHE A N 1
ATOM 5243 C CA . PHE A 1 685 ? 30.656 32.844 20.297 1 95.38 685 PHE A CA 1
ATOM 5244 C C . PHE A 1 685 ? 29.344 32.375 19.688 1 95.38 685 PHE A C 1
ATOM 5246 O O . PHE A 1 685 ? 29.344 31.734 18.625 1 95.38 685 PHE A O 1
ATOM 5253 N N . VAL A 1 686 ? 28.266 32.625 20.391 1 96.81 686 VAL A N 1
ATOM 5254 C CA . VAL A 1 686 ? 26.922 32.344 19.875 1 96.81 686 VAL A CA 1
ATOM 5255 C C . VAL A 1 686 ? 26.125 33.625 19.75 1 96.81 686 VAL A C 1
ATOM 5257 O O . VAL A 1 686 ? 26.516 34.656 20.312 1 96.81 686 VAL A O 1
ATOM 5260 N N . TYR A 1 687 ? 25.109 33.625 18.922 1 95.94 687 TYR A N 1
ATOM 5261 C CA . TYR A 1 687 ? 24.359 34.844 18.688 1 95.94 687 TYR A CA 1
ATOM 5262 C C . TYR A 1 687 ? 22.891 34.531 18.422 1 95.94 687 TYR A C 1
ATOM 5264 O O . TYR A 1 687 ? 22.531 33.375 18.141 1 95.94 687 TYR A O 1
ATOM 5272 N N . SER A 1 688 ? 22.062 35.531 18.625 1 94.31 688 SER A N 1
ATOM 5273 C CA . SER A 1 688 ? 20.641 35.469 18.281 1 94.31 688 SER A CA 1
ATOM 5274 C C . SER A 1 688 ? 20.156 36.781 17.719 1 94.31 688 SER A C 1
ATOM 5276 O O . SER A 1 688 ? 20.641 37.844 18.109 1 94.31 688 SER A O 1
ATOM 5278 N N . PHE A 1 689 ? 19.328 36.781 16.828 1 91.19 689 PHE A N 1
ATOM 5279 C CA . PHE A 1 689 ? 18.812 38 16.203 1 91.19 689 PHE A CA 1
ATOM 5280 C C . PHE A 1 689 ? 17.5 38.438 16.859 1 91.19 689 PHE A C 1
ATOM 5282 O O . PHE A 1 689 ? 17.062 39.562 16.688 1 91.19 689 PHE A O 1
ATOM 5289 N N . HIS A 1 690 ? 16.922 37.531 17.547 1 84.38 690 HIS A N 1
ATOM 5290 C CA . HIS A 1 690 ? 15.625 37.812 18.156 1 84.38 690 HIS A CA 1
ATOM 5291 C C . HIS A 1 690 ? 15.703 37.781 19.672 1 84.38 690 HIS A C 1
ATOM 5293 O O . HIS A 1 690 ? 16.234 36.844 20.25 1 84.38 690 HIS A O 1
ATOM 5299 N N . PRO A 1 691 ? 15.172 38.75 20.359 1 79.56 691 PRO A N 1
ATOM 5300 C CA . PRO A 1 691 ? 14.414 39.938 19.969 1 79.56 691 PRO A CA 1
ATOM 5301 C C . PRO A 1 691 ? 15.281 41 19.312 1 79.56 691 PRO A C 1
ATOM 5303 O O . PRO A 1 691 ? 14.789 41.812 18.531 1 79.56 691 PRO A O 1
ATOM 5306 N N . SER A 1 692 ? 16.5 41.125 19.766 1 83.12 692 SER A N 1
ATOM 5307 C CA . SER A 1 692 ? 17.516 41.969 19.172 1 83.12 692 SER A CA 1
ATOM 5308 C C . SER A 1 692 ? 18.828 41.219 19 1 83.12 692 SER A C 1
ATOM 5310 O O . SER A 1 692 ? 19.062 40.188 19.641 1 83.12 692 SER A O 1
ATOM 5312 N N . PHE A 1 693 ? 19.562 41.75 18.047 1 89.62 693 PHE A N 1
ATOM 5313 C CA . PHE A 1 693 ? 20.828 41.062 17.797 1 89.62 693 PHE A CA 1
ATOM 5314 C C . PHE A 1 693 ? 21.734 41.156 19.016 1 89.62 693 PHE A C 1
ATOM 5316 O O . PHE A 1 693 ? 21.953 42.219 19.562 1 89.62 693 PHE A O 1
ATOM 5323 N N . LYS A 1 694 ? 22.109 40.062 19.484 1 91.5 694 LYS A N 1
ATOM 5324 C CA . LYS A 1 694 ? 23.031 39.969 20.609 1 91.5 694 LYS A CA 1
ATOM 5325 C C . LYS A 1 694 ? 24.078 38.875 20.375 1 91.5 694 LYS A C 1
ATOM 5327 O O . LYS A 1 694 ? 23.719 37.75 20.047 1 91.5 694 LYS A O 1
ATOM 5332 N N . GLY A 1 695 ? 25.234 39.281 20.422 1 93.56 695 GLY A N 1
ATOM 5333 C CA . GLY A 1 695 ? 26.328 38.312 20.406 1 93.56 695 GLY A CA 1
ATOM 5334 C C . GLY A 1 695 ? 26.844 38 21.797 1 93.56 695 GLY A C 1
ATOM 5335 O O . GLY A 1 695 ? 27.109 38.875 22.609 1 93.56 695 GLY A O 1
ATOM 5336 N N . HIS A 1 696 ? 26.906 36.75 22.094 1 95.12 696 HIS A N 1
ATOM 5337 C CA . HIS A 1 696 ? 27.375 36.281 23.391 1 95.12 696 HIS A CA 1
ATOM 5338 C C . HIS A 1 696 ? 28.75 35.625 23.297 1 95.12 696 HIS A C 1
ATOM 5340 O O . HIS A 1 696 ? 28.875 34.469 22.844 1 95.12 696 HIS A O 1
ATOM 5346 N N . ARG A 1 697 ? 29.641 36.312 23.766 1 94.44 697 ARG A N 1
ATOM 5347 C CA . ARG A 1 697 ? 31.016 35.844 23.688 1 94.44 697 ARG A CA 1
ATOM 5348 C C . ARG A 1 697 ? 31.359 34.969 24.891 1 94.44 697 ARG A C 1
ATOM 5350 O O . ARG A 1 697 ? 30.547 34.812 25.797 1 94.44 697 ARG A O 1
ATOM 5357 N N . TRP A 1 698 ? 32.531 34.406 24.828 1 93.94 698 TRP A N 1
ATOM 5358 C CA . TRP A 1 698 ? 33 33.5 25.875 1 93.94 698 TRP A CA 1
ATOM 5359 C C . TRP A 1 698 ? 33.125 34.219 27.203 1 93.94 698 TRP A C 1
ATOM 5361 O O . TRP A 1 698 ? 33.719 35.312 27.281 1 93.94 698 TRP A O 1
ATOM 5371 N N . THR A 1 699 ? 32.562 33.625 28.219 1 92.81 699 THR A N 1
ATOM 5372 C CA . THR A 1 699 ? 32.531 34.281 29.547 1 92.81 699 THR A CA 1
ATOM 5373 C C . THR A 1 699 ? 33.781 33.844 30.344 1 92.81 699 THR A C 1
ATOM 5375 O O . THR A 1 699 ? 34.125 34.5 31.328 1 92.81 699 THR A O 1
ATOM 5378 N N . GLY A 1 700 ? 34.375 32.719 30.078 1 90.75 700 GLY A N 1
ATOM 5379 C CA . GLY A 1 700 ? 35.5 32.188 30.828 1 90.75 700 GLY A CA 1
ATOM 5380 C C . GLY A 1 700 ? 35.125 31.188 31.891 1 90.75 700 GLY A C 1
ATOM 5381 O O . GLY A 1 700 ? 35.969 30.641 32.594 1 90.75 700 GLY A O 1
ATOM 5382 N N . ALA A 1 701 ? 33.938 30.891 32 1 91.19 701 ALA A N 1
ATOM 5383 C CA . ALA A 1 701 ? 33.438 29.969 33.031 1 91.19 701 ALA A CA 1
ATOM 5384 C C . ALA A 1 701 ? 33.906 28.547 32.75 1 91.19 701 ALA A C 1
ATOM 5386 O O . ALA A 1 701 ? 34.188 27.781 33.688 1 91.19 701 ALA A O 1
ATOM 5387 N N . ASN A 1 702 ? 33.844 28.047 31.484 1 90.88 702 ASN A N 1
ATOM 5388 C CA . ASN A 1 702 ? 34.312 26.734 31.047 1 90.88 702 ASN A CA 1
ATOM 5389 C C . ASN A 1 702 ? 34.75 26.75 29.594 1 90.88 702 ASN A C 1
ATOM 5391 O O . ASN A 1 702 ? 34.719 27.797 28.938 1 90.88 702 ASN A O 1
ATOM 5395 N N . ASP A 1 703 ? 35.219 25.641 29.141 1 90.69 703 ASP A N 1
ATOM 5396 C CA . ASP A 1 703 ? 35.75 25.578 27.781 1 90.69 703 ASP A CA 1
ATOM 5397 C C . ASP A 1 703 ? 34.906 24.688 26.891 1 90.69 703 ASP A C 1
ATOM 5399 O O . ASP A 1 703 ? 35.438 23.938 26.062 1 90.69 703 ASP A O 1
ATOM 5403 N N . TYR A 1 704 ? 33.625 24.734 27.109 1 92.81 704 TYR A N 1
ATOM 5404 C CA . TYR A 1 704 ? 32.719 23.922 26.297 1 92.81 704 TYR A CA 1
ATOM 5405 C C . TYR A 1 704 ? 32.281 24.672 25.047 1 92.81 704 TYR A C 1
ATOM 5407 O O . TYR A 1 704 ? 31.156 25.125 24.938 1 92.81 704 TYR A O 1
ATOM 5415 N N . PHE A 1 705 ? 33.094 24.75 24.031 1 92.94 705 PHE A N 1
ATOM 5416 C CA . PHE A 1 705 ? 32.844 25.578 22.859 1 92.94 705 PHE A CA 1
ATOM 5417 C C . PHE A 1 705 ? 32 24.828 21.844 1 92.94 705 PHE A C 1
ATOM 5419 O O . PHE A 1 705 ? 30.891 25.25 21.5 1 92.94 705 PHE A O 1
ATOM 5426 N N . CYS A 1 706 ? 32.5 23.766 21.281 1 93.38 706 CYS A N 1
ATOM 5427 C CA . CYS A 1 706 ? 31.781 23.016 20.266 1 93.38 706 CYS A CA 1
ATOM 5428 C C . CYS A 1 706 ? 32 21.516 20.422 1 93.38 706 CYS A C 1
ATOM 5430 O O . CYS A 1 706 ? 33.125 21.094 20.797 1 93.38 706 CYS A O 1
ATOM 5432 N N . ILE A 1 707 ? 30.984 20.781 20.234 1 92.56 707 ILE A N 1
ATOM 5433 C CA . ILE A 1 707 ? 31.062 19.328 20.281 1 92.56 707 ILE A CA 1
ATOM 5434 C C . ILE A 1 707 ? 30.234 18.734 19.141 1 92.56 707 ILE A C 1
ATOM 5436 O O . ILE A 1 707 ? 29.188 19.266 18.781 1 92.56 707 ILE A O 1
ATOM 5440 N N . SER A 1 708 ? 30.75 17.781 18.453 1 90.38 708 SER A N 1
ATOM 5441 C CA . SER A 1 708 ? 30.062 17.141 17.344 1 90.38 708 SER A CA 1
ATOM 5442 C C . SER A 1 708 ? 30.188 15.625 17.391 1 90.38 708 SER A C 1
ATOM 5444 O O . SER A 1 708 ? 31.266 15.102 17.672 1 90.38 708 SER A O 1
ATOM 5446 N N . SER A 1 709 ? 29.109 14.969 17.344 1 84.5 709 SER A N 1
ATOM 5447 C CA . SER A 1 709 ? 29.047 13.516 17.234 1 84.5 709 SER A CA 1
ATOM 5448 C C . SER A 1 709 ? 28.328 13.078 15.961 1 84.5 709 SER A C 1
ATOM 5450 O O . SER A 1 709 ? 28 13.914 15.117 1 84.5 709 SER A O 1
ATOM 5452 N N . ASP A 1 710 ? 28.172 11.742 15.875 1 79.25 710 ASP A N 1
ATOM 5453 C CA . ASP A 1 710 ? 27.469 11.211 14.719 1 79.25 710 ASP A CA 1
ATOM 5454 C C . ASP A 1 710 ? 25.984 11.539 14.789 1 79.25 710 ASP A C 1
ATOM 5456 O O . ASP A 1 710 ? 25.297 11.57 13.766 1 79.25 710 ASP A O 1
ATOM 5460 N N . SER A 1 711 ? 25.594 11.883 15.969 1 81.25 711 SER A N 1
ATOM 5461 C CA . SER A 1 711 ? 24.141 12 16.141 1 81.25 711 SER A CA 1
ATOM 5462 C C . SER A 1 711 ? 23.734 13.438 16.391 1 81.25 711 SER A C 1
ATOM 5464 O O . SER A 1 711 ? 22.562 13.789 16.25 1 81.25 711 SER A O 1
ATOM 5466 N N . TRP A 1 712 ? 24.734 14.281 16.844 1 87.56 712 TRP A N 1
ATOM 5467 C CA . TRP A 1 712 ? 24.312 15.648 17.141 1 87.56 712 TRP A CA 1
ATOM 5468 C C . TRP A 1 712 ? 25.5 16.594 17.078 1 87.56 712 TRP A C 1
ATOM 5470 O O . TRP A 1 712 ? 26.656 16.172 17.141 1 87.56 712 TRP A O 1
ATOM 5480 N N . LEU A 1 713 ? 25.266 17.859 16.844 1 92.38 713 LEU A N 1
ATOM 5481 C CA . LEU A 1 713 ? 26.172 18.984 16.891 1 92.38 713 LEU A CA 1
ATOM 5482 C C . LEU A 1 713 ? 25.703 20.016 17.906 1 92.38 713 LEU A C 1
ATOM 5484 O O . LEU A 1 713 ? 24.516 20.359 17.953 1 92.38 713 LEU A O 1
ATOM 5488 N N . ALA A 1 714 ? 26.578 20.406 18.812 1 94.62 714 ALA A N 1
ATOM 5489 C CA . ALA A 1 714 ? 26.172 21.328 19.859 1 94.62 714 ALA A CA 1
ATOM 5490 C C . ALA A 1 714 ? 27.266 22.328 20.172 1 94.62 714 ALA A C 1
ATOM 5492 O O . ALA A 1 714 ? 28.453 22.047 19.969 1 94.62 714 ALA A O 1
ATOM 5493 N N . MET A 1 715 ? 26.875 23.453 20.516 1 94.75 715 MET A N 1
ATOM 5494 C CA . MET A 1 715 ? 27.797 24.469 21.016 1 94.75 715 MET A CA 1
ATOM 5495 C C . MET A 1 715 ? 27.391 24.922 22.406 1 94.75 715 MET A C 1
ATOM 5497 O O . MET A 1 715 ? 26.203 24.969 22.734 1 94.75 715 MET A O 1
ATOM 5501 N N . GLY A 1 716 ? 28.391 25.25 23.141 1 91.75 716 GLY A N 1
ATOM 5502 C CA . GLY A 1 716 ? 28.141 25.703 24.484 1 91.75 716 GLY A CA 1
ATOM 5503 C C . GLY A 1 716 ? 27.844 24.562 25.453 1 91.75 716 GLY A C 1
ATOM 5504 O O . GLY A 1 716 ? 27.672 23.422 25.031 1 91.75 716 GLY A O 1
ATOM 5505 N N . GLY A 1 717 ? 27.844 24.984 26.656 1 89.25 717 GLY A N 1
ATOM 5506 C CA . GLY A 1 717 ? 27.562 24.031 27.719 1 89.25 717 GLY A CA 1
ATOM 5507 C C . GLY A 1 717 ? 27.531 24.672 29.094 1 89.25 717 GLY A C 1
ATOM 5508 O O . GLY A 1 717 ? 27.609 25.891 29.219 1 89.25 717 GLY A O 1
ATOM 5509 N N . GLY A 1 718 ? 27.172 23.844 30.031 1 82.25 718 GLY A N 1
ATOM 5510 C CA . GLY A 1 718 ? 27.141 24.328 31.406 1 82.25 718 GLY A CA 1
ATOM 5511 C C . GLY A 1 718 ? 25.797 24.891 31.797 1 82.25 718 GLY A C 1
ATOM 5512 O O . GLY A 1 718 ? 25.047 25.391 30.953 1 82.25 718 GLY A O 1
ATOM 5513 N N . GLY A 1 719 ? 25.531 24.766 32.969 1 80.25 719 GLY A N 1
ATOM 5514 C CA . GLY A 1 719 ? 24.297 25.328 33.5 1 80.25 719 GLY A CA 1
ATOM 5515 C C . GLY A 1 719 ? 23.062 24.547 33.062 1 80.25 719 GLY A C 1
ATOM 5516 O O . GLY A 1 719 ? 22.953 23.359 33.375 1 80.25 719 GLY A O 1
ATOM 5517 N N . GLY A 1 720 ? 22.312 25.281 32.219 1 76.44 720 GLY A N 1
ATOM 5518 C CA . GLY A 1 720 ? 21.062 24.703 31.781 1 76.44 720 GLY A CA 1
ATOM 5519 C C . GLY A 1 720 ? 21.234 23.719 30.625 1 76.44 720 GLY A C 1
ATOM 5520 O O . GLY A 1 720 ? 20.344 22.906 30.359 1 76.44 720 GLY A O 1
ATOM 5521 N N . GLY A 1 721 ? 22.312 23.891 29.969 1 88.88 721 GLY A N 1
ATOM 5522 C CA . GLY A 1 721 ? 22.516 23 28.859 1 88.88 721 GLY A CA 1
ATOM 5523 C C . GLY A 1 721 ? 23.281 23.625 27.703 1 88.88 721 GLY A C 1
ATOM 5524 O O . GLY A 1 721 ? 24.078 24.547 27.922 1 88.88 721 GLY A O 1
ATOM 5525 N N . PHE A 1 722 ? 23.078 23.078 26.578 1 93.38 722 PHE A N 1
ATOM 5526 C CA . PHE A 1 722 ? 23.75 23.578 25.391 1 93.38 722 PHE A CA 1
ATOM 5527 C C . PHE A 1 722 ? 23.125 24.891 24.922 1 93.38 722 PHE A C 1
ATOM 5529 O O . PHE A 1 722 ? 21.906 25.078 25.031 1 93.38 722 PHE A O 1
ATOM 5536 N N . ALA A 1 723 ? 23.984 25.859 24.422 1 94.94 723 ALA A N 1
ATOM 5537 C CA . ALA A 1 723 ? 23.422 27.031 23.766 1 94.94 723 ALA A CA 1
ATOM 5538 C C . ALA A 1 723 ? 22.484 26.641 22.625 1 94.94 723 ALA A C 1
ATOM 5540 O O . ALA A 1 723 ? 21.391 27.172 22.484 1 94.94 723 ALA A O 1
ATOM 5541 N N . PHE A 1 724 ? 22.953 25.75 21.828 1 94.38 724 PHE A N 1
ATOM 5542 C CA . PHE A 1 724 ? 22.062 25.094 20.875 1 94.38 724 PHE A CA 1
ATOM 5543 C C . PHE A 1 724 ? 22.625 23.734 20.453 1 94.38 724 PHE A C 1
ATOM 5545 O O . PHE A 1 724 ? 23.844 23.531 20.484 1 94.38 724 PHE A O 1
ATOM 5552 N N . GLN A 1 725 ? 21.781 22.875 20.25 1 93.75 725 GLN A N 1
ATOM 5553 C CA . GLN A 1 725 ? 22.094 21.531 19.781 1 93.75 725 GLN A CA 1
ATOM 5554 C C . GLN A 1 725 ? 21.172 21.125 18.625 1 93.75 725 GLN A C 1
ATOM 5556 O O . GLN A 1 725 ? 19.969 21.422 18.641 1 93.75 725 GLN A O 1
ATOM 5561 N N . ILE A 1 726 ? 21.75 20.5 17.594 1 92.31 726 ILE A N 1
ATOM 5562 C CA . ILE A 1 726 ? 20.953 20.047 16.453 1 92.31 726 ILE A CA 1
ATOM 5563 C C . ILE A 1 726 ? 21.188 18.547 16.234 1 92.31 726 ILE A C 1
ATOM 5565 O O . ILE A 1 726 ? 22.297 18.047 16.484 1 92.31 726 ILE A O 1
ATOM 5569 N N . ASP A 1 727 ? 20.25 17.906 15.781 1 88.75 727 ASP A N 1
ATOM 5570 C CA . ASP A 1 727 ? 20.312 16.453 15.641 1 88.75 727 ASP A CA 1
ATOM 5571 C C . ASP A 1 727 ? 20.938 16.047 14.305 1 88.75 727 ASP A C 1
ATOM 5573 O O . ASP A 1 727 ? 21.391 16.906 13.547 1 88.75 727 ASP A O 1
ATOM 5577 N N . ASP A 1 728 ? 20.906 14.75 14.016 1 86.81 728 ASP A N 1
ATOM 5578 C CA . ASP A 1 728 ? 21.625 14.203 12.867 1 86.81 728 ASP A CA 1
ATOM 5579 C C . ASP A 1 728 ? 20.875 14.492 11.562 1 86.81 728 ASP A C 1
ATOM 5581 O O . ASP A 1 728 ? 21.484 14.555 10.492 1 86.81 728 ASP A O 1
ATOM 5585 N N . GLU A 1 729 ? 19.625 14.711 11.617 1 85.31 729 GLU A N 1
ATOM 5586 C CA . GLU A 1 729 ? 18.859 15.008 10.414 1 85.31 729 GLU A CA 1
ATOM 5587 C C . GLU A 1 729 ? 18.594 16.516 10.281 1 85.31 729 GLU A C 1
ATOM 5589 O O . GLU A 1 729 ? 17.953 16.953 9.328 1 85.31 729 GLU A O 1
ATOM 5594 N N . LEU A 1 730 ? 19.203 17.25 11.211 1 89.38 730 LEU A N 1
ATOM 5595 C CA . LEU A 1 730 ? 19.062 18.703 11.211 1 89.38 730 LEU A CA 1
ATOM 5596 C C . LEU A 1 730 ? 17.594 19.109 11.211 1 89.38 730 LEU A C 1
ATOM 5598 O O . LEU A 1 730 ? 17.188 19.984 10.445 1 89.38 730 LEU A O 1
ATOM 5602 N N . ASP A 1 731 ? 16.844 18.328 11.953 1 86.38 731 ASP A N 1
ATOM 5603 C CA . ASP A 1 731 ? 15.398 18.578 12.008 1 86.38 731 ASP A CA 1
ATOM 5604 C C . ASP A 1 731 ? 15 19.188 13.352 1 86.38 731 ASP A C 1
ATOM 5606 O O . ASP A 1 731 ? 14.25 20.156 13.406 1 86.38 731 ASP A O 1
ATOM 5610 N N . ALA A 1 732 ? 15.5 18.547 14.32 1 87.56 732 ALA A N 1
ATOM 5611 C CA . ALA A 1 732 ? 15.148 18.984 15.672 1 87.56 732 ALA A CA 1
ATOM 5612 C C . ALA A 1 732 ? 16.375 19.438 16.438 1 87.56 732 ALA A C 1
ATOM 5614 O O . ALA A 1 732 ? 17.5 19.016 16.141 1 87.56 732 ALA A O 1
ATOM 5615 N N . GLY A 1 733 ? 16.109 20.359 17.422 1 90.12 733 GLY A N 1
ATOM 5616 C CA . GLY A 1 733 ? 17.172 20.875 18.266 1 90.12 733 GLY A CA 1
ATOM 5617 C C . GLY A 1 733 ? 16.688 21.344 19.625 1 90.12 733 GLY A C 1
ATOM 5618 O O . GLY A 1 733 ? 15.492 21.312 19.906 1 90.12 733 GLY A O 1
ATOM 5619 N N . GLU A 1 734 ? 17.672 21.641 20.406 1 91.56 734 GLU A N 1
ATOM 5620 C CA . GLU A 1 734 ? 17.406 22.156 21.75 1 91.56 734 GLU A CA 1
ATOM 5621 C C . GLU A 1 734 ? 18.297 23.344 22.062 1 91.56 734 GLU A C 1
ATOM 5623 O O . GLU A 1 734 ? 19.453 23.391 21.641 1 91.56 734 GLU A O 1
ATOM 5628 N N . SER A 1 735 ? 17.766 24.312 22.688 1 94.06 735 SER A N 1
ATOM 5629 C CA . SER A 1 735 ? 18.531 25.484 23.125 1 94.06 735 SER A CA 1
ATOM 5630 C C . SER A 1 735 ? 18.219 25.844 24.562 1 94.06 735 SER A C 1
ATOM 5632 O O . SER A 1 735 ? 17.062 25.828 24.984 1 94.06 735 SER A O 1
ATOM 5634 N N . ASN A 1 736 ? 19.25 26.016 25.312 1 93.56 736 ASN A N 1
ATOM 5635 C CA . ASN A 1 736 ? 19.156 26.359 26.734 1 93.56 736 ASN A CA 1
ATOM 5636 C C . ASN A 1 736 ? 20.156 27.453 27.125 1 93.56 736 ASN A C 1
ATOM 5638 O O . ASN A 1 736 ? 21.062 27.75 26.359 1 93.56 736 ASN A O 1
ATOM 5642 N N . PRO A 1 737 ? 19.922 28.078 28.234 1 93.5 737 PRO A N 1
ATOM 5643 C CA . PRO A 1 737 ? 20.953 29 28.734 1 93.5 737 PRO A CA 1
ATOM 5644 C C . PRO A 1 737 ? 22.281 28.312 29 1 93.5 737 PRO A C 1
ATOM 5646 O O . PRO A 1 737 ? 22.328 27.266 29.641 1 93.5 737 PRO A O 1
ATOM 5649 N N . SER A 1 738 ? 23.297 28.875 28.453 1 93.94 738 SER A N 1
ATOM 5650 C CA . SER A 1 738 ? 24.625 28.281 28.547 1 93.94 738 SER A CA 1
ATOM 5651 C C . SER A 1 738 ? 25.562 29.156 29.375 1 93.94 738 SER A C 1
ATOM 5653 O O . SER A 1 738 ? 25.641 30.375 29.156 1 93.94 738 SER A O 1
ATOM 5655 N N . ASP A 1 739 ? 26.359 28.547 30.234 1 93.44 739 ASP A N 1
ATOM 5656 C CA . ASP A 1 739 ? 27.344 29.25 31.062 1 93.44 739 ASP A CA 1
ATOM 5657 C C . ASP A 1 739 ? 28.594 29.609 30.25 1 93.44 739 ASP A C 1
ATOM 5659 O O . ASP A 1 739 ? 29.266 30.594 30.547 1 93.44 739 ASP A O 1
ATOM 5663 N N . THR A 1 740 ? 28.859 28.828 29.266 1 93.19 740 THR A N 1
ATOM 5664 C CA . THR A 1 740 ? 30.047 29.062 28.453 1 93.19 740 THR A CA 1
ATOM 5665 C C . THR A 1 740 ? 30 30.438 27.797 1 93.19 740 THR A C 1
ATOM 5667 O O . THR A 1 740 ? 31 31.141 27.781 1 93.19 740 THR A O 1
ATOM 5670 N N . PHE A 1 741 ? 28.797 30.828 27.422 1 94.94 741 PHE A N 1
ATOM 5671 C CA . PHE A 1 741 ? 28.672 32.062 26.672 1 94.94 741 PHE A CA 1
ATOM 5672 C C . PHE A 1 741 ? 27.781 33.062 27.406 1 94.94 741 PHE A C 1
ATOM 5674 O O . PHE A 1 741 ? 27.594 34.188 26.953 1 94.94 741 PHE A O 1
ATOM 5681 N N . GLY A 1 742 ? 27.172 32.625 28.5 1 93.25 742 GLY A N 1
ATOM 5682 C CA . GLY A 1 742 ? 26.203 33.5 29.172 1 93.25 742 GLY A CA 1
ATOM 5683 C C . GLY A 1 742 ? 25 33.812 28.312 1 93.25 742 GLY A C 1
ATOM 5684 O O . GLY A 1 742 ? 24.453 34.938 28.391 1 93.25 742 GLY A O 1
ATOM 5685 N N . SER A 1 743 ? 24.75 33.031 27.469 1 92.25 743 SER A N 1
ATOM 5686 C CA . SER A 1 743 ? 23.656 33.25 26.531 1 92.25 743 SER A CA 1
ATOM 5687 C C . SER A 1 743 ? 22.359 32.656 27.062 1 92.25 743 SER A C 1
ATOM 5689 O O . SER A 1 743 ? 22.359 31.656 27.766 1 92.25 743 SER A O 1
ATOM 5691 N N . PRO A 1 744 ? 21.266 33.344 26.844 1 93.06 744 PRO A N 1
ATOM 5692 C CA . PRO A 1 744 ? 19.953 32.75 27.094 1 93.06 744 PRO A CA 1
ATOM 5693 C C . PRO A 1 744 ? 19.531 31.766 26 1 93.06 744 PRO A C 1
ATOM 5695 O O . PRO A 1 744 ? 20.359 31.297 25.234 1 93.06 744 PRO A O 1
ATOM 5698 N N . ARG A 1 745 ? 18.297 31.359 26.078 1 92.19 745 ARG A N 1
ATOM 5699 C CA . ARG A 1 745 ? 17.766 30.547 25 1 92.19 745 ARG A CA 1
ATOM 5700 C C . ARG A 1 745 ? 17.797 31.297 23.672 1 92.19 745 ARG A C 1
ATOM 5702 O O . ARG A 1 745 ? 17.328 32.438 23.578 1 92.19 745 ARG A O 1
ATOM 5709 N N . LEU A 1 746 ? 18.344 30.703 22.719 1 93.31 746 LEU A N 1
ATOM 5710 C CA . LEU A 1 746 ? 18.547 31.375 21.438 1 93.31 746 LEU A CA 1
ATOM 5711 C C . LEU A 1 746 ? 17.375 31.141 20.5 1 93.31 746 LEU A C 1
ATOM 5713 O O . LEU A 1 746 ? 17.062 32 19.656 1 93.31 746 LEU A O 1
ATOM 5717 N N . SER A 1 747 ? 16.766 30.047 20.625 1 91.69 747 SER A N 1
ATOM 5718 C CA . SER A 1 747 ? 15.703 29.625 19.719 1 91.69 747 SER A CA 1
ATOM 5719 C C . SER A 1 747 ? 14.336 30.062 20.219 1 91.69 747 SER A C 1
ATOM 5721 O O . SER A 1 747 ? 14.227 30.719 21.25 1 91.69 747 SER A O 1
ATOM 5723 N N . SER A 1 748 ? 13.359 29.859 19.391 1 88.12 748 SER A N 1
ATOM 5724 C CA . SER A 1 748 ? 11.992 30.25 19.719 1 88.12 748 SER A CA 1
ATOM 5725 C C . SER A 1 748 ? 11.469 29.5 20.938 1 88.12 748 SER A C 1
ATOM 5727 O O . SER A 1 748 ? 10.633 30.016 21.672 1 88.12 748 SER A O 1
ATOM 5729 N N . ASN A 1 749 ? 11.891 28.281 21.031 1 88.5 749 ASN A N 1
ATOM 5730 C CA . ASN A 1 749 ? 11.531 27.422 22.156 1 88.5 749 ASN A CA 1
ATOM 5731 C C . ASN A 1 749 ? 12.703 26.516 22.562 1 88.5 749 ASN A C 1
ATOM 5733 O O . ASN A 1 749 ? 13.695 26.422 21.844 1 88.5 749 ASN A O 1
ATOM 5737 N N . GLU A 1 750 ? 12.562 26.031 23.797 1 89.81 750 GLU A N 1
ATOM 5738 C CA . GLU A 1 750 ? 13.602 25.125 24.266 1 89.81 750 GLU A CA 1
ATOM 5739 C C . GLU A 1 750 ? 13.859 24.016 23.25 1 89.81 750 GLU A C 1
ATOM 5741 O O . GLU A 1 750 ? 15.008 23.703 22.938 1 89.81 750 GLU A O 1
ATOM 5746 N N . PHE A 1 751 ? 12.766 23.469 22.844 1 88.38 751 PHE A N 1
ATOM 5747 C CA . PHE A 1 751 ? 12.82 22.469 21.781 1 88.38 751 PHE A CA 1
ATOM 5748 C C . PHE A 1 751 ? 12.289 23.047 20.469 1 88.38 751 PHE A C 1
ATOM 5750 O O . PHE A 1 751 ? 11.125 23.453 20.391 1 88.38 751 PHE A O 1
ATOM 5757 N N . PHE A 1 752 ? 13.211 23.125 19.484 1 88.75 752 PHE A N 1
ATOM 5758 C CA . PHE A 1 752 ? 12.812 23.797 18.25 1 88.75 752 PHE A CA 1
ATOM 5759 C C . PHE A 1 752 ? 13.016 22.875 17.047 1 88.75 752 PHE A C 1
ATOM 5761 O O . PHE A 1 752 ? 13.688 21.859 17.156 1 88.75 752 PHE A O 1
ATOM 5768 N N . ARG A 1 753 ? 12.336 23.266 16 1 89.75 753 ARG A N 1
ATOM 5769 C CA . ARG A 1 753 ? 12.539 22.594 14.727 1 89.75 753 ARG A CA 1
ATOM 5770 C C . ARG A 1 753 ? 13.32 23.469 13.758 1 89.75 753 ARG A C 1
ATOM 5772 O O . ARG A 1 753 ? 13.117 24.688 13.711 1 89.75 753 ARG A O 1
ATOM 5779 N N . CYS A 1 754 ? 14.18 22.812 13.016 1 90.56 754 CYS A N 1
ATOM 5780 C CA . CYS A 1 754 ? 15.047 23.547 12.102 1 90.56 754 CYS A CA 1
ATOM 5781 C C . CYS A 1 754 ? 14.391 23.703 10.734 1 90.56 754 CYS A C 1
ATOM 5783 O O . CYS A 1 754 ? 13.836 22.75 10.195 1 90.56 754 CYS A O 1
ATOM 5785 N N . LEU A 1 755 ? 14.398 24.891 10.305 1 91.06 755 LEU A N 1
ATOM 5786 C CA . LEU A 1 755 ? 13.922 25.156 8.953 1 91.06 755 LEU A CA 1
ATOM 5787 C C . LEU A 1 755 ? 15.078 25.156 7.961 1 91.06 755 LEU A C 1
ATOM 5789 O O . LEU A 1 755 ? 14.984 24.547 6.895 1 91.06 755 LEU A O 1
ATOM 5793 N N . GLN A 1 756 ? 16.062 25.906 8.305 1 93.56 756 GLN A N 1
ATOM 5794 C CA . GLN A 1 756 ? 17.25 26.016 7.457 1 93.56 756 GLN A CA 1
ATOM 5795 C C . GLN A 1 756 ? 18.516 26.078 8.297 1 93.56 756 GLN A C 1
ATOM 5797 O O . GLN A 1 756 ? 18.5 26.609 9.406 1 93.56 756 GLN A O 1
ATOM 5802 N N . VAL A 1 757 ? 19.547 25.469 7.773 1 95.19 757 VAL A N 1
ATOM 5803 C CA . VAL A 1 757 ? 20.875 25.531 8.375 1 95.19 757 VAL A CA 1
ATOM 5804 C C . VAL A 1 757 ? 21.906 25.859 7.297 1 95.19 757 VAL A C 1
ATOM 5806 O O . VAL A 1 757 ? 21.891 25.266 6.211 1 95.19 757 VAL A O 1
ATOM 5809 N N . GLU A 1 758 ? 22.703 26.828 7.57 1 95.62 758 GLU A N 1
ATOM 5810 C CA . GLU A 1 758 ? 23.812 27.188 6.676 1 95.62 758 GLU A CA 1
ATOM 5811 C C . GLU A 1 758 ? 25.125 27.312 7.438 1 95.62 758 GLU A C 1
ATOM 5813 O O . GLU A 1 758 ? 25.141 27.703 8.609 1 95.62 758 GLU A O 1
ATOM 5818 N N . VAL A 1 759 ? 26.172 26.891 6.777 1 96.12 759 VAL A N 1
ATOM 5819 C CA . VAL A 1 759 ? 27.516 27.062 7.324 1 96.12 759 VAL A CA 1
ATOM 5820 C C . VAL A 1 759 ? 28.375 27.875 6.355 1 96.12 759 VAL A C 1
ATOM 5822 O O . VAL A 1 759 ? 28.484 27.531 5.176 1 96.12 759 VAL A O 1
ATOM 5825 N N . TRP A 1 760 ? 28.984 28.891 6.891 1 94.56 760 TRP A N 1
ATOM 5826 C CA . TRP A 1 760 ? 29.766 29.812 6.062 1 94.56 760 TRP A CA 1
ATOM 5827 C C . TRP A 1 760 ? 31.219 29.828 6.477 1 94.56 760 TRP A C 1
ATOM 5829 O O . TRP A 1 760 ? 31.547 29.812 7.668 1 94.56 760 TRP A O 1
ATOM 5839 N N . PHE A 1 761 ? 32.094 29.812 5.465 1 94.12 761 PHE A N 1
ATOM 5840 C CA . PHE A 1 761 ? 33.562 29.906 5.672 1 94.12 761 PHE A CA 1
ATOM 5841 C C . PHE A 1 761 ? 34.094 31.234 5.164 1 94.12 761 PHE A C 1
ATOM 5843 O O . PHE A 1 761 ? 33.375 31.969 4.445 1 94.12 761 PHE A O 1
ATOM 5850 N N . PHE A 1 762 ? 35.344 31.469 5.559 1 91.38 762 PHE A N 1
ATOM 5851 C CA . PHE A 1 762 ? 35.969 32.75 5.199 1 91.38 762 PHE A CA 1
ATOM 5852 C C . PHE A 1 762 ? 37.188 32.5 4.305 1 91.38 762 PHE A C 1
ATOM 5854 O O . PHE A 1 762 ? 38.125 31.812 4.691 1 91.38 762 PHE A O 1
ATOM 5861 N N . SER A 1 763 ? 37.031 32.938 3.096 1 86.06 763 SER A N 1
ATOM 5862 C CA . SER A 1 763 ? 38.125 32.719 2.145 1 86.06 763 SER A CA 1
ATOM 5863 C C . SER A 1 763 ? 38.688 34.031 1.647 1 86.06 763 SER A C 1
ATOM 5865 O O . SER A 1 763 ? 37.969 35.031 1.561 1 86.06 763 SER A O 1
ATOM 5867 N N . ASN A 1 764 ? 40.031 34.156 1.373 1 77.25 764 ASN A N 1
ATOM 5868 C CA . ASN A 1 764 ? 40.719 35.344 0.838 1 77.25 764 ASN A CA 1
ATOM 5869 C C . ASN A 1 764 ? 40.469 35.469 -0.661 1 77.25 764 ASN A C 1
ATOM 5871 O O . ASN A 1 764 ? 40.812 36.5 -1.251 1 77.25 764 ASN A O 1
ATOM 5875 N N . LEU A 1 765 ? 40.031 34.469 -1.333 1 59.75 765 LEU A N 1
ATOM 5876 C CA . LEU A 1 765 ? 39.938 34.594 -2.787 1 59.75 765 LEU A CA 1
ATOM 5877 C C . LEU A 1 765 ? 38.75 35.438 -3.219 1 59.75 765 LEU A C 1
ATOM 5879 O O . LEU A 1 765 ? 37.656 35.281 -2.688 1 59.75 765 LEU A O 1
ATOM 5883 N N . LYS A 1 766 ? 39.062 36.625 -3.867 1 51.19 766 LYS A N 1
ATOM 5884 C CA . LYS A 1 766 ? 38.062 37.438 -4.516 1 51.19 766 LYS A CA 1
ATOM 5885 C C . LYS A 1 766 ? 37.188 36.625 -5.438 1 51.19 766 LYS A C 1
ATOM 5887 O O . LYS A 1 766 ? 37.656 35.656 -6.066 1 51.19 766 LYS A O 1
ATOM 5892 N N . PRO A 1 767 ? 35.812 36.719 -5.359 1 50.72 767 PRO A N 1
ATOM 5893 C CA . PRO A 1 767 ? 34.938 36 -6.277 1 50.72 767 PRO A CA 1
ATOM 5894 C C . PRO A 1 767 ? 35.375 36.125 -7.734 1 50.72 767 PRO A C 1
ATOM 5896 O O . PRO A 1 767 ? 35.875 37.188 -8.148 1 50.72 767 PRO A O 1
ATOM 5899 N N . SER A 1 768 ? 35.875 35.062 -8.344 1 39.25 768 SER A N 1
ATOM 5900 C CA . SER A 1 768 ? 36.125 35.188 -9.773 1 39.25 768 SER A CA 1
ATOM 5901 C C . SER A 1 768 ? 34.938 35.812 -10.5 1 39.25 768 SER A C 1
ATOM 5903 O O . SER A 1 768 ? 33.812 35.406 -10.273 1 39.25 768 SER A O 1
ATOM 5905 N N . GLY A 1 769 ? 34.938 37.125 -10.727 1 36.03 769 GLY A N 1
ATOM 5906 C CA . GLY A 1 769 ? 34 37.688 -11.664 1 36.03 769 GLY A CA 1
ATOM 5907 C C . GLY A 1 769 ? 33.719 36.781 -12.852 1 36.03 769 GLY A C 1
ATOM 5908 O O . GLY A 1 769 ? 34.625 36.469 -13.625 1 36.03 769 GLY A O 1
ATOM 5909 N N . ASP A 1 770 ? 32.875 35.719 -12.789 1 29.89 770 ASP A N 1
ATOM 5910 C CA . ASP A 1 770 ? 32.344 35.469 -14.117 1 29.89 770 ASP A CA 1
ATOM 5911 C C . ASP A 1 770 ? 31.594 36.719 -14.648 1 29.89 770 ASP A C 1
ATOM 5913 O O . ASP A 1 770 ? 30.891 37.375 -13.906 1 29.89 770 ASP A O 1
ATOM 5917 N N . MET B 1 1 ? -36.188 1.605 30.953 1 21.73 1 MET B N 1
ATOM 5918 C CA . MET B 1 1 ? -34.781 1.255 31.047 1 21.73 1 MET B CA 1
ATOM 5919 C C . MET B 1 1 ? -34.375 0.345 29.891 1 21.73 1 MET B C 1
ATOM 5921 O O . MET B 1 1 ? -33.219 0.407 29.438 1 21.73 1 MET B O 1
ATOM 5925 N N . ALA B 1 2 ? -35.25 -0.531 29.594 1 30.27 2 ALA B N 1
ATOM 5926 C CA . ALA B 1 2 ? -35.094 -1.515 28.531 1 30.27 2 ALA B CA 1
ATOM 5927 C C . ALA B 1 2 ? -35.219 -0.859 27.156 1 30.27 2 ALA B C 1
ATOM 5929 O O . ALA B 1 2 ? -34.594 -1.309 26.188 1 30.27 2 ALA B O 1
ATOM 5930 N N . GLU B 1 3 ? -35.969 0.003 27.047 1 34.09 3 GLU B N 1
ATOM 5931 C CA . GLU B 1 3 ? -36.281 0.675 25.781 1 34.09 3 GLU B CA 1
ATOM 5932 C C . GLU B 1 3 ? -35.125 1.592 25.359 1 34.09 3 GLU B C 1
ATOM 5934 O O . GLU B 1 3 ? -34.906 1.783 24.172 1 34.09 3 GLU B O 1
ATOM 5939 N N . THR B 1 4 ? -34.469 2.248 26.234 1 39.09 4 THR B N 1
ATOM 5940 C CA . THR B 1 4 ? -33.344 3.137 26.047 1 39.09 4 THR B CA 1
ATOM 5941 C C . THR B 1 4 ? -32.094 2.34 25.688 1 39.09 4 THR B C 1
ATOM 5943 O O . THR B 1 4 ? -31.172 2.867 25.047 1 39.09 4 THR B O 1
ATOM 5946 N N . GLY B 1 5 ? -32.094 1.137 26.031 1 38.62 5 GLY B N 1
ATOM 5947 C CA . GLY B 1 5 ? -31.062 0.155 25.812 1 38.62 5 GLY B CA 1
ATOM 5948 C C . GLY B 1 5 ? -30.953 -0.28 24.359 1 38.62 5 GLY B C 1
ATOM 5949 O O . GLY B 1 5 ? -29.844 -0.465 23.844 1 38.62 5 GLY B O 1
ATOM 5950 N N . ALA B 1 6 ? -32.156 -0.509 23.812 1 44.22 6 ALA B N 1
ATOM 5951 C CA . ALA B 1 6 ? -32.25 -0.975 22.422 1 44.22 6 ALA B CA 1
ATOM 5952 C C . ALA B 1 6 ? -31.766 0.097 21.453 1 44.22 6 ALA B C 1
ATOM 5954 O O . ALA B 1 6 ? -31.062 -0.204 20.484 1 44.22 6 ALA B O 1
ATOM 5955 N N . ASP B 1 7 ? -32.125 1.312 21.781 1 47.41 7 ASP B N 1
ATOM 5956 C CA . ASP B 1 7 ? -31.75 2.455 20.953 1 47.41 7 ASP B CA 1
ATOM 5957 C C . ASP B 1 7 ? -30.25 2.717 21 1 47.41 7 ASP B C 1
ATOM 5959 O O . ASP B 1 7 ? -29.641 3.061 20 1 47.41 7 ASP B O 1
ATOM 5963 N N . ASP B 1 8 ? -29.734 2.488 22.188 1 50.38 8 ASP B N 1
ATOM 5964 C CA . ASP B 1 8 ? -28.312 2.662 22.453 1 50.38 8 ASP B CA 1
ATOM 5965 C C . ASP B 1 8 ? -27.484 1.665 21.641 1 50.38 8 ASP B C 1
ATOM 5967 O O . ASP B 1 8 ? -26.453 2.025 21.078 1 50.38 8 ASP B O 1
ATOM 5971 N N . ASP B 1 9 ? -28.078 0.482 21.656 1 53.5 9 ASP B N 1
ATOM 5972 C CA . ASP B 1 9 ? -27.453 -0.594 20.891 1 53.5 9 ASP B CA 1
ATOM 5973 C C . ASP B 1 9 ? -27.5 -0.311 19.391 1 53.5 9 ASP B C 1
ATOM 5975 O O . ASP B 1 9 ? -26.578 -0.65 18.656 1 53.5 9 ASP B O 1
ATOM 5979 N N . GLU B 1 10 ? -28.5 0.554 19.188 1 58.5 10 GLU B N 1
ATOM 5980 C CA . GLU B 1 10 ? -28.641 0.866 17.766 1 58.5 10 GLU B CA 1
ATOM 5981 C C . GLU B 1 10 ? -27.609 1.913 17.328 1 58.5 10 GLU B C 1
ATOM 5983 O O . GLU B 1 10 ? -27.062 1.83 16.219 1 58.5 10 GLU B O 1
ATOM 5988 N N . THR B 1 11 ? -27.391 2.83 18.375 1 63.12 11 THR B N 1
ATOM 5989 C CA . THR B 1 11 ? -26.438 3.881 18.016 1 63.12 11 THR B CA 1
ATOM 5990 C C . THR B 1 11 ? -25.016 3.318 17.922 1 63.12 11 THR B C 1
ATOM 5992 O O . THR B 1 11 ? -24.281 3.646 16.984 1 63.12 11 THR B O 1
ATOM 5995 N N . LEU B 1 12 ? -24.797 2.467 18.891 1 64.69 12 LEU B N 1
ATOM 5996 C CA . LEU B 1 12 ? -23.469 1.859 18.859 1 64.69 12 LEU B CA 1
ATOM 5997 C C . LEU B 1 12 ? -23.328 0.922 17.672 1 64.69 12 LEU B C 1
ATOM 5999 O O . LEU B 1 12 ? -22.25 0.846 17.062 1 64.69 12 LEU B O 1
ATOM 6003 N N . GLY B 1 13 ? -24.438 0.318 17.344 1 63.62 13 GLY B N 1
ATOM 6004 C CA . GLY B 1 13 ? -24.422 -0.57 16.203 1 63.62 13 GLY B CA 1
ATOM 6005 C C . GLY B 1 13 ? -24.234 0.161 14.883 1 63.62 13 GLY B C 1
ATOM 6006 O O . GLY B 1 13 ? -23.484 -0.291 14.016 1 63.62 13 GLY B O 1
ATOM 6007 N N . ALA B 1 14 ? -24.844 1.383 14.875 1 68.06 14 ALA B N 1
ATOM 6008 C CA . ALA B 1 14 ? -24.719 2.162 13.648 1 68.06 14 ALA B CA 1
ATOM 6009 C C . ALA B 1 14 ? -23.312 2.715 13.492 1 68.06 14 ALA B C 1
ATOM 6011 O O . ALA B 1 14 ? -22.766 2.738 12.383 1 68.06 14 ALA B O 1
ATOM 6012 N N . TRP B 1 15 ? -22.766 3.062 14.617 1 70.12 15 TRP B N 1
ATOM 6013 C CA . TRP B 1 15 ? -21.391 3.564 14.602 1 70.12 15 TRP B CA 1
ATOM 6014 C C . TRP B 1 15 ? -20.422 2.459 14.227 1 70.12 15 TRP B C 1
ATOM 6016 O O . TRP B 1 15 ? -19.5 2.678 13.422 1 70.12 15 TRP B O 1
ATOM 6026 N N . ALA B 1 16 ? -20.703 1.321 14.711 1 67.25 16 ALA B N 1
ATOM 6027 C CA . ALA B 1 16 ? -19.812 0.201 14.43 1 67.25 16 ALA B CA 1
ATOM 6028 C C . ALA B 1 16 ? -19.891 -0.206 12.961 1 67.25 16 ALA B C 1
ATOM 6030 O O . ALA B 1 16 ? -18.875 -0.587 12.359 1 67.25 16 ALA B O 1
ATOM 6031 N N . LEU B 1 17 ? -21.016 0.005 12.422 1 68.38 17 LEU B N 1
ATOM 6032 C CA . LEU B 1 17 ? -21.203 -0.35 11.016 1 68.38 17 LEU B CA 1
ATOM 6033 C C . LEU B 1 17 ? -20.5 0.655 10.102 1 68.38 17 LEU B C 1
ATOM 6035 O O . LEU B 1 17 ? -19.969 0.282 9.062 1 68.38 17 LEU B O 1
ATOM 6039 N N . ARG B 1 18 ? -20.406 1.804 10.641 1 71.62 18 ARG B N 1
ATOM 6040 C CA . ARG B 1 18 ? -19.766 2.85 9.852 1 71.62 18 ARG B CA 1
ATOM 6041 C C . ARG B 1 18 ? -18.266 2.631 9.781 1 71.62 18 ARG B C 1
ATOM 6043 O O . ARG B 1 18 ? -17.641 2.883 8.742 1 71.62 18 ARG B O 1
ATOM 6050 N N . TYR B 1 19 ? -17.766 2.133 10.836 1 77.38 19 TYR B N 1
ATOM 6051 C CA . TYR B 1 19 ? -16.312 1.96 10.883 1 77.38 19 TYR B CA 1
ATOM 6052 C C . TYR B 1 19 ? -15.938 0.489 10.766 1 77.38 19 TYR B C 1
ATOM 6054 O O . TYR B 1 19 ? -14.945 0.047 11.352 1 77.38 19 TYR B O 1
ATOM 6062 N N . ARG B 1 20 ? -16.797 -0.184 9.992 1 78.06 20 ARG B N 1
ATOM 6063 C CA . ARG B 1 20 ? -16.562 -1.618 9.852 1 78.06 20 ARG B CA 1
ATOM 6064 C C . ARG B 1 20 ? -15.266 -1.896 9.109 1 78.06 20 ARG B C 1
ATOM 6066 O O . ARG B 1 20 ? -14.516 -2.799 9.484 1 78.06 20 ARG B O 1
ATOM 6073 N N . GLY B 1 21 ? -15.039 -1.147 8.102 1 77.56 21 GLY B N 1
ATOM 6074 C CA . GLY B 1 21 ? -13.805 -1.336 7.352 1 77.56 21 GLY B CA 1
ATOM 6075 C C . GLY B 1 21 ? -12.562 -1.07 8.172 1 77.56 21 GLY B C 1
ATOM 6076 O O . GLY B 1 21 ? -11.594 -1.827 8.102 1 77.56 21 GLY B O 1
ATOM 6077 N N . VAL B 1 22 ? -12.656 -0.102 9.008 1 80.06 22 VAL B N 1
ATOM 6078 C CA . VAL B 1 22 ? -11.531 0.269 9.859 1 80.06 22 VAL B CA 1
ATOM 6079 C C . VAL B 1 22 ? -11.289 -0.821 10.906 1 80.06 22 VAL B C 1
ATOM 6081 O O . VAL B 1 22 ? -10.141 -1.2 11.156 1 80.06 22 VAL B O 1
ATOM 6084 N N . ALA B 1 23 ? -12.375 -1.309 11.383 1 81.19 23 ALA B N 1
ATOM 6085 C CA . ALA B 1 23 ? -12.273 -2.348 12.406 1 81.19 23 ALA B CA 1
ATOM 6086 C C . ALA B 1 23 ? -11.68 -3.629 11.828 1 81.19 23 ALA B C 1
ATOM 6088 O O . ALA B 1 23 ? -10.836 -4.266 12.461 1 81.19 23 ALA B O 1
ATOM 6089 N N . THR B 1 24 ? -12.102 -3.924 10.664 1 84.75 24 THR B N 1
ATOM 6090 C CA . THR B 1 24 ? -11.648 -5.168 10.047 1 84.75 24 THR B CA 1
ATOM 6091 C C . THR B 1 24 ? -10.172 -5.082 9.688 1 84.75 24 THR B C 1
ATOM 6093 O O . THR B 1 24 ? -9.391 -5.973 10.031 1 84.75 24 THR B O 1
ATOM 6096 N N . PHE B 1 25 ? -9.766 -4.062 9.125 1 85.31 25 PHE B N 1
ATOM 6097 C CA . PHE B 1 25 ? -8.367 -3.934 8.719 1 85.31 25 PHE B CA 1
ATOM 6098 C C . PHE B 1 25 ? -7.473 -3.744 9.938 1 85.31 25 PHE B C 1
ATOM 6100 O O . PHE B 1 25 ? -6.336 -4.223 9.961 1 85.31 25 PHE B O 1
ATOM 6107 N N . GLY B 1 26 ? -8.016 -3.012 10.875 1 84.25 26 GLY B N 1
ATOM 6108 C CA . GLY B 1 26 ? -7.258 -2.867 12.109 1 84.25 26 GLY B CA 1
ATOM 6109 C C . GLY B 1 26 ? -7.055 -4.18 12.844 1 84.25 26 GLY B C 1
ATOM 6110 O O . GLY B 1 26 ? -5.949 -4.473 13.297 1 84.25 26 GLY B O 1
ATOM 6111 N N . ALA B 1 27 ? -8.078 -4.988 12.867 1 86 27 ALA B N 1
ATOM 6112 C CA . ALA B 1 27 ? -7.992 -6.281 13.539 1 86 27 ALA B CA 1
ATOM 6113 C C . ALA B 1 27 ? -7.043 -7.219 12.797 1 86 27 ALA B C 1
ATOM 6115 O O . ALA B 1 27 ? -6.246 -7.926 13.414 1 86 27 ALA B O 1
ATOM 6116 N N . LEU B 1 28 ? -7.141 -7.195 11.5 1 90.12 28 LEU B N 1
ATOM 6117 C CA . LEU B 1 28 ? -6.277 -8.055 10.703 1 90.12 28 LEU B CA 1
ATOM 6118 C C . LEU B 1 28 ? -4.816 -7.645 10.844 1 90.12 28 LEU B C 1
ATOM 6120 O O . LEU B 1 28 ? -3.93 -8.5 10.906 1 90.12 28 LEU B O 1
ATOM 6124 N N . ALA B 1 29 ? -4.621 -6.379 10.953 1 87.88 29 ALA B N 1
ATOM 6125 C CA . ALA B 1 29 ? -3.252 -5.891 11.109 1 87.88 29 ALA B CA 1
ATOM 6126 C C . ALA B 1 29 ? -2.684 -6.285 12.469 1 87.88 29 ALA B C 1
ATOM 6128 O O . ALA B 1 29 ? -1.516 -6.668 12.57 1 87.88 29 ALA B O 1
ATOM 6129 N N . VAL B 1 30 ? -3.492 -6.25 13.461 1 86.44 30 VAL B N 1
ATOM 6130 C CA . VAL B 1 30 ? -3.049 -6.637 14.797 1 86.44 30 VAL B CA 1
ATOM 6131 C C . VAL B 1 30 ? -2.754 -8.133 14.828 1 86.44 30 VAL B C 1
ATOM 6133 O O . VAL B 1 30 ? -1.751 -8.562 15.398 1 86.44 30 VAL B O 1
ATOM 6136 N N . LEU B 1 31 ? -3.604 -8.828 14.18 1 90.12 31 LEU B N 1
ATOM 6137 C CA . LEU B 1 31 ? -3.402 -10.273 14.141 1 90.12 31 LEU B CA 1
ATOM 6138 C C . LEU B 1 31 ? -2.125 -10.617 13.375 1 90.12 31 LEU B C 1
ATOM 6140 O O . LEU B 1 31 ? -1.364 -11.492 13.805 1 90.12 31 LEU B O 1
ATOM 6144 N N . LEU B 1 32 ? -1.934 -9.953 12.289 1 89.12 32 LEU B N 1
ATOM 6145 C CA . LEU B 1 32 ? -0.734 -10.211 11.5 1 89.12 32 LEU B CA 1
ATOM 6146 C C . LEU B 1 32 ? 0.521 -9.836 12.281 1 89.12 32 LEU B C 1
ATOM 6148 O O . LEU B 1 32 ? 1.521 -10.555 12.242 1 89.12 32 LEU B O 1
ATOM 6152 N N . GLY B 1 33 ? 0.468 -8.727 13.031 1 82.19 33 GLY B N 1
ATOM 6153 C CA . GLY B 1 33 ? 1.593 -8.328 13.867 1 82.19 33 GLY B CA 1
ATOM 6154 C C . GLY B 1 33 ? 1.881 -9.32 14.984 1 82.19 33 GLY B C 1
ATOM 6155 O O . GLY B 1 33 ? 3.037 -9.664 15.234 1 82.19 33 GLY B O 1
ATOM 6156 N N . THR B 1 34 ? 0.858 -9.82 15.508 1 83.56 34 THR B N 1
ATOM 6157 C CA . THR B 1 34 ? 1.009 -10.789 16.594 1 83.56 34 THR B CA 1
ATOM 6158 C C . THR B 1 34 ? 1.52 -12.125 16.062 1 83.56 34 THR B C 1
ATOM 6160 O O . THR B 1 34 ? 2.326 -12.789 16.719 1 83.56 34 THR B O 1
ATOM 6163 N N . GLY B 1 35 ? 1.022 -12.477 14.914 1 84.19 35 GLY B N 1
ATOM 6164 C CA . GLY B 1 35 ? 1.51 -13.703 14.32 1 84.19 35 GLY B CA 1
ATOM 6165 C C . GLY B 1 35 ? 2.988 -13.664 13.977 1 84.19 35 GLY B C 1
ATOM 6166 O O . GLY B 1 35 ? 3.709 -14.641 14.188 1 84.19 35 GLY B O 1
ATOM 6167 N N . LYS B 1 36 ? 3.393 -12.562 13.461 1 79.88 36 LYS B N 1
ATOM 6168 C CA . LYS B 1 36 ? 4.812 -12.406 13.156 1 79.88 36 LYS B CA 1
ATOM 6169 C C . LYS B 1 36 ? 5.652 -12.422 14.43 1 79.88 36 LYS B C 1
ATOM 6171 O O . LYS B 1 36 ? 6.754 -12.977 14.453 1 79.88 36 LYS B O 1
ATOM 6176 N N . PHE B 1 37 ? 5.086 -11.828 15.484 1 78.88 37 PHE B N 1
ATOM 6177 C CA . PHE B 1 37 ? 5.77 -11.812 16.781 1 78.88 37 PHE B CA 1
ATOM 6178 C C . PHE B 1 37 ? 5.883 -13.219 17.344 1 78.88 37 PHE B C 1
ATOM 6180 O O . PHE B 1 37 ? 6.949 -13.617 17.828 1 78.88 37 PHE B O 1
ATOM 6187 N N . VAL B 1 38 ? 4.84 -13.922 17.188 1 78.88 38 VAL B N 1
ATOM 6188 C CA . VAL B 1 38 ? 4.824 -15.297 17.688 1 78.88 38 VAL B CA 1
ATOM 6189 C C . VAL B 1 38 ? 5.738 -16.172 16.828 1 78.88 38 VAL B C 1
ATOM 6191 O O . VAL B 1 38 ? 6.445 -17.031 17.359 1 78.88 38 VAL B O 1
ATOM 6194 N N . GLY B 1 39 ? 5.66 -15.914 15.547 1 73.56 39 GLY B N 1
ATOM 6195 C CA . GLY B 1 39 ? 6.527 -16.672 14.656 1 73.56 39 GLY B CA 1
ATOM 6196 C C . GLY B 1 39 ? 8 -16.469 14.945 1 73.56 39 GLY B C 1
ATOM 6197 O O . GLY B 1 39 ? 8.789 -17.406 14.906 1 73.56 39 GLY B O 1
ATOM 6198 N N . PHE B 1 40 ? 8.328 -15.281 15.242 1 70.62 40 PHE B N 1
ATOM 6199 C CA . PHE B 1 40 ? 9.727 -14.961 15.531 1 70.62 40 PHE B CA 1
ATOM 6200 C C . PHE B 1 40 ? 10.18 -15.633 16.828 1 70.62 40 PHE B C 1
ATOM 6202 O O . PHE B 1 40 ? 11.289 -16.141 16.906 1 70.62 40 PHE B O 1
ATOM 6209 N N . HIS B 1 41 ? 9.273 -15.641 17.75 1 67.19 41 HIS B N 1
ATOM 6210 C CA . HIS B 1 41 ? 9.633 -16.25 19.031 1 67.19 41 HIS B CA 1
ATOM 6211 C C . HIS B 1 41 ? 9.414 -17.766 19 1 67.19 41 HIS B C 1
ATOM 6213 O O . HIS B 1 41 ? 9.992 -18.484 19.812 1 67.19 41 HIS B O 1
ATOM 6219 N N . TRP B 1 42 ? 8.547 -18.016 18.094 1 61.94 42 TRP B N 1
ATOM 6220 C CA . TRP B 1 42 ? 8.281 -19.438 17.891 1 61.94 42 TRP B CA 1
ATOM 6221 C C . TRP B 1 42 ? 9.547 -20.188 17.5 1 61.94 42 TRP B C 1
ATOM 6223 O O . TRP B 1 42 ? 9.766 -21.328 17.938 1 61.94 42 TRP B O 1
ATOM 6233 N N . HIS B 1 43 ? 10.266 -19.5 16.656 1 58.31 43 HIS B N 1
ATOM 6234 C CA . HIS B 1 43 ? 11.492 -20.141 16.188 1 58.31 43 HIS B CA 1
ATOM 6235 C C . HIS B 1 43 ? 12.453 -20.391 17.344 1 58.31 43 HIS B C 1
ATOM 6237 O O . HIS B 1 43 ? 13.359 -21.219 17.234 1 58.31 43 HIS B O 1
ATOM 6243 N N . ARG B 1 44 ? 12.023 -19.781 18.422 1 57.88 44 ARG B N 1
ATOM 6244 C CA . ARG B 1 44 ? 12.852 -20.031 19.594 1 57.88 44 ARG B CA 1
ATOM 6245 C C . ARG B 1 44 ? 12.391 -21.281 20.344 1 57.88 44 ARG B C 1
ATOM 6247 O O . ARG B 1 44 ? 13.141 -21.844 21.141 1 57.88 44 ARG B O 1
ATOM 6254 N N . LEU B 1 45 ? 11.164 -21.594 20 1 58.41 45 LEU B N 1
ATOM 6255 C CA . LEU B 1 45 ? 10.68 -22.797 20.656 1 58.41 45 LEU B CA 1
ATOM 6256 C C . LEU B 1 45 ? 11.086 -24.047 19.875 1 58.41 45 LEU B C 1
ATOM 6258 O O . LEU B 1 45 ? 10.914 -24.094 18.641 1 58.41 45 LEU B O 1
ATOM 6262 N N . ALA B 1 46 ? 11.914 -24.906 20.359 1 54.72 46 ALA B N 1
ATOM 6263 C CA . ALA B 1 46 ? 12.609 -26.062 19.797 1 54.72 46 ALA B CA 1
ATOM 6264 C C . ALA B 1 46 ? 11.664 -26.875 18.922 1 54.72 46 ALA B C 1
ATOM 6266 O O . ALA B 1 46 ? 12.039 -27.312 17.828 1 54.72 46 ALA B O 1
ATOM 6267 N N . PHE B 1 47 ? 10.508 -27.266 19.531 1 53.03 47 PHE B N 1
ATOM 6268 C CA . PHE B 1 47 ? 9.641 -28.219 18.828 1 53.03 47 PHE B CA 1
ATOM 6269 C C . PHE B 1 47 ? 9.039 -27.578 17.578 1 53.03 47 PHE B C 1
ATOM 6271 O O . PHE B 1 47 ? 8.859 -28.25 16.562 1 53.03 47 PHE B O 1
ATOM 6278 N N . LEU B 1 48 ? 8.906 -26.297 17.562 1 59.22 48 LEU B N 1
ATOM 6279 C CA . LEU B 1 48 ? 8.211 -25.609 16.484 1 59.22 48 LEU B CA 1
ATOM 6280 C C . LEU B 1 48 ? 9.203 -25.156 15.406 1 59.22 48 LEU B C 1
ATOM 6282 O O . LEU B 1 48 ? 8.797 -24.781 14.305 1 59.22 48 LEU B O 1
ATOM 6286 N N . ARG B 1 49 ? 10.359 -25.438 15.711 1 60.25 49 ARG B N 1
ATOM 6287 C CA . ARG B 1 49 ? 11.43 -25.016 14.797 1 60.25 49 ARG B CA 1
ATOM 6288 C C . ARG B 1 49 ? 11.469 -25.922 13.562 1 60.25 49 ARG B C 1
ATOM 6290 O O . ARG B 1 49 ? 11.938 -25.5 12.508 1 60.25 49 ARG B O 1
ATOM 6297 N N . ARG B 1 50 ? 10.828 -27.156 13.859 1 64 50 ARG B N 1
ATOM 6298 C CA . ARG B 1 50 ? 10.922 -28.109 12.75 1 64 50 ARG B CA 1
ATOM 6299 C C . ARG B 1 50 ? 9.891 -27.781 11.672 1 64 50 ARG B C 1
ATOM 6301 O O . ARG B 1 50 ? 10.086 -28.109 10.5 1 64 50 ARG B O 1
ATOM 6308 N N . PHE B 1 51 ? 8.867 -27.125 12.141 1 71.75 51 PHE B N 1
ATOM 6309 C CA . PHE B 1 51 ? 7.812 -26.828 11.18 1 71.75 51 PHE B CA 1
ATOM 6310 C C . PHE B 1 51 ? 7.887 -25.359 10.742 1 71.75 51 PHE B C 1
ATOM 6312 O O . PHE B 1 51 ? 7.922 -24.453 11.586 1 71.75 51 PHE B O 1
ATOM 6319 N N . VAL B 1 52 ? 8.195 -25.25 9.484 1 74.25 52 VAL B N 1
ATOM 6320 C CA . VAL B 1 52 ? 8.164 -23.891 8.953 1 74.25 52 VAL B CA 1
ATOM 6321 C C . VAL B 1 52 ? 6.715 -23.453 8.734 1 74.25 52 VAL B C 1
ATOM 6323 O O . VAL B 1 52 ? 6.086 -23.828 7.746 1 74.25 52 VAL B O 1
ATOM 6326 N N . VAL B 1 53 ? 6.152 -22.938 9.734 1 80.62 53 VAL B N 1
ATOM 6327 C CA . VAL B 1 53 ? 4.789 -22.438 9.617 1 80.62 53 VAL B CA 1
ATOM 6328 C C . VAL B 1 53 ? 4.809 -20.953 9.242 1 80.62 53 VAL B C 1
ATOM 6330 O O . VAL B 1 53 ? 5.375 -20.141 9.961 1 80.62 53 VAL B O 1
ATOM 6333 N N . PRO B 1 54 ? 4.18 -20.688 8.117 1 83.88 54 PRO B N 1
ATOM 6334 C CA . PRO B 1 54 ? 4.102 -19.266 7.746 1 83.88 54 PRO B CA 1
ATOM 6335 C C . PRO B 1 54 ? 3.4 -18.422 8.805 1 83.88 54 PRO B C 1
ATOM 6337 O O . PRO B 1 54 ? 2.402 -18.844 9.391 1 83.88 54 PRO B O 1
ATOM 6340 N N . PRO B 1 55 ? 3.928 -17.266 9.094 1 85.31 55 PRO B N 1
ATOM 6341 C CA . PRO B 1 55 ? 3.338 -16.406 10.125 1 85.31 55 PRO B CA 1
ATOM 6342 C C . PRO B 1 55 ? 1.874 -16.078 9.852 1 85.31 55 PRO B C 1
ATOM 6344 O O . PRO B 1 55 ? 1.096 -15.875 10.781 1 85.31 55 PRO B O 1
ATOM 6347 N N . ALA B 1 56 ? 1.487 -16.031 8.641 1 90.5 56 ALA B N 1
ATOM 6348 C CA . ALA B 1 56 ? 0.104 -15.711 8.297 1 90.5 56 ALA B CA 1
ATOM 6349 C C . ALA B 1 56 ? -0.844 -16.812 8.758 1 90.5 56 ALA B C 1
ATOM 6351 O O . ALA B 1 56 ? -1.999 -16.547 9.094 1 90.5 56 ALA B O 1
ATOM 6352 N N . VAL B 1 57 ? -0.383 -18.016 8.742 1 91.62 57 VAL B N 1
ATOM 6353 C CA . VAL B 1 57 ? -1.192 -19.141 9.195 1 91.62 57 VAL B CA 1
ATOM 6354 C C . VAL B 1 57 ? -1.363 -19.078 10.711 1 91.62 57 VAL B C 1
ATOM 6356 O O . VAL B 1 57 ? -2.453 -19.328 11.234 1 91.62 57 VAL B O 1
ATOM 6359 N N . ILE B 1 58 ? -0.348 -18.719 11.367 1 89.81 58 ILE B N 1
ATOM 6360 C CA . ILE B 1 58 ? -0.425 -18.547 12.812 1 89.81 58 ILE B CA 1
ATOM 6361 C C . ILE B 1 58 ? -1.41 -17.422 13.148 1 89.81 58 ILE B C 1
ATOM 6363 O O . ILE B 1 58 ? -2.24 -17.578 14.047 1 89.81 58 ILE B O 1
ATOM 6367 N N . SER B 1 59 ? -1.28 -16.375 12.422 1 91.69 59 SER B N 1
ATOM 6368 C CA . SER B 1 59 ? -2.199 -15.25 12.625 1 91.69 59 SER B CA 1
ATOM 6369 C C . SER B 1 59 ? -3.645 -15.68 12.391 1 91.69 59 SER B C 1
ATOM 6371 O O . SER B 1 59 ? -4.547 -15.266 13.125 1 91.69 59 SER B O 1
ATOM 6373 N N . GLY B 1 60 ? -3.855 -16.453 11.367 1 92.12 60 GLY B N 1
ATOM 6374 C CA . GLY B 1 60 ? -5.195 -16.938 11.078 1 92.12 60 GLY B CA 1
ATOM 6375 C C . GLY B 1 60 ? -5.746 -17.859 12.156 1 92.12 60 GLY B C 1
ATOM 6376 O O . GLY B 1 60 ? -6.918 -17.75 12.523 1 92.12 60 GLY B O 1
ATOM 6377 N N . LEU B 1 61 ? -4.934 -18.688 12.656 1 91.06 61 LEU B N 1
ATOM 6378 C CA . LEU B 1 61 ? -5.363 -19.594 13.719 1 91.06 61 LEU B CA 1
ATOM 6379 C C . LEU B 1 61 ? -5.688 -18.828 14.992 1 91.06 61 LEU B C 1
ATOM 6381 O O . LEU B 1 61 ? -6.66 -19.141 15.68 1 91.06 61 LEU B O 1
ATOM 6385 N N . LEU B 1 62 ? -4.879 -17.859 15.25 1 90.19 62 LEU B N 1
ATOM 6386 C CA . LEU B 1 62 ? -5.164 -17 16.391 1 90.19 62 LEU B CA 1
ATOM 6387 C C . LEU B 1 62 ? -6.477 -16.25 16.172 1 90.19 62 LEU B C 1
ATOM 6389 O O . LEU B 1 62 ? -7.258 -16.078 17.125 1 90.19 62 LEU B O 1
ATOM 6393 N N . GLY B 1 63 ? -6.633 -15.789 15.008 1 90.44 63 GLY B N 1
ATOM 6394 C CA . GLY B 1 63 ? -7.879 -15.117 14.688 1 90.44 63 GLY B CA 1
ATOM 6395 C C . GLY B 1 63 ? -9.094 -16.016 14.828 1 90.44 63 GLY B C 1
ATOM 6396 O O . GLY B 1 63 ? -10.148 -15.562 15.281 1 90.44 63 GLY B O 1
ATOM 6397 N N . CYS B 1 64 ? -8.898 -17.234 14.445 1 88.75 64 CYS B N 1
ATOM 6398 C CA . CYS B 1 64 ? -9.984 -18.203 14.562 1 88.75 64 CYS B CA 1
ATOM 6399 C C . CYS B 1 64 ? -10.352 -18.422 16.031 1 88.75 64 CYS B C 1
ATOM 6401 O O . CYS B 1 64 ? -11.539 -18.484 16.375 1 88.75 64 CYS B O 1
ATOM 6403 N N . VAL B 1 65 ? -9.383 -18.438 16.891 1 87.5 65 VAL B N 1
ATOM 6404 C CA . VAL B 1 65 ? -9.609 -18.625 18.328 1 87.5 65 VAL B CA 1
ATOM 6405 C C . VAL B 1 65 ? -10.281 -17.391 18.906 1 87.5 65 VAL B C 1
ATOM 6407 O O . VAL B 1 65 ? -11.258 -17.5 19.656 1 87.5 65 VAL B O 1
ATOM 6410 N N . VAL B 1 66 ? -9.797 -16.25 18.531 1 84.56 66 VAL B N 1
ATOM 6411 C CA . VAL B 1 66 ? -10.344 -14.992 19.031 1 84.56 66 VAL B CA 1
ATOM 6412 C C . VAL B 1 66 ? -11.789 -14.828 18.562 1 84.56 66 VAL B C 1
ATOM 6414 O O . VAL B 1 66 ? -12.656 -14.391 19.328 1 84.56 66 VAL B O 1
ATOM 6417 N N . TYR B 1 67 ? -11.977 -15.156 17.344 1 82.81 67 TYR B N 1
ATOM 6418 C CA . TYR B 1 67 ? -13.32 -15.047 16.781 1 82.81 67 TYR B CA 1
ATOM 6419 C C . TYR B 1 67 ? -14.297 -15.961 17.516 1 82.81 67 TYR B C 1
ATOM 6421 O O . TYR B 1 67 ? -15.438 -15.57 17.781 1 82.81 67 TYR B O 1
ATOM 6429 N N . ARG B 1 68 ? -13.93 -17.109 17.875 1 82.31 68 ARG B N 1
ATOM 6430 C CA . ARG B 1 68 ? -14.805 -18.078 18.547 1 82.31 68 ARG B CA 1
ATOM 6431 C C . ARG B 1 68 ? -15.031 -17.672 20 1 82.31 68 ARG B C 1
ATOM 6433 O O . ARG B 1 68 ? -16.109 -17.891 20.547 1 82.31 68 ARG B O 1
ATOM 6440 N N . LEU B 1 69 ? -14.023 -17.047 20.547 1 78.88 69 LEU B N 1
ATOM 6441 C CA . LEU B 1 69 ? -14.133 -16.641 21.938 1 78.88 69 LEU B CA 1
ATOM 6442 C C . LEU B 1 69 ? -15.086 -15.453 22.078 1 78.88 69 LEU B C 1
ATOM 6444 O O . LEU B 1 69 ? -15.836 -15.359 23.047 1 78.88 69 LEU B O 1
ATOM 6448 N N . PHE B 1 70 ? -15.117 -14.602 21.062 1 74.44 70 PHE B N 1
ATOM 6449 C CA . PHE B 1 70 ? -15.906 -13.383 21.172 1 74.44 70 PHE B CA 1
ATOM 6450 C C . PHE B 1 70 ? -17.234 -13.523 20.438 1 74.44 70 PHE B C 1
ATOM 6452 O O . PHE B 1 70 ? -18.078 -12.633 20.5 1 74.44 70 PHE B O 1
ATOM 6459 N N . LYS B 1 71 ? -17.422 -14.539 19.688 1 72.5 71 LYS B N 1
ATOM 6460 C CA . LYS B 1 71 ? -18.625 -14.742 18.906 1 72.5 71 LYS B CA 1
ATOM 6461 C C . LYS B 1 71 ? -19.859 -14.789 19.797 1 72.5 71 LYS B C 1
ATOM 6463 O O . LYS B 1 71 ? -20.938 -14.312 19.406 1 72.5 71 LYS B O 1
ATOM 6468 N N . GLY B 1 72 ? -19.719 -15.289 20.922 1 66.56 72 GLY B N 1
ATOM 6469 C CA . GLY B 1 72 ? -20.844 -15.406 21.828 1 66.56 72 GLY B CA 1
ATOM 6470 C C . GLY B 1 72 ? -21.25 -14.078 22.438 1 66.56 72 GLY B C 1
ATOM 6471 O O . GLY B 1 72 ? -22.422 -13.891 22.797 1 66.56 72 GLY B O 1
ATOM 6472 N N . VAL B 1 73 ? -20.328 -13.141 22.484 1 66.88 73 VAL B N 1
ATOM 6473 C CA . VAL B 1 73 ? -20.578 -11.875 23.172 1 66.88 73 VAL B CA 1
ATOM 6474 C C . VAL B 1 73 ? -21.047 -10.836 22.156 1 66.88 73 VAL B C 1
ATOM 6476 O O . VAL B 1 73 ? -21.703 -9.852 22.516 1 66.88 73 VAL B O 1
ATOM 6479 N N . MET B 1 74 ? -20.922 -11.156 20.922 1 68.94 74 MET B N 1
ATOM 6480 C CA . MET B 1 74 ? -21.25 -10.172 19.891 1 68.94 74 MET B CA 1
ATOM 6481 C C . MET B 1 74 ? -22.703 -10.297 19.453 1 68.94 74 MET B C 1
ATOM 6483 O O . MET B 1 74 ? -23.25 -11.398 19.422 1 68.94 74 MET B O 1
ATOM 6487 N N . SER B 1 75 ? -23.312 -9.133 19.281 1 66.56 75 SER B N 1
ATOM 6488 C CA . SER B 1 75 ? -24.672 -9.125 18.734 1 66.56 75 SER B CA 1
ATOM 6489 C C . SER B 1 75 ? -24.703 -9.758 17.344 1 66.56 75 SER B C 1
ATOM 6491 O O . SER B 1 75 ? -23.703 -9.797 16.641 1 66.56 75 SER B O 1
ATOM 6493 N N . PRO B 1 76 ? -25.766 -10.422 17.016 1 66.69 76 PRO B N 1
ATOM 6494 C CA . PRO B 1 76 ? -25.891 -11.078 15.711 1 66.69 76 PRO B CA 1
ATOM 6495 C C . PRO B 1 76 ? -25.594 -10.133 14.547 1 66.69 76 PRO B C 1
ATOM 6497 O O . PRO B 1 76 ? -25.047 -10.562 13.523 1 66.69 76 PRO B O 1
ATOM 6500 N N . GLY B 1 77 ? -25.891 -8.93 14.75 1 63.81 77 GLY B N 1
ATOM 6501 C CA . GLY B 1 77 ? -25.609 -7.965 13.695 1 63.81 77 GLY B CA 1
ATOM 6502 C C . GLY B 1 77 ? -24.125 -7.727 13.477 1 63.81 77 GLY B C 1
ATOM 6503 O O . GLY B 1 77 ? -23.656 -7.68 12.336 1 63.81 77 GLY B O 1
ATOM 6504 N N . VAL B 1 78 ? -23.453 -7.777 14.594 1 67.06 78 VAL B N 1
ATOM 6505 C CA . VAL B 1 78 ? -22.016 -7.547 14.516 1 67.06 78 VAL B CA 1
ATOM 6506 C C . VAL B 1 78 ? -21.312 -8.781 13.953 1 67.06 78 VAL B C 1
ATOM 6508 O O . VAL B 1 78 ? -20.359 -8.664 13.172 1 67.06 78 VAL B O 1
ATOM 6511 N N . LYS B 1 79 ? -21.969 -9.883 14.273 1 71.69 79 LYS B N 1
ATOM 6512 C CA . LYS B 1 79 ? -21.422 -11.133 13.773 1 71.69 79 LYS B CA 1
ATOM 6513 C C . LYS B 1 79 ? -21.562 -11.234 12.258 1 71.69 79 LYS B C 1
ATOM 6515 O O . LYS B 1 79 ? -20.609 -11.57 11.562 1 71.69 79 LYS B O 1
ATOM 6520 N N . SER B 1 80 ? -22.688 -10.906 11.797 1 73 80 SER B N 1
ATOM 6521 C CA . SER B 1 80 ? -22.938 -10.977 10.359 1 73 80 SER B CA 1
ATOM 6522 C C . SER B 1 80 ? -22.094 -9.945 9.609 1 73 80 SER B C 1
ATOM 6524 O O . SER B 1 80 ? -21.594 -10.227 8.516 1 73 80 SER B O 1
ATOM 6526 N N . SER B 1 81 ? -21.922 -8.891 10.305 1 72.94 81 SER B N 1
ATOM 6527 C CA . SER B 1 81 ? -21.141 -7.832 9.656 1 72.94 81 SER B CA 1
ATOM 6528 C C . SER B 1 81 ? -19.656 -8.195 9.586 1 72.94 81 SER B C 1
ATOM 6530 O O . SER B 1 81 ? -19 -7.914 8.594 1 72.94 81 SER B O 1
ATOM 6532 N N . LEU B 1 82 ? -19.234 -8.867 10.562 1 74.94 82 LEU B N 1
ATOM 6533 C CA . LEU B 1 82 ? -17.828 -9.266 10.586 1 74.94 82 LEU B CA 1
ATOM 6534 C C . LEU B 1 82 ? -17.562 -10.367 9.57 1 74.94 82 LEU B C 1
ATOM 6536 O O . LEU B 1 82 ? -16.531 -10.359 8.898 1 74.94 82 LEU B O 1
ATOM 6540 N N . ASP B 1 83 ? -18.453 -11.266 9.453 1 76.69 83 ASP B N 1
ATOM 6541 C CA . ASP B 1 83 ? -18.312 -12.336 8.477 1 76.69 83 ASP B CA 1
ATOM 6542 C C . ASP B 1 83 ? -18.312 -11.789 7.051 1 76.69 83 ASP B C 1
ATOM 6544 O O . ASP B 1 83 ? -17.531 -12.234 6.207 1 76.69 83 ASP B O 1
ATOM 6548 N N . GLU B 1 84 ? -19.125 -10.875 6.898 1 78.44 84 GLU B N 1
ATOM 6549 C CA . GLU B 1 84 ? -19.219 -10.273 5.57 1 78.44 84 GLU B CA 1
ATOM 6550 C C . GLU B 1 84 ? -17.953 -9.469 5.25 1 78.44 84 GLU B C 1
ATOM 6552 O O . GLU B 1 84 ? -17.469 -9.484 4.117 1 78.44 84 GLU B O 1
ATOM 6557 N N . SER B 1 85 ? -17.469 -8.797 6.234 1 81.56 85 SER B N 1
ATOM 6558 C CA . SER B 1 85 ? -16.281 -7.98 6.012 1 81.56 85 SER B CA 1
ATOM 6559 C C . SER B 1 85 ? -15.055 -8.852 5.742 1 81.56 85 SER B C 1
ATOM 6561 O O . SER B 1 85 ? -14.242 -8.531 4.879 1 81.56 85 SER B O 1
ATOM 6563 N N . LEU B 1 86 ? -14.977 -9.93 6.469 1 84.62 86 LEU B N 1
ATOM 6564 C CA . LEU B 1 86 ? -13.844 -10.828 6.273 1 84.62 86 LEU B CA 1
ATOM 6565 C C . LEU B 1 86 ? -13.906 -11.484 4.895 1 84.62 86 LEU B C 1
ATOM 6567 O O . LEU B 1 86 ? -12.875 -11.625 4.23 1 84.62 86 LEU B O 1
ATOM 6571 N N . SER B 1 87 ? -15.055 -11.828 4.48 1 83.06 87 SER B N 1
ATOM 6572 C CA . SER B 1 87 ? -15.211 -12.422 3.156 1 83.06 87 SER B CA 1
ATOM 6573 C C . SER B 1 87 ? -14.898 -11.422 2.055 1 83.06 87 SER B C 1
ATOM 6575 O O . SER B 1 87 ? -14.328 -11.781 1.021 1 83.06 87 SER B O 1
ATOM 6577 N N . GLU B 1 88 ? -15.25 -10.211 2.305 1 83.62 88 GLU B N 1
ATOM 6578 C CA . GLU B 1 88 ? -14.961 -9.172 1.325 1 83.62 88 GLU B CA 1
ATOM 6579 C C . GLU B 1 88 ? -13.453 -8.945 1.186 1 83.62 88 GLU B C 1
ATOM 6581 O O . GLU B 1 88 ? -12.961 -8.68 0.087 1 83.62 88 GLU B O 1
ATOM 6586 N N . VAL B 1 89 ? -12.844 -9.07 2.291 1 87.25 89 VAL B N 1
ATOM 6587 C CA . VAL B 1 89 ? -11.398 -8.883 2.268 1 87.25 89 VAL B CA 1
ATOM 6588 C C . VAL B 1 89 ? -10.742 -10.008 1.473 1 87.25 89 VAL B C 1
ATOM 6590 O O . VAL B 1 89 ? -9.805 -9.773 0.704 1 87.25 89 VAL B O 1
ATOM 6593 N N . VAL B 1 90 ? -11.211 -11.164 1.62 1 88.12 90 VAL B N 1
ATOM 6594 C CA . VAL B 1 90 ? -10.633 -12.312 0.927 1 88.12 90 VAL B CA 1
ATOM 6595 C C . VAL B 1 90 ? -10.828 -12.156 -0.58 1 88.12 90 VAL B C 1
ATOM 6597 O O . VAL B 1 90 ? -9.891 -12.375 -1.356 1 88.12 90 VAL B O 1
ATOM 6600 N N . VAL B 1 91 ? -11.977 -11.719 -0.97 1 85.38 91 VAL B N 1
ATOM 6601 C CA . VAL B 1 91 ? -12.289 -11.562 -2.387 1 85.38 91 VAL B CA 1
ATOM 6602 C C . VAL B 1 91 ? -11.438 -10.438 -2.984 1 85.38 91 VAL B C 1
ATOM 6604 O O . VAL B 1 91 ? -10.922 -10.57 -4.094 1 85.38 91 VAL B O 1
ATOM 6607 N N . LEU B 1 92 ? -11.305 -9.453 -2.203 1 86.88 92 LEU B N 1
ATOM 6608 C CA . LEU B 1 92 ? -10.531 -8.312 -2.686 1 86.88 92 LEU B CA 1
ATOM 6609 C C . LEU B 1 92 ? -9.055 -8.672 -2.785 1 86.88 92 LEU B C 1
ATOM 6611 O O . LEU B 1 92 ? -8.414 -8.398 -3.803 1 86.88 92 LEU B O 1
ATOM 6615 N N . MET B 1 93 ? -8.578 -9.359 -1.816 1 91.38 93 MET B N 1
ATOM 6616 C CA . MET B 1 93 ? -7.141 -9.57 -1.711 1 91.38 93 MET B CA 1
ATOM 6617 C C . MET B 1 93 ? -6.668 -10.633 -2.697 1 91.38 93 MET B C 1
ATOM 6619 O O . MET B 1 93 ? -5.543 -10.57 -3.191 1 91.38 93 MET B O 1
ATOM 6623 N N . ILE B 1 94 ? -7.496 -11.555 -3.01 1 91.5 94 ILE B N 1
ATOM 6624 C CA . ILE B 1 94 ? -7.066 -12.594 -3.945 1 91.5 94 ILE B CA 1
ATOM 6625 C C . ILE B 1 94 ? -6.812 -11.969 -5.316 1 91.5 94 ILE B C 1
ATOM 6627 O O . ILE B 1 94 ? -5.848 -12.328 -5.996 1 91.5 94 ILE B O 1
ATOM 6631 N N . ASN B 1 95 ? -7.637 -11.07 -5.703 1 92.12 95 ASN B N 1
ATOM 6632 C CA . ASN B 1 95 ? -7.473 -10.414 -6.996 1 92.12 95 ASN B CA 1
ATOM 6633 C C . ASN B 1 95 ? -6.227 -9.531 -7.023 1 92.12 95 ASN B C 1
ATOM 6635 O O . ASN B 1 95 ? -5.492 -9.523 -8.016 1 92.12 95 ASN B O 1
ATOM 6639 N N . PHE B 1 96 ? -6 -8.938 -5.93 1 92.94 96 PHE B N 1
ATOM 6640 C CA . PHE B 1 96 ? -4.824 -8.07 -5.867 1 92.94 96 PHE B CA 1
ATOM 6641 C C . PHE B 1 96 ? -3.549 -8.898 -5.801 1 92.94 96 PHE B C 1
ATOM 6643 O O . PHE B 1 96 ? -2.527 -8.523 -6.383 1 92.94 96 PHE B O 1
ATOM 6650 N N . THR B 1 97 ? -3.598 -10 -5.109 1 94.94 97 THR B N 1
ATOM 6651 C CA . THR B 1 97 ? -2.438 -10.867 -4.926 1 94.94 97 THR B CA 1
ATOM 6652 C C . THR B 1 97 ? -1.933 -11.391 -6.266 1 94.94 97 THR B C 1
ATOM 6654 O O . THR B 1 97 ? -0.754 -11.242 -6.594 1 94.94 97 THR B O 1
ATOM 6657 N N . PHE B 1 98 ? -2.762 -11.867 -7.031 1 95.5 98 PHE B N 1
ATOM 6658 C CA . PHE B 1 98 ? -2.332 -12.523 -8.258 1 95.5 98 PHE B CA 1
ATOM 6659 C C . PHE B 1 98 ? -2.045 -11.492 -9.344 1 95.5 98 PHE B C 1
ATOM 6661 O O . PHE B 1 98 ? -1.186 -11.711 -10.203 1 95.5 98 PHE B O 1
ATOM 6668 N N . SER B 1 99 ? -2.752 -10.383 -9.289 1 95.12 99 SER B N 1
ATOM 6669 C CA . SER B 1 99 ? -2.41 -9.312 -10.227 1 95.12 99 SER B CA 1
ATOM 6670 C C . SER B 1 99 ? -1.021 -8.758 -9.945 1 95.12 99 SER B C 1
ATOM 6672 O O . SER B 1 99 ? -0.235 -8.531 -10.867 1 95.12 99 SER B O 1
ATOM 6674 N N . ALA B 1 100 ? -0.762 -8.562 -8.68 1 95.12 100 ALA B N 1
ATOM 6675 C CA . ALA B 1 100 ? 0.552 -8.055 -8.297 1 95.12 100 ALA B CA 1
ATOM 6676 C C . ALA B 1 100 ? 1.65 -9.055 -8.625 1 95.12 100 ALA B C 1
ATOM 6678 O O . ALA B 1 100 ? 2.746 -8.672 -9.047 1 95.12 100 ALA B O 1
ATOM 6679 N N . LEU B 1 101 ? 1.366 -10.289 -8.453 1 95.06 101 LEU B N 1
ATOM 6680 C CA . LEU B 1 101 ? 2.332 -11.328 -8.773 1 95.06 101 LEU B CA 1
ATOM 6681 C C . LEU B 1 101 ? 2.676 -11.32 -10.258 1 95.06 101 LEU B C 1
ATOM 6683 O O . LEU B 1 101 ? 3.852 -11.367 -10.625 1 95.06 101 LEU B O 1
ATOM 6687 N N . THR B 1 102 ? 1.689 -11.211 -11.055 1 95.25 102 THR B N 1
ATOM 6688 C CA . THR B 1 102 ? 1.887 -11.219 -12.5 1 95.25 102 THR B CA 1
ATOM 6689 C C . THR B 1 102 ? 2.629 -9.961 -12.953 1 95.25 102 THR B C 1
ATOM 6691 O O . THR B 1 102 ? 3.504 -10.023 -13.82 1 95.25 102 THR B O 1
ATOM 6694 N N . LEU B 1 103 ? 2.285 -8.906 -12.336 1 95.19 103 LEU B N 1
ATOM 6695 C CA . LEU B 1 103 ? 2.963 -7.66 -12.68 1 95.19 103 LEU B CA 1
ATOM 6696 C C . LEU B 1 103 ? 4.434 -7.715 -12.273 1 95.19 103 LEU B C 1
ATOM 6698 O O . LEU B 1 103 ? 5.285 -7.125 -12.938 1 95.19 103 LEU B O 1
ATOM 6702 N N . GLY B 1 104 ? 4.711 -8.375 -11.195 1 92.75 104 GLY B N 1
ATOM 6703 C CA . GLY B 1 104 ? 6.094 -8.547 -10.781 1 92.75 104 GLY B CA 1
ATOM 6704 C C . GLY B 1 104 ? 6.934 -9.297 -11.797 1 92.75 104 GLY B C 1
ATOM 6705 O O . GLY B 1 104 ? 8.031 -8.852 -12.148 1 92.75 104 GLY B O 1
ATOM 6706 N N . PHE B 1 105 ? 6.418 -10.297 -12.305 1 90.31 105 PHE B N 1
ATOM 6707 C CA . PHE B 1 105 ? 7.152 -11.102 -13.273 1 90.31 105 PHE B CA 1
ATOM 6708 C C . PHE B 1 105 ? 7.215 -10.391 -14.625 1 90.31 105 PHE B C 1
ATOM 6710 O O . PHE B 1 105 ? 8.211 -10.5 -15.336 1 90.31 105 PHE B O 1
ATOM 6717 N N . ALA B 1 106 ? 6.184 -9.695 -14.945 1 89.81 106 ALA B N 1
ATOM 6718 C CA . ALA B 1 106 ? 6.113 -9.039 -16.25 1 89.81 106 ALA B CA 1
ATOM 6719 C C . ALA B 1 106 ? 7 -7.797 -16.281 1 89.81 106 ALA B C 1
ATOM 6721 O O . ALA B 1 106 ? 7.43 -7.363 -17.359 1 89.81 106 ALA B O 1
ATOM 6722 N N . SER B 1 107 ? 7.223 -7.215 -15.18 1 87.88 107 SER B N 1
ATOM 6723 C CA . SER B 1 107 ? 7.996 -5.977 -15.141 1 87.88 107 SER B CA 1
ATOM 6724 C C . SER B 1 107 ? 9.492 -6.262 -15.031 1 87.88 107 SER B C 1
ATOM 6726 O O . SER B 1 107 ? 10.312 -5.348 -15.109 1 87.88 107 SER B O 1
ATOM 6728 N N . ALA B 1 108 ? 9.812 -7.473 -14.992 1 76.19 108 ALA B N 1
ATOM 6729 C CA . ALA B 1 108 ? 11.227 -7.809 -14.82 1 76.19 108 ALA B CA 1
ATOM 6730 C C . ALA B 1 108 ? 12 -7.602 -16.109 1 76.19 108 ALA B C 1
ATOM 6732 O O . ALA B 1 108 ? 11.562 -8.023 -17.188 1 76.19 108 ALA B O 1
ATOM 6733 N N . GLY B 1 109 ? 13.023 -6.75 -16.078 1 67.62 109 GLY B N 1
ATOM 6734 C CA . GLY B 1 109 ? 13.938 -6.574 -17.203 1 67.62 109 GLY B CA 1
ATOM 6735 C C . GLY B 1 109 ? 13.648 -5.324 -18.016 1 67.62 109 GLY B C 1
ATOM 6736 O O . GLY B 1 109 ? 12.594 -4.703 -17.859 1 67.62 109 GLY B O 1
ATOM 6737 N N . THR B 1 110 ? 14.523 -4.918 -18.75 1 64.31 110 THR B N 1
ATOM 6738 C CA . THR B 1 110 ? 14.391 -3.715 -19.562 1 64.31 110 THR B CA 1
ATOM 6739 C C . THR B 1 110 ? 14.031 -4.07 -21 1 64.31 110 THR B C 1
ATOM 6741 O O . THR B 1 110 ? 13.547 -3.225 -21.75 1 64.31 110 THR B O 1
ATOM 6744 N N . TYR B 1 111 ? 14.188 -5.34 -21.281 1 64.94 111 TYR B N 1
ATOM 6745 C CA . TYR B 1 111 ? 13.898 -5.773 -22.641 1 64.94 111 TYR B CA 1
ATOM 6746 C C . TYR B 1 111 ? 12.406 -6.012 -22.844 1 64.94 111 TYR B C 1
ATOM 6748 O O . TYR B 1 111 ? 11.742 -6.574 -21.969 1 64.94 111 TYR B O 1
ATOM 6756 N N . VAL B 1 112 ? 11.938 -5.363 -23.922 1 66.56 112 VAL B N 1
ATOM 6757 C CA . VAL B 1 112 ? 10.523 -5.543 -24.219 1 66.56 112 VAL B CA 1
ATOM 6758 C C . VAL B 1 112 ? 10.344 -6.75 -25.141 1 66.56 112 VAL B C 1
ATOM 6760 O O . VAL B 1 112 ? 10.734 -6.715 -26.312 1 66.56 112 VAL B O 1
ATOM 6763 N N . PRO B 1 113 ? 9.828 -7.777 -24.578 1 71.62 113 PRO B N 1
ATOM 6764 C CA . PRO B 1 113 ? 9.641 -8.961 -25.438 1 71.62 113 PRO B CA 1
ATOM 6765 C C . PRO B 1 113 ? 8.5 -8.789 -26.438 1 71.62 113 PRO B C 1
ATOM 6767 O O . PRO B 1 113 ? 7.59 -7.988 -26.203 1 71.62 113 PRO B O 1
ATOM 6770 N N . ARG B 1 114 ? 8.672 -9.562 -27.594 1 73.94 114 ARG B N 1
ATOM 6771 C CA . ARG B 1 114 ? 7.59 -9.633 -28.562 1 73.94 114 ARG B CA 1
ATOM 6772 C C . ARG B 1 114 ? 6.391 -10.383 -28 1 73.94 114 ARG B C 1
ATOM 6774 O O . ARG B 1 114 ? 6.539 -11.195 -27.078 1 73.94 114 ARG B O 1
ATOM 6781 N N . THR B 1 115 ? 5.227 -10.07 -28.453 1 80.19 115 THR B N 1
ATOM 6782 C CA . THR B 1 115 ? 4.004 -10.703 -27.984 1 80.19 115 THR B CA 1
ATOM 6783 C C . THR B 1 115 ? 4.074 -12.219 -28.172 1 80.19 115 THR B C 1
ATOM 6785 O O . THR B 1 115 ? 3.625 -12.977 -27.297 1 80.19 115 THR B O 1
ATOM 6788 N N . ARG B 1 116 ? 4.637 -12.594 -29.219 1 81.56 116 ARG B N 1
ATOM 6789 C CA . ARG B 1 116 ? 4.746 -14.023 -29.484 1 81.56 116 ARG B CA 1
ATOM 6790 C C . ARG B 1 116 ? 5.668 -14.695 -28.469 1 81.56 116 ARG B C 1
ATOM 6792 O O . ARG B 1 116 ? 5.418 -15.828 -28.047 1 81.56 116 ARG B O 1
ATOM 6799 N N . ALA B 1 117 ? 6.656 -14.07 -28.094 1 83.31 117 ALA B N 1
ATOM 6800 C CA . ALA B 1 117 ? 7.605 -14.609 -27.109 1 83.31 117 ALA B CA 1
ATOM 6801 C C . ALA B 1 117 ? 6.961 -14.758 -25.734 1 83.31 117 ALA B C 1
ATOM 6803 O O . ALA B 1 117 ? 7.211 -15.734 -25.031 1 83.31 117 ALA B O 1
ATOM 6804 N N . VAL B 1 118 ? 6.078 -13.82 -25.531 1 84.94 118 VAL B N 1
ATOM 6805 C CA . VAL B 1 118 ? 5.402 -13.859 -24.234 1 84.94 118 VAL B CA 1
ATOM 6806 C C . VAL B 1 118 ? 4.418 -15.023 -24.203 1 84.94 118 VAL B C 1
ATOM 6808 O O . VAL B 1 118 ? 4.402 -15.805 -23.25 1 84.94 118 VAL B O 1
ATOM 6811 N N . LEU B 1 119 ? 3.68 -15.172 -25.234 1 86.62 119 LEU B N 1
ATOM 6812 C CA . LEU B 1 119 ? 2.686 -16.234 -25.297 1 86.62 119 LEU B CA 1
ATOM 6813 C C . LEU B 1 119 ? 3.357 -17.609 -25.312 1 86.62 119 LEU B C 1
ATOM 6815 O O . LEU B 1 119 ? 2.893 -18.531 -24.641 1 86.62 119 LEU B O 1
ATOM 6819 N N . ALA B 1 120 ? 4.441 -17.672 -26 1 86.94 120 ALA B N 1
ATOM 6820 C CA . ALA B 1 120 ? 5.176 -18.922 -26.062 1 86.94 120 ALA B CA 1
ATOM 6821 C C . ALA B 1 120 ? 5.789 -19.266 -24.703 1 86.94 120 ALA B C 1
ATOM 6823 O O . ALA B 1 120 ? 5.816 -20.438 -24.312 1 86.94 120 ALA B O 1
ATOM 6824 N N . SER B 1 121 ? 6.203 -18.297 -24.141 1 86.88 121 SER B N 1
ATOM 6825 C CA . SER B 1 121 ? 6.809 -18.516 -22.828 1 86.88 121 SER B CA 1
ATOM 6826 C C . SER B 1 121 ? 5.77 -18.938 -21.797 1 86.88 121 SER B C 1
ATOM 6828 O O . SER B 1 121 ? 6.043 -19.766 -20.938 1 86.88 121 SER B O 1
ATOM 6830 N N . ILE B 1 122 ? 4.633 -18.344 -21.891 1 89.12 122 ILE B N 1
ATOM 6831 C CA . ILE B 1 122 ? 3.557 -18.688 -20.969 1 89.12 122 ILE B CA 1
ATOM 6832 C C . ILE B 1 122 ? 3.174 -20.156 -21.156 1 89.12 122 ILE B C 1
ATOM 6834 O O . ILE B 1 122 ? 3.1 -20.906 -20.172 1 89.12 122 ILE B O 1
ATOM 6838 N N . TRP B 1 123 ? 3.086 -20.531 -22.312 1 87.25 123 TRP B N 1
ATOM 6839 C CA . TRP B 1 123 ? 2.68 -21.891 -22.609 1 87.25 123 TRP B CA 1
ATOM 6840 C C . TRP B 1 123 ? 3.77 -22.891 -22.219 1 87.25 123 TRP B C 1
ATOM 6842 O O . TRP B 1 123 ? 3.486 -23.922 -21.609 1 87.25 123 TRP B O 1
ATOM 6852 N N . HIS B 1 124 ? 4.93 -22.5 -22.469 1 88.25 124 HIS B N 1
ATOM 6853 C CA . HIS B 1 124 ? 6.047 -23.406 -22.219 1 88.25 124 HIS B CA 1
ATOM 6854 C C . HIS B 1 124 ? 6.277 -23.578 -20.719 1 88.25 124 HIS B C 1
ATOM 6856 O O . HIS B 1 124 ? 6.473 -24.703 -20.25 1 88.25 124 HIS B O 1
ATOM 6862 N N . GLU B 1 125 ? 6.203 -22.578 -20.062 1 90.19 125 GLU B N 1
ATOM 6863 C CA . GLU B 1 125 ? 6.504 -22.625 -18.625 1 90.19 125 GLU B CA 1
ATOM 6864 C C . GLU B 1 125 ? 5.336 -23.219 -17.844 1 90.19 125 GLU B C 1
ATOM 6866 O O . GLU B 1 125 ? 5.539 -23.875 -16.828 1 90.19 125 GLU B O 1
ATOM 6871 N N . ALA B 1 126 ? 4.18 -23.016 -18.281 1 91.62 126 ALA B N 1
ATOM 6872 C CA . ALA B 1 126 ? 2.99 -23.406 -17.531 1 91.62 126 ALA B CA 1
ATOM 6873 C C . ALA B 1 126 ? 2.59 -24.844 -17.828 1 91.62 126 ALA B C 1
ATOM 6875 O O . ALA B 1 126 ? 1.877 -25.484 -17.047 1 91.62 126 ALA B O 1
ATOM 6876 N N . LEU B 1 127 ? 2.984 -25.406 -18.922 1 88.44 127 LEU B N 1
ATOM 6877 C CA . LEU B 1 127 ? 2.414 -26.625 -19.5 1 88.44 127 LEU B CA 1
ATOM 6878 C C . LEU B 1 127 ? 2.59 -27.812 -18.547 1 88.44 127 LEU B C 1
ATOM 6880 O O . LEU B 1 127 ? 1.638 -28.547 -18.281 1 88.44 127 LEU B O 1
ATOM 6884 N N . PRO B 1 128 ? 3.746 -28 -17.938 1 89.69 128 PRO B N 1
ATOM 6885 C CA . PRO B 1 128 ? 3.873 -29.156 -17.047 1 89.69 128 PRO B CA 1
ATOM 6886 C C . PRO B 1 128 ? 2.955 -29.062 -15.836 1 89.69 128 PRO B C 1
ATOM 6888 O O . PRO B 1 128 ? 2.32 -30.047 -15.461 1 89.69 128 PRO B O 1
ATOM 6891 N N . MET B 1 129 ? 2.85 -27.938 -15.297 1 93.62 129 MET B N 1
ATOM 6892 C CA . MET B 1 129 ? 2.012 -27.766 -14.109 1 93.62 129 MET B CA 1
ATOM 6893 C C . MET B 1 129 ? 0.534 -27.766 -14.484 1 93.62 129 MET B C 1
ATOM 6895 O O . MET B 1 129 ? -0.314 -28.188 -13.703 1 93.62 129 MET B O 1
ATOM 6899 N N . LEU B 1 130 ? 0.284 -27.312 -15.688 1 93.81 130 LEU B N 1
ATOM 6900 C CA . LEU B 1 130 ? -1.096 -27.312 -16.156 1 93.81 130 LEU B CA 1
ATOM 6901 C C . LEU B 1 130 ? -1.612 -28.734 -16.359 1 93.81 130 LEU B C 1
ATOM 6903 O O . LEU B 1 130 ? -2.717 -29.062 -15.914 1 93.81 130 LEU B O 1
ATOM 6907 N N . VAL B 1 131 ? -0.821 -29.594 -16.969 1 93.31 131 VAL B N 1
ATOM 6908 C CA . VAL B 1 131 ? -1.227 -30.969 -17.25 1 93.31 131 VAL B CA 1
ATOM 6909 C C . VAL B 1 131 ? -1.408 -31.719 -15.93 1 93.31 131 VAL B C 1
ATOM 6911 O O . VAL B 1 131 ? -2.406 -32.406 -15.734 1 93.31 131 VAL B O 1
ATOM 6914 N N . TYR B 1 132 ? -0.491 -31.578 -15.031 1 94.75 132 TYR B N 1
ATOM 6915 C CA . TYR B 1 132 ? -0.596 -32.219 -13.727 1 94.75 132 TYR B CA 1
ATOM 6916 C C . TYR B 1 132 ? -1.823 -31.719 -12.969 1 94.75 132 TYR B C 1
ATOM 6918 O O . TYR B 1 132 ? -2.541 -32.5 -12.352 1 94.75 132 TYR B O 1
ATOM 6926 N N . SER B 1 133 ? -2.033 -30.453 -13.023 1 95.25 133 SER B N 1
ATOM 6927 C CA . SER B 1 133 ? -3.17 -29.859 -12.32 1 95.25 133 SER B CA 1
ATOM 6928 C C . SER B 1 133 ? -4.492 -30.375 -12.883 1 95.25 133 SER B C 1
ATOM 6930 O O . SER B 1 133 ? -5.438 -30.625 -12.133 1 95.25 133 SER B O 1
ATOM 6932 N N . GLN B 1 134 ? -4.59 -30.516 -14.203 1 94.94 134 GLN B N 1
ATOM 6933 C CA . GLN B 1 134 ? -5.812 -31.031 -14.805 1 94.94 134 GLN B CA 1
ATOM 6934 C C . GLN B 1 134 ? -6.062 -32.5 -14.398 1 94.94 134 GLN B C 1
ATOM 6936 O O . GLN B 1 134 ? -7.211 -32.875 -14.18 1 94.94 134 GLN B O 1
ATOM 6941 N N . VAL B 1 135 ? -5.02 -33.219 -14.297 1 94.81 135 VAL B N 1
ATOM 6942 C CA . VAL B 1 135 ? -5.164 -34.594 -13.844 1 94.81 135 VAL B CA 1
ATOM 6943 C C . VAL B 1 135 ? -5.645 -34.594 -12.398 1 94.81 135 VAL B C 1
ATOM 6945 O O . VAL B 1 135 ? -6.473 -35.438 -12.023 1 94.81 135 VAL B O 1
ATOM 6948 N N . LEU B 1 136 ? -5.191 -33.688 -11.641 1 95.69 136 LEU B N 1
ATOM 6949 C CA . LEU B 1 136 ? -5.57 -33.625 -10.234 1 95.69 136 LEU B CA 1
ATOM 6950 C C . LEU B 1 136 ? -7.039 -33.25 -10.086 1 95.69 136 LEU B C 1
ATOM 6952 O O . LEU B 1 136 ? -7.797 -33.969 -9.406 1 95.69 136 LEU B O 1
ATOM 6956 N N . ILE B 1 137 ? -7.488 -32.219 -10.734 1 94.88 137 ILE B N 1
ATOM 6957 C CA . ILE B 1 137 ? -8.812 -31.672 -10.492 1 94.88 137 ILE B CA 1
ATOM 6958 C C . ILE B 1 137 ? -9.875 -32.562 -11.156 1 94.88 137 ILE B C 1
ATOM 6960 O O . ILE B 1 137 ? -10.922 -32.812 -10.57 1 94.88 137 ILE B O 1
ATOM 6964 N N . TRP B 1 138 ? -9.633 -33 -12.367 1 95.94 138 TRP B N 1
ATOM 6965 C CA . TRP B 1 138 ? -10.586 -33.875 -13.023 1 95.94 138 TRP B CA 1
ATOM 6966 C C . TRP B 1 138 ? -10.594 -35.25 -12.375 1 95.94 138 TRP B C 1
ATOM 6968 O O . TRP B 1 138 ? -11.641 -35.906 -12.305 1 95.94 138 TRP B O 1
ATOM 6978 N N . GLY B 1 139 ? -9.414 -35.719 -12 1 96.12 139 GLY B N 1
ATOM 6979 C CA . GLY B 1 139 ? -9.359 -36.969 -11.258 1 96.12 139 GLY B CA 1
ATOM 6980 C C . GLY B 1 139 ? -10.094 -36.906 -9.938 1 96.12 139 GLY B C 1
ATOM 6981 O O . GLY B 1 139 ? -10.734 -37.875 -9.531 1 96.12 139 GLY B O 1
ATOM 6982 N N . GLN B 1 140 ? -10.023 -35.781 -9.289 1 96.12 140 GLN B N 1
ATOM 6983 C CA . GLN B 1 140 ? -10.734 -35.594 -8.031 1 96.12 140 GLN B CA 1
ATOM 6984 C C . GLN B 1 140 ? -12.242 -35.688 -8.234 1 96.12 140 GLN B C 1
ATOM 6986 O O . GLN B 1 140 ? -12.945 -36.281 -7.426 1 96.12 140 GLN B O 1
ATOM 6991 N N . SER B 1 141 ? -12.75 -35.062 -9.281 1 96.31 141 SER B N 1
ATOM 6992 C CA . SER B 1 141 ? -14.172 -35.156 -9.594 1 96.31 141 SER B CA 1
ATOM 6993 C C . SER B 1 141 ? -14.562 -36.594 -9.969 1 96.31 141 SER B C 1
ATOM 6995 O O . SER B 1 141 ? -15.656 -37.062 -9.648 1 96.31 141 SER B O 1
ATOM 6997 N N . CYS B 1 142 ? -13.656 -37.312 -10.648 1 96.62 142 CYS B N 1
ATOM 6998 C CA . CYS B 1 142 ? -13.914 -38.688 -11.023 1 96.62 142 CYS B CA 1
ATOM 6999 C C . CYS B 1 142 ? -14.078 -39.562 -9.789 1 96.62 142 CYS B C 1
ATOM 7001 O O . CYS B 1 142 ? -15.047 -40.312 -9.688 1 96.62 142 CYS B O 1
ATOM 7003 N N . VAL B 1 143 ? -13.188 -39.438 -8.867 1 97.12 143 VAL B N 1
ATOM 7004 C CA . VAL B 1 143 ? -13.219 -40.281 -7.676 1 97.12 143 VAL B CA 1
ATOM 7005 C C . VAL B 1 143 ? -14.414 -39.875 -6.805 1 97.12 143 VAL B C 1
ATOM 7007 O O . VAL B 1 143 ? -15.047 -40.75 -6.188 1 97.12 143 VAL B O 1
ATOM 7010 N N . ALA B 1 144 ? -14.711 -38.562 -6.711 1 97.69 144 ALA B N 1
ATOM 7011 C CA . ALA B 1 144 ? -15.852 -38.125 -5.922 1 97.69 144 ALA B CA 1
ATOM 7012 C C . ALA B 1 144 ? -17.156 -38.656 -6.48 1 97.69 144 ALA B C 1
ATOM 7014 O O . ALA B 1 144 ? -18.016 -39.156 -5.73 1 97.69 144 ALA B O 1
ATOM 7015 N N . LEU B 1 145 ? -17.359 -38.625 -7.793 1 97.19 145 LEU B N 1
ATOM 7016 C CA . LEU B 1 145 ? -18.578 -39.094 -8.43 1 97.19 145 LEU B CA 1
ATOM 7017 C C . LEU B 1 145 ? -18.672 -40.625 -8.336 1 97.19 145 LEU B C 1
ATOM 7019 O O . LEU B 1 145 ? -19.766 -41.156 -8.156 1 97.19 145 LEU B O 1
ATOM 7023 N N . LEU B 1 146 ? -17.562 -41.281 -8.477 1 97.06 146 LEU B N 1
ATOM 7024 C CA . LEU B 1 146 ? -17.531 -42.75 -8.328 1 97.06 146 LEU B CA 1
ATOM 7025 C C . LEU B 1 146 ? -17.969 -43.156 -6.93 1 97.06 146 LEU B C 1
ATOM 7027 O O . LEU B 1 146 ? -18.75 -44.094 -6.77 1 97.06 146 LEU B O 1
ATOM 7031 N N . THR B 1 147 ? -17.422 -42.406 -5.938 1 97.12 147 THR B N 1
ATOM 7032 C CA . THR B 1 147 ? -17.75 -42.75 -4.551 1 97.12 147 THR B CA 1
ATOM 7033 C C . THR B 1 147 ? -19.234 -42.531 -4.281 1 97.12 147 THR B C 1
ATOM 7035 O O . THR B 1 147 ? -19.891 -43.344 -3.648 1 97.12 147 THR B O 1
ATOM 7038 N N . VAL B 1 148 ? -19.781 -41.406 -4.754 1 96.56 148 VAL B N 1
ATOM 7039 C CA . VAL B 1 148 ? -21.203 -41.125 -4.543 1 96.56 148 VAL B CA 1
ATOM 7040 C C . VAL B 1 148 ? -22.047 -42.156 -5.305 1 96.56 148 VAL B C 1
ATOM 7042 O O . VAL B 1 148 ? -23.078 -42.594 -4.805 1 96.56 148 VAL B O 1
ATOM 7045 N N . GLY B 1 149 ? -21.672 -42.469 -6.555 1 95.44 149 GLY B N 1
ATOM 7046 C CA . GLY B 1 149 ? -22.375 -43.5 -7.324 1 95.44 149 GLY B CA 1
ATOM 7047 C C . GLY B 1 149 ? -22.438 -44.844 -6.625 1 95.44 149 GLY B C 1
ATOM 7048 O O . GLY B 1 149 ? -23.484 -45.5 -6.625 1 95.44 149 GLY B O 1
ATOM 7049 N N . LEU B 1 150 ? -21.375 -45.219 -5.988 1 95.62 150 LEU B N 1
ATOM 7050 C CA . LEU B 1 150 ? -21.312 -46.5 -5.285 1 95.62 150 LEU B CA 1
ATOM 7051 C C . LEU B 1 150 ? -22.156 -46.438 -4.012 1 95.62 150 LEU B C 1
ATOM 7053 O O . LEU B 1 150 ? -22.812 -47.438 -3.66 1 95.62 150 LEU B O 1
ATOM 7057 N N . ILE B 1 151 ? -22.125 -45.312 -3.324 1 95.06 151 ILE B N 1
ATOM 7058 C CA . ILE B 1 151 ? -22.891 -45.188 -2.092 1 95.06 151 ILE B CA 1
ATOM 7059 C C . ILE B 1 151 ? -24.391 -45.219 -2.408 1 95.06 151 ILE B C 1
ATOM 7061 O O . ILE B 1 151 ? -25.172 -45.781 -1.661 1 95.06 151 ILE B O 1
ATOM 7065 N N . ARG B 1 152 ? -24.766 -44.562 -3.504 1 93.81 152 ARG B N 1
ATOM 7066 C CA . ARG B 1 152 ? -26.172 -44.469 -3.865 1 93.81 152 ARG B CA 1
ATOM 7067 C C . ARG B 1 152 ? -26.734 -45.844 -4.27 1 93.81 152 ARG B C 1
ATOM 7069 O O . ARG B 1 152 ? -27.953 -46.031 -4.27 1 93.81 152 ARG B O 1
ATOM 7076 N N . LEU B 1 153 ? -25.891 -46.812 -4.672 1 92.69 153 LEU B N 1
ATOM 7077 C CA . LEU B 1 153 ? -26.359 -48.156 -4.945 1 92.69 153 LEU B CA 1
ATOM 7078 C C . LEU B 1 153 ? -26.922 -48.812 -3.684 1 92.69 153 LEU B C 1
ATOM 7080 O O . LEU B 1 153 ? -27.844 -49.625 -3.756 1 92.69 153 LEU B O 1
ATOM 7084 N N . GLY B 1 154 ? -26.406 -48.438 -2.494 1 89.62 154 GLY B N 1
ATOM 7085 C CA . GLY B 1 154 ? -26.891 -48.938 -1.218 1 89.62 154 GLY B CA 1
ATOM 7086 C C . GLY B 1 154 ? -27.875 -48 -0.542 1 89.62 154 GLY B C 1
ATOM 7087 O O . GLY B 1 154 ? -28.812 -48.469 0.107 1 89.62 154 GLY B O 1
ATOM 7088 N N . ASN B 1 155 ? -27.562 -46.688 -0.722 1 90.69 155 ASN B N 1
ATOM 7089 C CA . ASN B 1 155 ? -28.406 -45.656 -0.104 1 90.69 155 ASN B CA 1
ATOM 7090 C C . ASN B 1 155 ? -28.844 -44.594 -1.116 1 90.69 155 ASN B C 1
ATOM 7092 O O . ASN B 1 155 ? -28.219 -43.562 -1.229 1 90.69 155 ASN B O 1
ATOM 7096 N N . PRO B 1 156 ? -29.984 -44.75 -1.686 1 88.06 156 PRO B N 1
ATOM 7097 C CA . PRO B 1 156 ? -30.438 -43.844 -2.74 1 88.06 156 PRO B CA 1
ATOM 7098 C C . PRO B 1 156 ? -30.859 -42.469 -2.199 1 88.06 156 PRO B C 1
ATOM 7100 O O . PRO B 1 156 ? -31.109 -41.531 -2.977 1 88.06 156 PRO B O 1
ATOM 7103 N N . ASP B 1 157 ? -30.828 -42.25 -0.887 1 87.38 157 ASP B N 1
ATOM 7104 C CA . ASP B 1 157 ? -31.266 -40.969 -0.312 1 87.38 157 ASP B CA 1
ATOM 7105 C C . ASP B 1 157 ? -30.172 -39.906 -0.41 1 87.38 157 ASP B C 1
ATOM 7107 O O . ASP B 1 157 ? -30.453 -38.719 -0.258 1 87.38 157 ASP B O 1
ATOM 7111 N N . VAL B 1 158 ? -29.062 -40.438 -0.73 1 90.69 158 VAL B N 1
ATOM 7112 C CA . VAL B 1 158 ? -27.953 -39.469 -0.843 1 90.69 158 VAL B CA 1
ATOM 7113 C C . VAL B 1 158 ? -28.078 -38.719 -2.15 1 90.69 158 VAL B C 1
ATOM 7115 O O . VAL B 1 158 ? -28.391 -39.281 -3.195 1 90.69 158 VAL B O 1
ATOM 7118 N N . SER B 1 159 ? -27.906 -37.5 -2.062 1 91.44 159 SER B N 1
ATOM 7119 C CA . SER B 1 159 ? -28.078 -36.625 -3.227 1 91.44 159 SER B CA 1
ATOM 7120 C C . SER B 1 159 ? -27.031 -36.938 -4.297 1 91.44 159 SER B C 1
ATOM 7122 O O . SER B 1 159 ? -25.875 -37.219 -3.982 1 91.44 159 SER B O 1
ATOM 7124 N N . VAL B 1 160 ? -27.422 -36.844 -5.535 1 91.88 160 VAL B N 1
ATOM 7125 C CA . VAL B 1 160 ? -26.547 -37.062 -6.676 1 91.88 160 VAL B CA 1
ATOM 7126 C C . VAL B 1 160 ? -25.516 -35.969 -6.781 1 91.88 160 VAL B C 1
ATOM 7128 O O . VAL B 1 160 ? -24.438 -36.156 -7.352 1 91.88 160 VAL B O 1
ATOM 7131 N N . PHE B 1 161 ? -25.781 -34.812 -6.09 1 92.94 161 PHE B N 1
ATOM 7132 C CA . PHE B 1 161 ? -24.938 -33.625 -6.246 1 92.94 161 PHE B CA 1
ATOM 7133 C C . PHE B 1 161 ? -23.844 -33.594 -5.176 1 92.94 161 PHE B C 1
ATOM 7135 O O . PHE B 1 161 ? -22.953 -32.75 -5.215 1 92.94 161 PHE B O 1
ATOM 7142 N N . LEU B 1 162 ? -23.844 -34.5 -4.324 1 93.62 162 LEU B N 1
ATOM 7143 C CA . LEU B 1 162 ? -22.938 -34.469 -3.176 1 93.62 162 LEU B CA 1
ATOM 7144 C C . LEU B 1 162 ? -21.484 -34.469 -3.627 1 93.62 162 LEU B C 1
ATOM 7146 O O . LEU B 1 162 ? -20.672 -33.688 -3.135 1 93.62 162 LEU B O 1
ATOM 7150 N N . GLY B 1 163 ? -21.172 -35.375 -4.578 1 94.5 163 GLY B N 1
ATOM 7151 C CA . GLY B 1 163 ? -19.812 -35.469 -5.078 1 94.5 163 GLY B CA 1
ATOM 7152 C C . GLY B 1 163 ? -19.328 -34.188 -5.742 1 94.5 163 GLY B C 1
ATOM 7153 O O . GLY B 1 163 ? -18.234 -33.719 -5.465 1 94.5 163 GLY B O 1
ATOM 7154 N N . ALA B 1 164 ? -20.172 -33.594 -6.508 1 93.38 164 ALA B N 1
ATOM 7155 C CA . ALA B 1 164 ? -19.828 -32.344 -7.223 1 93.38 164 ALA B CA 1
ATOM 7156 C C . ALA B 1 164 ? -19.719 -31.172 -6.262 1 93.38 164 ALA B C 1
ATOM 7158 O O . ALA B 1 164 ? -18.891 -30.297 -6.445 1 93.38 164 ALA B O 1
ATOM 7159 N N . LEU B 1 165 ? -20.5 -31.172 -5.227 1 92.38 165 LEU B N 1
ATOM 7160 C CA . LEU B 1 165 ? -20.5 -30.078 -4.262 1 92.38 165 LEU B CA 1
ATOM 7161 C C . LEU B 1 165 ? -19.25 -30.141 -3.379 1 92.38 165 LEU B C 1
ATOM 7163 O O . LEU B 1 165 ? -18.703 -29.094 -3.014 1 92.38 165 LEU B O 1
ATOM 7167 N N . VAL B 1 166 ? -18.812 -31.312 -3.084 1 94.06 166 VAL B N 1
ATOM 7168 C CA . VAL B 1 166 ? -17.625 -31.453 -2.25 1 94.06 166 VAL B CA 1
ATOM 7169 C C . VAL B 1 166 ? -16.406 -30.969 -3.014 1 94.06 166 VAL B C 1
ATOM 7171 O O . VAL B 1 166 ? -15.578 -30.219 -2.467 1 94.06 166 VAL B O 1
ATOM 7174 N N . THR B 1 167 ? -16.344 -31.375 -4.285 1 94.75 167 THR B N 1
ATOM 7175 C CA . THR B 1 167 ? -15.203 -30.938 -5.078 1 94.75 167 THR B CA 1
ATOM 7176 C C . THR B 1 167 ? -15.234 -29.438 -5.285 1 94.75 167 THR B C 1
ATOM 7178 O O . THR B 1 167 ? -14.188 -28.781 -5.312 1 94.75 167 THR B O 1
ATOM 7181 N N . MET B 1 168 ? -16.391 -28.922 -5.375 1 91.56 168 MET B N 1
ATOM 7182 C CA . MET B 1 168 ? -16.516 -27.469 -5.504 1 91.56 168 MET B CA 1
ATOM 7183 C C . MET B 1 168 ? -16.062 -26.766 -4.23 1 91.56 168 MET B C 1
ATOM 7185 O O . MET B 1 168 ? -15.375 -25.75 -4.293 1 91.56 168 MET B O 1
ATOM 7189 N N . GLY B 1 169 ? -16.406 -27.266 -3.135 1 91.38 169 GLY B N 1
ATOM 7190 C CA . GLY B 1 169 ? -15.992 -26.688 -1.863 1 91.38 169 GLY B CA 1
ATOM 7191 C C . GLY B 1 169 ? -14.5 -26.766 -1.638 1 91.38 169 GLY B C 1
ATOM 7192 O O . GLY B 1 169 ? -13.898 -25.844 -1.086 1 91.38 169 GLY B O 1
ATOM 7193 N N . LEU B 1 170 ? -13.891 -27.812 -2.1 1 93.12 170 LEU B N 1
ATOM 7194 C CA . LEU B 1 170 ? -12.461 -28.016 -1.911 1 93.12 170 LEU B CA 1
ATOM 7195 C C . LEU B 1 170 ? -11.656 -27.094 -2.828 1 93.12 170 LEU B C 1
ATOM 7197 O O . LEU B 1 170 ? -10.688 -26.469 -2.393 1 93.12 170 LEU B O 1
ATOM 7201 N N . GLU B 1 171 ? -12.109 -26.969 -4.039 1 91.88 171 GLU B N 1
ATOM 7202 C CA . GLU B 1 171 ? -11.281 -26.312 -5.047 1 91.88 171 GLU B CA 1
ATOM 7203 C C . GLU B 1 171 ? -11.594 -24.828 -5.125 1 91.88 171 GLU B C 1
ATOM 7205 O O . GLU B 1 171 ? -10.695 -24 -5.344 1 91.88 171 GLU B O 1
ATOM 7210 N N . THR B 1 172 ? -12.82 -24.375 -5.07 1 84.12 172 THR B N 1
ATOM 7211 C CA . THR B 1 172 ? -13.203 -22.984 -5.312 1 84.12 172 THR B CA 1
ATOM 7212 C C . THR B 1 172 ? -13.688 -22.328 -4.023 1 84.12 172 THR B C 1
ATOM 7214 O O . THR B 1 172 ? -13.5 -21.125 -3.828 1 84.12 172 THR B O 1
ATOM 7217 N N . GLY B 1 173 ? -14.258 -23.047 -3.203 1 79.06 173 GLY B N 1
ATOM 7218 C CA . GLY B 1 173 ? -14.719 -22.484 -1.944 1 79.06 173 GLY B CA 1
ATOM 7219 C C . GLY B 1 173 ? -16.125 -21.938 -2.016 1 79.06 173 GLY B C 1
ATOM 7220 O O . GLY B 1 173 ? -16.859 -22.219 -2.965 1 79.06 173 GLY B O 1
ATOM 7221 N N . ARG B 1 174 ? -16.562 -21.234 -1.035 1 69.31 174 ARG B N 1
ATOM 7222 C CA . ARG B 1 174 ? -17.938 -20.766 -0.828 1 69.31 174 ARG B CA 1
ATOM 7223 C C . ARG B 1 174 ? -18.25 -19.562 -1.695 1 69.31 174 ARG B C 1
ATOM 7225 O O . ARG B 1 174 ? -19.422 -19.266 -1.958 1 69.31 174 ARG B O 1
ATOM 7232 N N . ASP B 1 175 ? -17.234 -19.031 -2.238 1 63.38 175 ASP B N 1
ATOM 7233 C CA . ASP B 1 175 ? -17.438 -17.734 -2.895 1 63.38 175 ASP B CA 1
ATOM 7234 C C . ASP B 1 175 ? -18.031 -17.922 -4.293 1 63.38 175 ASP B C 1
ATOM 7236 O O . ASP B 1 175 ? -18.562 -16.969 -4.875 1 63.38 175 ASP B O 1
ATOM 7240 N N . VAL B 1 176 ? -18.062 -19.156 -4.824 1 64.81 176 VAL B N 1
ATOM 7241 C CA . VAL B 1 176 ? -18.531 -19.312 -6.195 1 64.81 176 VAL B CA 1
ATOM 7242 C C . VAL B 1 176 ? -19.953 -19.906 -6.188 1 64.81 176 VAL B C 1
ATOM 7244 O O . VAL B 1 176 ? -20.531 -20.125 -7.246 1 64.81 176 VAL B O 1
ATOM 7247 N N . MET B 1 177 ? -20.469 -19.969 -5.008 1 70.5 177 MET B N 1
ATOM 7248 C CA . MET B 1 177 ? -21.797 -20.547 -4.984 1 70.5 177 MET B CA 1
ATOM 7249 C C . MET B 1 177 ? -22.828 -19.578 -5.57 1 70.5 177 MET B C 1
ATOM 7251 O O . MET B 1 177 ? -22.938 -18.438 -5.129 1 70.5 177 MET B O 1
ATOM 7255 N N . SER B 1 178 ? -23.297 -20.031 -6.707 1 64.69 178 SER B N 1
ATOM 7256 C CA . SER B 1 178 ? -24.297 -19.219 -7.398 1 64.69 178 SER B CA 1
ATOM 7257 C C . SER B 1 178 ? -25.703 -19.562 -6.93 1 64.69 178 SER B C 1
ATOM 7259 O O . SER B 1 178 ? -25.906 -20.578 -6.277 1 64.69 178 SER B O 1
ATOM 7261 N N . PHE B 1 179 ? -26.531 -18.656 -7.098 1 63.53 179 PHE B N 1
ATOM 7262 C CA . PHE B 1 179 ? -27.953 -18.859 -6.805 1 63.53 179 PHE B CA 1
ATOM 7263 C C . PHE B 1 179 ? -28.5 -20.062 -7.566 1 63.53 179 PHE B C 1
ATOM 7265 O O . PHE B 1 179 ? -29.297 -20.828 -7.027 1 63.53 179 PHE B O 1
ATOM 7272 N N . SER B 1 180 ? -27.906 -20.266 -8.734 1 67.81 180 SER B N 1
ATOM 7273 C CA . SER B 1 180 ? -28.391 -21.359 -9.57 1 67.81 180 SER B CA 1
ATOM 7274 C C . SER B 1 180 ? -28.047 -22.719 -8.977 1 67.81 180 SER B C 1
ATOM 7276 O O . SER B 1 180 ? -28.828 -23.656 -9.047 1 67.81 180 SER B O 1
ATOM 7278 N N . THR B 1 181 ? -26.953 -22.797 -8.359 1 76.06 181 THR B N 1
ATOM 7279 C CA . THR B 1 181 ? -26.531 -24.047 -7.754 1 76.06 181 THR B CA 1
ATOM 7280 C C . THR B 1 181 ? -27.406 -24.375 -6.543 1 76.06 181 THR B C 1
ATOM 7282 O O . THR B 1 181 ? -27.703 -25.547 -6.293 1 76.06 181 THR B O 1
ATOM 7285 N N . ARG B 1 182 ? -27.859 -23.312 -5.918 1 76.56 182 ARG B N 1
ATOM 7286 C CA . ARG B 1 182 ? -28.719 -23.5 -4.758 1 76.56 182 ARG B CA 1
ATOM 7287 C C . ARG B 1 182 ? -30.094 -24.016 -5.18 1 76.56 182 ARG B C 1
ATOM 7289 O O . ARG B 1 182 ? -30.703 -24.828 -4.477 1 76.56 182 ARG B O 1
ATOM 7296 N N . GLU B 1 183 ? -30.453 -23.578 -6.309 1 77.62 183 GLU B N 1
ATOM 7297 C CA . GLU B 1 183 ? -31.766 -23.984 -6.789 1 77.62 183 GLU B CA 1
ATOM 7298 C C . GLU B 1 183 ? -31.75 -25.422 -7.301 1 77.62 183 GLU B C 1
ATOM 7300 O O . GLU B 1 183 ? -32.719 -26.156 -7.121 1 77.62 183 GLU B O 1
ATOM 7305 N N . ILE B 1 184 ? -30.672 -25.797 -7.855 1 78.19 184 ILE B N 1
ATOM 7306 C CA . ILE B 1 184 ? -30.594 -27.125 -8.477 1 78.19 184 ILE B CA 1
ATOM 7307 C C . ILE B 1 184 ? -30.312 -28.172 -7.406 1 78.19 184 ILE B C 1
ATOM 7309 O O . ILE B 1 184 ? -30.906 -29.25 -7.414 1 78.19 184 ILE B O 1
ATOM 7313 N N . ALA B 1 185 ? -29.375 -27.891 -6.449 1 81 185 ALA B N 1
ATOM 7314 C CA . ALA B 1 185 ? -28.891 -28.891 -5.508 1 81 185 ALA B CA 1
ATOM 7315 C C . ALA B 1 185 ? -29.672 -28.828 -4.195 1 81 185 ALA B C 1
ATOM 7317 O O . ALA B 1 185 ? -29.75 -29.828 -3.465 1 81 185 ALA B O 1
ATOM 7318 N N . GLY B 1 186 ? -30.188 -27.703 -3.814 1 79.44 186 GLY B N 1
ATOM 7319 C CA . GLY B 1 186 ? -30.953 -27.578 -2.582 1 79.44 186 GLY B CA 1
ATOM 7320 C C . GLY B 1 186 ? -30.281 -26.656 -1.565 1 79.44 186 GLY B C 1
ATOM 7321 O O . GLY B 1 186 ? -29.125 -26.266 -1.736 1 79.44 186 GLY B O 1
ATOM 7322 N N . GLU B 1 187 ? -31 -26.359 -0.538 1 78.75 187 GLU B N 1
ATOM 7323 C CA . GLU B 1 187 ? -30.562 -25.422 0.484 1 78.75 187 GLU B CA 1
ATOM 7324 C C . GLU B 1 187 ? -29.375 -25.969 1.278 1 78.75 187 GLU B C 1
ATOM 7326 O O . GLU B 1 187 ? -28.547 -25.203 1.782 1 78.75 187 GLU B O 1
ATOM 7331 N N . TRP B 1 188 ? -29.281 -27.281 1.301 1 85.12 188 TRP B N 1
ATOM 7332 C CA . TRP B 1 188 ? -28.203 -27.922 2.049 1 85.12 188 TRP B CA 1
ATOM 7333 C C . TRP B 1 188 ? -26.875 -27.812 1.303 1 85.12 188 TRP B C 1
ATOM 7335 O O . TRP B 1 188 ? -25.812 -28.047 1.877 1 85.12 188 TRP B O 1
ATOM 7345 N N . ALA B 1 189 ? -26.922 -27.391 0.055 1 87.44 189 ALA B N 1
ATOM 7346 C CA . ALA B 1 189 ? -25.734 -27.297 -0.782 1 87.44 189 ALA B CA 1
ATOM 7347 C C . ALA B 1 189 ? -24.75 -26.281 -0.227 1 87.44 189 ALA B C 1
ATOM 7349 O O . ALA B 1 189 ? -23.531 -26.5 -0.261 1 87.44 189 ALA B O 1
ATOM 7350 N N . ASP B 1 190 ? -25.297 -25.219 0.366 1 85.19 190 ASP B N 1
ATOM 7351 C CA . ASP B 1 190 ? -24.438 -24.172 0.911 1 85.19 190 ASP B CA 1
ATOM 7352 C C . ASP B 1 190 ? -23.641 -24.688 2.119 1 85.19 190 ASP B C 1
ATOM 7354 O O . ASP B 1 190 ? -22.469 -24.344 2.287 1 85.19 190 ASP B O 1
ATOM 7358 N N . GLU B 1 191 ? -24.234 -25.438 2.873 1 87.5 191 GLU B N 1
ATOM 7359 C CA . GLU B 1 191 ? -23.594 -25.938 4.082 1 87.5 191 GLU B CA 1
ATOM 7360 C C . GLU B 1 191 ? -22.531 -26.984 3.742 1 87.5 191 GLU B C 1
ATOM 7362 O O . GLU B 1 191 ? -21.484 -27.031 4.387 1 87.5 191 GLU B O 1
ATOM 7367 N N . VAL B 1 192 ? -22.812 -27.766 2.709 1 90.5 192 VAL B N 1
ATOM 7368 C CA . VAL B 1 192 ? -21.859 -28.781 2.287 1 90.5 192 VAL B CA 1
ATOM 7369 C C . VAL B 1 192 ? -20.609 -28.109 1.725 1 90.5 192 VAL B C 1
ATOM 7371 O O . VAL B 1 192 ? -19.484 -28.5 2.049 1 90.5 192 VAL B O 1
ATOM 7374 N N . VAL B 1 193 ? -20.844 -27.125 0.93 1 90.44 193 VAL B N 1
ATOM 7375 C CA . VAL B 1 193 ? -19.734 -26.422 0.298 1 90.44 193 VAL B CA 1
ATOM 7376 C C . VAL B 1 193 ? -18.906 -25.688 1.358 1 90.44 193 VAL B C 1
ATOM 7378 O O . VAL B 1 193 ? -17.672 -25.688 1.312 1 90.44 193 VAL B O 1
ATOM 7381 N N . ARG B 1 194 ? -19.547 -25.109 2.336 1 88.38 194 ARG B N 1
ATOM 7382 C CA . ARG B 1 194 ? -18.859 -24.391 3.404 1 88.38 194 ARG B CA 1
ATOM 7383 C C . ARG B 1 194 ? -18.031 -25.344 4.254 1 88.38 194 ARG B C 1
ATOM 7385 O O . ARG B 1 194 ? -16.906 -25.016 4.648 1 88.38 194 ARG B O 1
ATOM 7392 N N . LEU B 1 195 ? -18.609 -26.453 4.531 1 91.12 195 LEU B N 1
ATOM 7393 C CA . LEU B 1 195 ? -17.891 -27.453 5.328 1 91.12 195 LEU B CA 1
ATOM 7394 C C . LEU B 1 195 ? -16.703 -28 4.559 1 91.12 195 LEU B C 1
ATOM 7396 O O . LEU B 1 195 ? -15.609 -28.141 5.121 1 91.12 195 LEU B O 1
ATOM 7400 N N . ALA B 1 196 ? -16.938 -28.344 3.287 1 93.25 196 ALA B N 1
ATOM 7401 C CA . ALA B 1 196 ? -15.844 -28.844 2.449 1 93.25 196 ALA B CA 1
ATOM 7402 C C . ALA B 1 196 ? -14.742 -27.797 2.301 1 93.25 196 ALA B C 1
ATOM 7404 O O . ALA B 1 196 ? -13.555 -28.125 2.281 1 93.25 196 ALA B O 1
ATOM 7405 N N . ASP B 1 197 ? -15.133 -26.578 2.195 1 91.94 197 ASP B N 1
ATOM 7406 C CA . ASP B 1 197 ? -14.188 -25.469 2.08 1 91.94 197 ASP B CA 1
ATOM 7407 C C . ASP B 1 197 ? -13.32 -25.359 3.33 1 91.94 197 ASP B C 1
ATOM 7409 O O . ASP B 1 197 ? -12.094 -25.234 3.234 1 91.94 197 ASP B O 1
ATOM 7413 N N . SER B 1 198 ? -13.914 -25.406 4.5 1 90.62 198 SER B N 1
ATOM 7414 C CA . SER B 1 198 ? -13.203 -25.266 5.762 1 90.62 198 SER B CA 1
ATOM 7415 C C . SER B 1 198 ? -12.258 -26.438 6.004 1 90.62 198 SER B C 1
ATOM 7417 O O . SER B 1 198 ? -11.094 -26.25 6.348 1 90.62 198 SER B O 1
ATOM 7419 N N . LEU B 1 199 ? -12.719 -27.609 5.746 1 92.44 199 LEU B N 1
ATOM 7420 C CA . LEU B 1 199 ? -11.883 -28.797 5.965 1 92.44 199 LEU B CA 1
ATOM 7421 C C . LEU B 1 199 ? -10.773 -28.875 4.922 1 92.44 199 LEU B C 1
ATOM 7423 O O . LEU B 1 199 ? -9.664 -29.328 5.227 1 92.44 199 LEU B O 1
ATOM 7427 N N . GLY B 1 200 ? -11.125 -28.547 3.713 1 92.88 200 GLY B N 1
ATOM 7428 C CA . GLY B 1 200 ? -10.109 -28.516 2.672 1 92.88 200 GLY B CA 1
ATOM 7429 C C . GLY B 1 200 ? -8.984 -27.547 2.963 1 92.88 200 GLY B C 1
ATOM 7430 O O . GLY B 1 200 ? -7.812 -27.875 2.734 1 92.88 200 GLY B O 1
ATOM 7431 N N . LEU B 1 201 ? -9.359 -26.438 3.453 1 92.06 201 LEU B N 1
ATOM 7432 C CA . LEU B 1 201 ? -8.359 -25.422 3.793 1 92.06 201 LEU B CA 1
ATOM 7433 C C . LEU B 1 201 ? -7.438 -25.922 4.898 1 92.06 201 LEU B C 1
ATOM 7435 O O . LEU B 1 201 ? -6.219 -25.766 4.809 1 92.06 201 LEU B O 1
ATOM 7439 N N . LEU B 1 202 ? -7.969 -26.578 5.852 1 91 202 LEU B N 1
ATOM 7440 C CA . LEU B 1 202 ? -7.176 -27.094 6.965 1 91 202 LEU B CA 1
ATOM 7441 C C . LEU B 1 202 ? -6.262 -28.219 6.5 1 91 202 LEU B C 1
ATOM 7443 O O . LEU B 1 202 ? -5.074 -28.234 6.832 1 91 202 LEU B O 1
ATOM 7447 N N . LEU B 1 203 ? -6.797 -29.047 5.68 1 93.06 203 LEU B N 1
ATOM 7448 C CA . LEU B 1 203 ? -6.027 -30.188 5.195 1 93.06 203 LEU B CA 1
ATOM 7449 C C . LEU B 1 203 ? -4.902 -29.734 4.273 1 93.06 203 LEU B C 1
ATOM 7451 O O . LEU B 1 203 ? -3.801 -30.281 4.316 1 93.06 203 LEU B O 1
ATOM 7455 N N . SER B 1 204 ? -5.211 -28.766 3.5 1 92.81 204 SER B N 1
ATOM 7456 C CA . SER B 1 204 ? -4.207 -28.312 2.547 1 92.81 204 SER B CA 1
ATOM 7457 C C . SER B 1 204 ? -3.098 -27.531 3.244 1 92.81 204 SER B C 1
ATOM 7459 O O . SER B 1 204 ? -1.918 -27.703 2.924 1 92.81 204 SER B O 1
ATOM 7461 N N . VAL B 1 205 ? -3.414 -26.734 4.184 1 91 205 VAL B N 1
ATOM 7462 C CA . VAL B 1 205 ? -2.416 -25.922 4.879 1 91 205 VAL B CA 1
ATOM 7463 C C . VAL B 1 205 ? -1.552 -26.828 5.766 1 91 205 VAL B C 1
ATOM 7465 O O . VAL B 1 205 ? -0.322 -26.781 5.684 1 91 205 VAL B O 1
ATOM 7468 N N . PHE B 1 206 ? -2.162 -27.688 6.516 1 88.69 206 PHE B N 1
ATOM 7469 C CA . PHE B 1 206 ? -1.412 -28.547 7.422 1 88.69 206 PHE B CA 1
ATOM 7470 C C . PHE B 1 206 ? -0.689 -29.656 6.652 1 88.69 206 PHE B C 1
ATOM 7472 O O . PHE B 1 206 ? 0.448 -30 6.98 1 88.69 206 PHE B O 1
ATOM 7479 N N . GLY B 1 207 ? -1.372 -30.188 5.68 1 88.5 207 GLY B N 1
ATOM 7480 C CA . GLY B 1 207 ? -0.702 -31.141 4.82 1 88.5 207 GLY B CA 1
ATOM 7481 C C . GLY B 1 207 ? 0.488 -30.562 4.082 1 88.5 207 GLY B C 1
ATOM 7482 O O . GLY B 1 207 ? 1.529 -31.219 3.961 1 88.5 207 GLY B O 1
ATOM 7483 N N . GLY B 1 208 ? 0.296 -29.359 3.609 1 86.62 208 GLY B N 1
ATOM 7484 C CA . GLY B 1 208 ? 1.396 -28.688 2.936 1 86.62 208 GLY B CA 1
ATOM 7485 C C . GLY B 1 208 ? 2.584 -28.422 3.844 1 86.62 208 GLY B C 1
ATOM 7486 O O . GLY B 1 208 ? 3.732 -28.609 3.436 1 86.62 208 GLY B O 1
ATOM 7487 N N . ILE B 1 209 ? 2.314 -28.078 5.047 1 84.88 209 ILE B N 1
ATOM 7488 C CA . ILE B 1 209 ? 3.373 -27.797 6.012 1 84.88 209 ILE B CA 1
ATOM 7489 C C . ILE B 1 209 ? 4.129 -29.094 6.332 1 84.88 209 ILE B C 1
ATOM 7491 O O . ILE B 1 209 ? 5.359 -29.078 6.445 1 84.88 209 ILE B O 1
ATOM 7495 N N . CYS B 1 210 ? 3.428 -30.141 6.352 1 84.5 210 CYS B N 1
ATOM 7496 C CA . CYS B 1 210 ? 4.055 -31.438 6.609 1 84.5 210 CYS B CA 1
ATOM 7497 C C . CYS B 1 210 ? 4.938 -31.844 5.438 1 84.5 210 CYS B C 1
ATOM 7499 O O . CYS B 1 210 ? 6.051 -32.344 5.641 1 84.5 210 CYS B O 1
ATOM 7501 N N . LEU B 1 211 ? 4.492 -31.594 4.305 1 83.31 211 LEU B N 1
ATOM 7502 C CA . LEU B 1 211 ? 5.266 -31.953 3.119 1 83.31 211 LEU B CA 1
ATOM 7503 C C . LEU B 1 211 ? 6.52 -31.078 3.014 1 83.31 211 LEU B C 1
ATOM 7505 O O . LEU B 1 211 ? 7.574 -31.562 2.59 1 83.31 211 LEU B O 1
ATOM 7509 N N . MET B 1 212 ? 6.371 -29.906 3.428 1 80.25 212 MET B N 1
ATOM 7510 C CA . MET B 1 212 ? 7.512 -29 3.412 1 80.25 212 MET B CA 1
ATOM 7511 C C . MET B 1 212 ? 8.578 -29.438 4.41 1 80.25 212 MET B C 1
ATOM 7513 O O . MET B 1 212 ? 9.773 -29.344 4.125 1 80.25 212 MET B O 1
ATOM 7517 N N . THR B 1 213 ? 8.148 -29.859 5.492 1 74.81 213 THR B N 1
ATOM 7518 C CA . THR B 1 213 ? 9.086 -30.297 6.527 1 74.81 213 THR B CA 1
ATOM 7519 C C . THR B 1 213 ? 9.82 -31.562 6.098 1 74.81 213 THR B C 1
ATOM 7521 O O . THR B 1 213 ? 11 -31.719 6.402 1 74.81 213 THR B O 1
ATOM 7524 N N . MET B 1 214 ? 9.188 -32.344 5.375 1 66.69 214 MET B N 1
ATOM 7525 C CA . MET B 1 214 ? 9.828 -33.531 4.875 1 66.69 214 MET B CA 1
ATOM 7526 C C . MET B 1 214 ? 10.883 -33.188 3.828 1 66.69 214 MET B C 1
ATOM 7528 O O . MET B 1 214 ? 11.922 -33.875 3.742 1 66.69 214 MET B O 1
ATOM 7532 N N . HIS B 1 215 ? 10.594 -32.062 3.158 1 63.38 215 HIS B N 1
ATOM 7533 C CA . HIS B 1 215 ? 11.523 -31.625 2.131 1 63.38 215 HIS B CA 1
ATOM 7534 C C . HIS B 1 215 ? 12.773 -31 2.75 1 63.38 215 HIS B C 1
ATOM 7536 O O . HIS B 1 215 ? 13.891 -31.266 2.301 1 63.38 215 HIS B O 1
ATOM 7542 N N . MET B 1 216 ? 12.516 -30.031 3.648 1 58.44 216 MET B N 1
ATOM 7543 C CA . MET B 1 216 ? 13.656 -29.344 4.246 1 58.44 216 MET B CA 1
ATOM 7544 C C . MET B 1 216 ? 14.555 -30.312 4.992 1 58.44 216 MET B C 1
ATOM 7546 O O . MET B 1 216 ? 15.766 -30.094 5.094 1 58.44 216 MET B O 1
ATOM 7550 N N . GLY B 1 217 ? 14.008 -31.359 5.523 1 47.91 217 GLY B N 1
ATOM 7551 C CA . GLY B 1 217 ? 14.859 -32.375 6.109 1 47.91 217 GLY B CA 1
ATOM 7552 C C . GLY B 1 217 ? 15.703 -33.125 5.082 1 47.91 217 GLY B C 1
ATOM 7553 O O . GLY B 1 217 ? 16.812 -33.562 5.383 1 47.91 217 GLY B O 1
ATOM 7554 N N . SER B 1 218 ? 15.18 -33.375 3.92 1 44.47 218 SER B N 1
ATOM 7555 C CA . SER B 1 218 ? 15.977 -34.031 2.885 1 44.47 218 SER B CA 1
ATOM 7556 C C . SER B 1 218 ? 16.953 -33.031 2.234 1 44.47 218 SER B C 1
ATOM 7558 O O . SER B 1 218 ? 17.906 -33.438 1.588 1 44.47 218 SER B O 1
ATOM 7560 N N . TRP B 1 219 ? 16.625 -31.922 2.027 1 39.75 219 TRP B N 1
ATOM 7561 C CA . TRP B 1 219 ? 17.5 -30.922 1.413 1 39.75 219 TRP B CA 1
ATOM 7562 C C . TRP B 1 219 ? 18.516 -30.391 2.418 1 39.75 219 TRP B C 1
ATOM 7564 O O . TRP B 1 219 ? 18.328 -29.328 3 1 39.75 219 TRP B O 1
ATOM 7574 N N . GLY B 1 220 ? 18.891 -31.078 3.426 1 33.19 220 GLY B N 1
ATOM 7575 C CA . GLY B 1 220 ? 20.109 -30.703 4.117 1 33.19 220 GLY B CA 1
ATOM 7576 C C . GLY B 1 220 ? 21.25 -30.359 3.172 1 33.19 220 GLY B C 1
ATOM 7577 O O . GLY B 1 220 ? 21.188 -30.672 1.98 1 33.19 220 GLY B O 1
ATOM 7578 N N . PRO B 1 221 ? 22.219 -29.594 3.502 1 32.25 221 PRO B N 1
ATOM 7579 C CA . PRO B 1 221 ? 23.375 -29.297 2.643 1 32.25 221 PRO B CA 1
ATOM 7580 C C . PRO B 1 221 ? 23.844 -30.516 1.842 1 32.25 221 PRO B C 1
ATOM 7582 O O . PRO B 1 221 ? 24.641 -30.375 0.912 1 32.25 221 PRO B O 1
ATOM 7585 N N . THR B 1 222 ? 23.688 -31.75 2.367 1 29.17 222 THR B N 1
ATOM 7586 C CA . THR B 1 222 ? 24.406 -32.906 1.839 1 29.17 222 THR B CA 1
ATOM 7587 C C . THR B 1 222 ? 23.672 -33.5 0.629 1 29.17 222 THR B C 1
ATOM 7589 O O . THR B 1 222 ? 23.984 -34.594 0.181 1 29.17 222 THR B O 1
ATOM 7592 N N . GLY B 1 223 ? 22.516 -33.062 0.192 1 31.41 223 GLY B N 1
ATOM 7593 C CA . GLY B 1 223 ? 21.812 -33.875 -0.785 1 31.41 223 GLY B CA 1
ATOM 7594 C C . GLY B 1 223 ? 22.641 -34.188 -2.018 1 31.41 223 GLY B C 1
ATOM 7595 O O . GLY B 1 223 ? 22.109 -34.656 -3.025 1 31.41 223 GLY B O 1
ATOM 7596 N N . ALA B 1 224 ? 23.672 -33.531 -2.352 1 29 224 ALA B N 1
ATOM 7597 C CA . ALA B 1 224 ? 24.531 -34.094 -3.396 1 29 224 ALA B CA 1
ATOM 7598 C C . ALA B 1 224 ? 25.172 -35.406 -2.945 1 29 224 ALA B C 1
ATOM 7600 O O . ALA B 1 224 ? 26.375 -35.469 -2.688 1 29 224 ALA B O 1
ATOM 7601 N N . ARG B 1 225 ? 24.719 -36.281 -1.985 1 27.91 225 ARG B N 1
ATOM 7602 C CA . ARG B 1 225 ? 25.438 -37.531 -1.851 1 27.91 225 ARG B CA 1
ATOM 7603 C C . ARG B 1 225 ? 25.344 -38.344 -3.133 1 27.91 225 ARG B C 1
ATOM 7605 O O . ARG B 1 225 ? 24.234 -38.594 -3.641 1 27.91 225 ARG B O 1
ATOM 7612 N N . ALA B 1 226 ? 26.453 -38.625 -3.928 1 25.08 226 ALA B N 1
ATOM 7613 C CA . ALA B 1 226 ? 26.969 -39.531 -4.953 1 25.08 226 ALA B CA 1
ATOM 7614 C C . ALA B 1 226 ? 26.609 -40.969 -4.625 1 25.08 226 ALA B C 1
ATOM 7616 O O . ALA B 1 226 ? 26.688 -41.375 -3.465 1 25.08 226 ALA B O 1
ATOM 7617 N N . SER B 1 227 ? 25.766 -41.688 -5.293 1 21.84 227 SER B N 1
ATOM 7618 C CA . SER B 1 227 ? 25.547 -43.125 -5.289 1 21.84 227 SER B CA 1
ATOM 7619 C C . SER B 1 227 ? 26.859 -43.875 -5.23 1 21.84 227 SER B C 1
ATOM 7621 O O . SER B 1 227 ? 27.766 -43.625 -6.039 1 21.84 227 SER B O 1
ATOM 7623 N N . PRO B 1 228 ? 27.391 -44.469 -4.094 1 21.64 228 PRO B N 1
ATOM 7624 C CA . PRO B 1 228 ? 28.562 -45.344 -4.129 1 21.64 228 PRO B CA 1
ATOM 7625 C C . PRO B 1 228 ? 28.375 -46.531 -5.105 1 21.64 228 PRO B C 1
ATOM 7627 O O . PRO B 1 228 ? 27.25 -46.969 -5.312 1 21.64 228 PRO B O 1
ATOM 7630 N N . ASP B 1 229 ? 29.188 -46.75 -6.055 1 18.86 229 ASP B N 1
ATOM 7631 C CA . ASP B 1 229 ? 29.453 -47.875 -6.926 1 18.86 229 ASP B CA 1
ATOM 7632 C C . ASP B 1 229 ? 29.688 -49.156 -6.109 1 18.86 229 ASP B C 1
ATOM 7634 O O . ASP B 1 229 ? 30.641 -49.25 -5.336 1 18.86 229 ASP B O 1
ATOM 7638 N N . ARG B 1 230 ? 28.609 -49.812 -5.547 1 21.12 230 ARG B N 1
ATOM 7639 C CA . ARG B 1 230 ? 28.688 -51.156 -4.977 1 21.12 230 ARG B CA 1
ATOM 7640 C C . ARG B 1 230 ? 29.375 -52.125 -5.93 1 21.12 230 ARG B C 1
ATOM 7642 O O . ARG B 1 230 ? 28.812 -52.531 -6.941 1 21.12 230 ARG B O 1
ATOM 7649 N N . GLY B 1 231 ? 30.688 -52.125 -6.121 1 17.62 231 GLY B N 1
ATOM 7650 C CA . GLY B 1 231 ? 31.453 -53.219 -6.707 1 17.62 231 GLY B CA 1
ATOM 7651 C C . GLY B 1 231 ? 31.219 -54.562 -6.023 1 17.62 231 GLY B C 1
ATOM 7652 O O . GLY B 1 231 ? 30.797 -54.594 -4.859 1 17.62 231 GLY B O 1
ATOM 7653 N N . ARG B 1 232 ? 31.078 -55.688 -6.762 1 19.3 232 ARG B N 1
ATOM 7654 C CA . ARG B 1 232 ? 30.875 -57.125 -6.617 1 19.3 232 ARG B CA 1
ATOM 7655 C C . ARG B 1 232 ? 31.953 -57.75 -5.762 1 19.3 232 ARG B C 1
ATOM 7657 O O . ARG B 1 232 ? 33 -58.125 -6.27 1 19.3 232 ARG B O 1
ATOM 7664 N N . GLN B 1 233 ? 32.375 -57.25 -4.566 1 16.7 233 GLN B N 1
ATOM 7665 C CA . GLN B 1 233 ? 33.406 -58.094 -4.016 1 16.7 233 GLN B CA 1
ATOM 7666 C C . GLN B 1 233 ? 32.906 -59.531 -3.82 1 16.7 233 GLN B C 1
ATOM 7668 O O . GLN B 1 233 ? 31.797 -59.719 -3.338 1 16.7 233 GLN B O 1
ATOM 7673 N N . GLY B 1 234 ? 33.594 -60.625 -4.246 1 16.77 234 GLY B N 1
ATOM 7674 C CA . GLY B 1 234 ? 33.688 -62.062 -4.441 1 16.77 234 GLY B CA 1
ATOM 7675 C C . GLY B 1 234 ? 33.562 -62.844 -3.148 1 16.77 234 GLY B C 1
ATOM 7676 O O . GLY B 1 234 ? 33.531 -62.25 -2.061 1 16.77 234 GLY B O 1
ATOM 7677 N N . LEU B 1 235 ? 34.156 -64.062 -2.992 1 15.98 235 LEU B N 1
ATOM 7678 C CA . LEU B 1 235 ? 34.062 -65.5 -2.637 1 15.98 235 LEU B CA 1
ATOM 7679 C C . LEU B 1 235 ? 34.562 -65.75 -1.217 1 15.98 235 LEU B C 1
ATOM 7681 O O . LEU B 1 235 ? 34.25 -66.75 -0.617 1 15.98 235 LEU B O 1
ATOM 7685 N N . GLY B 1 236 ? 35.594 -65.125 -0.572 1 15.3 236 GLY B N 1
ATOM 7686 C CA . GLY B 1 236 ? 36.438 -66.188 -0.034 1 15.3 236 GLY B CA 1
ATOM 7687 C C . GLY B 1 236 ? 35.812 -66.938 1.138 1 15.3 236 GLY B C 1
ATOM 7688 O O . GLY B 1 236 ? 34.75 -66.5 1.627 1 15.3 236 GLY B O 1
ATOM 7689 N N . GLY B 1 237 ? 36.656 -67.375 2.285 1 15.58 237 GLY B N 1
ATOM 7690 C CA . GLY B 1 237 ? 37.156 -68.562 2.914 1 15.58 237 GLY B CA 1
ATOM 7691 C C . GLY B 1 237 ? 36.438 -68.938 4.203 1 15.58 237 GLY B C 1
ATOM 7692 O O . GLY B 1 237 ? 35.531 -68.188 4.641 1 15.58 237 GLY B O 1
ATOM 7693 N N . THR B 1 238 ? 37.219 -69.188 5.371 1 15.49 238 THR B N 1
ATOM 7694 C CA . THR B 1 238 ? 37.469 -70.312 6.238 1 15.49 238 THR B CA 1
ATOM 7695 C C . THR B 1 238 ? 36.656 -70.25 7.52 1 15.49 238 THR B C 1
ATOM 7697 O O . THR B 1 238 ? 36.062 -69.188 7.801 1 15.49 238 THR B O 1
ATOM 7700 N N . ALA B 1 239 ? 37.312 -70.562 8.906 1 15.13 239 ALA B N 1
ATOM 7701 C CA . ALA B 1 239 ? 37.375 -71.75 9.805 1 15.13 239 ALA B CA 1
ATOM 7702 C C . ALA B 1 239 ? 36.688 -71.438 11.133 1 15.13 239 ALA B C 1
ATOM 7704 O O . ALA B 1 239 ? 35.781 -72.125 11.57 1 15.13 239 ALA B O 1
ATOM 7705 N N . ALA B 1 240 ? 37.438 -70.812 12.305 1 14.12 240 ALA B N 1
ATOM 7706 C CA . ALA B 1 240 ? 37.781 -71.625 13.484 1 14.12 240 ALA B CA 1
ATOM 7707 C C . ALA B 1 240 ? 36.781 -71.438 14.602 1 14.12 240 ALA B C 1
ATOM 7709 O O . ALA B 1 240 ? 36 -70.438 14.578 1 14.12 240 ALA B O 1
ATOM 7710 N N . ALA B 1 241 ? 37.281 -71.5 16.094 1 14.48 241 ALA B N 1
ATOM 7711 C CA . ALA B 1 241 ? 37.156 -72.438 17.234 1 14.48 241 ALA B CA 1
ATOM 7712 C C . ALA B 1 241 ? 36.406 -71.812 18.375 1 14.48 241 ALA B C 1
ATOM 7714 O O . ALA B 1 241 ? 35.438 -72.375 18.891 1 14.48 241 ALA B O 1
ATOM 7715 N N . GLY B 1 242 ? 36.969 -70.75 19.297 1 13.45 242 GLY B N 1
ATOM 7716 C CA . GLY B 1 242 ? 37.312 -71.188 20.641 1 13.45 242 GLY B CA 1
ATOM 7717 C C . GLY B 1 242 ? 36.219 -70.938 21.656 1 13.45 242 GLY B C 1
ATOM 7718 O O . GLY B 1 242 ? 35.25 -70.188 21.359 1 13.45 242 GLY B O 1
ATOM 7719 N N . THR B 1 243 ? 36.656 -70.812 23.094 1 14.5 243 THR B N 1
ATOM 7720 C CA . THR B 1 243 ? 36.406 -71.5 24.375 1 14.5 243 THR B CA 1
ATOM 7721 C C . THR B 1 243 ? 35.531 -70.562 25.281 1 14.5 243 THR B C 1
ATOM 7723 O O . THR B 1 243 ? 34.406 -70.938 25.641 1 14.5 243 THR B O 1
ATOM 7726 N N . ALA B 1 244 ? 36.188 -69.75 26.531 1 13.7 244 ALA B N 1
ATOM 7727 C CA . ALA B 1 244 ? 36.219 -70.25 27.906 1 13.7 244 ALA B CA 1
ATOM 7728 C C . ALA B 1 244 ? 35.281 -69.5 28.812 1 13.7 244 ALA B C 1
ATOM 7730 O O . ALA B 1 244 ? 34.344 -70.062 29.406 1 13.7 244 ALA B O 1
ATOM 7731 N N . GLY B 1 245 ? 35.875 -68.312 29.656 1 13.28 245 GLY B N 1
ATOM 7732 C CA . GLY B 1 245 ? 36.062 -68.375 31.094 1 13.28 245 GLY B CA 1
ATOM 7733 C C . GLY B 1 245 ? 34.938 -67.75 31.906 1 13.28 245 GLY B C 1
ATOM 7734 O O . GLY B 1 245 ? 34.094 -67.062 31.359 1 13.28 245 GLY B O 1
ATOM 7735 N N . ARG B 1 246 ? 35.219 -67.375 33.438 1 14.58 246 ARG B N 1
ATOM 7736 C CA . ARG B 1 246 ? 34.844 -67.75 34.812 1 14.58 246 ARG B CA 1
ATOM 7737 C C . ARG B 1 246 ? 34.156 -66.562 35.531 1 14.58 246 ARG B C 1
ATOM 7739 O O . ARG B 1 246 ? 33.062 -66.75 36.062 1 14.58 246 ARG B O 1
ATOM 7746 N N . GLY B 1 247 ? 34.906 -65.375 36.062 1 13.45 247 GLY B N 1
ATOM 7747 C CA . GLY B 1 247 ? 35.188 -65.312 37.5 1 13.45 247 GLY B CA 1
ATOM 7748 C C . GLY B 1 247 ? 34.125 -64.562 38.25 1 13.45 247 GLY B C 1
ATOM 7749 O O . GLY B 1 247 ? 33.281 -63.906 37.656 1 13.45 247 GLY B O 1
ATOM 7750 N N . LEU B 1 248 ? 34.625 -63.781 39.531 1 14.22 248 LEU B N 1
ATOM 7751 C CA . LEU B 1 248 ? 34.531 -63.875 41 1 14.22 248 LEU B CA 1
ATOM 7752 C C . LEU B 1 248 ? 33.719 -62.719 41.531 1 14.22 248 LEU B C 1
ATOM 7754 O O . LEU B 1 248 ? 33.375 -61.781 40.812 1 14.22 248 LEU B O 1
ATOM 7758 N N . GLY B 1 249 ? 34.406 -61.812 42.625 1 13.85 249 GLY B N 1
ATOM 7759 C CA . GLY B 1 249 ? 34.312 -61.75 44.094 1 13.85 249 GLY B CA 1
ATOM 7760 C C . GLY B 1 249 ? 33.562 -60.531 44.594 1 13.85 249 GLY B C 1
ATOM 7761 O O . GLY B 1 249 ? 33.156 -59.688 43.781 1 13.85 249 GLY B O 1
ATOM 7762 N N . GLY B 1 250 ? 34.312 -59.625 45.594 1 14.06 250 GLY B N 1
ATOM 7763 C CA . GLY B 1 250 ? 34.312 -59.438 47.031 1 14.06 250 GLY B CA 1
ATOM 7764 C C . GLY B 1 250 ? 33.688 -58.125 47.469 1 14.06 250 GLY B C 1
ATOM 7765 O O . GLY B 1 250 ? 33.344 -57.281 46.656 1 14.06 250 GLY B O 1
ATOM 7766 N N . GLY B 1 251 ? 34.375 -57.375 48.625 1 14.14 251 GLY B N 1
ATOM 7767 C CA . GLY B 1 251 ? 34.25 -57.094 50.031 1 14.14 251 GLY B CA 1
ATOM 7768 C C . GLY B 1 251 ? 34 -55.625 50.344 1 14.14 251 GLY B C 1
ATOM 7769 O O . GLY B 1 251 ? 33.031 -55.312 51.031 1 14.14 251 GLY B O 1
ATOM 7770 N N . LEU B 1 252 ? 35.062 -54.562 50.344 1 13.87 252 LEU B N 1
ATOM 7771 C CA . LEU B 1 252 ? 35.688 -54.062 51.562 1 13.87 252 LEU B CA 1
ATOM 7772 C C . LEU B 1 252 ? 34.938 -52.875 52.125 1 13.87 252 LEU B C 1
ATOM 7774 O O . LEU B 1 252 ? 34.188 -52.219 51.406 1 13.87 252 LEU B O 1
ATOM 7778 N N . PRO B 1 253 ? 35.594 -52.062 53.25 1 14.56 253 PRO B N 1
ATOM 7779 C CA . PRO B 1 253 ? 35.594 -51.656 54.656 1 14.56 253 PRO B CA 1
ATOM 7780 C C . PRO B 1 253 ? 35.312 -50.188 54.875 1 14.56 253 PRO B C 1
ATOM 7782 O O . PRO B 1 253 ? 35.188 -49.438 53.875 1 14.56 253 PRO B O 1
ATOM 7785 N N . GLY B 1 254 ? 36.281 -49.219 55.719 1 13.89 254 GLY B N 1
ATOM 7786 C CA . GLY B 1 254 ? 36.469 -48.75 57.094 1 13.89 254 GLY B CA 1
ATOM 7787 C C . GLY B 1 254 ? 36.469 -47.219 57.188 1 13.89 254 GLY B C 1
ATOM 7788 O O . GLY B 1 254 ? 35.719 -46.688 58 1 13.89 254 GLY B O 1
ATOM 7789 N N . PHE B 1 255 ? 37.531 -46.25 56.844 1 13.81 255 PHE B N 1
ATOM 7790 C CA . PHE B 1 255 ? 38.469 -45.625 57.781 1 13.81 255 PHE B CA 1
ATOM 7791 C C . PHE B 1 255 ? 37.938 -44.25 58.25 1 13.81 255 PHE B C 1
ATOM 7793 O O . PHE B 1 255 ? 37.062 -43.688 57.594 1 13.81 255 PHE B O 1
ATOM 7800 N N . ASP B 1 256 ? 38.812 -43.312 59.031 1 14.09 256 ASP B N 1
ATOM 7801 C CA . ASP B 1 256 ? 39.25 -42.719 60.281 1 14.09 256 ASP B CA 1
ATOM 7802 C C . ASP B 1 256 ? 39.062 -41.219 60.312 1 14.09 256 ASP B C 1
ATOM 7804 O O . ASP B 1 256 ? 38.875 -40.594 59.25 1 14.09 256 ASP B O 1
ATOM 7808 N N . ASP B 1 257 ? 40.094 -40.219 61.031 1 14.08 257 ASP B N 1
ATOM 7809 C CA . ASP B 1 257 ? 40.438 -39.5 62.25 1 14.08 257 ASP B CA 1
ATOM 7810 C C . ASP B 1 257 ? 40.562 -38 61.969 1 14.08 257 ASP B C 1
ATOM 7812 O O . ASP B 1 257 ? 39.938 -37.188 62.656 1 14.08 257 ASP B O 1
ATOM 7816 N N . ALA B 1 258 ? 41.781 -37.312 61.719 1 13.91 258 ALA B N 1
ATOM 7817 C CA . ALA B 1 258 ? 42.625 -36.562 62.625 1 13.91 258 ALA B CA 1
ATOM 7818 C C . ALA B 1 258 ? 42.375 -35.062 62.531 1 13.91 258 ALA B C 1
ATOM 7820 O O . ALA B 1 258 ? 41.75 -34.594 61.594 1 13.91 258 ALA B O 1
ATOM 7821 N N . ASN B 1 259 ? 43.5 -34.031 62.719 1 14.27 259 ASN B N 1
ATOM 7822 C CA . ASN B 1 259 ? 44.125 -33.188 63.719 1 14.27 259 ASN B CA 1
ATOM 7823 C C . ASN B 1 259 ? 44 -31.703 63.312 1 14.27 259 ASN B C 1
ATOM 7825 O O . ASN B 1 259 ? 43.469 -30.906 64.125 1 14.27 259 ASN B O 1
ATOM 7829 N N . LEU B 1 260 ? 45.156 -30.859 62.906 1 14.19 260 LEU B N 1
ATOM 7830 C CA . LEU B 1 260 ? 46 -29.969 63.688 1 14.19 260 LEU B CA 1
ATOM 7831 C C . LEU B 1 260 ? 45.688 -28.5 63.406 1 14.19 260 LEU B C 1
ATOM 7833 O O . LEU B 1 260 ? 45 -28.203 62.438 1 14.19 260 LEU B O 1
ATOM 7837 N N . GLY B 1 261 ? 46.719 -27.516 62.938 1 14.26 261 GLY B N 1
ATOM 7838 C CA . GLY B 1 261 ? 47.469 -26.469 63.625 1 14.26 261 GLY B CA 1
ATOM 7839 C C . GLY B 1 261 ? 47.031 -25.078 63.281 1 14.26 261 GLY B C 1
ATOM 7840 O O . GLY B 1 261 ? 46.219 -24.891 62.344 1 14.26 261 GLY B O 1
ATOM 7841 N N . SER B 1 262 ? 47.938 -23.922 63.375 1 15.21 262 SER B N 1
ATOM 7842 C CA . SER B 1 262 ? 48.156 -22.734 64.188 1 15.21 262 SER B CA 1
ATOM 7843 C C . SER B 1 262 ? 47.844 -21.453 63.406 1 15.21 262 SER B C 1
ATOM 7845 O O . SER B 1 262 ? 46.875 -20.766 63.719 1 15.21 262 SER B O 1
ATOM 7847 N N . SER B 1 263 ? 48.844 -20.594 62.875 1 15.05 263 SER B N 1
ATOM 7848 C CA . SER B 1 263 ? 49.312 -19.344 63.469 1 15.05 263 SER B CA 1
ATOM 7849 C C . SER B 1 263 ? 48.75 -18.141 62.719 1 15.05 263 SER B C 1
ATOM 7851 O O . SER B 1 263 ? 48.094 -17.281 63.281 1 15.05 263 SER B O 1
ATOM 7853 N N . ASP B 1 264 ? 49.625 -17.281 61.875 1 15.21 264 ASP B N 1
ATOM 7854 C CA . ASP B 1 264 ? 50.188 -15.953 62.125 1 15.21 264 ASP B CA 1
ATOM 7855 C C . ASP B 1 264 ? 49.438 -14.883 61.312 1 15.21 264 ASP B C 1
ATOM 7857 O O . ASP B 1 264 ? 48.781 -15.195 60.344 1 15.21 264 ASP B O 1
ATOM 7861 N N . ALA B 1 265 ? 49.938 -13.516 61.312 1 16.39 265 ALA B N 1
ATOM 7862 C CA . ALA B 1 265 ? 49.594 -12.141 61.656 1 16.39 265 ALA B CA 1
ATOM 7863 C C . ALA B 1 265 ? 49.219 -11.352 60.406 1 16.39 265 ALA B C 1
ATOM 7865 O O . ALA B 1 265 ? 48.156 -10.727 60.375 1 16.39 265 ALA B O 1
ATOM 7866 N N . GLY B 1 266 ? 50.125 -10.961 59.469 1 15.52 266 GLY B N 1
ATOM 7867 C CA . GLY B 1 266 ? 50.562 -9.57 59.375 1 15.52 266 GLY B CA 1
ATOM 7868 C C . GLY B 1 266 ? 49.781 -8.773 58.344 1 15.52 266 GLY B C 1
ATOM 7869 O O . GLY B 1 266 ? 48.594 -8.43 58.594 1 15.52 266 GLY B O 1
ATOM 7870 N N . SER B 1 267 ? 50.438 -8.258 57.25 1 16.09 267 SER B N 1
ATOM 7871 C CA . SER B 1 267 ? 50.844 -6.898 56.906 1 16.09 267 SER B CA 1
ATOM 7872 C C . SER B 1 267 ? 49.906 -6.293 55.844 1 16.09 267 SER B C 1
ATOM 7874 O O . SER B 1 267 ? 49.094 -6.996 55.25 1 16.09 267 SER B O 1
ATOM 7876 N N . ASN B 1 268 ? 50.531 -5.68 54.688 1 17.25 268 ASN B N 1
ATOM 7877 C CA . ASN B 1 268 ? 50.719 -4.367 54.062 1 17.25 268 ASN B CA 1
ATOM 7878 C C . ASN B 1 268 ? 49.781 -4.16 52.875 1 17.25 268 ASN B C 1
ATOM 7880 O O . ASN B 1 268 ? 49.688 -4.996 51.969 1 17.25 268 ASN B O 1
ATOM 7884 N N . ASN B 1 269 ? 48.688 -3.27 52.938 1 15.95 269 ASN B N 1
ATOM 7885 C CA . ASN B 1 269 ? 47.344 -3.15 52.344 1 15.95 269 ASN B CA 1
ATOM 7886 C C . ASN B 1 269 ? 47.406 -2.805 50.875 1 15.95 269 ASN B C 1
ATOM 7888 O O . ASN B 1 269 ? 46.656 -3.383 50.062 1 15.95 269 ASN B O 1
ATOM 7892 N N . HIS B 1 270 ? 48.062 -1.675 50.438 1 16.84 270 HIS B N 1
ATOM 7893 C CA . HIS B 1 270 ? 47.188 -0.669 49.844 1 16.84 270 HIS B CA 1
ATOM 7894 C C . HIS B 1 270 ? 47.031 -0.877 48.344 1 16.84 270 HIS B C 1
ATOM 7896 O O . HIS B 1 270 ? 46.25 -0.208 47.688 1 16.84 270 HIS B O 1
ATOM 7902 N N . ARG B 1 271 ? 47.938 -1.485 47.594 1 16.73 271 ARG B N 1
ATOM 7903 C CA . ARG B 1 271 ? 48.344 -1.038 46.25 1 16.73 271 ARG B CA 1
ATOM 7904 C C . ARG B 1 271 ? 47.25 -1.334 45.219 1 16.73 271 ARG B C 1
ATOM 7906 O O . ARG B 1 271 ? 47.125 -2.465 44.75 1 16.73 271 ARG B O 1
ATOM 7913 N N . SER B 1 272 ? 45.906 -0.874 45.281 1 16.84 272 SER B N 1
ATOM 7914 C CA . SER B 1 272 ? 44.875 -1.532 44.5 1 16.84 272 SER B CA 1
ATOM 7915 C C . SER B 1 272 ? 45.062 -1.279 43 1 16.84 272 SER B C 1
ATOM 7917 O O . SER B 1 272 ? 45 -0.135 42.562 1 16.84 272 SER B O 1
ATOM 7919 N N . ARG B 1 273 ? 46.125 -1.998 42.375 1 16.75 273 ARG B N 1
ATOM 7920 C CA . ARG B 1 273 ? 46.5 -1.904 40.969 1 16.75 273 ARG B CA 1
ATOM 7921 C C . ARG B 1 273 ? 45.281 -2.211 40.062 1 16.75 273 ARG B C 1
ATOM 7923 O O . ARG B 1 273 ? 44.812 -3.346 40.031 1 16.75 273 ARG B O 1
ATOM 7930 N N . SER B 1 274 ? 44.438 -1.24 39.75 1 16.61 274 SER B N 1
ATOM 7931 C CA . SER B 1 274 ? 43.156 -1.383 39.094 1 16.61 274 SER B CA 1
ATOM 7932 C C . SER B 1 274 ? 43.312 -2.018 37.719 1 16.61 274 SER B C 1
ATOM 7934 O O . SER B 1 274 ? 44.094 -1.523 36.875 1 16.61 274 SER B O 1
ATOM 7936 N N . LEU B 1 275 ? 43.344 -3.42 37.594 1 16.92 275 LEU B N 1
ATOM 7937 C CA . LEU B 1 275 ? 43.531 -4.387 36.531 1 16.92 275 LEU B CA 1
ATOM 7938 C C . LEU B 1 275 ? 42.5 -4.207 35.438 1 16.92 275 LEU B C 1
ATOM 7940 O O . LEU B 1 275 ? 41.312 -4.438 35.656 1 16.92 275 LEU B O 1
ATOM 7944 N N . SER B 1 276 ? 42.656 -3.248 34.625 1 17.83 276 SER B N 1
ATOM 7945 C CA . SER B 1 276 ? 41.688 -2.941 33.562 1 17.83 276 SER B CA 1
ATOM 7946 C C . SER B 1 276 ? 41.531 -4.129 32.625 1 17.83 276 SER B C 1
ATOM 7948 O O . SER B 1 276 ? 42.469 -4.543 31.953 1 17.83 276 SER B O 1
ATOM 7950 N N . PRO B 1 277 ? 40.812 -5.23 33 1 17.17 277 PRO B N 1
ATOM 7951 C CA . PRO B 1 277 ? 40.844 -6.516 32.312 1 17.17 277 PRO B CA 1
ATOM 7952 C C . PRO B 1 277 ? 40.406 -6.398 30.844 1 17.17 277 PRO B C 1
ATOM 7954 O O . PRO B 1 277 ? 39.656 -5.492 30.484 1 17.17 277 PRO B O 1
ATOM 7957 N N . ARG B 1 278 ? 41.188 -7.094 29.984 1 18.25 278 ARG B N 1
ATOM 7958 C CA . ARG B 1 278 ? 41.312 -7.355 28.547 1 18.25 278 ARG B CA 1
ATOM 7959 C C . ARG B 1 278 ? 40.094 -8.125 28.031 1 18.25 278 ARG B C 1
ATOM 7961 O O . ARG B 1 278 ? 39.875 -9.266 28.438 1 18.25 278 ARG B O 1
ATOM 7968 N N . SER B 1 279 ? 38.969 -7.453 27.875 1 17.38 279 SER B N 1
ATOM 7969 C CA . SER B 1 279 ? 37.688 -8.047 27.484 1 17.38 279 SER B CA 1
ATOM 7970 C C . SER B 1 279 ? 37.844 -8.977 26.297 1 17.38 279 SER B C 1
ATOM 7972 O O . SER B 1 279 ? 38.531 -8.648 25.328 1 17.38 279 SER B O 1
ATOM 7974 N N . ARG B 1 280 ? 37.781 -10.328 26.453 1 18.91 280 ARG B N 1
ATOM 7975 C CA . ARG B 1 280 ? 37.875 -11.5 25.578 1 18.91 280 ARG B CA 1
ATOM 7976 C C . ARG B 1 280 ? 36.938 -11.328 24.359 1 18.91 280 ARG B C 1
ATOM 7978 O O . ARG B 1 280 ? 35.844 -10.797 24.469 1 18.91 280 ARG B O 1
ATOM 7985 N N . PRO B 1 281 ? 37.594 -11.664 23.203 1 18.66 281 PRO B N 1
ATOM 7986 C CA . PRO B 1 281 ? 37.094 -11.547 21.828 1 18.66 281 PRO B CA 1
ATOM 7987 C C . PRO B 1 281 ? 35.875 -12.422 21.562 1 18.66 281 PRO B C 1
ATOM 7989 O O . PRO B 1 281 ? 35.906 -13.625 21.828 1 18.66 281 PRO B O 1
ATOM 7992 N N . ALA B 1 282 ? 34.688 -11.992 22 1 18.89 282 ALA B N 1
ATOM 7993 C CA . ALA B 1 282 ? 33.469 -12.789 21.891 1 18.89 282 ALA B CA 1
ATOM 7994 C C . ALA B 1 282 ? 33.406 -13.5 20.547 1 18.89 282 ALA B C 1
ATOM 7996 O O . ALA B 1 282 ? 33.781 -12.938 19.516 1 18.89 282 ALA B O 1
ATOM 7997 N N . LEU B 1 283 ? 33.438 -14.812 20.484 1 16.92 283 LEU B N 1
ATOM 7998 C CA . LEU B 1 283 ? 33.281 -15.852 19.484 1 16.92 283 LEU B CA 1
ATOM 7999 C C . LEU B 1 283 ? 32.094 -15.523 18.547 1 16.92 283 LEU B C 1
ATOM 8001 O O . LEU B 1 283 ? 31 -15.242 19.016 1 16.92 283 LEU B O 1
ATOM 8005 N N . ARG B 1 284 ? 32.312 -15.156 17.281 1 21.05 284 ARG B N 1
ATOM 8006 C CA . ARG B 1 284 ? 31.672 -14.758 16.031 1 21.05 284 ARG B CA 1
ATOM 8007 C C . ARG B 1 284 ? 30.656 -15.805 15.594 1 21.05 284 ARG B C 1
ATOM 8009 O O . ARG B 1 284 ? 31.016 -16.828 15.016 1 21.05 284 ARG B O 1
ATOM 8016 N N . GLY B 1 285 ? 29.875 -16.422 16.516 1 18.58 285 GLY B N 1
ATOM 8017 C CA . GLY B 1 285 ? 29 -17.484 16.031 1 18.58 285 GLY B CA 1
ATOM 8018 C C . GLY B 1 285 ? 28.328 -17.141 14.711 1 18.58 285 GLY B C 1
ATOM 8019 O O . GLY B 1 285 ? 28.047 -15.977 14.43 1 18.58 285 GLY B O 1
ATOM 8020 N N . ALA B 1 286 ? 28.5 -18.047 13.609 1 20.81 286 ALA B N 1
ATOM 8021 C CA . ALA B 1 286 ? 28.172 -18.156 12.195 1 20.81 286 ALA B CA 1
ATOM 8022 C C . ALA B 1 286 ? 26.688 -17.906 11.953 1 20.81 286 ALA B C 1
ATOM 8024 O O . ALA B 1 286 ? 25.859 -18.828 12.023 1 20.81 286 ALA B O 1
ATOM 8025 N N . GLY B 1 287 ? 26.078 -17.203 12.828 1 20.55 287 GLY B N 1
ATOM 8026 C CA . GLY B 1 287 ? 24.641 -17.109 12.609 1 20.55 287 GLY B CA 1
ATOM 8027 C C . GLY B 1 287 ? 24.281 -16.75 11.172 1 20.55 287 GLY B C 1
ATOM 8028 O O . GLY B 1 287 ? 24.547 -15.633 10.727 1 20.55 287 GLY B O 1
ATOM 8029 N N . ILE B 1 288 ? 24.375 -17.75 10.266 1 20.62 288 ILE B N 1
ATOM 8030 C CA . ILE B 1 288 ? 24.172 -17.797 8.82 1 20.62 288 ILE B CA 1
ATOM 8031 C C . ILE B 1 288 ? 22.891 -17.062 8.453 1 20.62 288 ILE B C 1
ATOM 8033 O O . ILE B 1 288 ? 22.797 -16.422 7.402 1 20.62 288 ILE B O 1
ATOM 8037 N N . ALA B 1 289 ? 21.859 -17.578 9.227 1 22.25 289 ALA B N 1
ATOM 8038 C CA . ALA B 1 289 ? 20.578 -17.438 8.516 1 22.25 289 ALA B CA 1
ATOM 8039 C C . ALA B 1 289 ? 20.312 -15.984 8.156 1 22.25 289 ALA B C 1
ATOM 8041 O O . ALA B 1 289 ? 19.516 -15.703 7.25 1 22.25 289 ALA B O 1
ATOM 8042 N N . GLY B 1 290 ? 20.641 -15.172 9.172 1 22.83 290 GLY B N 1
ATOM 8043 C CA . GLY B 1 290 ? 20.109 -13.82 9.18 1 22.83 290 GLY B CA 1
ATOM 8044 C C . GLY B 1 290 ? 20.672 -12.953 8.062 1 22.83 290 GLY B C 1
ATOM 8045 O O . GLY B 1 290 ? 20.422 -11.742 8.023 1 22.83 290 GLY B O 1
ATOM 8046 N N . SER B 1 291 ? 21.812 -13.453 7.5 1 22.89 291 SER B N 1
ATOM 8047 C CA . SER B 1 291 ? 22.703 -12.609 6.703 1 22.89 291 SER B CA 1
ATOM 8048 C C . SER B 1 291 ? 22.016 -12.172 5.41 1 22.89 291 SER B C 1
ATOM 8050 O O . SER B 1 291 ? 22.641 -11.523 4.562 1 22.89 291 SER B O 1
ATOM 8052 N N . LEU B 1 292 ? 21.109 -13.062 5.078 1 21.89 292 LEU B N 1
ATOM 8053 C CA . LEU B 1 292 ? 20.859 -12.977 3.643 1 21.89 292 LEU B CA 1
ATOM 8054 C C . LEU B 1 292 ? 20.391 -11.586 3.252 1 21.89 292 LEU B C 1
ATOM 8056 O O . LEU B 1 292 ? 20.109 -11.328 2.078 1 21.89 292 LEU B O 1
ATOM 8060 N N . LEU B 1 293 ? 19.844 -11.016 4.301 1 21.77 293 LEU B N 1
ATOM 8061 C CA . LEU B 1 293 ? 19.078 -9.867 3.832 1 21.77 293 LEU B CA 1
ATOM 8062 C C . LEU B 1 293 ? 20 -8.805 3.229 1 21.77 293 LEU B C 1
ATOM 8064 O O . LEU B 1 293 ? 19.531 -7.863 2.592 1 21.77 293 LEU B O 1
ATOM 8068 N N . GLU B 1 294 ? 21.25 -8.75 3.723 1 23.16 294 GLU B N 1
ATOM 8069 C CA . GLU B 1 294 ? 21.938 -7.496 3.438 1 23.16 294 GLU B CA 1
ATOM 8070 C C . GLU B 1 294 ? 22.453 -7.453 2 1 23.16 294 GLU B C 1
ATOM 8072 O O . GLU B 1 294 ? 23.656 -7.566 1.758 1 23.16 294 GLU B O 1
ATOM 8077 N N . ALA B 1 295 ? 22.094 -8.227 1.105 1 23.39 295 ALA B N 1
ATOM 8078 C CA . ALA B 1 295 ? 22.828 -8.016 -0.135 1 23.39 295 ALA B CA 1
ATOM 8079 C C . ALA B 1 295 ? 22.844 -6.535 -0.522 1 23.39 295 ALA B C 1
ATOM 8081 O O . ALA B 1 295 ? 21.844 -6.004 -0.99 1 23.39 295 ALA B O 1
ATOM 8082 N N . GLY B 1 296 ? 23.453 -5.734 0.313 1 22.73 296 GLY B N 1
ATOM 8083 C CA . GLY B 1 296 ? 23.781 -4.371 -0.081 1 22.73 296 GLY B CA 1
ATOM 8084 C C . GLY B 1 296 ? 24.5 -4.289 -1.412 1 22.73 296 GLY B C 1
ATOM 8085 O O . GLY B 1 296 ? 25.625 -4.773 -1.545 1 22.73 296 GLY B O 1
ATOM 8086 N N . THR B 1 297 ? 23.953 -4.512 -2.521 1 22.73 297 THR B N 1
ATOM 8087 C CA . THR B 1 297 ? 24.688 -4.156 -3.729 1 22.73 297 THR B CA 1
ATOM 8088 C C . THR B 1 297 ? 25.422 -2.828 -3.545 1 22.73 297 THR B C 1
ATOM 8090 O O . THR B 1 297 ? 24.828 -1.849 -3.082 1 22.73 297 THR B O 1
ATOM 8093 N N . PRO B 1 298 ? 26.625 -2.936 -3.23 1 23.27 298 PRO B N 1
ATOM 8094 C CA . PRO B 1 298 ? 27.438 -1.713 -3.277 1 23.27 298 PRO B CA 1
ATOM 8095 C C . PRO B 1 298 ? 27.094 -0.824 -4.473 1 23.27 298 PRO B C 1
ATOM 8097 O O . PRO B 1 298 ? 27.062 -1.3 -5.609 1 23.27 298 PRO B O 1
ATOM 8100 N N . GLU B 1 299 ? 26.266 -0.016 -4.391 1 24.47 299 GLU B N 1
ATOM 8101 C CA . GLU B 1 299 ? 26.219 0.954 -5.48 1 24.47 299 GLU B CA 1
ATOM 8102 C C . GLU B 1 299 ? 27.609 1.555 -5.742 1 24.47 299 GLU B C 1
ATOM 8104 O O . GLU B 1 299 ? 28.156 2.236 -4.879 1 24.47 299 GLU B O 1
ATOM 8109 N N . ALA B 1 300 ? 28.578 0.823 -6.297 1 23.53 300 ALA B N 1
ATOM 8110 C CA . ALA B 1 300 ? 29.734 1.44 -6.926 1 23.53 300 ALA B CA 1
ATOM 8111 C C . ALA B 1 300 ? 29.422 2.844 -7.426 1 23.53 300 ALA B C 1
ATOM 8113 O O . ALA B 1 300 ? 28.422 3.039 -8.141 1 23.53 300 ALA B O 1
ATOM 8114 N N . SER B 1 301 ? 29.828 3.789 -6.672 1 24.27 301 SER B N 1
ATOM 8115 C CA . SER B 1 301 ? 30 5.148 -7.18 1 24.27 301 SER B CA 1
ATOM 8116 C C . SER B 1 301 ? 30.75 5.16 -8.5 1 24.27 301 SER B C 1
ATOM 8118 O O . SER B 1 301 ? 31.984 5.145 -8.516 1 24.27 301 SER B O 1
ATOM 8120 N N . VAL B 1 302 ? 30.766 4.262 -9.398 1 22.86 302 VAL B N 1
ATOM 8121 C CA . VAL B 1 302 ? 31.438 4.594 -10.656 1 22.86 302 VAL B CA 1
ATOM 8122 C C . VAL B 1 302 ? 31.156 6.055 -11.016 1 22.86 302 VAL B C 1
ATOM 8124 O O . VAL B 1 302 ? 30 6.469 -11.109 1 22.86 302 VAL B O 1
ATOM 8127 N N . ALA B 1 303 ? 32.062 6.949 -10.703 1 25.91 303 ALA B N 1
ATOM 8128 C CA . ALA B 1 303 ? 32.344 8.18 -11.438 1 25.91 303 ALA B CA 1
ATOM 8129 C C . ALA B 1 303 ? 32 8.023 -12.914 1 25.91 303 ALA B C 1
ATOM 8131 O O . ALA B 1 303 ? 32.875 7.641 -13.719 1 25.91 303 ALA B O 1
ATOM 8132 N N . GLY B 1 304 ? 31.281 7.113 -13.25 1 24.02 304 GLY B N 1
ATOM 8133 C CA . GLY B 1 304 ? 31.062 6.895 -14.672 1 24.02 304 GLY B CA 1
ATOM 8134 C C . GLY B 1 304 ? 30.984 8.18 -15.469 1 24.02 304 GLY B C 1
ATOM 8135 O O . GLY B 1 304 ? 30.734 9.25 -14.914 1 24.02 304 GLY B O 1
ATOM 8136 N N . ARG B 1 305 ? 31.766 8.242 -16.5 1 25.05 305 ARG B N 1
ATOM 8137 C CA . ARG B 1 305 ? 31.609 9.234 -17.562 1 25.05 305 ARG B CA 1
ATOM 8138 C C . ARG B 1 305 ? 30.188 9.781 -17.594 1 25.05 305 ARG B C 1
ATOM 8140 O O . ARG B 1 305 ? 29.219 9.023 -17.453 1 25.05 305 ARG B O 1
ATOM 8147 N N . ASP B 1 306 ? 30.078 10.969 -17.172 1 27.05 306 ASP B N 1
ATOM 8148 C CA . ASP B 1 306 ? 28.969 11.867 -17.5 1 27.05 306 ASP B CA 1
ATOM 8149 C C . ASP B 1 306 ? 28.266 11.422 -18.781 1 27.05 306 ASP B C 1
ATOM 8151 O O . ASP B 1 306 ? 28.625 11.859 -19.875 1 27.05 306 ASP B O 1
ATOM 8155 N N . ARG B 1 307 ? 28.375 10.055 -19.094 1 28.05 307 ARG B N 1
ATOM 8156 C CA . ARG B 1 307 ? 27.641 9.906 -20.344 1 28.05 307 ARG B CA 1
ATOM 8157 C C . ARG B 1 307 ? 26.422 10.828 -20.375 1 28.05 307 ARG B C 1
ATOM 8159 O O . ARG B 1 307 ? 25.922 11.234 -19.328 1 28.05 307 ARG B O 1
ATOM 8166 N N . GLY B 1 308 ? 26.188 11.438 -21.484 1 28.27 308 GLY B N 1
ATOM 8167 C CA . GLY B 1 308 ? 25 12.211 -21.812 1 28.27 308 GLY B CA 1
ATOM 8168 C C . GLY B 1 308 ? 23.766 11.758 -21.062 1 28.27 308 GLY B C 1
ATOM 8169 O O . GLY B 1 308 ? 23.734 10.648 -20.516 1 28.27 308 GLY B O 1
ATOM 8170 N N . PRO B 1 309 ? 23.109 12.656 -20.328 1 31.88 309 PRO B N 1
ATOM 8171 C CA . PRO B 1 309 ? 21.828 12.352 -19.703 1 31.88 309 PRO B CA 1
ATOM 8172 C C . PRO B 1 309 ? 21.172 11.102 -20.312 1 31.88 309 PRO B C 1
ATOM 8174 O O . PRO B 1 309 ? 20.812 11.102 -21.484 1 31.88 309 PRO B O 1
ATOM 8177 N N . THR B 1 310 ? 21.891 9.969 -20.344 1 34.62 310 THR B N 1
ATOM 8178 C CA . THR B 1 310 ? 21.109 8.898 -20.953 1 34.62 310 THR B CA 1
ATOM 8179 C C . THR B 1 310 ? 19.609 9.18 -20.828 1 34.62 310 THR B C 1
ATOM 8181 O O . THR B 1 310 ? 19.172 9.789 -19.844 1 34.62 310 THR B O 1
ATOM 8184 N N . LEU B 1 311 ? 18.875 8.93 -21.703 1 35.22 311 LEU B N 1
ATOM 8185 C CA . LEU B 1 311 ? 17.453 9.195 -21.938 1 35.22 311 LEU B CA 1
ATOM 8186 C C . LEU B 1 311 ? 16.641 8.922 -20.672 1 35.22 311 LEU B C 1
ATOM 8188 O O . LEU B 1 311 ? 17.109 8.25 -19.75 1 35.22 311 LEU B O 1
ATOM 8192 N N . GLY B 1 312 ? 15.023 9.016 -20.797 1 46.34 312 GLY B N 1
ATOM 8193 C CA . GLY B 1 312 ? 13.68 9.297 -20.328 1 46.34 312 GLY B CA 1
ATOM 8194 C C . GLY B 1 312 ? 13.133 8.242 -19.391 1 46.34 312 GLY B C 1
ATOM 8195 O O . GLY B 1 312 ? 11.922 8.047 -19.297 1 46.34 312 GLY B O 1
ATOM 8196 N N . ILE B 1 313 ? 13.992 7.367 -18.938 1 56.59 313 ILE B N 1
ATOM 8197 C CA . ILE B 1 313 ? 13.273 6.379 -18.141 1 56.59 313 ILE B CA 1
ATOM 8198 C C . ILE B 1 313 ? 12.922 6.973 -16.781 1 56.59 313 ILE B C 1
ATOM 8200 O O . ILE B 1 313 ? 13.797 7.469 -16.062 1 56.59 313 ILE B O 1
ATOM 8204 N N . HIS B 1 314 ? 11.719 7.203 -16.547 1 68.56 314 HIS B N 1
ATOM 8205 C CA . HIS B 1 314 ? 11.141 7.656 -15.289 1 68.56 314 HIS B CA 1
ATOM 8206 C C . HIS B 1 314 ? 10.766 6.473 -14.398 1 68.56 314 HIS B C 1
ATOM 8208 O O . HIS B 1 314 ? 10.109 5.535 -14.859 1 68.56 314 HIS B O 1
ATOM 8214 N N . ARG B 1 315 ? 11.391 6.445 -13.234 1 76.5 315 ARG B N 1
ATOM 8215 C CA . ARG B 1 315 ? 10.992 5.406 -12.289 1 76.5 315 ARG B CA 1
ATOM 8216 C C . ARG B 1 315 ? 9.656 5.742 -11.641 1 76.5 315 ARG B C 1
ATOM 8218 O O . ARG B 1 315 ? 9.445 6.867 -11.18 1 76.5 315 ARG B O 1
ATOM 8225 N N . ALA B 1 316 ? 8.82 4.723 -11.688 1 80.12 316 ALA B N 1
ATOM 8226 C CA . ALA B 1 316 ? 7.477 4.898 -11.148 1 80.12 316 ALA B CA 1
ATOM 8227 C C . ALA B 1 316 ? 7.504 4.949 -9.625 1 80.12 316 ALA B C 1
ATOM 8229 O O . ALA B 1 316 ? 8.297 4.258 -8.984 1 80.12 316 ALA B O 1
ATOM 8230 N N . GLY B 1 317 ? 6.676 5.809 -9.094 1 76 317 GLY B N 1
ATOM 8231 C CA . GLY B 1 317 ? 6.566 5.934 -7.652 1 76 317 GLY B CA 1
ATOM 8232 C C . GLY B 1 317 ? 5.715 4.848 -7.02 1 76 317 GLY B C 1
ATOM 8233 O O . GLY B 1 317 ? 5.219 3.961 -7.715 1 76 317 GLY B O 1
ATOM 8234 N N . LEU B 1 318 ? 5.602 4.867 -5.738 1 77.25 318 LEU B N 1
ATOM 8235 C CA . LEU B 1 318 ? 4.84 3.895 -4.969 1 77.25 318 LEU B CA 1
ATOM 8236 C C . LEU B 1 318 ? 3.359 3.943 -5.34 1 77.25 318 LEU B C 1
ATOM 8238 O O . LEU B 1 318 ? 2.697 2.904 -5.406 1 77.25 318 LEU B O 1
ATOM 8242 N N . GLY B 1 319 ? 2.947 5.125 -5.641 1 76.5 319 GLY B N 1
ATOM 8243 C CA . GLY B 1 319 ? 1.551 5.27 -6.016 1 76.5 319 GLY B CA 1
ATOM 8244 C C . GLY B 1 319 ? 1.2 4.543 -7.301 1 76.5 319 GLY B C 1
ATOM 8245 O O . GLY B 1 319 ? 0.141 3.92 -7.398 1 76.5 319 GLY B O 1
ATOM 8246 N N . ALA B 1 320 ? 2.072 4.531 -8.141 1 83.69 320 ALA B N 1
ATOM 8247 C CA . ALA B 1 320 ? 1.836 3.846 -9.406 1 83.69 320 ALA B CA 1
ATOM 8248 C C . ALA B 1 320 ? 1.821 2.332 -9.219 1 83.69 320 ALA B C 1
ATOM 8250 O O . ALA B 1 320 ? 1.063 1.623 -9.883 1 83.69 320 ALA B O 1
ATOM 8251 N N . HIS B 1 321 ? 2.654 1.841 -8.328 1 88.81 321 HIS B N 1
ATOM 8252 C CA . HIS B 1 321 ? 2.715 0.407 -8.062 1 88.81 321 HIS B CA 1
ATOM 8253 C C . HIS B 1 321 ? 1.44 -0.084 -7.387 1 88.81 321 HIS B C 1
ATOM 8255 O O . HIS B 1 321 ? 1.087 -1.26 -7.496 1 88.81 321 HIS B O 1
ATOM 8261 N N . LEU B 1 322 ? 0.749 0.763 -6.719 1 84.75 322 LEU B N 1
ATOM 8262 C CA . LEU B 1 322 ? -0.502 0.388 -6.07 1 84.75 322 LEU B CA 1
ATOM 8263 C C . LEU B 1 322 ? -1.686 0.585 -7.012 1 84.75 322 LEU B C 1
ATOM 8265 O O . LEU B 1 322 ? -2.67 -0.154 -6.941 1 84.75 322 LEU B O 1
ATOM 8269 N N . LEU B 1 323 ? -1.543 1.504 -7.891 1 85.19 323 LEU B N 1
ATOM 8270 C CA . LEU B 1 323 ? -2.652 1.854 -8.773 1 85.19 323 LEU B CA 1
ATOM 8271 C C . LEU B 1 323 ? -2.768 0.862 -9.922 1 85.19 323 LEU B C 1
ATOM 8273 O O . LEU B 1 323 ? -3.871 0.56 -10.383 1 85.19 323 LEU B O 1
ATOM 8277 N N . LEU B 1 324 ? -1.663 0.369 -10.375 1 90.62 324 LEU B N 1
ATOM 8278 C CA . LEU B 1 324 ? -1.693 -0.481 -11.555 1 90.62 324 LEU B CA 1
ATOM 8279 C C . LEU B 1 324 ? -2.426 -1.788 -11.273 1 90.62 324 LEU B C 1
ATOM 8281 O O . LEU B 1 324 ? -3.262 -2.223 -12.062 1 90.62 324 LEU B O 1
ATOM 8285 N N . PRO B 1 325 ? -2.16 -2.469 -10.133 1 92.88 325 PRO B N 1
ATOM 8286 C CA . PRO B 1 325 ? -2.969 -3.652 -9.828 1 92.88 325 PRO B CA 1
ATOM 8287 C C . PRO B 1 325 ? -4.449 -3.324 -9.648 1 92.88 325 PRO B C 1
ATOM 8289 O O . PRO B 1 325 ? -5.312 -4.105 -10.062 1 92.88 325 PRO B O 1
ATOM 8292 N N . ALA B 1 326 ? -4.738 -2.221 -9.141 1 89.38 326 ALA B N 1
ATOM 8293 C CA . ALA B 1 326 ? -6.129 -1.826 -8.93 1 89.38 326 ALA B CA 1
ATOM 8294 C C . ALA B 1 326 ? -6.84 -1.576 -10.258 1 89.38 326 ALA B C 1
ATOM 8296 O O . ALA B 1 326 ? -7.992 -1.977 -10.438 1 89.38 326 ALA B O 1
ATOM 8297 N N . VAL B 1 327 ? -6.152 -0.967 -11.164 1 89.38 327 VAL B N 1
ATOM 8298 C CA . VAL B 1 327 ? -6.723 -0.712 -12.484 1 89.38 327 VAL B CA 1
ATOM 8299 C C . VAL B 1 327 ? -6.941 -2.033 -13.219 1 89.38 327 VAL B C 1
ATOM 8301 O O . VAL B 1 327 ? -7.941 -2.205 -13.922 1 89.38 327 VAL B O 1
ATOM 8304 N N . SER B 1 328 ? -6.02 -2.922 -13.023 1 93.31 328 SER B N 1
ATOM 8305 C CA . SER B 1 328 ? -6.152 -4.227 -13.672 1 93.31 328 SER B CA 1
ATOM 8306 C C . SER B 1 328 ? -7.359 -4.984 -13.133 1 93.31 328 SER B C 1
ATOM 8308 O O . SER B 1 328 ? -8.102 -5.609 -13.906 1 93.31 328 SER B O 1
ATOM 8310 N N . VAL B 1 329 ? -7.52 -4.922 -11.852 1 91.69 329 VAL B N 1
ATOM 8311 C CA . VAL B 1 329 ? -8.656 -5.594 -11.242 1 91.69 329 VAL B CA 1
ATOM 8312 C C . VAL B 1 329 ? -9.961 -4.93 -11.688 1 91.69 329 VAL B C 1
ATOM 8314 O O . VAL B 1 329 ? -10.945 -5.613 -11.969 1 91.69 329 VAL B O 1
ATOM 8317 N N . GLY B 1 330 ? -9.992 -3.605 -11.789 1 85.81 330 GLY B N 1
ATOM 8318 C CA . GLY B 1 330 ? -11.156 -2.898 -12.297 1 85.81 330 GLY B CA 1
ATOM 8319 C C . GLY B 1 330 ? -11.492 -3.248 -13.734 1 85.81 330 GLY B C 1
ATOM 8320 O O . GLY B 1 330 ? -12.664 -3.445 -14.07 1 85.81 330 GLY B O 1
ATOM 8321 N N . ALA B 1 331 ? -10.5 -3.359 -14.516 1 88.88 331 ALA B N 1
ATOM 8322 C CA . ALA B 1 331 ? -10.703 -3.736 -15.914 1 88.88 331 ALA B CA 1
ATOM 8323 C C . ALA B 1 331 ? -11.258 -5.156 -16.016 1 88.88 331 ALA B C 1
ATOM 8325 O O . ALA B 1 331 ? -12.133 -5.426 -16.844 1 88.88 331 ALA B O 1
ATOM 8326 N N . ALA B 1 332 ? -10.703 -6.016 -15.211 1 90.06 332 ALA B N 1
ATOM 8327 C CA . ALA B 1 332 ? -11.188 -7.395 -15.195 1 90.06 332 ALA B CA 1
ATOM 8328 C C . ALA B 1 332 ? -12.656 -7.453 -14.766 1 90.06 332 ALA B C 1
ATOM 8330 O O . ALA B 1 332 ? -13.438 -8.227 -15.32 1 90.06 332 ALA B O 1
ATOM 8331 N N . TRP B 1 333 ? -12.977 -6.699 -13.781 1 87.12 333 TRP B N 1
ATOM 8332 C CA . TRP B 1 333 ? -14.352 -6.648 -13.312 1 87.12 333 TRP B CA 1
ATOM 8333 C C . TRP B 1 333 ? -15.289 -6.172 -14.422 1 87.12 333 TRP B C 1
ATOM 8335 O O . TRP B 1 333 ? -16.375 -6.719 -14.594 1 87.12 333 TRP B O 1
ATOM 8345 N N . LEU B 1 334 ? -14.867 -5.195 -15.219 1 82.31 334 LEU B N 1
ATOM 8346 C CA . LEU B 1 334 ? -15.672 -4.68 -16.312 1 82.31 334 LEU B CA 1
ATOM 8347 C C . LEU B 1 334 ? -15.836 -5.734 -17.406 1 82.31 334 LEU B C 1
ATOM 8349 O O . LEU B 1 334 ? -16.922 -5.887 -17.969 1 82.31 334 LEU B O 1
ATOM 8353 N N . VAL B 1 335 ? -14.781 -6.453 -17.688 1 86 335 VAL B N 1
ATOM 8354 C CA . VAL B 1 335 ? -14.836 -7.496 -18.703 1 86 335 VAL B CA 1
ATOM 8355 C C . VAL B 1 335 ? -15.75 -8.633 -18.25 1 86 335 VAL B C 1
ATOM 8357 O O . VAL B 1 335 ? -16.531 -9.164 -19.031 1 86 335 VAL B O 1
ATOM 8360 N N . ASP B 1 336 ? -15.57 -8.977 -16.984 1 84.19 336 ASP B N 1
ATOM 8361 C CA . ASP B 1 336 ? -16.406 -10.031 -16.438 1 84.19 336 ASP B CA 1
ATOM 8362 C C . ASP B 1 336 ? -17.891 -9.625 -16.453 1 84.19 336 ASP B C 1
ATOM 8364 O O . ASP B 1 336 ? -18.766 -10.453 -16.703 1 84.19 336 ASP B O 1
ATOM 8368 N N . LEU B 1 337 ? -18.156 -8.375 -16.125 1 78.75 337 LEU B N 1
ATOM 8369 C CA . LEU B 1 337 ? -19.516 -7.859 -16.188 1 78.75 337 LEU B CA 1
ATOM 8370 C C . LEU B 1 337 ? -20.078 -7.953 -17.609 1 78.75 337 LEU B C 1
ATOM 8372 O O . LEU B 1 337 ? -21.25 -8.297 -17.797 1 78.75 337 LEU B O 1
ATOM 8376 N N . PHE B 1 338 ? -19.281 -7.707 -18.578 1 81.69 338 PHE B N 1
ATOM 8377 C CA . PHE B 1 338 ? -19.688 -7.777 -19.984 1 81.69 338 PHE B CA 1
ATOM 8378 C C . PHE B 1 338 ? -19.953 -9.219 -20.406 1 81.69 338 PHE B C 1
ATOM 8380 O O . PHE B 1 338 ? -20.922 -9.492 -21.109 1 81.69 338 PHE B O 1
ATOM 8387 N N . ILE B 1 339 ? -19.125 -10.094 -19.922 1 81.94 339 ILE B N 1
ATOM 8388 C CA . ILE B 1 339 ? -19.297 -11.5 -20.266 1 81.94 339 ILE B CA 1
ATOM 8389 C C . ILE B 1 339 ? -20.594 -12.023 -19.641 1 81.94 339 ILE B C 1
ATOM 8391 O O . ILE B 1 339 ? -21.344 -12.758 -20.297 1 81.94 339 ILE B O 1
ATOM 8395 N N . ARG B 1 340 ? -20.812 -11.672 -18.422 1 78.56 340 ARG B N 1
ATOM 8396 C CA . ARG B 1 340 ? -22.031 -12.117 -17.75 1 78.56 340 ARG B CA 1
ATOM 8397 C C . ARG B 1 340 ? -23.266 -11.516 -18.406 1 78.56 340 ARG B C 1
ATOM 8399 O O . ARG B 1 340 ? -24.328 -12.156 -18.453 1 78.56 340 ARG B O 1
ATOM 8406 N N . PHE B 1 341 ? -23.125 -10.305 -18.875 1 76.5 341 PHE B N 1
ATOM 8407 C CA . PHE B 1 341 ? -24.219 -9.656 -19.578 1 76.5 341 PHE B CA 1
ATOM 8408 C C . PHE B 1 341 ? -24.578 -10.414 -20.859 1 76.5 341 PHE B C 1
ATOM 8410 O O . PHE B 1 341 ? -25.75 -10.602 -21.172 1 76.5 341 PHE B O 1
ATOM 8417 N N . LEU B 1 342 ? -23.531 -10.93 -21.562 1 76.44 342 LEU B N 1
ATOM 8418 C CA . LEU B 1 342 ? -23.719 -11.703 -22.781 1 76.44 342 LEU B CA 1
ATOM 8419 C C . LEU B 1 342 ? -24.266 -13.094 -22.484 1 76.44 342 LEU B C 1
ATOM 8421 O O . LEU B 1 342 ? -25.094 -13.617 -23.234 1 76.44 342 LEU B O 1
ATOM 8425 N N . GLU B 1 343 ? -23.766 -13.633 -21.359 1 78.06 343 GLU B N 1
ATOM 8426 C CA . GLU B 1 343 ? -24.203 -14.969 -20.969 1 78.06 343 GLU B CA 1
ATOM 8427 C C . GLU B 1 343 ? -25.672 -14.984 -20.594 1 78.06 343 GLU B C 1
ATOM 8429 O O . GLU B 1 343 ? -26.375 -15.969 -20.844 1 78.06 343 GLU B O 1
ATOM 8434 N N . ASN B 1 344 ? -26.125 -13.977 -19.953 1 74.44 344 ASN B N 1
ATOM 8435 C CA . ASN B 1 344 ? -27.516 -13.914 -19.5 1 74.44 344 ASN B CA 1
ATOM 8436 C C . ASN B 1 344 ? -28.469 -13.789 -20.672 1 74.44 344 ASN B C 1
ATOM 8438 O O . ASN B 1 344 ? -29.672 -14.047 -20.531 1 74.44 344 ASN B O 1
ATOM 8442 N N . ARG B 1 345 ? -27.984 -13.523 -21.812 1 75 345 ARG B N 1
ATOM 8443 C CA . ARG B 1 345 ? -28.844 -13.383 -22.984 1 75 345 ARG B CA 1
ATOM 8444 C C . ARG B 1 345 ? -29.125 -14.734 -23.625 1 75 345 ARG B C 1
ATOM 8446 O O . ARG B 1 345 ? -30.094 -14.883 -24.375 1 75 345 ARG B O 1
ATOM 8453 N N . VAL B 1 346 ? -28.234 -15.734 -23.219 1 73.12 346 VAL B N 1
ATOM 8454 C CA . VAL B 1 346 ? -28.453 -17.078 -23.734 1 73.12 346 VAL B CA 1
ATOM 8455 C C . VAL B 1 346 ? -29.047 -17.953 -22.625 1 73.12 346 VAL B C 1
ATOM 8457 O O . VAL B 1 346 ? -28.484 -18.062 -21.531 1 73.12 346 VAL B O 1
ATOM 8460 N N . GLU B 1 347 ? -30.141 -18.531 -22.828 1 67.25 347 GLU B N 1
ATOM 8461 C CA . GLU B 1 347 ? -30.922 -19.25 -21.828 1 67.25 347 GLU B CA 1
ATOM 8462 C C . GLU B 1 347 ? -30.109 -20.375 -21.188 1 67.25 347 GLU B C 1
ATOM 8464 O O . GLU B 1 347 ? -30.109 -20.516 -19.969 1 67.25 347 GLU B O 1
ATOM 8469 N N . TYR B 1 348 ? -29.516 -21.203 -22 1 63.72 348 TYR B N 1
ATOM 8470 C CA . TYR B 1 348 ? -28.812 -22.375 -21.484 1 63.72 348 TYR B CA 1
ATOM 8471 C C . TYR B 1 348 ? -27.594 -21.969 -20.672 1 63.72 348 TYR B C 1
ATOM 8473 O O . TYR B 1 348 ? -27.344 -22.531 -19.609 1 63.72 348 TYR B O 1
ATOM 8481 N N . THR B 1 349 ? -26.922 -21.047 -21.156 1 64.44 349 THR B N 1
ATOM 8482 C CA . THR B 1 349 ? -25.703 -20.625 -20.484 1 64.44 349 THR B CA 1
ATOM 8483 C C . THR B 1 349 ? -26.016 -19.781 -19.266 1 64.44 349 THR B C 1
ATOM 8485 O O . THR B 1 349 ? -25.234 -19.719 -18.328 1 64.44 349 THR B O 1
ATOM 8488 N N . ALA B 1 350 ? -27.141 -19.312 -19.172 1 63.44 350 ALA B N 1
ATOM 8489 C CA . ALA B 1 350 ? -27.562 -18.484 -18.047 1 63.44 350 ALA B CA 1
ATOM 8490 C C . ALA B 1 350 ? -27.938 -19.359 -16.844 1 63.44 350 ALA B C 1
ATOM 8492 O O . ALA B 1 350 ? -27.688 -18.984 -15.703 1 63.44 350 ALA B O 1
ATOM 8493 N N . LYS B 1 351 ? -28.406 -20.5 -17.188 1 66.06 351 LYS B N 1
ATOM 8494 C CA . LYS B 1 351 ? -28.859 -21.375 -16.109 1 66.06 351 LYS B CA 1
ATOM 8495 C C . LYS B 1 351 ? -27.672 -22 -15.375 1 66.06 351 LYS B C 1
ATOM 8497 O O . LYS B 1 351 ? -27.703 -22.141 -14.156 1 66.06 351 LYS B O 1
ATOM 8502 N N . HIS B 1 352 ? -26.625 -22.312 -16.172 1 65.75 352 HIS B N 1
ATOM 8503 C CA . HIS B 1 352 ? -25.547 -23.078 -15.555 1 65.75 352 HIS B CA 1
ATOM 8504 C C . HIS B 1 352 ? -24.297 -22.219 -15.375 1 65.75 352 HIS B C 1
ATOM 8506 O O . HIS B 1 352 ? -23.359 -22.625 -14.688 1 65.75 352 HIS B O 1
ATOM 8512 N N . HIS B 1 353 ? -24.312 -21.031 -15.688 1 66.06 353 HIS B N 1
ATOM 8513 C CA . HIS B 1 353 ? -23.219 -20.078 -15.562 1 66.06 353 HIS B CA 1
ATOM 8514 C C . HIS B 1 353 ? -21.891 -20.719 -15.906 1 66.06 353 HIS B C 1
ATOM 8516 O O . HIS B 1 353 ? -20.922 -20.641 -15.133 1 66.06 353 HIS B O 1
ATOM 8522 N N . ILE B 1 354 ? -21.859 -21.375 -17.125 1 63.78 354 ILE B N 1
ATOM 8523 C CA . ILE B 1 354 ? -20.703 -22.156 -17.531 1 63.78 354 ILE B CA 1
ATOM 8524 C C . ILE B 1 354 ? -19.547 -21.203 -17.875 1 63.78 354 ILE B C 1
ATOM 8526 O O . ILE B 1 354 ? -18.422 -21.391 -17.406 1 63.78 354 ILE B O 1
ATOM 8530 N N . ILE B 1 355 ? -19.859 -20.172 -18.562 1 64.81 355 ILE B N 1
ATOM 8531 C CA . ILE B 1 355 ? -18.781 -19.297 -19.016 1 64.81 355 ILE B CA 1
ATOM 8532 C C . ILE B 1 355 ? -18.344 -18.375 -17.891 1 64.81 355 ILE B C 1
ATOM 8534 O O . ILE B 1 355 ? -17.156 -18.125 -17.703 1 64.81 355 ILE B O 1
ATOM 8538 N N . SER B 1 356 ? -19.344 -18.078 -17.109 1 61.69 356 SER B N 1
ATOM 8539 C CA . SER B 1 356 ? -19.031 -17.141 -16.031 1 61.69 356 SER B CA 1
ATOM 8540 C C . SER B 1 356 ? -18.453 -17.875 -14.82 1 61.69 356 SER B C 1
ATOM 8542 O O . SER B 1 356 ? -18.266 -17.281 -13.758 1 61.69 356 SER B O 1
ATOM 8544 N N . GLY B 1 357 ? -18.047 -19.078 -15.102 1 69.69 357 GLY B N 1
ATOM 8545 C CA . GLY B 1 357 ? -17.453 -19.844 -14.008 1 69.69 357 GLY B CA 1
ATOM 8546 C C . GLY B 1 357 ? -16 -19.5 -13.758 1 69.69 357 GLY B C 1
ATOM 8547 O O . GLY B 1 357 ? -15.438 -19.875 -12.727 1 69.69 357 GLY B O 1
ATOM 8548 N N . PHE B 1 358 ? -15.484 -18.656 -14.578 1 77 358 PHE B N 1
ATOM 8549 C CA . PHE B 1 358 ? -14.086 -18.312 -14.328 1 77 358 PHE B CA 1
ATOM 8550 C C . PHE B 1 358 ? -13.969 -17.344 -13.156 1 77 358 PHE B C 1
ATOM 8552 O O . PHE B 1 358 ? -14.898 -16.594 -12.867 1 77 358 PHE B O 1
ATOM 8559 N N . ARG B 1 359 ? -12.883 -17.453 -12.562 1 83.56 359 ARG B N 1
ATOM 8560 C CA . ARG B 1 359 ? -12.625 -16.609 -11.398 1 83.56 359 ARG B CA 1
ATOM 8561 C C . ARG B 1 359 ? -12.086 -15.25 -11.812 1 83.56 359 ARG B C 1
ATOM 8563 O O . ARG B 1 359 ? -11.281 -15.156 -12.742 1 83.56 359 ARG B O 1
ATOM 8570 N N . LEU B 1 360 ? -12.5 -14.281 -11.203 1 86.88 360 LEU B N 1
ATOM 8571 C CA . LEU B 1 360 ? -12.148 -12.906 -11.547 1 86.88 360 LEU B CA 1
ATOM 8572 C C . LEU B 1 360 ? -10.641 -12.703 -11.477 1 86.88 360 LEU B C 1
ATOM 8574 O O . LEU B 1 360 ? -10.07 -11.945 -12.266 1 86.88 360 LEU B O 1
ATOM 8578 N N . PHE B 1 361 ? -9.984 -13.383 -10.539 1 89.75 361 PHE B N 1
ATOM 8579 C CA . PHE B 1 361 ? -8.562 -13.125 -10.367 1 89.75 361 PHE B CA 1
ATOM 8580 C C . PHE B 1 361 ? -7.773 -13.617 -11.578 1 89.75 361 PHE B C 1
ATOM 8582 O O . PHE B 1 361 ? -6.691 -13.102 -11.867 1 89.75 361 PHE B O 1
ATOM 8589 N N . GLN B 1 362 ? -8.289 -14.57 -12.289 1 91.88 362 GLN B N 1
ATOM 8590 C CA . GLN B 1 362 ? -7.633 -15.031 -13.508 1 91.88 362 GLN B CA 1
ATOM 8591 C C . GLN B 1 362 ? -7.691 -13.969 -14.602 1 91.88 362 GLN B C 1
ATOM 8593 O O . GLN B 1 362 ? -6.703 -13.734 -15.297 1 91.88 362 GLN B O 1
ATOM 8598 N N . LEU B 1 363 ? -8.836 -13.383 -14.648 1 90.44 363 LEU B N 1
ATOM 8599 C CA . LEU B 1 363 ? -8.992 -12.305 -15.609 1 90.44 363 LEU B CA 1
ATOM 8600 C C . LEU B 1 363 ? -8.133 -11.102 -15.227 1 90.44 363 LEU B C 1
ATOM 8602 O O . LEU B 1 363 ? -7.609 -10.398 -16.094 1 90.44 363 LEU B O 1
ATOM 8606 N N . SER B 1 364 ? -8.094 -10.875 -13.984 1 92.94 364 SER B N 1
ATOM 8607 C CA . SER B 1 364 ? -7.281 -9.758 -13.523 1 92.94 364 SER B CA 1
ATOM 8608 C C . SER B 1 364 ? -5.805 -9.969 -13.844 1 92.94 364 SER B C 1
ATOM 8610 O O . SER B 1 364 ? -5.078 -9.016 -14.117 1 92.94 364 SER B O 1
ATOM 8612 N N . MET B 1 365 ? -5.367 -11.172 -13.797 1 95.31 365 MET B N 1
ATOM 8613 C CA . MET B 1 365 ? -3.986 -11.5 -14.148 1 95.31 365 MET B CA 1
ATOM 8614 C C . MET B 1 365 ? -3.717 -11.211 -15.617 1 95.31 365 MET B C 1
ATOM 8616 O O . MET B 1 365 ? -2.68 -10.641 -15.961 1 95.31 365 MET B O 1
ATOM 8620 N N . CYS B 1 366 ? -4.613 -11.562 -16.453 1 93.44 366 CYS B N 1
ATOM 8621 C CA . CYS B 1 366 ? -4.465 -11.312 -17.875 1 93.44 366 CYS B CA 1
ATOM 8622 C C . CYS B 1 366 ? -4.453 -9.812 -18.172 1 93.44 366 CYS B C 1
ATOM 8624 O O . CYS B 1 366 ? -3.641 -9.336 -18.969 1 93.44 366 CYS B O 1
ATOM 8626 N N . ALA B 1 367 ? -5.355 -9.164 -17.484 1 93.81 367 ALA B N 1
ATOM 8627 C CA . ALA B 1 367 ? -5.395 -7.719 -17.672 1 93.81 367 ALA B CA 1
ATOM 8628 C C . ALA B 1 367 ? -4.09 -7.074 -17.203 1 93.81 367 ALA B C 1
ATOM 8630 O O . ALA B 1 367 ? -3.576 -6.16 -17.844 1 93.81 367 ALA B O 1
ATOM 8631 N N . ALA B 1 368 ? -3.625 -7.523 -16.125 1 95.12 368 ALA B N 1
ATOM 8632 C CA . ALA B 1 368 ? -2.369 -7 -15.586 1 95.12 368 ALA B CA 1
ATOM 8633 C C . ALA B 1 368 ? -1.223 -7.219 -16.562 1 95.12 368 ALA B C 1
ATOM 8635 O O . ALA B 1 368 ? -0.412 -6.316 -16.797 1 95.12 368 ALA B O 1
ATOM 8636 N N . LEU B 1 369 ? -1.177 -8.375 -17.141 1 93.25 369 LEU B N 1
ATOM 8637 C CA . LEU B 1 369 ? -0.139 -8.688 -18.125 1 93.25 369 LEU B CA 1
ATOM 8638 C C . LEU B 1 369 ? -0.27 -7.801 -19.359 1 93.25 369 LEU B C 1
ATOM 8640 O O . LEU B 1 369 ? 0.728 -7.277 -19.859 1 93.25 369 LEU B O 1
ATOM 8644 N N . LEU B 1 370 ? -1.443 -7.598 -19.797 1 92.69 370 LEU B N 1
ATOM 8645 C CA . LEU B 1 370 ? -1.686 -6.773 -20.984 1 92.69 370 LEU B CA 1
ATOM 8646 C C . LEU B 1 370 ? -1.294 -5.32 -20.719 1 92.69 370 LEU B C 1
ATOM 8648 O O . LEU B 1 370 ? -0.666 -4.68 -21.562 1 92.69 370 LEU B O 1
ATOM 8652 N N . PHE B 1 371 ? -1.682 -4.832 -19.562 1 91.62 371 PHE B N 1
ATOM 8653 C CA . PHE B 1 371 ? -1.347 -3.455 -19.219 1 91.62 371 PHE B CA 1
ATOM 8654 C C . PHE B 1 371 ? 0.164 -3.27 -19.141 1 91.62 371 PHE B C 1
ATOM 8656 O O . PHE B 1 371 ? 0.699 -2.271 -19.625 1 91.62 371 PHE B O 1
ATOM 8663 N N . MET B 1 372 ? 0.801 -4.223 -18.562 1 91.69 372 MET B N 1
ATOM 8664 C CA . MET B 1 372 ? 2.25 -4.094 -18.438 1 91.69 372 MET B CA 1
ATOM 8665 C C . MET B 1 372 ? 2.926 -4.156 -19.797 1 91.69 372 MET B C 1
ATOM 8667 O O . MET B 1 372 ? 3.865 -3.406 -20.062 1 91.69 372 MET B O 1
ATOM 8671 N N . CYS B 1 373 ? 2.488 -5.055 -20.609 1 88.5 373 CYS B N 1
ATOM 8672 C CA . CYS B 1 373 ? 3.043 -5.129 -21.953 1 88.5 373 CYS B CA 1
ATOM 8673 C C . CYS B 1 373 ? 2.811 -3.832 -22.719 1 88.5 373 CYS B C 1
ATOM 8675 O O . CYS B 1 373 ? 3.697 -3.355 -23.438 1 88.5 373 CYS B O 1
ATOM 8677 N N . PHE B 1 374 ? 1.673 -3.25 -22.516 1 89.12 374 PHE B N 1
ATOM 8678 C CA . PHE B 1 374 ? 1.325 -1.996 -23.172 1 89.12 374 PHE B CA 1
ATOM 8679 C C . PHE B 1 374 ? 2.188 -0.854 -22.641 1 89.12 374 PHE B C 1
ATOM 8681 O O . PHE B 1 374 ? 2.686 -0.038 -23.422 1 89.12 374 PHE B O 1
ATOM 8688 N N . ILE B 1 375 ? 2.393 -0.807 -21.375 1 87.38 375 ILE B N 1
ATOM 8689 C CA . ILE B 1 375 ? 3.168 0.262 -20.75 1 87.38 375 ILE B CA 1
ATOM 8690 C C . ILE B 1 375 ? 4.629 0.151 -21.188 1 87.38 375 ILE B C 1
ATOM 8692 O O . ILE B 1 375 ? 5.273 1.158 -21.484 1 87.38 375 ILE B O 1
ATOM 8696 N N . ARG B 1 376 ? 5.141 -1.041 -21.188 1 84.19 376 ARG B N 1
ATOM 8697 C CA . ARG B 1 376 ? 6.543 -1.251 -21.531 1 84.19 376 ARG B CA 1
ATOM 8698 C C . ARG B 1 376 ? 6.805 -0.866 -22.984 1 84.19 376 ARG B C 1
ATOM 8700 O O . ARG B 1 376 ? 7.91 -0.439 -23.328 1 84.19 376 ARG B O 1
ATOM 8707 N N . ARG B 1 377 ? 5.855 -0.917 -23.812 1 83.31 377 ARG B N 1
ATOM 8708 C CA . ARG B 1 377 ? 6.023 -0.634 -25.234 1 83.31 377 ARG B CA 1
ATOM 8709 C C . ARG B 1 377 ? 5.816 0.848 -25.531 1 83.31 377 ARG B C 1
ATOM 8711 O O . ARG B 1 377 ? 6.41 1.391 -26.469 1 83.31 377 ARG B O 1
ATOM 8718 N N . THR B 1 378 ? 4.973 1.542 -24.781 1 81.5 378 THR B N 1
ATOM 8719 C CA . THR B 1 378 ? 4.551 2.885 -25.156 1 81.5 378 THR B CA 1
ATOM 8720 C C . THR B 1 378 ? 5.172 3.928 -24.219 1 81.5 378 THR B C 1
ATOM 8722 O O . THR B 1 378 ? 5.273 5.102 -24.578 1 81.5 378 THR B O 1
ATOM 8725 N N . SER B 1 379 ? 5.5 3.512 -23.031 1 77 379 SER B N 1
ATOM 8726 C CA . SER B 1 379 ? 5.922 4.516 -22.062 1 77 379 SER B CA 1
ATOM 8727 C C . SER B 1 379 ? 7.34 4.246 -21.578 1 77 379 SER B C 1
ATOM 8729 O O . SER B 1 379 ? 7.793 3.102 -21.562 1 77 379 SER B O 1
ATOM 8731 N N . PRO B 1 380 ? 7.969 5.328 -21.141 1 78.94 380 PRO B N 1
ATOM 8732 C CA . PRO B 1 380 ? 9.32 5.172 -20.594 1 78.94 380 PRO B CA 1
ATOM 8733 C C . PRO B 1 380 ? 9.32 4.84 -19.109 1 78.94 380 PRO B C 1
ATOM 8735 O O . PRO B 1 380 ? 10.383 4.719 -18.5 1 78.94 380 PRO B O 1
ATOM 8738 N N . PHE B 1 381 ? 8.18 4.617 -18.578 1 80.06 381 PHE B N 1
ATOM 8739 C CA . PHE B 1 381 ? 8.094 4.328 -17.156 1 80.06 381 PHE B CA 1
ATOM 8740 C C . PHE B 1 381 ? 8.523 2.893 -16.859 1 80.06 381 PHE B C 1
ATOM 8742 O O . PHE B 1 381 ? 8.125 1.969 -17.578 1 80.06 381 PHE B O 1
ATOM 8749 N N . ARG B 1 382 ? 9.43 2.807 -15.914 1 84.31 382 ARG B N 1
ATOM 8750 C CA . ARG B 1 382 ? 9.867 1.483 -15.484 1 84.31 382 ARG B CA 1
ATOM 8751 C C . ARG B 1 382 ? 9.469 1.216 -14.039 1 84.31 382 ARG B C 1
ATOM 8753 O O . ARG B 1 382 ? 9.555 2.105 -13.188 1 84.31 382 ARG B O 1
ATOM 8760 N N . TYR B 1 383 ? 8.891 0.054 -13.867 1 88.81 383 TYR B N 1
ATOM 8761 C CA . TYR B 1 383 ? 8.438 -0.356 -12.539 1 88.81 383 TYR B CA 1
ATOM 8762 C C . TYR B 1 383 ? 9.469 -1.258 -11.875 1 88.81 383 TYR B C 1
ATOM 8764 O O . TYR B 1 383 ? 10.273 -1.906 -12.547 1 88.81 383 TYR B O 1
ATOM 8772 N N . HIS B 1 384 ? 9.438 -1.242 -10.508 1 85.38 384 HIS B N 1
ATOM 8773 C CA . HIS B 1 384 ? 10.273 -2.148 -9.727 1 85.38 384 HIS B CA 1
ATOM 8774 C C . HIS B 1 384 ? 9.547 -3.463 -9.453 1 85.38 384 HIS B C 1
ATOM 8776 O O . HIS B 1 384 ? 8.516 -3.479 -8.781 1 85.38 384 HIS B O 1
ATOM 8782 N N . SER B 1 385 ? 10.148 -4.539 -9.93 1 88.5 385 SER B N 1
ATOM 8783 C CA . SER B 1 385 ? 9.516 -5.844 -9.773 1 88.5 385 SER B CA 1
ATOM 8784 C C . SER B 1 385 ? 9.438 -6.242 -8.305 1 88.5 385 SER B C 1
ATOM 8786 O O . SER B 1 385 ? 8.453 -6.852 -7.875 1 88.5 385 SER B O 1
ATOM 8788 N N . GLU B 1 386 ? 10.367 -5.875 -7.523 1 86.5 386 GLU B N 1
ATOM 8789 C CA . GLU B 1 386 ? 10.43 -6.262 -6.117 1 86.5 386 GLU B CA 1
ATOM 8790 C C . GLU B 1 386 ? 9.242 -5.695 -5.336 1 86.5 386 GLU B C 1
ATOM 8792 O O . GLU B 1 386 ? 8.727 -6.344 -4.43 1 86.5 386 GLU B O 1
ATOM 8797 N N . TRP B 1 387 ? 8.797 -4.543 -5.742 1 87.5 387 TRP B N 1
ATOM 8798 C CA . TRP B 1 387 ? 7.684 -3.918 -5.035 1 87.5 387 TRP B CA 1
ATOM 8799 C C . TRP B 1 387 ? 6.379 -4.664 -5.305 1 87.5 387 TRP B C 1
ATOM 8801 O O . TRP B 1 387 ? 5.531 -4.777 -4.418 1 87.5 387 TRP B O 1
ATOM 8811 N N . PHE B 1 388 ? 6.289 -5.133 -6.461 1 92.81 388 PHE B N 1
ATOM 8812 C CA . PHE B 1 388 ? 5.105 -5.918 -6.789 1 92.81 388 PHE B CA 1
ATOM 8813 C C . PHE B 1 388 ? 5.094 -7.234 -6.02 1 92.81 388 PHE B C 1
ATOM 8815 O O . PHE B 1 388 ? 4.047 -7.668 -5.535 1 92.81 388 PHE B O 1
ATOM 8822 N N . PHE B 1 389 ? 6.273 -7.844 -5.883 1 92.12 389 PHE B N 1
ATOM 8823 C CA . PHE B 1 389 ? 6.352 -9.109 -5.16 1 92.12 389 PHE B CA 1
ATOM 8824 C C . PHE B 1 389 ? 6.039 -8.906 -3.68 1 92.12 389 PHE B C 1
ATOM 8826 O O . PHE B 1 389 ? 5.371 -9.734 -3.062 1 92.12 389 PHE B O 1
ATOM 8833 N N . ARG B 1 390 ? 6.449 -7.832 -3.182 1 88.88 390 ARG B N 1
ATOM 8834 C CA . ARG B 1 390 ? 6.168 -7.531 -1.781 1 88.88 390 ARG B CA 1
ATOM 8835 C C . ARG B 1 390 ? 4.688 -7.242 -1.569 1 88.88 390 ARG B C 1
ATOM 8837 O O . ARG B 1 390 ? 4.109 -7.637 -0.553 1 88.88 390 ARG B O 1
ATOM 8844 N N . LEU B 1 391 ? 4.184 -6.516 -2.521 1 90.5 391 LEU B N 1
ATOM 8845 C CA . LEU B 1 391 ? 2.752 -6.234 -2.455 1 90.5 391 LEU B CA 1
ATOM 8846 C C . LEU B 1 391 ? 1.94 -7.523 -2.533 1 90.5 391 LEU B C 1
ATOM 8848 O O . LEU B 1 391 ? 0.962 -7.695 -1.803 1 90.5 391 LEU B O 1
ATOM 8852 N N . SER B 1 392 ? 2.336 -8.383 -3.391 1 94.12 392 SER B N 1
ATOM 8853 C CA . SER B 1 392 ? 1.668 -9.672 -3.51 1 94.12 392 SER B CA 1
ATOM 8854 C C . SER B 1 392 ? 1.77 -10.469 -2.213 1 94.12 392 SER B C 1
ATOM 8856 O O . SER B 1 392 ? 0.798 -11.094 -1.784 1 94.12 392 SER B O 1
ATOM 8858 N N . GLY B 1 393 ? 2.908 -10.422 -1.58 1 91.94 393 GLY B N 1
ATOM 8859 C CA . GLY B 1 393 ? 3.102 -11.117 -0.319 1 91.94 393 GLY B CA 1
ATOM 8860 C C . GLY B 1 393 ? 2.25 -10.562 0.807 1 91.94 393 GLY B C 1
ATOM 8861 O O . GLY B 1 393 ? 1.675 -11.328 1.589 1 91.94 393 GLY B O 1
ATOM 8862 N N . LEU B 1 394 ? 2.113 -9.328 0.836 1 89.81 394 LEU B N 1
ATOM 8863 C CA . LEU B 1 394 ? 1.313 -8.695 1.879 1 89.81 394 LEU B CA 1
ATOM 8864 C C . LEU B 1 394 ? -0.166 -9.016 1.704 1 89.81 394 LEU B C 1
ATOM 8866 O O . LEU B 1 394 ? -0.858 -9.32 2.678 1 89.81 394 LEU B O 1
ATOM 8870 N N . CYS B 1 395 ? -0.64 -8.859 0.495 1 92.88 395 CYS B N 1
ATOM 8871 C CA . CYS B 1 395 ? -2.033 -9.195 0.221 1 92.88 395 CYS B CA 1
ATOM 8872 C C . CYS B 1 395 ? -2.316 -10.656 0.522 1 92.88 395 CYS B C 1
ATOM 8874 O O . CYS B 1 395 ? -3.387 -11 1.027 1 92.88 395 CYS B O 1
ATOM 8876 N N . LEU B 1 396 ? -1.356 -11.469 0.211 1 94.69 396 LEU B N 1
ATOM 8877 C CA . LEU B 1 396 ? -1.508 -12.891 0.491 1 94.69 396 LEU B CA 1
ATOM 8878 C C . LEU B 1 396 ? -1.597 -13.141 1.992 1 94.69 396 LEU B C 1
ATOM 8880 O O . LEU B 1 396 ? -2.416 -13.945 2.443 1 94.69 396 LEU B O 1
ATOM 8884 N N . ASP B 1 397 ? -0.829 -12.484 2.768 1 92.31 397 ASP B N 1
ATOM 8885 C CA . ASP B 1 397 ? -0.856 -12.641 4.219 1 92.31 397 ASP B CA 1
ATOM 8886 C C . ASP B 1 397 ? -2.191 -12.172 4.797 1 92.31 397 ASP B C 1
ATOM 8888 O O . ASP B 1 397 ? -2.756 -12.82 5.676 1 92.31 397 ASP B O 1
ATOM 8892 N N . LEU B 1 398 ? -2.623 -11.086 4.285 1 91.81 398 LEU B N 1
ATOM 8893 C CA . LEU B 1 398 ? -3.898 -10.562 4.762 1 91.81 398 LEU B CA 1
ATOM 8894 C C . LEU B 1 398 ? -5.039 -11.508 4.406 1 91.81 398 LEU B C 1
ATOM 8896 O O . LEU B 1 398 ? -5.922 -11.758 5.23 1 91.81 398 LEU B O 1
ATOM 8900 N N . MET B 1 399 ? -4.977 -11.992 3.234 1 93 399 MET B N 1
ATOM 8901 C CA . MET B 1 399 ? -6.02 -12.906 2.775 1 93 399 MET B CA 1
ATOM 8902 C C . MET B 1 399 ? -5.98 -14.211 3.562 1 93 399 MET B C 1
ATOM 8904 O O . MET B 1 399 ? -7.027 -14.734 3.955 1 93 399 MET B O 1
ATOM 8908 N N . THR B 1 400 ? -4.793 -14.711 3.783 1 93.62 400 THR B N 1
ATOM 8909 C CA . THR B 1 400 ? -4.645 -15.953 4.535 1 93.62 400 THR B CA 1
ATOM 8910 C C . THR B 1 400 ? -5.176 -15.789 5.957 1 93.62 400 THR B C 1
ATOM 8912 O O . THR B 1 400 ? -5.918 -16.641 6.449 1 93.62 400 THR B O 1
ATOM 8915 N N . THR B 1 401 ? -4.859 -14.695 6.57 1 92.94 401 THR B N 1
ATOM 8916 C CA . THR B 1 401 ? -5.316 -14.43 7.93 1 92.94 401 THR B CA 1
ATOM 8917 C C . THR B 1 401 ? -6.836 -14.312 7.977 1 92.94 401 THR B C 1
ATOM 8919 O O . THR B 1 401 ? -7.484 -14.883 8.859 1 92.94 401 THR B O 1
ATOM 8922 N N . ALA B 1 402 ? -7.395 -13.641 7.02 1 92.62 402 ALA B N 1
ATOM 8923 C CA . ALA B 1 402 ? -8.844 -13.453 6.977 1 92.62 402 ALA B CA 1
ATOM 8924 C C . ALA B 1 402 ? -9.555 -14.773 6.691 1 92.62 402 ALA B C 1
ATOM 8926 O O . ALA B 1 402 ? -10.555 -15.102 7.336 1 92.62 402 ALA B O 1
ATOM 8927 N N . ALA B 1 403 ? -9.055 -15.539 5.77 1 91.38 403 ALA B N 1
ATOM 8928 C CA . ALA B 1 403 ? -9.688 -16.781 5.352 1 91.38 403 ALA B CA 1
ATOM 8929 C C . ALA B 1 403 ? -9.656 -17.828 6.469 1 91.38 403 ALA B C 1
ATOM 8931 O O . ALA B 1 403 ? -10.664 -18.469 6.75 1 91.38 403 ALA B O 1
ATOM 8932 N N . ILE B 1 404 ? -8.523 -17.953 7.129 1 91.69 404 ILE B N 1
ATOM 8933 C CA . ILE B 1 404 ? -8.391 -18.953 8.18 1 91.69 404 ILE B CA 1
ATOM 8934 C C . ILE B 1 404 ? -9.164 -18.5 9.422 1 91.69 404 ILE B C 1
ATOM 8936 O O . ILE B 1 404 ? -9.734 -19.328 10.133 1 91.69 404 ILE B O 1
ATOM 8940 N N . SER B 1 405 ? -9.281 -17.203 9.648 1 90.31 405 SER B N 1
ATOM 8941 C CA . SER B 1 405 ? -10.039 -16.703 10.789 1 90.31 405 SER B CA 1
ATOM 8942 C C . SER B 1 405 ? -11.531 -16.984 10.617 1 90.31 405 SER B C 1
ATOM 8944 O O . SER B 1 405 ? -12.258 -17.094 11.609 1 90.31 405 SER B O 1
ATOM 8946 N N . SER B 1 406 ? -11.961 -17.125 9.375 1 85.62 406 SER B N 1
ATOM 8947 C CA . SER B 1 406 ? -13.383 -17.281 9.102 1 85.62 406 SER B CA 1
ATOM 8948 C C . SER B 1 406 ? -13.758 -18.75 8.984 1 85.62 406 SER B C 1
ATOM 8950 O O . SER B 1 406 ? -14.883 -19.078 8.594 1 85.62 406 SER B O 1
ATOM 8952 N N . ILE B 1 407 ? -12.914 -19.656 9.305 1 86.38 407 ILE B N 1
ATOM 8953 C CA . ILE B 1 407 ? -13.211 -21.078 9.219 1 86.38 407 ILE B CA 1
ATOM 8954 C C . ILE B 1 407 ? -14.352 -21.422 10.172 1 86.38 407 ILE B C 1
ATOM 8956 O O . ILE B 1 407 ? -14.359 -20.984 11.32 1 86.38 407 ILE B O 1
ATOM 8960 N N . GLY B 1 408 ? -15.477 -21.953 9.609 1 79.75 408 GLY B N 1
ATOM 8961 C CA . GLY B 1 408 ? -16.609 -22.406 10.391 1 79.75 408 GLY B CA 1
ATOM 8962 C C . GLY B 1 408 ? -17.109 -23.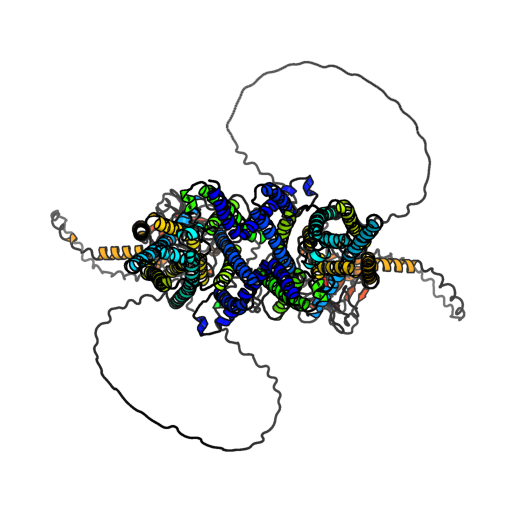781 10.008 1 79.75 408 GLY B C 1
ATOM 8963 O O . GLY B 1 408 ? -17.031 -24.172 8.844 1 79.75 408 GLY B O 1
ATOM 8964 N N . PHE B 1 409 ? -17.5 -24.516 11.016 1 77.56 409 PHE B N 1
ATOM 8965 C CA . PHE B 1 409 ? -18 -25.859 10.773 1 77.56 409 PHE B CA 1
ATOM 8966 C C . PHE B 1 409 ? -19.516 -25.875 10.75 1 77.56 409 PHE B C 1
ATOM 8968 O O . PHE B 1 409 ? -20.172 -25.688 11.781 1 77.56 409 PHE B O 1
ATOM 8975 N N . ALA B 1 410 ? -19.938 -25.797 9.461 1 73.94 410 ALA B N 1
ATOM 8976 C CA . ALA B 1 410 ? -21.375 -25.828 9.266 1 73.94 410 ALA B CA 1
ATOM 8977 C C . ALA B 1 410 ? -21.953 -27.203 9.586 1 73.94 410 ALA B C 1
ATOM 8979 O O . ALA B 1 410 ? -21.25 -28.203 9.508 1 73.94 410 ALA B O 1
ATOM 8980 N N . SER B 1 411 ? -23.188 -27.219 9.992 1 77.38 411 SER B N 1
ATOM 8981 C CA . SER B 1 411 ? -23.859 -28.484 10.281 1 77.38 411 SER B CA 1
ATOM 8982 C C . SER B 1 411 ? -24.578 -29 9.047 1 77.38 411 SER B C 1
ATOM 8984 O O . SER B 1 411 ? -25.312 -28.266 8.383 1 77.38 411 SER B O 1
ATOM 8986 N N . ILE B 1 412 ? -24.219 -30.219 8.625 1 76.38 412 ILE B N 1
ATOM 8987 C CA . ILE B 1 412 ? -24.859 -30.875 7.5 1 76.38 412 ILE B CA 1
ATOM 8988 C C . ILE B 1 412 ? -25.891 -31.891 8.016 1 76.38 412 ILE B C 1
ATOM 8990 O O . ILE B 1 412 ? -25.781 -32.375 9.148 1 76.38 412 ILE B O 1
ATOM 8994 N N . PRO B 1 413 ? -26.891 -32.094 7.195 1 75 413 PRO B N 1
ATOM 8995 C CA . PRO B 1 413 ? -27.859 -33.094 7.602 1 75 413 PRO B CA 1
ATOM 8996 C C . PRO B 1 413 ? -27.203 -34.438 7.941 1 75 413 PRO B C 1
ATOM 8998 O O . PRO B 1 413 ? -26.25 -34.844 7.266 1 75 413 PRO B O 1
ATOM 9001 N N . ASN B 1 414 ? -27.688 -35.062 8.93 1 77.25 414 ASN B N 1
ATOM 9002 C CA . ASN B 1 414 ? -27.094 -36.281 9.492 1 77.25 414 ASN B CA 1
ATOM 9003 C C . ASN B 1 414 ? -27.031 -37.406 8.453 1 77.25 414 ASN B C 1
ATOM 9005 O O . ASN B 1 414 ? -26.125 -38.219 8.484 1 77.25 414 ASN B O 1
ATOM 9009 N N . LYS B 1 415 ? -27.891 -37.312 7.469 1 79.12 415 LYS B N 1
ATOM 9010 C CA . LYS B 1 415 ? -27.938 -38.406 6.48 1 79.12 415 LYS B CA 1
ATOM 9011 C C . LYS B 1 415 ? -26.734 -38.312 5.535 1 79.12 415 LYS B C 1
ATOM 9013 O O . LYS B 1 415 ? -26.375 -39.312 4.91 1 79.12 415 LYS B O 1
ATOM 9018 N N . PHE B 1 416 ? -26.141 -37.219 5.523 1 84.31 416 PHE B N 1
ATOM 9019 C CA . PHE B 1 416 ? -25.078 -37 4.547 1 84.31 416 PHE B CA 1
ATOM 9020 C C . PHE B 1 416 ? -23.703 -37.062 5.215 1 84.31 416 PHE B C 1
ATOM 9022 O O . PHE B 1 416 ? -22.672 -37.062 4.539 1 84.31 416 PHE B O 1
ATOM 9029 N N . ASN B 1 417 ? -23.625 -37.281 6.504 1 86.25 417 ASN B N 1
ATOM 9030 C CA . ASN B 1 417 ? -22.359 -37.125 7.215 1 86.25 417 ASN B CA 1
ATOM 9031 C C . ASN B 1 417 ? -21.344 -38.188 6.816 1 86.25 417 ASN B C 1
ATOM 9033 O O . ASN B 1 417 ? -20.219 -37.875 6.453 1 86.25 417 ASN B O 1
ATOM 9037 N N . ALA B 1 418 ? -21.875 -39.438 6.746 1 89.69 418 ALA B N 1
ATOM 9038 C CA . ALA B 1 418 ? -20.953 -40.531 6.414 1 89.69 418 ALA B CA 1
ATOM 9039 C C . ALA B 1 418 ? -20.531 -40.469 4.949 1 89.69 418 ALA B C 1
ATOM 9041 O O . ALA B 1 418 ? -19.375 -40.719 4.617 1 89.69 418 ALA B O 1
ATOM 9042 N N . ALA B 1 419 ? -21.5 -40.156 4.094 1 93.75 419 ALA B N 1
ATOM 9043 C CA . ALA B 1 419 ? -21.219 -40.062 2.666 1 93.75 419 ALA B CA 1
ATOM 9044 C C . ALA B 1 419 ? -20.25 -38.906 2.391 1 93.75 419 ALA B C 1
ATOM 9046 O O . ALA B 1 419 ? -19.344 -39.031 1.563 1 93.75 419 ALA B O 1
ATOM 9047 N N . PHE B 1 420 ? -20.422 -37.844 3.121 1 94.56 420 PHE B N 1
ATOM 9048 C CA . PHE B 1 420 ? -19.562 -36.688 2.965 1 94.56 420 PHE B CA 1
ATOM 9049 C C . PHE B 1 420 ? -18.125 -37.031 3.324 1 94.56 420 PHE B C 1
ATOM 9051 O O . PHE B 1 420 ? -17.188 -36.688 2.58 1 94.56 420 PHE B O 1
ATOM 9058 N N . LEU B 1 421 ? -17.891 -37.719 4.438 1 94.69 421 LEU B N 1
ATOM 9059 C CA . LEU B 1 421 ? -16.547 -38.031 4.91 1 94.69 421 LEU B CA 1
ATOM 9060 C C . LEU B 1 421 ? -15.867 -39.031 3.965 1 94.69 421 LEU B C 1
ATOM 9062 O O . LEU B 1 421 ? -14.656 -38.938 3.75 1 94.69 421 LEU B O 1
ATOM 9066 N N . LEU B 1 422 ? -16.688 -39.906 3.371 1 95.62 422 LEU B N 1
ATOM 9067 C CA . LEU B 1 422 ? -16.125 -40.875 2.443 1 95.62 422 LEU B CA 1
ATOM 9068 C C . LEU B 1 422 ? -15.688 -40.188 1.147 1 95.62 422 LEU B C 1
ATOM 9070 O O . LEU B 1 422 ? -14.664 -40.562 0.564 1 95.62 422 LEU B O 1
ATOM 9074 N N . VAL B 1 423 ? -16.5 -39.25 0.705 1 96.69 423 VAL B N 1
ATOM 9075 C CA . VAL B 1 423 ? -16.141 -38.5 -0.506 1 96.69 423 VAL B CA 1
ATOM 9076 C C . VAL B 1 423 ? -14.891 -37.688 -0.258 1 96.69 423 VAL B C 1
ATOM 9078 O O . VAL B 1 423 ? -13.977 -37.656 -1.087 1 96.69 423 VAL B O 1
ATOM 9081 N N . LEU B 1 424 ? -14.828 -37.031 0.897 1 96.31 424 LEU B N 1
ATOM 9082 C CA . LEU B 1 424 ? -13.664 -36.219 1.25 1 96.31 424 LEU B CA 1
ATOM 9083 C C . LEU B 1 424 ? -12.414 -37.094 1.339 1 96.31 424 LEU B C 1
ATOM 9085 O O . LEU B 1 424 ? -11.352 -36.688 0.843 1 96.31 424 LEU B O 1
ATOM 9089 N N . PHE B 1 425 ? -12.602 -38.25 1.914 1 96.12 425 PHE B N 1
ATOM 9090 C CA . PHE B 1 425 ? -11.477 -39.156 2.062 1 96.12 425 PHE B CA 1
ATOM 9091 C C . PHE B 1 425 ? -10.992 -39.656 0.702 1 96.12 425 PHE B C 1
ATOM 9093 O O . PHE B 1 425 ? -9.789 -39.75 0.475 1 96.12 425 PHE B O 1
ATOM 9100 N N . SER B 1 426 ? -11.891 -39.969 -0.182 1 97.12 426 SER B N 1
ATOM 9101 C CA . SER B 1 426 ? -11.516 -40.406 -1.519 1 97.12 426 SER B CA 1
ATOM 9102 C C . SER B 1 426 ? -10.773 -39.312 -2.281 1 97.12 426 SER B C 1
ATOM 9104 O O . SER B 1 426 ? -9.844 -39.594 -3.037 1 97.12 426 SER B O 1
ATOM 9106 N N . CYS B 1 427 ? -11.164 -38.062 -2.102 1 96.69 427 CYS B N 1
ATOM 9107 C CA . CYS B 1 427 ? -10.492 -36.938 -2.754 1 96.69 427 CYS B CA 1
ATOM 9108 C C . CYS B 1 427 ? -9.078 -36.75 -2.219 1 96.69 427 CYS B C 1
ATOM 9110 O O . CYS B 1 427 ? -8.141 -36.562 -2.99 1 96.69 427 CYS B O 1
ATOM 9112 N N . VAL B 1 428 ? -8.891 -36.906 -0.936 1 96 428 VAL B N 1
ATOM 9113 C CA . VAL B 1 428 ? -7.574 -36.781 -0.317 1 96 428 VAL B CA 1
ATOM 9114 C C . VAL B 1 428 ? -6.668 -37.906 -0.79 1 96 428 VAL B C 1
ATOM 9116 O O . VAL B 1 428 ? -5.496 -37.688 -1.106 1 96 428 VAL B O 1
ATOM 9119 N N . LEU B 1 429 ? -7.227 -39.094 -0.894 1 95.75 429 LEU B N 1
ATOM 9120 C CA . LEU B 1 429 ? -6.465 -40.281 -1.346 1 95.75 429 LEU B CA 1
ATOM 9121 C C . LEU B 1 429 ? -6.008 -40.094 -2.789 1 95.75 429 LEU B C 1
ATOM 9123 O O . LEU B 1 429 ? -4.895 -40.5 -3.146 1 95.75 429 LEU B O 1
ATOM 9127 N N . TRP B 1 430 ? -6.836 -39.531 -3.574 1 96.88 430 TRP B N 1
ATOM 9128 C CA . TRP B 1 430 ? -6.473 -39.281 -4.961 1 96.88 430 TRP B CA 1
ATOM 9129 C C . TRP B 1 430 ? -5.309 -38.281 -5.039 1 96.88 430 TRP B C 1
ATOM 9131 O O . TRP B 1 430 ? -4.344 -38.531 -5.77 1 96.88 430 TRP B O 1
ATOM 9141 N N . ASN B 1 431 ? -5.371 -37.25 -4.289 1 96 431 ASN B N 1
ATOM 9142 C CA . ASN B 1 431 ? -4.316 -36.25 -4.316 1 96 431 ASN B CA 1
ATOM 9143 C C . ASN B 1 431 ? -2.994 -36.781 -3.801 1 96 431 ASN B C 1
ATOM 9145 O O . ASN B 1 431 ? -1.938 -36.531 -4.375 1 96 431 ASN B O 1
ATOM 9149 N N . VAL B 1 432 ? -3.049 -37.625 -2.795 1 92.56 432 VAL B N 1
ATOM 9150 C CA . VAL B 1 432 ? -1.844 -38.219 -2.24 1 92.56 432 VAL B CA 1
ATOM 9151 C C . VAL B 1 432 ? -1.295 -39.281 -3.211 1 92.56 432 VAL B C 1
ATOM 9153 O O . VAL B 1 432 ? -0.081 -39.375 -3.41 1 92.56 432 VAL B O 1
ATOM 9156 N N . GLY B 1 433 ? -2.17 -40.062 -3.832 1 94.31 433 GLY B N 1
ATOM 9157 C CA . GLY B 1 433 ? -1.752 -41.031 -4.801 1 94.31 433 GLY B CA 1
ATOM 9158 C C . GLY B 1 433 ? -1.065 -40.438 -6.016 1 94.31 433 GLY B C 1
ATOM 9159 O O . GLY B 1 433 ? -0.006 -40.938 -6.434 1 94.31 433 GLY B O 1
ATOM 9160 N N . VAL B 1 434 ? -1.617 -39.406 -6.523 1 95 434 VAL B N 1
ATOM 9161 C CA . VAL B 1 434 ? -1.051 -38.75 -7.691 1 95 434 VAL B CA 1
ATOM 9162 C C . VAL B 1 434 ? 0.269 -38.094 -7.32 1 95 434 VAL B C 1
ATOM 9164 O O . VAL B 1 434 ? 1.198 -38.031 -8.125 1 95 434 VAL B O 1
ATOM 9167 N N . PHE B 1 435 ? 0.39 -37.594 -6.168 1 93.06 435 PHE B N 1
ATOM 9168 C CA . PHE B 1 435 ? 1.605 -36.969 -5.676 1 93.06 435 PHE B CA 1
ATOM 9169 C C . PHE B 1 435 ? 2.762 -37.938 -5.641 1 93.06 435 PHE B C 1
ATOM 9171 O O . PHE B 1 435 ? 3.879 -37.625 -6.043 1 93.06 435 PHE B O 1
ATOM 9178 N N . ILE B 1 436 ? 2.508 -39.156 -5.215 1 91.19 436 ILE B N 1
ATOM 9179 C CA . ILE B 1 436 ? 3.555 -40.156 -5.027 1 91.19 436 ILE B CA 1
ATOM 9180 C C . ILE B 1 436 ? 3.9 -40.812 -6.367 1 91.19 436 ILE B C 1
ATOM 9182 O O . ILE B 1 436 ? 5.078 -41 -6.688 1 91.19 436 ILE B O 1
ATOM 9186 N N . VAL B 1 437 ? 2.932 -41 -7.203 1 91.94 437 VAL B N 1
ATOM 9187 C CA . VAL B 1 437 ? 3.15 -41.844 -8.383 1 91.94 437 VAL B CA 1
ATOM 9188 C C . VAL B 1 437 ? 3.48 -40.938 -9.578 1 91.94 437 VAL B C 1
ATOM 9190 O O . VAL B 1 437 ? 4.441 -41.219 -10.312 1 91.94 437 VAL B O 1
ATOM 9193 N N . LEU B 1 438 ? 2.77 -39.875 -9.734 1 91.38 438 LEU B N 1
ATOM 9194 C CA . LEU B 1 438 ? 2.854 -39.125 -10.992 1 91.38 438 LEU B CA 1
ATOM 9195 C C . LEU B 1 438 ? 3.754 -37.906 -10.844 1 91.38 438 LEU B C 1
ATOM 9197 O O . LEU B 1 438 ? 4.395 -37.5 -11.805 1 91.38 438 LEU B O 1
ATOM 9201 N N . ALA B 1 439 ? 3.875 -37.281 -9.75 1 92.12 439 ALA B N 1
ATOM 9202 C CA . ALA B 1 439 ? 4.559 -36 -9.57 1 92.12 439 ALA B CA 1
ATOM 9203 C C . ALA B 1 439 ? 6.031 -36.094 -9.945 1 92.12 439 ALA B C 1
ATOM 9205 O O . ALA B 1 439 ? 6.551 -35.281 -10.703 1 92.12 439 ALA B O 1
ATOM 9206 N N . PRO B 1 440 ? 6.766 -37.125 -9.5 1 88.12 440 PRO B N 1
ATOM 9207 C CA . PRO B 1 440 ? 8.188 -37.219 -9.828 1 88.12 440 PRO B CA 1
ATOM 9208 C C . PRO B 1 440 ? 8.438 -37.469 -11.312 1 88.12 440 PRO B C 1
ATOM 9210 O O . PRO B 1 440 ? 9.523 -37.188 -11.82 1 88.12 440 PRO B O 1
ATOM 9213 N N . ARG B 1 441 ? 7.457 -37.906 -12.016 1 86.25 441 ARG B N 1
ATOM 9214 C CA . ARG B 1 441 ? 7.633 -38.281 -13.414 1 86.25 441 ARG B CA 1
ATOM 9215 C C . ARG B 1 441 ? 7.156 -37.156 -14.344 1 86.25 441 ARG B C 1
ATOM 9217 O O . ARG B 1 441 ? 7.594 -37.062 -15.492 1 86.25 441 ARG B O 1
ATOM 9224 N N . MET B 1 442 ? 6.41 -36.344 -13.875 1 89.62 442 MET B N 1
ATOM 9225 C CA . MET B 1 442 ? 5.73 -35.406 -14.781 1 89.62 442 MET B CA 1
ATOM 9226 C C . MET B 1 442 ? 6.422 -34.062 -14.797 1 89.62 442 MET B C 1
ATOM 9228 O O . MET B 1 442 ? 6.137 -33.219 -15.648 1 89.62 442 MET B O 1
ATOM 9232 N N . PHE B 1 443 ? 7.34 -33.75 -13.914 1 90.81 443 PHE B N 1
ATOM 9233 C CA . PHE B 1 443 ? 7.945 -32.438 -13.852 1 90.81 443 PHE B CA 1
ATOM 9234 C C . PHE B 1 443 ? 9.414 -32.5 -14.25 1 90.81 443 PHE B C 1
ATOM 9236 O O . PHE B 1 443 ? 10.094 -33.5 -14 1 90.81 443 PHE B O 1
ATOM 9243 N N . PRO B 1 444 ? 9.883 -31.422 -14.867 1 85.88 444 PRO B N 1
ATOM 9244 C CA . PRO B 1 444 ? 11.289 -31.391 -15.273 1 85.88 444 PRO B CA 1
ATOM 9245 C C . PRO B 1 444 ? 12.242 -31.234 -14.094 1 85.88 444 PRO B C 1
ATOM 9247 O O . PRO B 1 444 ? 13.281 -31.891 -14.039 1 85.88 444 PRO B O 1
ATOM 9250 N N . ASN B 1 445 ? 11.93 -30.328 -13.242 1 88.88 445 ASN B N 1
ATOM 9251 C CA . ASN B 1 445 ? 12.758 -30.078 -12.062 1 88.88 445 ASN B CA 1
ATOM 9252 C C . ASN B 1 445 ? 11.914 -29.578 -10.891 1 88.88 445 ASN B C 1
ATOM 9254 O O . ASN B 1 445 ? 10.727 -29.297 -11.047 1 88.88 445 ASN B O 1
ATOM 9258 N N . PHE B 1 446 ? 12.352 -29.703 -9.703 1 90.06 446 PHE B N 1
ATOM 9259 C CA . PHE B 1 446 ? 11.703 -29.234 -8.484 1 90.06 446 PHE B CA 1
ATOM 9260 C C . PHE B 1 446 ? 10.32 -29.859 -8.328 1 90.06 446 PHE B C 1
ATOM 9262 O O . PHE B 1 446 ? 9.344 -29.156 -8.094 1 90.06 446 PHE B O 1
ATOM 9269 N N . TRP B 1 447 ? 10.242 -31.109 -8.531 1 90.62 447 TRP B N 1
ATOM 9270 C CA . TRP B 1 447 ? 8.938 -31.766 -8.57 1 90.62 447 TRP B CA 1
ATOM 9271 C C . TRP B 1 447 ? 8.227 -31.641 -7.227 1 90.62 447 TRP B C 1
ATOM 9273 O O . TRP B 1 447 ? 6.996 -31.562 -7.176 1 90.62 447 TRP B O 1
ATOM 9283 N N . LEU B 1 448 ? 8.945 -31.594 -6.137 1 89.94 448 LEU B N 1
ATOM 9284 C CA . LEU B 1 448 ? 8.336 -31.484 -4.816 1 89.94 448 LEU B CA 1
ATOM 9285 C C . LEU B 1 448 ? 7.676 -30.125 -4.629 1 89.94 448 LEU B C 1
ATOM 9287 O O . LEU B 1 448 ? 6.559 -30.031 -4.117 1 89.94 448 LEU B O 1
ATOM 9291 N N . LEU B 1 449 ? 8.406 -29.125 -5.094 1 91.69 449 LEU B N 1
ATOM 9292 C CA . LEU B 1 449 ? 7.883 -27.781 -4.973 1 91.69 449 LEU B CA 1
ATOM 9293 C C . LEU B 1 449 ? 6.656 -27.578 -5.859 1 91.69 449 LEU B C 1
ATOM 9295 O O . LEU B 1 449 ? 5.648 -27.031 -5.422 1 91.69 449 LEU B O 1
ATOM 9299 N N . ARG B 1 450 ? 6.723 -28.109 -7.012 1 94.69 450 ARG B N 1
ATOM 9300 C CA . ARG B 1 450 ? 5.629 -27.984 -7.969 1 94.69 450 ARG B CA 1
ATOM 9301 C C . ARG B 1 450 ? 4.398 -28.75 -7.504 1 94.69 450 ARG B C 1
ATOM 9303 O O . ARG B 1 450 ? 3.283 -28.234 -7.523 1 94.69 450 ARG B O 1
ATOM 9310 N N . ALA B 1 451 ? 4.645 -29.938 -7.043 1 94.62 451 ALA B N 1
ATOM 9311 C CA . ALA B 1 451 ? 3.539 -30.797 -6.652 1 94.62 451 ALA B CA 1
ATOM 9312 C C . ALA B 1 451 ? 2.889 -30.312 -5.359 1 94.62 451 ALA B C 1
ATOM 9314 O O . ALA B 1 451 ? 1.67 -30.406 -5.199 1 94.62 451 ALA B O 1
ATOM 9315 N N . THR B 1 452 ? 3.66 -29.812 -4.43 1 93 452 THR B N 1
ATOM 9316 C CA . THR B 1 452 ? 3.111 -29.312 -3.172 1 93 452 THR B CA 1
ATOM 9317 C C . THR B 1 452 ? 2.236 -28.094 -3.408 1 93 452 THR B C 1
ATOM 9319 O O . THR B 1 452 ? 1.177 -27.938 -2.793 1 93 452 THR B O 1
ATOM 9322 N N . ALA B 1 453 ? 2.682 -27.25 -4.246 1 94.56 453 ALA B N 1
ATOM 9323 C CA . ALA B 1 453 ? 1.887 -26.062 -4.582 1 94.56 453 ALA B CA 1
ATOM 9324 C C . ALA B 1 453 ? 0.559 -26.469 -5.219 1 94.56 453 ALA B C 1
ATOM 9326 O O . ALA B 1 453 ? -0.483 -25.875 -4.918 1 94.56 453 ALA B O 1
ATOM 9327 N N . LEU B 1 454 ? 0.554 -27.5 -6.016 1 96.12 454 LEU B N 1
ATOM 9328 C CA . LEU B 1 454 ? -0.647 -27.891 -6.746 1 96.12 454 LEU B CA 1
ATOM 9329 C C . LEU B 1 454 ? -1.586 -28.703 -5.855 1 96.12 454 LEU B C 1
ATOM 9331 O O . LEU B 1 454 ? -2.803 -28.688 -6.055 1 96.12 454 LEU B O 1
ATOM 9335 N N . ILE B 1 455 ? -1.071 -29.375 -4.883 1 94.12 455 ILE B N 1
ATOM 9336 C CA . ILE B 1 455 ? -1.937 -30.016 -3.904 1 94.12 455 ILE B CA 1
ATOM 9337 C C . ILE B 1 455 ? -2.676 -28.969 -3.084 1 94.12 455 ILE B C 1
ATOM 9339 O O . ILE B 1 455 ? -3.863 -29.125 -2.785 1 94.12 455 ILE B O 1
ATOM 9343 N N . GLY B 1 456 ? -1.936 -27.969 -2.715 1 93.56 456 GLY B N 1
ATOM 9344 C CA . GLY B 1 456 ? -2.596 -26.859 -2.037 1 93.56 456 GLY B CA 1
ATOM 9345 C C . GLY B 1 456 ? -3.678 -26.203 -2.875 1 93.56 456 GLY B C 1
ATOM 9346 O O . GLY B 1 456 ? -4.727 -25.812 -2.352 1 93.56 456 GLY B O 1
ATOM 9347 N N . ASP B 1 457 ? -3.432 -26.141 -4.125 1 94.06 457 ASP B N 1
ATOM 9348 C CA . ASP B 1 457 ? -4.387 -25.562 -5.066 1 94.06 457 ASP B CA 1
ATOM 9349 C C . ASP B 1 457 ? -5.613 -26.469 -5.227 1 94.06 457 ASP B C 1
ATOM 9351 O O . ASP B 1 457 ? -6.746 -25.984 -5.238 1 94.06 457 ASP B O 1
ATOM 9355 N N . ALA B 1 458 ? -5.473 -27.781 -5.293 1 94.44 458 ALA B N 1
ATOM 9356 C CA . ALA B 1 458 ? -6.551 -28.734 -5.574 1 94.44 458 ALA B CA 1
ATOM 9357 C C . ALA B 1 458 ? -7.387 -28.984 -4.324 1 94.44 458 ALA B C 1
ATOM 9359 O O . ALA B 1 458 ? -8.594 -29.219 -4.414 1 94.44 458 ALA B O 1
ATOM 9360 N N . LEU B 1 459 ? -6.762 -29.016 -3.131 1 93.69 459 LEU B N 1
ATOM 9361 C CA . LEU B 1 459 ? -7.48 -29.312 -1.896 1 93.69 459 LEU B CA 1
ATOM 9362 C C . LEU B 1 459 ? -7.855 -28.016 -1.167 1 93.69 459 LEU B C 1
ATOM 9364 O O . LEU B 1 459 ? -8.617 -28.047 -0.193 1 93.69 459 LEU B O 1
ATOM 9368 N N . GLY B 1 460 ? -7.426 -27 -1.599 1 90.69 460 GLY B N 1
ATOM 9369 C CA . GLY B 1 460 ? -7.703 -25.703 -0.979 1 90.69 460 GLY B CA 1
ATOM 9370 C C . GLY B 1 460 ? -8.148 -24.656 -1.972 1 90.69 460 GLY B C 1
ATOM 9371 O O . GLY B 1 460 ? -9.25 -24.719 -2.512 1 90.69 460 GLY B O 1
ATOM 9372 N N . HIS B 1 461 ? -7.188 -23.719 -2.316 1 91.25 461 HIS B N 1
ATOM 9373 C CA . HIS B 1 461 ? -7.395 -22.625 -3.26 1 91.25 461 HIS B CA 1
ATOM 9374 C C . HIS B 1 461 ? -6.086 -22.219 -3.932 1 91.25 461 HIS B C 1
ATOM 9376 O O . HIS B 1 461 ? -5.008 -22.578 -3.469 1 91.25 461 HIS B O 1
ATOM 9382 N N . SER B 1 462 ? -6.324 -21.578 -4.945 1 91.62 462 SER B N 1
ATOM 9383 C CA . SER B 1 462 ? -5.145 -21.125 -5.68 1 91.62 462 SER B CA 1
ATOM 9384 C C . SER B 1 462 ? -4.203 -20.328 -4.781 1 91.62 462 SER B C 1
ATOM 9386 O O . SER B 1 462 ? -2.982 -20.406 -4.926 1 91.62 462 SER B O 1
ATOM 9388 N N . TRP B 1 463 ? -4.812 -19.594 -3.857 1 93.19 463 TRP B N 1
ATOM 9389 C CA . TRP B 1 463 ? -3.955 -18.781 -3.014 1 93.19 463 TRP B CA 1
ATOM 9390 C C . TRP B 1 463 ? -3.221 -19.625 -1.985 1 93.19 463 TRP B C 1
ATOM 9392 O O . TRP B 1 463 ? -2.143 -19.266 -1.518 1 93.19 463 TRP B O 1
ATOM 9402 N N . VAL B 1 464 ? -3.738 -20.828 -1.588 1 94.75 464 VAL B N 1
ATOM 9403 C CA . VAL B 1 464 ? -3.041 -21.719 -0.676 1 94.75 464 VAL B CA 1
ATOM 9404 C C . VAL B 1 464 ? -1.801 -22.297 -1.361 1 94.75 464 VAL B C 1
ATOM 9406 O O . VAL B 1 464 ? -0.756 -22.469 -0.729 1 94.75 464 VAL B O 1
ATOM 9409 N N . GLY B 1 465 ? -1.999 -22.609 -2.619 1 95 465 GLY B N 1
ATOM 9410 C CA . GLY B 1 465 ? -0.833 -23.031 -3.375 1 95 465 GLY B CA 1
ATOM 9411 C C . GLY B 1 465 ? 0.283 -22 -3.381 1 95 465 GLY B C 1
ATOM 9412 O O . GLY B 1 465 ? 1.454 -22.359 -3.217 1 95 465 GLY B O 1
ATOM 9413 N N . LEU B 1 466 ? -0.112 -20.797 -3.582 1 94.88 466 LEU B N 1
ATOM 9414 C CA . LEU B 1 466 ? 0.88 -19.734 -3.586 1 94.88 466 LEU B CA 1
ATOM 9415 C C . LEU B 1 466 ? 1.482 -19.547 -2.197 1 94.88 466 LEU B C 1
ATOM 9417 O O . LEU B 1 466 ? 2.672 -19.234 -2.066 1 94.88 466 LEU B O 1
ATOM 9421 N N . LEU B 1 467 ? 0.659 -19.703 -1.202 1 94.31 467 LEU B N 1
ATOM 9422 C CA . LEU B 1 467 ? 1.125 -19.578 0.175 1 94.31 467 LEU B CA 1
ATOM 9423 C C . LEU B 1 467 ? 2.207 -20.609 0.472 1 94.31 467 LEU B C 1
ATOM 9425 O O . LEU B 1 467 ? 3.246 -20.281 1.049 1 94.31 467 LEU B O 1
ATOM 9429 N N . LEU B 1 468 ? 2.01 -21.781 0.072 1 92.31 468 LEU B N 1
ATOM 9430 C CA . LEU B 1 468 ? 2.977 -22.844 0.303 1 92.31 468 LEU B CA 1
ATOM 9431 C C . LEU B 1 468 ? 4.234 -22.641 -0.531 1 92.31 468 LEU B C 1
ATOM 9433 O O . LEU B 1 468 ? 5.348 -22.891 -0.066 1 92.31 468 LEU B O 1
ATOM 9437 N N . LEU B 1 469 ? 3.99 -22.156 -1.695 1 92.88 469 LEU B N 1
ATOM 9438 C CA . LEU B 1 469 ? 5.125 -21.891 -2.572 1 92.88 469 LEU B CA 1
ATOM 9439 C C . LEU B 1 469 ? 6.016 -20.797 -1.98 1 92.88 469 LEU B C 1
ATOM 9441 O O . LEU B 1 469 ? 7.242 -20.922 -2.004 1 92.88 469 LEU B O 1
ATOM 9445 N N . ARG B 1 470 ? 5.434 -19.828 -1.446 1 90.94 470 ARG B N 1
ATOM 9446 C CA . ARG B 1 470 ? 6.199 -18.719 -0.879 1 90.94 470 ARG B CA 1
ATOM 9447 C C . ARG B 1 470 ? 6.871 -19.125 0.426 1 90.94 470 ARG B C 1
ATOM 9449 O O . ARG B 1 470 ? 7.918 -18.594 0.792 1 90.94 470 ARG B O 1
ATOM 9456 N N . ALA B 1 471 ? 6.289 -20.047 1.043 1 87.19 471 ALA B N 1
ATOM 9457 C CA . ALA B 1 471 ? 6.898 -20.531 2.273 1 87.19 471 ALA B CA 1
ATOM 9458 C C . ALA B 1 471 ? 8.156 -21.344 1.973 1 87.19 471 ALA B C 1
ATOM 9460 O O . ALA B 1 471 ? 9.133 -21.297 2.732 1 87.19 471 ALA B O 1
ATOM 9461 N N . MET B 1 472 ? 8.141 -21.969 0.831 1 86.19 472 MET B N 1
ATOM 9462 C CA . MET B 1 472 ? 9.273 -22.812 0.463 1 86.19 472 MET B CA 1
ATOM 9463 C C . MET B 1 472 ? 10.305 -22.031 -0.335 1 86.19 472 MET B C 1
ATOM 9465 O O . MET B 1 472 ? 11.508 -22.25 -0.194 1 86.19 472 MET B O 1
ATOM 9469 N N . ASP B 1 473 ? 9.734 -21.141 -1.148 1 87.31 473 ASP B N 1
ATOM 9470 C CA . ASP B 1 473 ? 10.586 -20.312 -1.991 1 87.31 473 ASP B CA 1
ATOM 9471 C C . ASP B 1 473 ? 10.32 -18.828 -1.738 1 87.31 473 ASP B C 1
ATOM 9473 O O . ASP B 1 473 ? 9.781 -18.125 -2.604 1 87.31 473 ASP B O 1
ATOM 9477 N N . PHE B 1 474 ? 10.867 -18.359 -0.662 1 77.44 474 PHE B N 1
ATOM 9478 C CA . PHE B 1 474 ? 10.555 -17.016 -0.193 1 77.44 474 PHE B CA 1
ATOM 9479 C C . PHE B 1 474 ? 11.172 -15.961 -1.11 1 77.44 474 PHE B C 1
ATOM 9481 O O . PHE B 1 474 ? 10.617 -14.867 -1.271 1 77.44 474 PHE B O 1
ATOM 9488 N N . ARG B 1 475 ? 12.219 -16.266 -1.761 1 79.19 475 ARG B N 1
ATOM 9489 C CA . ARG B 1 475 ? 12.898 -15.281 -2.611 1 79.19 475 ARG B CA 1
ATOM 9490 C C . ARG B 1 475 ? 12.469 -15.438 -4.066 1 79.19 475 ARG B C 1
ATOM 9492 O O . ARG B 1 475 ? 12.906 -14.672 -4.93 1 79.19 475 ARG B O 1
ATOM 9499 N N . LEU B 1 476 ? 11.594 -16.359 -4.312 1 86.44 476 LEU B N 1
ATOM 9500 C CA . LEU B 1 476 ? 11.086 -16.609 -5.656 1 86.44 476 LEU B CA 1
ATOM 9501 C C . LEU B 1 476 ? 12.234 -16.797 -6.641 1 86.44 476 LEU B C 1
ATOM 9503 O O . LEU B 1 476 ? 12.258 -16.188 -7.711 1 86.44 476 LEU B O 1
ATOM 9507 N N . GLN B 1 477 ? 13.188 -17.641 -6.234 1 83.69 477 GLN B N 1
ATOM 9508 C CA . GLN B 1 477 ? 14.383 -17.844 -7.047 1 83.69 477 GLN B CA 1
ATOM 9509 C C . GLN B 1 477 ? 14.203 -19.016 -8.016 1 83.69 477 GLN B C 1
ATOM 9511 O O . GLN B 1 477 ? 14.836 -19.047 -9.07 1 83.69 477 GLN B O 1
ATOM 9516 N N . THR B 1 478 ? 13.281 -19.891 -7.672 1 88.81 478 THR B N 1
ATOM 9517 C CA . THR B 1 478 ? 13.039 -21.047 -8.539 1 88.81 478 THR B CA 1
ATOM 9518 C C . THR B 1 478 ? 12.07 -20.672 -9.664 1 88.81 478 THR B C 1
ATOM 9520 O O . THR B 1 478 ? 11.383 -19.656 -9.586 1 88.81 478 THR B O 1
ATOM 9523 N N . PRO B 1 479 ? 12.047 -21.438 -10.664 1 91.38 479 PRO B N 1
ATOM 9524 C CA . PRO B 1 479 ? 11.125 -21.141 -11.766 1 91.38 479 PRO B CA 1
ATOM 9525 C C . PRO B 1 479 ? 9.688 -21.531 -11.438 1 91.38 479 PRO B C 1
ATOM 9527 O O . PRO B 1 479 ? 8.781 -21.281 -12.25 1 91.38 479 PRO B O 1
ATOM 9530 N N . VAL B 1 480 ? 9.453 -22.031 -10.312 1 94.38 480 VAL B N 1
ATOM 9531 C CA . VAL B 1 480 ? 8.164 -22.625 -9.984 1 94.38 480 VAL B CA 1
ATOM 9532 C C . VAL B 1 480 ? 7.125 -21.516 -9.773 1 94.38 480 VAL B C 1
ATOM 9534 O O . VAL B 1 480 ? 5.996 -21.609 -10.258 1 94.38 480 VAL B O 1
ATOM 9537 N N . PRO B 1 481 ? 7.469 -20.422 -9.109 1 94 481 PRO B N 1
ATOM 9538 C CA . PRO B 1 481 ? 6.457 -19.375 -8.922 1 94 481 PRO B CA 1
ATOM 9539 C C . PRO B 1 481 ? 5.957 -18.781 -10.234 1 94 481 PRO B C 1
ATOM 9541 O O . PRO B 1 481 ? 4.762 -18.531 -10.391 1 94 481 PRO B O 1
ATOM 9544 N N . LEU B 1 482 ? 6.84 -18.641 -11.125 1 93.12 482 LEU B N 1
ATOM 9545 C CA . LEU B 1 482 ? 6.445 -18.141 -12.43 1 93.12 482 LEU B CA 1
ATOM 9546 C C . LEU B 1 482 ? 5.551 -19.141 -13.156 1 93.12 482 LEU B C 1
ATOM 9548 O O . LEU B 1 482 ? 4.531 -18.75 -13.742 1 93.12 482 LEU B O 1
ATOM 9552 N N . ALA B 1 483 ? 5.969 -20.344 -13.148 1 94.94 483 ALA B N 1
ATOM 9553 C CA . ALA B 1 483 ? 5.176 -21.391 -13.781 1 94.94 483 ALA B CA 1
ATOM 9554 C C . ALA B 1 483 ? 3.789 -21.484 -13.156 1 94.94 483 ALA B C 1
ATOM 9556 O O . ALA B 1 483 ? 2.793 -21.672 -13.852 1 94.94 483 ALA B O 1
ATOM 9557 N N . TYR B 1 484 ? 3.734 -21.328 -11.914 1 95.75 484 TYR B N 1
ATOM 9558 C CA . TYR B 1 484 ? 2.467 -21.375 -11.195 1 95.75 484 TYR B CA 1
ATOM 9559 C C . TYR B 1 484 ? 1.573 -20.203 -11.586 1 95.75 484 TYR B C 1
ATOM 9561 O O . TYR B 1 484 ? 0.365 -20.375 -11.773 1 95.75 484 TYR B O 1
ATOM 9569 N N . ALA B 1 485 ? 2.141 -19.078 -11.641 1 94.06 485 ALA B N 1
ATOM 9570 C CA . ALA B 1 485 ? 1.382 -17.891 -12.047 1 94.06 485 ALA B CA 1
ATOM 9571 C C . ALA B 1 485 ? 0.826 -18.047 -13.453 1 94.06 485 ALA B C 1
ATOM 9573 O O . ALA B 1 485 ? -0.35 -17.766 -13.703 1 94.06 485 ALA B O 1
ATOM 9574 N N . TYR B 1 486 ? 1.638 -18.547 -14.328 1 93.69 486 TYR B N 1
ATOM 9575 C CA . TYR B 1 486 ? 1.217 -18.703 -15.711 1 93.69 486 TYR B CA 1
ATOM 9576 C C . TYR B 1 486 ? 0.139 -19.781 -15.836 1 93.69 486 TYR B C 1
ATOM 9578 O O . TYR B 1 486 ? -0.807 -19.625 -16.609 1 93.69 486 TYR B O 1
ATOM 9586 N N . LYS B 1 487 ? 0.285 -20.781 -15.078 1 94.06 487 LYS B N 1
ATOM 9587 C CA . LYS B 1 487 ? -0.741 -21.828 -15.094 1 94.06 487 LYS B CA 1
ATOM 9588 C C . LYS B 1 487 ? -2.076 -21.281 -14.586 1 94.06 487 LYS B C 1
ATOM 9590 O O . LYS B 1 487 ? -3.127 -21.578 -15.164 1 94.06 487 LYS B O 1
ATOM 9595 N N . THR B 1 488 ? -2 -20.516 -13.555 1 91.75 488 THR B N 1
ATOM 9596 C CA . THR B 1 488 ? -3.211 -19.969 -12.938 1 91.75 488 THR B CA 1
ATOM 9597 C C . THR B 1 488 ? -3.877 -18.953 -13.859 1 91.75 488 THR B C 1
ATOM 9599 O O . THR B 1 488 ? -5.102 -18.828 -13.867 1 91.75 488 THR B O 1
ATOM 9602 N N . MET B 1 489 ? -3.148 -18.391 -14.695 1 90.81 489 MET B N 1
ATOM 9603 C CA . MET B 1 489 ? -3.641 -17.344 -15.578 1 90.81 489 MET B CA 1
ATOM 9604 C C . MET B 1 489 ? -4.406 -17.922 -16.75 1 90.81 489 MET B C 1
ATOM 9606 O O . MET B 1 489 ? -5.188 -17.234 -17.406 1 90.81 489 MET B O 1
ATOM 9610 N N . MET B 1 490 ? -4.176 -19.109 -17.062 1 87.69 490 MET B N 1
ATOM 9611 C CA . MET B 1 490 ? -4.809 -19.734 -18.219 1 87.69 490 MET B CA 1
ATOM 9612 C C . MET B 1 490 ? -6.273 -20.047 -17.953 1 87.69 490 MET B C 1
ATOM 9614 O O . MET B 1 490 ? -6.633 -21.188 -17.688 1 87.69 490 MET B O 1
ATOM 9618 N N . PHE B 1 491 ? -7.078 -19.047 -18.109 1 75.69 491 PHE B N 1
ATOM 9619 C CA . PHE B 1 491 ? -8.492 -19.141 -17.766 1 75.69 491 PHE B CA 1
ATOM 9620 C C . PHE B 1 491 ? -9.258 -19.953 -18.812 1 75.69 491 PHE B C 1
ATOM 9622 O O . PHE B 1 491 ? -10.359 -20.422 -18.547 1 75.69 491 PHE B O 1
ATOM 9629 N N . PHE B 1 492 ? -8.609 -20.156 -20.047 1 77.06 492 PHE B N 1
ATOM 9630 C CA . PHE B 1 492 ? -9.312 -20.844 -21.125 1 77.06 492 PHE B CA 1
ATOM 9631 C C . PHE B 1 492 ? -9.289 -22.344 -20.891 1 77.06 492 PHE B C 1
ATOM 9633 O O . PHE B 1 492 ? -10.062 -23.094 -21.516 1 77.06 492 PHE B O 1
ATOM 9640 N N . VAL B 1 493 ? -8.391 -22.781 -20.109 1 79.81 493 VAL B N 1
ATOM 9641 C CA . VAL B 1 493 ? -8.438 -24.156 -19.656 1 79.81 493 VAL B CA 1
ATOM 9642 C C . VAL B 1 493 ? -9.273 -24.25 -18.375 1 79.81 493 VAL B C 1
ATOM 9644 O O . VAL B 1 493 ? -9.031 -23.516 -17.422 1 79.81 493 VAL B O 1
ATOM 9647 N N . PRO B 1 494 ? -10.297 -24.984 -18.516 1 79.06 494 PRO B N 1
ATOM 9648 C CA . PRO B 1 494 ? -11.164 -25.031 -17.344 1 79.06 494 PRO B CA 1
ATOM 9649 C C . PRO B 1 494 ? -10.398 -25.312 -16.047 1 79.06 494 PRO B C 1
ATOM 9651 O O . PRO B 1 494 ? -9.812 -26.391 -15.891 1 79.06 494 PRO B O 1
ATOM 9654 N N . ALA B 1 495 ? -10.297 -24.281 -15.312 1 79.44 495 ALA B N 1
ATOM 9655 C CA . ALA B 1 495 ? -9.656 -24.375 -14 1 79.44 495 ALA B CA 1
ATOM 9656 C C . ALA B 1 495 ? -10.68 -24.703 -12.922 1 79.44 495 ALA B C 1
ATOM 9658 O O . ALA B 1 495 ? -11.789 -25.156 -13.219 1 79.44 495 ALA B O 1
ATOM 9659 N N . SER B 1 496 ? -10.375 -24.609 -11.711 1 78.38 496 SER B N 1
ATOM 9660 C CA . SER B 1 496 ? -11.164 -25.078 -10.586 1 78.38 496 SER B CA 1
ATOM 9661 C C . SER B 1 496 ? -12.57 -24.484 -10.602 1 78.38 496 SER B C 1
ATOM 9663 O O . SER B 1 496 ? -13.555 -25.188 -10.375 1 78.38 496 SER B O 1
ATOM 9665 N N . GLY B 1 497 ? -12.766 -23.266 -11.07 1 78.88 497 GLY B N 1
ATOM 9666 C CA . GLY B 1 497 ? -14.086 -22.656 -11.055 1 78.88 497 GLY B CA 1
ATOM 9667 C C . GLY B 1 497 ? -14.977 -23.125 -12.195 1 78.88 497 GLY B C 1
ATOM 9668 O O . GLY B 1 497 ? -16.062 -23.656 -11.961 1 78.88 497 GLY B O 1
ATOM 9669 N N . SER B 1 498 ? -14.508 -23.062 -13.359 1 83.12 498 SER B N 1
ATOM 9670 C CA . SER B 1 498 ? -15.281 -23.438 -14.539 1 83.12 498 SER B CA 1
ATOM 9671 C C . SER B 1 498 ? -15.5 -24.953 -14.594 1 83.12 498 SER B C 1
ATOM 9673 O O . SER B 1 498 ? -16.562 -25.422 -14.992 1 83.12 498 SER B O 1
ATOM 9675 N N . LYS B 1 499 ? -14.547 -25.688 -14.219 1 88.88 499 LYS B N 1
ATOM 9676 C CA . LYS B 1 499 ? -14.664 -27.141 -14.25 1 88.88 499 LYS B CA 1
ATOM 9677 C C . LYS B 1 499 ? -15.766 -27.625 -13.305 1 88.88 499 LYS B C 1
ATOM 9679 O O . LYS B 1 499 ? -16.562 -28.5 -13.664 1 88.88 499 LYS B O 1
ATOM 9684 N N . ASN B 1 500 ? -15.805 -27.016 -12.094 1 88.44 500 ASN B N 1
ATOM 9685 C CA . ASN B 1 500 ? -16.828 -27.453 -11.141 1 88.44 500 ASN B CA 1
ATOM 9686 C C . ASN B 1 500 ? -18.219 -27.047 -11.602 1 88.44 500 ASN B C 1
ATOM 9688 O O . ASN B 1 500 ? -19.188 -27.766 -11.344 1 88.44 500 ASN B O 1
ATOM 9692 N N . ALA B 1 501 ? -18.297 -25.922 -12.281 1 84.31 501 ALA B N 1
ATOM 9693 C CA . ALA B 1 501 ? -19.578 -25.531 -12.852 1 84.31 501 ALA B CA 1
ATOM 9694 C C . ALA B 1 501 ? -20.016 -26.516 -13.938 1 84.31 501 ALA B C 1
ATOM 9696 O O . ALA B 1 501 ? -21.188 -26.859 -14.031 1 84.31 501 ALA B O 1
ATOM 9697 N N . ILE B 1 502 ? -19.109 -27 -14.727 1 87.81 502 ILE B N 1
ATOM 9698 C CA . ILE B 1 502 ? -19.391 -27.953 -15.797 1 87.81 502 ILE B CA 1
ATOM 9699 C C . ILE B 1 502 ? -19.812 -29.281 -15.195 1 87.81 502 ILE B C 1
ATOM 9701 O O . ILE B 1 502 ? -20.75 -29.922 -15.68 1 87.81 502 ILE B O 1
ATOM 9705 N N . VAL B 1 503 ? -19.172 -29.703 -14.148 1 91.12 503 VAL B N 1
ATOM 9706 C CA . VAL B 1 503 ? -19.469 -30.984 -13.531 1 91.12 503 VAL B CA 1
ATOM 9707 C C . VAL B 1 503 ? -20.859 -30.969 -12.914 1 91.12 503 VAL B C 1
ATOM 9709 O O . VAL B 1 503 ? -21.625 -31.922 -13.047 1 91.12 503 VAL B O 1
ATOM 9712 N N . ILE B 1 504 ? -21.203 -29.891 -12.258 1 88.75 504 ILE B N 1
ATOM 9713 C CA . ILE B 1 504 ? -22.531 -29.766 -11.664 1 88.75 504 ILE B CA 1
ATOM 9714 C C . ILE B 1 504 ? -23.594 -29.781 -12.758 1 88.75 504 ILE B C 1
ATOM 9716 O O . ILE B 1 504 ? -24.641 -30.406 -12.617 1 88.75 504 ILE B O 1
ATOM 9720 N N . ALA B 1 505 ? -23.266 -29.078 -13.828 1 87 505 ALA B N 1
ATOM 9721 C CA . ALA B 1 505 ? -24.188 -29.062 -14.961 1 87 505 ALA B CA 1
ATOM 9722 C C . ALA B 1 505 ? -24.359 -30.438 -15.57 1 87 505 ALA B C 1
ATOM 9724 O O . ALA B 1 505 ? -25.453 -30.844 -15.953 1 87 505 ALA B O 1
ATOM 9725 N N . MET B 1 506 ? -23.344 -31.203 -15.68 1 91.5 506 MET B N 1
ATOM 9726 C CA . MET B 1 506 ? -23.375 -32.531 -16.25 1 91.5 506 MET B CA 1
ATOM 9727 C C . MET B 1 506 ? -24.188 -33.5 -15.367 1 91.5 506 MET B C 1
ATOM 9729 O O . MET B 1 506 ? -24.938 -34.312 -15.867 1 91.5 506 MET B O 1
ATOM 9733 N N . VAL B 1 507 ? -24.031 -33.344 -14.055 1 93.25 507 VAL B N 1
ATOM 9734 C CA . VAL B 1 507 ? -24.766 -34.188 -13.125 1 93.25 507 VAL B CA 1
ATOM 9735 C C . VAL B 1 507 ? -26.25 -33.875 -13.219 1 93.25 507 VAL B C 1
ATOM 9737 O O . VAL B 1 507 ? -27.094 -34.781 -13.141 1 93.25 507 VAL B O 1
ATOM 9740 N N . ASP B 1 508 ? -26.547 -32.625 -13.391 1 89.25 508 ASP B N 1
ATOM 9741 C CA . ASP B 1 508 ? -27.938 -32.219 -13.477 1 89.25 508 ASP B CA 1
ATOM 9742 C C . ASP B 1 508 ? -28.594 -32.719 -14.758 1 89.25 508 ASP B C 1
ATOM 9744 O O . ASP B 1 508 ? -29.719 -33.219 -14.727 1 89.25 508 ASP B O 1
ATOM 9748 N N . VAL B 1 509 ? -27.891 -32.719 -15.883 1 88.38 509 VAL B N 1
ATOM 9749 C CA . VAL B 1 509 ? -28.484 -33.031 -17.188 1 88.38 509 VAL B CA 1
ATOM 9750 C C . VAL B 1 509 ? -28.359 -34.531 -17.469 1 88.38 509 VAL B C 1
ATOM 9752 O O . VAL B 1 509 ? -29.281 -35.125 -17.984 1 88.38 509 VAL B O 1
ATOM 9755 N N . MET B 1 510 ? -27.25 -35.125 -17.172 1 92.31 510 MET B N 1
ATOM 9756 C CA . MET B 1 510 ? -26.984 -36.5 -17.609 1 92.31 510 MET B CA 1
ATOM 9757 C C . MET B 1 510 ? -27.125 -37.469 -16.453 1 92.31 510 MET B C 1
ATOM 9759 O O . MET B 1 510 ? -27.562 -38.625 -16.641 1 92.31 510 MET B O 1
ATOM 9763 N N . GLY B 1 511 ? -26.656 -37.094 -15.305 1 92.06 511 GLY B N 1
ATOM 9764 C CA . GLY B 1 511 ? -26.641 -38 -14.172 1 92.06 511 GLY B CA 1
ATOM 9765 C C . GLY B 1 511 ? -25.25 -38.25 -13.641 1 92.06 511 GLY B C 1
ATOM 9766 O O . GLY B 1 511 ? -24.266 -37.781 -14.211 1 92.06 511 GLY B O 1
ATOM 9767 N N . VAL B 1 512 ? -25.141 -39 -12.594 1 94.88 512 VAL B N 1
ATOM 9768 C CA . VAL B 1 512 ? -23.891 -39.188 -11.852 1 94.88 512 VAL B CA 1
ATOM 9769 C C . VAL B 1 512 ? -22.953 -40.094 -12.641 1 94.88 512 VAL B C 1
ATOM 9771 O O . VAL B 1 512 ? -21.766 -39.812 -12.758 1 94.88 512 VAL B O 1
ATOM 9774 N N . TRP B 1 513 ? -23.406 -41.188 -13.25 1 95.38 513 TRP B N 1
ATOM 9775 C CA . TRP B 1 513 ? -22.562 -42.156 -13.93 1 95.38 513 TRP B CA 1
ATOM 9776 C C . TRP B 1 513 ? -22.062 -41.594 -15.266 1 95.38 513 TRP B C 1
ATOM 9778 O O . TRP B 1 513 ? -20.922 -41.812 -15.648 1 95.38 513 TRP B O 1
ATOM 9788 N N . GLU B 1 514 ? -22.906 -40.906 -15.977 1 95.56 514 GLU B N 1
ATOM 9789 C CA . GLU B 1 514 ? -22.5 -40.281 -17.234 1 95.56 514 GLU B CA 1
ATOM 9790 C C . GLU B 1 514 ? -21.469 -39.188 -16.984 1 95.56 514 GLU B C 1
ATOM 9792 O O . GLU B 1 514 ? -20.5 -39.062 -17.75 1 95.56 514 GLU B O 1
ATOM 9797 N N . ALA B 1 515 ? -21.766 -38.469 -15.906 1 96.56 515 ALA B N 1
ATOM 9798 C CA . ALA B 1 515 ? -20.797 -37.438 -15.562 1 96.56 515 ALA B CA 1
ATOM 9799 C C . ALA B 1 515 ? -19.453 -38.062 -15.188 1 96.56 515 ALA B C 1
ATOM 9801 O O . ALA B 1 515 ? -18.391 -37.531 -15.523 1 96.56 515 ALA B O 1
ATOM 9802 N N . PHE B 1 516 ? -19.484 -39.25 -14.523 1 96.44 516 PHE B N 1
ATOM 9803 C CA . PHE B 1 516 ? -18.281 -39.969 -14.148 1 96.44 516 PHE B CA 1
ATOM 9804 C C . PHE B 1 516 ? -17.484 -40.375 -15.383 1 96.44 516 PHE B C 1
ATOM 9806 O O . PHE B 1 516 ? -16.266 -40.219 -15.43 1 96.44 516 PHE B O 1
ATOM 9813 N N . VAL B 1 517 ? -18.125 -40.781 -16.406 1 96.75 517 VAL B N 1
ATOM 9814 C CA . VAL B 1 517 ? -17.469 -41.281 -17.609 1 96.75 517 VAL B CA 1
ATOM 9815 C C . VAL B 1 517 ? -16.828 -40.094 -18.359 1 96.75 517 VAL B C 1
ATOM 9817 O O . VAL B 1 517 ? -15.719 -40.219 -18.891 1 96.75 517 VAL B O 1
ATOM 9820 N N . VAL B 1 518 ? -17.516 -39.031 -18.359 1 95.75 518 VAL B N 1
ATOM 9821 C CA . VAL B 1 518 ? -16.969 -37.844 -19.031 1 95.75 518 VAL B CA 1
ATOM 9822 C C . VAL B 1 518 ? -15.734 -37.344 -18.281 1 95.75 518 VAL B C 1
ATOM 9824 O O . VAL B 1 518 ? -14.719 -37.031 -18.906 1 95.75 518 VAL B O 1
ATOM 9827 N N . CYS B 1 519 ? -15.758 -37.281 -16.984 1 96.19 519 CYS B N 1
ATOM 9828 C CA . CYS B 1 519 ? -14.617 -36.844 -16.188 1 96.19 519 CYS B CA 1
ATOM 9829 C C . CYS B 1 519 ? -13.438 -37.781 -16.344 1 96.19 519 CYS B C 1
ATOM 9831 O O . CYS B 1 519 ? -12.289 -37.344 -16.422 1 96.19 519 CYS B O 1
ATOM 9833 N N . LEU B 1 520 ? -13.75 -39.031 -16.422 1 96.88 520 LEU B N 1
ATOM 9834 C CA . LEU B 1 520 ? -12.711 -40.031 -16.641 1 96.88 520 LEU B CA 1
ATOM 9835 C C . LEU B 1 520 ? -12.07 -39.875 -18.031 1 96.88 520 LEU B C 1
ATOM 9837 O O . LEU B 1 520 ? -10.852 -39.969 -18.172 1 96.88 520 LEU B O 1
ATOM 9841 N N . GLY B 1 521 ? -12.922 -39.625 -19 1 96.38 521 GLY B N 1
ATOM 9842 C CA . GLY B 1 521 ? -12.422 -39.406 -20.328 1 96.38 521 GLY B CA 1
ATOM 9843 C C . GLY B 1 521 ? -11.5 -38.188 -20.422 1 96.38 521 GLY B C 1
ATOM 9844 O O . GLY B 1 521 ? -10.461 -38.25 -21.078 1 96.38 521 GLY B O 1
ATOM 9845 N N . VAL B 1 522 ? -11.828 -37.125 -19.719 1 95.44 522 VAL B N 1
ATOM 9846 C CA . VAL B 1 522 ? -11.008 -35.906 -19.734 1 95.44 522 VAL B CA 1
ATOM 9847 C C . VAL B 1 522 ? -9.688 -36.156 -19 1 95.44 522 VAL B C 1
ATOM 9849 O O . VAL B 1 522 ? -8.633 -35.688 -19.438 1 95.44 522 VAL B O 1
ATOM 9852 N N . CYS B 1 523 ? -9.742 -36.844 -17.891 1 94.75 523 CYS B N 1
ATOM 9853 C CA . CYS B 1 523 ? -8.539 -37.188 -17.141 1 94.75 523 CYS B CA 1
ATOM 9854 C C . CYS B 1 523 ? -7.578 -38.031 -17.984 1 94.75 523 CYS B C 1
ATOM 9856 O O . CYS B 1 523 ? -6.383 -37.75 -18.047 1 94.75 523 CYS B O 1
ATOM 9858 N N . VAL B 1 524 ? -8.109 -39.031 -18.734 1 94.81 524 VAL B N 1
ATOM 9859 C CA . VAL B 1 524 ? -7.297 -39.906 -19.562 1 94.81 524 VAL B CA 1
ATOM 9860 C C . VAL B 1 524 ? -6.734 -39.094 -20.75 1 94.81 524 VAL B C 1
ATOM 9862 O O . VAL B 1 524 ? -5.598 -39.344 -21.172 1 94.81 524 VAL B O 1
ATOM 9865 N N . ALA B 1 525 ? -7.461 -38.188 -21.219 1 94.69 525 ALA B N 1
ATOM 9866 C CA . ALA B 1 525 ? -7 -37.344 -22.312 1 94.69 525 ALA B CA 1
ATOM 9867 C C . ALA B 1 525 ? -5.797 -36.5 -21.891 1 94.69 525 ALA B C 1
ATOM 9869 O O . ALA B 1 525 ? -4.84 -36.375 -22.656 1 94.69 525 ALA B O 1
ATOM 9870 N N . TRP B 1 526 ? -5.824 -36 -20.719 1 93.5 526 TRP B N 1
ATOM 9871 C CA . TRP B 1 526 ? -4.711 -35.188 -20.25 1 93.5 526 TRP B CA 1
ATOM 9872 C C . TRP B 1 526 ? -3.49 -36.062 -19.953 1 93.5 526 TRP B C 1
ATOM 9874 O O . TRP B 1 526 ? -2.352 -35.625 -20.141 1 93.5 526 TRP B O 1
ATOM 9884 N N . LEU B 1 527 ? -3.695 -37.25 -19.5 1 92.62 527 LEU B N 1
ATOM 9885 C CA . LEU B 1 527 ? -2.586 -38.156 -19.297 1 92.62 527 LEU B CA 1
ATOM 9886 C C . LEU B 1 527 ? -1.961 -38.562 -20.641 1 92.62 527 LEU B C 1
ATOM 9888 O O . LEU B 1 527 ? -0.746 -38.75 -20.719 1 92.62 527 LEU B O 1
ATOM 9892 N N . TRP B 1 528 ? -2.787 -38.625 -21.578 1 92 528 TRP B N 1
ATOM 9893 C CA . TRP B 1 528 ? -2.309 -38.906 -22.922 1 92 528 TRP B CA 1
ATOM 9894 C C . TRP B 1 528 ? -1.473 -37.781 -23.484 1 92 528 TRP B C 1
ATOM 9896 O O . TRP B 1 528 ? -0.443 -38 -24.125 1 92 528 TRP B O 1
ATOM 9906 N N . VAL B 1 529 ? -1.871 -36.594 -23.219 1 88.25 529 VAL B N 1
ATOM 9907 C CA . VAL B 1 529 ? -1.128 -35.406 -23.656 1 88.25 529 VAL B CA 1
ATOM 9908 C C . VAL B 1 529 ? 0.248 -35.406 -23 1 88.25 529 VAL B C 1
ATOM 9910 O O . VAL B 1 529 ? 1.246 -35.062 -23.641 1 88.25 529 VAL B O 1
ATOM 9913 N N . PHE B 1 530 ? 0.359 -35.812 -21.844 1 86.44 530 PHE B N 1
ATOM 9914 C CA . PHE B 1 530 ? 1.628 -35.875 -21.125 1 86.44 530 PHE B CA 1
ATOM 9915 C C . PHE B 1 530 ? 2.545 -36.938 -21.75 1 86.44 530 PHE B C 1
ATOM 9917 O O . PHE B 1 530 ? 3.727 -36.656 -21.969 1 86.44 530 PHE B O 1
ATOM 9924 N N . ASP B 1 531 ? 1.956 -38.031 -22 1 84.81 531 ASP B N 1
ATOM 9925 C CA . ASP B 1 531 ? 2.754 -39.125 -22.516 1 84.81 531 ASP B CA 1
ATOM 9926 C C . ASP B 1 531 ? 3.24 -38.844 -23.938 1 84.81 531 ASP B C 1
ATOM 9928 O O . ASP B 1 531 ? 4.383 -39.156 -24.281 1 84.81 531 ASP B O 1
ATOM 9932 N N . TRP B 1 532 ? 2.443 -38.25 -24.656 1 80.5 532 TRP B N 1
ATOM 9933 C CA . TRP B 1 532 ? 2.76 -38.062 -26.078 1 80.5 532 TRP B CA 1
ATOM 9934 C C . TRP B 1 532 ? 3.648 -36.844 -26.266 1 80.5 532 TRP B C 1
ATOM 9936 O O . TRP B 1 532 ? 4.613 -36.875 -27.031 1 80.5 532 TRP B O 1
ATOM 9946 N N . HIS B 1 533 ? 3.402 -35.781 -25.578 1 74.38 533 HIS B N 1
ATOM 9947 C CA . HIS B 1 533 ? 4.066 -34.531 -25.906 1 74.38 533 HIS B CA 1
ATOM 9948 C C . HIS B 1 533 ? 5.176 -34.219 -24.906 1 74.38 533 HIS B C 1
ATOM 9950 O O . HIS B 1 533 ? 6.238 -33.719 -25.297 1 74.38 533 HIS B O 1
ATOM 9956 N N . PHE B 1 534 ? 5.117 -34.656 -23.734 1 76.31 534 PHE B N 1
ATOM 9957 C CA . PHE B 1 534 ? 5.969 -34.031 -22.734 1 76.31 534 PHE B CA 1
ATOM 9958 C C . PHE B 1 534 ? 6.992 -35.031 -22.188 1 76.31 534 PHE B C 1
ATOM 9960 O O . PHE B 1 534 ? 8.109 -34.625 -21.844 1 76.31 534 PHE B O 1
ATOM 9967 N N . LYS B 1 535 ? 6.688 -36.219 -22.219 1 77.44 535 LYS B N 1
ATOM 9968 C CA . LYS B 1 535 ? 7.551 -37.219 -21.594 1 77.44 535 LYS B CA 1
ATOM 9969 C C . LYS B 1 535 ? 8.922 -37.25 -22.266 1 77.44 535 LYS B C 1
ATOM 9971 O O . LYS B 1 535 ? 9.945 -37.344 -21.578 1 77.44 535 LYS B O 1
ATOM 9976 N N . SER B 1 536 ? 8.961 -36.969 -23.562 1 73.62 536 SER B N 1
ATOM 9977 C CA . SER B 1 536 ? 10.211 -37.062 -24.297 1 73.62 536 SER B CA 1
ATOM 9978 C C . SER B 1 536 ? 11.07 -35.812 -24.109 1 73.62 536 SER B C 1
ATOM 9980 O O . SER B 1 536 ? 12.281 -35.844 -24.344 1 73.62 536 SER B O 1
ATOM 9982 N N . ARG B 1 537 ? 10.492 -34.844 -23.547 1 76.19 537 ARG B N 1
ATOM 9983 C CA . ARG B 1 537 ? 11.203 -33.594 -23.438 1 76.19 537 ARG B CA 1
ATOM 9984 C C . ARG B 1 537 ? 11.781 -33.406 -22.047 1 76.19 537 ARG B C 1
ATOM 9986 O O . ARG B 1 537 ? 12.578 -32.5 -21.812 1 76.19 537 ARG B O 1
ATOM 9993 N N . MET B 1 538 ? 11.57 -34.312 -21.234 1 79.75 538 MET B N 1
ATOM 9994 C CA . MET B 1 538 ? 12.039 -34.188 -19.844 1 79.75 538 MET B CA 1
ATOM 9995 C C . MET B 1 538 ? 13.5 -34.594 -19.734 1 79.75 538 MET B C 1
ATOM 9997 O O . MET B 1 538 ? 13.906 -35.625 -20.281 1 79.75 538 MET B O 1
ATOM 10001 N N . PRO B 1 539 ? 14.281 -33.688 -19.125 1 73.06 539 PRO B N 1
ATOM 10002 C CA . PRO B 1 539 ? 15.719 -33.938 -19.094 1 73.06 539 PRO B CA 1
ATOM 10003 C C . PRO B 1 539 ? 16.062 -35.281 -18.422 1 73.06 539 PRO B C 1
ATOM 10005 O O . PRO B 1 539 ? 17 -35.969 -18.844 1 73.06 539 PRO B O 1
ATOM 10008 N N . HIS B 1 540 ? 15.32 -35.688 -17.375 1 66.88 540 HIS B N 1
ATOM 10009 C CA . HIS B 1 540 ? 15.68 -36.906 -16.672 1 66.88 540 HIS B CA 1
ATOM 10010 C C . HIS B 1 540 ? 15.328 -38.125 -17.5 1 66.88 540 HIS B C 1
ATOM 10012 O O . HIS B 1 540 ? 15.953 -39.188 -17.344 1 66.88 540 HIS B O 1
ATOM 10018 N N . ASN B 1 541 ? 14.336 -37.969 -18.297 1 60.69 541 ASN B N 1
ATOM 10019 C CA . ASN B 1 541 ? 13.977 -39.094 -19.156 1 60.69 541 ASN B CA 1
ATOM 10020 C C . ASN B 1 541 ? 14.938 -39.219 -20.328 1 60.69 541 ASN B C 1
ATOM 10022 O O . ASN B 1 541 ? 15.18 -40.344 -20.812 1 60.69 541 ASN B O 1
ATOM 10026 N N . GLN B 1 542 ? 15.484 -38.125 -20.594 1 59.09 542 GLN B N 1
ATOM 10027 C CA . GLN B 1 542 ? 16.422 -38.156 -21.703 1 59.09 542 GLN B CA 1
ATOM 10028 C C . GLN B 1 542 ? 17.719 -38.844 -21.297 1 59.09 542 GLN B C 1
ATOM 10030 O O . GLN B 1 542 ? 18.297 -39.625 -22.078 1 59.09 542 GLN B O 1
ATOM 10035 N N . GLN B 1 543 ? 18.094 -38.531 -20.062 1 56.72 543 GLN B N 1
ATOM 10036 C CA . GLN B 1 543 ? 19.297 -39.188 -19.578 1 56.72 543 GLN B CA 1
ATOM 10037 C C . GLN B 1 543 ? 19.109 -40.719 -19.484 1 56.72 543 GLN B C 1
ATOM 10039 O O . GLN B 1 543 ? 20.016 -41.469 -19.812 1 56.72 543 GLN B O 1
ATOM 10044 N N . MET B 1 544 ? 17.922 -41.062 -19.141 1 53.34 544 MET B N 1
ATOM 10045 C CA . MET B 1 544 ? 17.641 -42.5 -18.984 1 53.34 544 MET B CA 1
ATOM 10046 C C . MET B 1 544 ? 17.641 -43.188 -20.328 1 53.34 544 MET B C 1
ATOM 10048 O O . MET B 1 544 ? 18.109 -44.312 -20.453 1 53.34 544 MET B O 1
ATOM 10052 N N . ARG B 1 545 ? 17.172 -42.531 -21.344 1 53.97 545 ARG B N 1
ATOM 10053 C CA . ARG B 1 545 ? 17.141 -43.156 -22.672 1 53.97 545 ARG B CA 1
ATOM 10054 C C . ARG B 1 545 ? 18.547 -43.312 -23.234 1 53.97 545 ARG B C 1
ATOM 10056 O O . ARG B 1 545 ? 18.844 -44.312 -23.891 1 53.97 545 ARG B O 1
ATOM 10063 N N . GLU B 1 546 ? 19.312 -42.312 -22.906 1 54.59 546 GLU B N 1
ATOM 10064 C CA . GLU B 1 546 ? 20.688 -42.406 -23.406 1 54.59 546 GLU B CA 1
ATOM 10065 C C . GLU B 1 546 ? 21.453 -43.531 -22.719 1 54.59 546 GLU B C 1
ATOM 10067 O O . GLU B 1 546 ? 22.234 -44.219 -23.359 1 54.59 546 GLU B O 1
ATOM 10072 N N . GLU B 1 547 ? 21.141 -43.594 -21.438 1 54.72 547 GLU B N 1
ATOM 10073 C CA . GLU B 1 547 ? 21.781 -44.688 -20.703 1 54.72 547 GLU B CA 1
ATOM 10074 C C . GLU B 1 547 ? 21.297 -46.031 -21.219 1 54.72 547 GLU B C 1
ATOM 10076 O O . GLU B 1 547 ? 22.078 -46.969 -21.344 1 54.72 547 GLU B O 1
ATOM 10081 N N . GLU B 1 548 ? 20.094 -46.031 -21.562 1 53.75 548 GLU B N 1
ATOM 10082 C CA . GLU B 1 548 ? 19.531 -47.25 -22.078 1 53.75 548 GLU B CA 1
ATOM 10083 C C . GLU B 1 548 ? 20.062 -47.562 -23.484 1 53.75 548 GLU B C 1
ATOM 10085 O O . GLU B 1 548 ? 20.359 -48.719 -23.812 1 53.75 548 GLU B O 1
ATOM 10090 N N . ARG B 1 549 ? 20.156 -46.531 -24.234 1 54.59 549 ARG B N 1
ATOM 10091 C CA . ARG B 1 549 ? 20.719 -46.688 -25.562 1 54.59 549 ARG B CA 1
ATOM 10092 C C . ARG B 1 549 ? 22.188 -47.062 -25.5 1 54.59 549 ARG B C 1
ATOM 10094 O O . ARG B 1 549 ? 22.656 -47.906 -26.297 1 54.59 549 ARG B O 1
ATOM 10101 N N . SER B 1 550 ? 22.844 -46.406 -24.594 1 53.56 550 SER B N 1
ATOM 10102 C CA . SER B 1 550 ? 24.25 -46.719 -24.422 1 53.56 550 SER B CA 1
ATOM 10103 C C . SER B 1 550 ? 24.422 -48.156 -23.953 1 53.56 550 SER B C 1
ATOM 10105 O O . SER B 1 550 ? 25.328 -48.875 -24.391 1 53.56 550 SER B O 1
ATOM 10107 N N . LYS B 1 551 ? 23.578 -48.625 -23.109 1 54.69 551 LYS B N 1
ATOM 10108 C CA . LYS B 1 551 ? 23.609 -50 -22.641 1 54.69 551 LYS B CA 1
ATOM 10109 C C . LYS B 1 551 ? 23.234 -50.969 -23.766 1 54.69 551 LYS B C 1
ATOM 10111 O O . LYS B 1 551 ? 23.812 -52.031 -23.891 1 54.69 551 LYS B O 1
ATOM 10116 N N . LYS B 1 552 ? 22.328 -50.562 -24.531 1 54.59 552 LYS B N 1
ATOM 10117 C CA . LYS B 1 552 ? 21.953 -51.406 -25.656 1 54.59 552 LYS B CA 1
ATOM 10118 C C . LYS B 1 552 ? 23.078 -51.531 -26.672 1 54.59 552 LYS B C 1
ATOM 10120 O O . LYS B 1 552 ? 23.312 -52.594 -27.25 1 54.59 552 LYS B O 1
ATOM 10125 N N . LYS B 1 553 ? 23.734 -50.406 -26.906 1 54.75 553 LYS B N 1
ATOM 10126 C CA . LYS B 1 553 ? 24.891 -50.438 -27.812 1 54.75 553 LYS B CA 1
ATOM 10127 C C . LYS B 1 553 ? 26 -51.312 -27.25 1 54.75 553 LYS B C 1
ATOM 10129 O O . LYS B 1 553 ? 26.703 -52 -28 1 54.75 553 LYS B O 1
ATOM 10134 N N . GLN B 1 554 ? 26.078 -51.125 -25.938 1 51.12 554 GLN B N 1
ATOM 10135 C CA . GLN B 1 554 ? 27.094 -51.969 -25.328 1 51.12 554 GLN B CA 1
ATOM 10136 C C . GLN B 1 554 ? 26.688 -53.438 -25.391 1 51.12 554 GLN B C 1
ATOM 10138 O O . GLN B 1 554 ? 27.547 -54.312 -25.406 1 51.12 554 GLN B O 1
ATOM 10143 N N . ARG B 1 555 ? 25.375 -53.688 -25.328 1 48.25 555 ARG B N 1
ATOM 10144 C CA . ARG B 1 555 ? 24.922 -55.062 -25.359 1 48.25 555 ARG B CA 1
ATOM 10145 C C . ARG B 1 555 ? 24.859 -55.594 -26.781 1 48.25 555 ARG B C 1
ATOM 10147 O O . ARG B 1 555 ? 24.5 -56.75 -27 1 48.25 555 ARG B O 1
ATOM 10154 N N . SER B 1 556 ? 24.906 -54.719 -27.812 1 43.5 556 SER B N 1
ATOM 10155 C CA . SER B 1 556 ? 24.938 -55.312 -29.156 1 43.5 556 SER B CA 1
ATOM 10156 C C . SER B 1 556 ? 26.188 -56.156 -29.359 1 43.5 556 SER B C 1
ATOM 10158 O O . SER B 1 556 ? 27.312 -55.688 -29.141 1 43.5 556 SER B O 1
ATOM 10160 N N . PRO B 1 557 ? 26.203 -57.5 -29.328 1 38.62 557 PRO B N 1
ATOM 10161 C CA . PRO B 1 557 ? 27.266 -58.5 -29.5 1 38.62 557 PRO B CA 1
ATOM 10162 C C . PRO B 1 557 ? 28.141 -58.219 -30.719 1 38.62 557 PRO B C 1
ATOM 10164 O O . PRO B 1 557 ? 27.688 -57.625 -31.688 1 38.62 557 PRO B O 1
ATOM 10167 N N . LEU B 1 558 ? 29.531 -58.344 -30.766 1 40.53 558 LEU B N 1
ATOM 10168 C CA . LEU B 1 558 ? 30.672 -58.5 -31.672 1 40.53 558 LEU B CA 1
ATOM 10169 C C . LEU B 1 558 ? 30.344 -59.531 -32.75 1 40.53 558 LEU B C 1
ATOM 10171 O O . LEU B 1 558 ? 31.172 -60.344 -33.125 1 40.53 558 LEU B O 1
ATOM 10175 N N . ARG B 1 559 ? 29.203 -60 -33.031 1 35.22 559 ARG B N 1
ATOM 10176 C CA . ARG B 1 559 ? 29.062 -61.156 -33.938 1 35.22 559 ARG B CA 1
ATOM 10177 C C . ARG B 1 559 ? 29.406 -60.75 -35.375 1 35.22 559 ARG B C 1
ATOM 10179 O O . ARG B 1 559 ? 29.594 -61.625 -36.25 1 35.22 559 ARG B O 1
ATOM 10186 N N . THR B 1 560 ? 29.25 -59.5 -35.844 1 35.81 560 THR B N 1
ATOM 10187 C CA . THR B 1 560 ? 29.234 -59.438 -37.281 1 35.81 560 THR B CA 1
ATOM 10188 C C . THR B 1 560 ? 30.656 -59.438 -37.844 1 35.81 560 THR B C 1
ATOM 10190 O O . THR B 1 560 ? 30.844 -59.25 -39.062 1 35.81 560 THR B O 1
ATOM 10193 N N . ARG B 1 561 ? 31.719 -59.438 -37.062 1 35.62 561 ARG B N 1
ATOM 10194 C CA . ARG B 1 561 ? 33.031 -59.375 -37.719 1 35.62 561 ARG B CA 1
ATOM 10195 C C . ARG B 1 561 ? 33.375 -60.688 -38.406 1 35.62 561 ARG B C 1
ATOM 10197 O O . ARG B 1 561 ? 34.438 -60.844 -38.969 1 35.62 561 ARG B O 1
ATOM 10204 N N . LYS B 1 562 ? 32.75 -61.781 -38.156 1 32.53 562 LYS B N 1
ATOM 10205 C CA . LYS B 1 562 ? 33.406 -63 -38.625 1 32.53 562 LYS B CA 1
ATOM 10206 C C . LYS B 1 562 ? 33.312 -63.125 -40.125 1 32.53 562 LYS B C 1
ATOM 10208 O O . LYS B 1 562 ? 34.094 -63.812 -40.75 1 32.53 562 LYS B O 1
ATOM 10213 N N . LYS B 1 563 ? 32.25 -62.781 -40.75 1 32.41 563 LYS B N 1
ATOM 10214 C CA . LYS B 1 563 ? 32.094 -63.5 -42.031 1 32.41 563 LYS B CA 1
ATOM 10215 C C . LYS B 1 563 ? 33 -62.906 -43.094 1 32.41 563 LYS B C 1
ATOM 10217 O O . LYS B 1 563 ? 33.281 -63.562 -44.094 1 32.41 563 LYS B O 1
ATOM 10222 N N . LYS B 1 564 ? 33.188 -61.625 -43.125 1 30.7 564 LYS B N 1
ATOM 10223 C CA . LYS B 1 564 ? 33.656 -61.188 -44.438 1 30.7 564 LYS B CA 1
ATOM 10224 C C . LYS B 1 564 ? 35.156 -61.375 -44.562 1 30.7 564 LYS B C 1
ATOM 10226 O O . LYS B 1 564 ? 35.812 -60.781 -45.438 1 30.7 564 LYS B O 1
ATOM 10231 N N . LYS B 1 565 ? 35.781 -62.062 -43.625 1 29.69 565 LYS B N 1
ATOM 10232 C CA . LYS B 1 565 ? 37.25 -62.094 -43.719 1 29.69 565 LYS B CA 1
ATOM 10233 C C . LYS B 1 565 ? 37.688 -62.875 -44.938 1 29.69 565 LYS B C 1
ATOM 10235 O O . LYS B 1 565 ? 38.875 -63 -45.219 1 29.69 565 LYS B O 1
ATOM 10240 N N . ASN B 1 566 ? 36.875 -63.719 -45.531 1 26.7 566 ASN B N 1
ATOM 10241 C CA . ASN B 1 566 ? 37.531 -64.75 -46.344 1 26.7 566 ASN B CA 1
ATOM 10242 C C . ASN B 1 566 ? 38.125 -64.188 -47.625 1 26.7 566 ASN B C 1
ATOM 10244 O O . ASN B 1 566 ? 39 -64.75 -48.219 1 26.7 566 ASN B O 1
ATOM 10248 N N . ALA B 1 567 ? 37.344 -63.375 -48.344 1 26.52 567 ALA B N 1
ATOM 10249 C CA . ALA B 1 567 ? 37.594 -63.531 -49.781 1 26.52 567 ALA B CA 1
ATOM 10250 C C . ALA B 1 567 ? 38.938 -62.969 -50.188 1 26.52 567 ALA B C 1
ATOM 10252 O O . ALA B 1 567 ? 39.594 -63.469 -51.094 1 26.52 567 ALA B O 1
ATOM 10253 N N . VAL B 1 568 ? 39.25 -61.656 -49.906 1 26.81 568 VAL B N 1
ATOM 10254 C CA . VAL B 1 568 ? 40.156 -61.031 -50.844 1 26.81 568 VAL B CA 1
ATOM 10255 C C . VAL B 1 568 ? 41.594 -61.375 -50.5 1 26.81 568 VAL B C 1
ATOM 10257 O O . VAL B 1 568 ? 42.25 -60.688 -49.719 1 26.81 568 VAL B O 1
ATOM 10260 N N . GLU B 1 569 ? 41.875 -62.562 -49.969 1 24.28 569 GLU B N 1
ATOM 10261 C CA . GLU B 1 569 ? 43.219 -62.938 -49.5 1 24.28 569 GLU B CA 1
ATOM 10262 C C . GLU B 1 569 ? 44.25 -62.812 -50.625 1 24.28 569 GLU B C 1
ATOM 10264 O O . GLU B 1 569 ? 45.438 -62.875 -50.406 1 24.28 569 GLU B O 1
ATOM 10269 N N . GLU B 1 570 ? 43.844 -63.094 -51.938 1 24.64 570 GLU B N 1
ATOM 10270 C CA . GLU B 1 570 ? 44.844 -63.781 -52.75 1 24.64 570 GLU B CA 1
ATOM 10271 C C . GLU B 1 570 ? 46.031 -62.844 -53.062 1 24.64 570 GLU B C 1
ATOM 10273 O O . GLU B 1 570 ? 47.094 -63.312 -53.5 1 24.64 570 GLU B O 1
ATOM 10278 N N . ALA B 1 571 ? 45.812 -61.594 -53.406 1 24.33 571 ALA B N 1
ATOM 10279 C CA . ALA B 1 571 ? 46.812 -61.125 -54.344 1 24.33 571 ALA B CA 1
ATOM 10280 C C . ALA B 1 571 ? 48.188 -61.062 -53.688 1 24.33 571 ALA B C 1
ATOM 10282 O O . ALA B 1 571 ? 48.281 -60.938 -52.469 1 24.33 571 ALA B O 1
ATOM 10283 N N . GLU B 1 572 ? 49.375 -61.312 -54.438 1 25.45 572 GLU B N 1
ATOM 10284 C CA . GLU B 1 572 ? 50.781 -61.719 -54.375 1 25.45 572 GLU B CA 1
ATOM 10285 C C . GLU B 1 572 ? 51.625 -60.688 -53.656 1 25.45 572 GLU B C 1
ATOM 10287 O O . GLU B 1 572 ? 52.781 -60.5 -53.969 1 25.45 572 GLU B O 1
ATOM 10292 N N . LEU B 1 573 ? 51.031 -59.656 -53 1 23.72 573 LEU B N 1
ATOM 10293 C CA . LEU B 1 573 ? 52 -58.562 -52.844 1 23.72 573 LEU B CA 1
ATOM 10294 C C . LEU B 1 573 ? 53.25 -59.031 -52.125 1 23.72 573 LEU B C 1
ATOM 10296 O O . LEU B 1 573 ? 53.156 -59.844 -51.188 1 23.72 573 LEU B O 1
ATOM 10300 N N . VAL B 1 574 ? 54.438 -58.812 -52.781 1 26 574 VAL B N 1
ATOM 10301 C CA . VAL B 1 574 ? 55.875 -59.062 -52.625 1 26 574 VAL B CA 1
ATOM 10302 C C . VAL B 1 574 ? 56.344 -58.688 -51.219 1 26 574 VAL B C 1
ATOM 10304 O O . VAL B 1 574 ? 55.875 -57.719 -50.656 1 26 574 VAL B O 1
ATOM 10307 N N . ASP B 1 575 ? 57.031 -59.625 -50.469 1 24.19 575 ASP B N 1
ATOM 10308 C CA . ASP B 1 575 ? 57.406 -59.969 -49.125 1 24.19 575 ASP B CA 1
ATOM 10309 C C . ASP B 1 575 ? 58.438 -58.969 -48.562 1 24.19 575 ASP B C 1
ATOM 10311 O O . ASP B 1 575 ? 59.031 -59.219 -47.531 1 24.19 575 ASP B O 1
ATOM 10315 N N . MET B 1 576 ? 58.781 -57.812 -49.281 1 26.61 576 MET B N 1
ATOM 10316 C CA . MET B 1 576 ? 60.031 -57.281 -48.812 1 26.61 576 MET B CA 1
ATOM 10317 C C . MET B 1 576 ? 59.969 -56.969 -47.312 1 26.61 576 MET B C 1
ATOM 10319 O O . MET B 1 576 ? 59.219 -56.062 -46.875 1 26.61 576 MET B O 1
ATOM 10323 N N . ARG B 1 577 ? 60.281 -57.938 -46.531 1 27.69 577 ARG B N 1
ATOM 10324 C CA . ARG B 1 577 ? 60.125 -58 -45.094 1 27.69 577 ARG B CA 1
ATOM 10325 C C . ARG B 1 577 ? 61.094 -57.031 -44.406 1 27.69 577 ARG B C 1
ATOM 10327 O O . ARG B 1 577 ? 62.312 -57.188 -44.438 1 27.69 577 ARG B O 1
ATOM 10334 N N . PRO B 1 578 ? 60.906 -55.688 -44.719 1 28.12 578 PRO B N 1
ATOM 10335 C CA . PRO B 1 578 ? 62.031 -54.969 -44.125 1 28.12 578 PRO B CA 1
ATOM 10336 C C . PRO B 1 578 ? 62.25 -55.312 -42.656 1 28.12 578 PRO B C 1
ATOM 10338 O O . PRO B 1 578 ? 61.312 -55.812 -42 1 28.12 578 PRO B O 1
ATOM 10341 N N . PRO B 1 579 ? 63.469 -55.062 -42.062 1 29.03 579 PRO B N 1
ATOM 10342 C CA . PRO B 1 579 ? 63.969 -55.5 -40.75 1 29.03 579 PRO B CA 1
ATOM 10343 C C . PRO B 1 579 ? 62.969 -55.156 -39.625 1 29.03 579 PRO B C 1
ATOM 10345 O O . PRO B 1 579 ? 62.094 -54.344 -39.812 1 29.03 579 PRO B O 1
ATOM 10348 N N . GLY B 1 580 ? 63.062 -55.812 -38.344 1 24.52 580 GLY B N 1
ATOM 10349 C CA . GLY B 1 580 ? 62.312 -56.062 -37.125 1 24.52 580 GLY B CA 1
ATOM 10350 C C . GLY B 1 580 ? 61.969 -54.812 -36.375 1 24.52 580 GLY B C 1
ATOM 10351 O O . GLY B 1 580 ? 62.844 -54.188 -35.75 1 24.52 580 GLY B O 1
ATOM 10352 N N . VAL B 1 581 ? 61.5 -53.781 -36.906 1 25.97 581 VAL B N 1
ATOM 10353 C CA . VAL B 1 581 ? 61.344 -52.594 -36.031 1 25.97 581 VAL B CA 1
ATOM 10354 C C . VAL B 1 581 ? 60.5 -52.938 -34.812 1 25.97 581 VAL B C 1
ATOM 10356 O O . VAL B 1 581 ? 59.375 -53.469 -34.969 1 25.97 581 VAL B O 1
ATOM 10359 N N . VAL B 1 582 ? 61.156 -53.188 -33.656 1 27.06 582 VAL B N 1
ATOM 10360 C CA . VAL B 1 582 ? 60.594 -53.469 -32.344 1 27.06 582 VAL B CA 1
ATOM 10361 C C . VAL B 1 582 ? 59.469 -52.469 -32.062 1 27.06 582 VAL B C 1
ATOM 10363 O O . VAL B 1 582 ? 59.656 -51.281 -32.125 1 27.06 582 VAL B O 1
ATOM 10366 N N . ARG B 1 583 ? 58.281 -52.844 -32.344 1 25.72 583 ARG B N 1
ATOM 10367 C CA . ARG B 1 583 ? 57.125 -52.062 -31.953 1 25.72 583 ARG B CA 1
ATOM 10368 C C . ARG B 1 583 ? 57.062 -51.875 -30.438 1 25.72 583 ARG B C 1
ATOM 10370 O O . ARG B 1 583 ? 56.844 -52.844 -29.703 1 25.72 583 ARG B O 1
ATOM 10377 N N . HIS B 1 584 ? 58.031 -51.125 -29.922 1 27.88 584 HIS B N 1
ATOM 10378 C CA . HIS B 1 584 ? 57.75 -50.812 -28.516 1 27.88 584 HIS B CA 1
ATOM 10379 C C . HIS B 1 584 ? 56.344 -50.344 -28.328 1 27.88 584 HIS B C 1
ATOM 10381 O O . HIS B 1 584 ? 55.875 -49.406 -29.016 1 27.88 584 HIS B O 1
ATOM 10387 N N . GLU B 1 585 ? 55.469 -51.281 -28.156 1 26.53 585 GLU B N 1
ATOM 10388 C CA . GLU B 1 585 ? 54.125 -50.938 -27.734 1 26.53 585 GLU B CA 1
ATOM 10389 C C . GLU B 1 585 ? 54.125 -49.875 -26.625 1 26.53 585 GLU B C 1
ATOM 10391 O O . GLU B 1 585 ? 54.469 -50.188 -25.469 1 26.53 585 GLU B O 1
ATOM 10396 N N . VAL B 1 586 ? 54.75 -48.75 -26.891 1 27.8 586 VAL B N 1
ATOM 10397 C CA . VAL B 1 586 ? 54.5 -47.75 -25.859 1 27.8 586 VAL B CA 1
ATOM 10398 C C . VAL B 1 586 ? 53.031 -47.719 -25.484 1 27.8 586 VAL B C 1
ATOM 10400 O O . VAL B 1 586 ? 52.156 -47.5 -26.344 1 27.8 586 VAL B O 1
ATOM 10403 N N . GLU B 1 587 ? 52.656 -48.656 -24.625 1 28.02 587 GLU B N 1
ATOM 10404 C CA . GLU B 1 587 ? 51.375 -48.438 -23.969 1 28.02 587 GLU B CA 1
ATOM 10405 C C . GLU B 1 587 ? 51.156 -46.938 -23.703 1 28.02 587 GLU B C 1
ATOM 10407 O O . GLU B 1 587 ? 51.938 -46.312 -23.016 1 28.02 587 GLU B O 1
ATOM 10412 N N . SER B 1 588 ? 50.844 -46.25 -24.703 1 30.66 588 SER B N 1
ATOM 10413 C CA . SER B 1 588 ? 50.469 -44.875 -24.406 1 30.66 588 SER B CA 1
ATOM 10414 C C . SER B 1 588 ? 49.719 -44.781 -23.078 1 30.66 588 SER B C 1
ATOM 10416 O O . SER B 1 588 ? 48.812 -45.562 -22.812 1 30.66 588 SER B O 1
ATOM 10418 N N . PRO B 1 589 ? 50.5 -44.5 -21.984 1 31.52 589 PRO B N 1
ATOM 10419 C CA . PRO B 1 589 ? 49.719 -44.375 -20.75 1 31.52 589 PRO B CA 1
ATOM 10420 C C . PRO B 1 589 ? 48.281 -43.875 -21 1 31.52 589 PRO B C 1
ATOM 10422 O O . PRO B 1 589 ? 48.062 -43.062 -21.906 1 31.52 589 PRO B O 1
ATOM 10425 N N . VAL B 1 590 ? 47.375 -44.781 -21 1 33.25 590 VAL B N 1
ATOM 10426 C CA . VAL B 1 590 ? 46 -44.312 -20.812 1 33.25 590 VAL B CA 1
ATOM 10427 C C . VAL B 1 590 ? 46.031 -42.938 -20.125 1 33.25 590 VAL B C 1
ATOM 10429 O O . VAL B 1 590 ? 46.5 -42.812 -19 1 33.25 590 VAL B O 1
ATOM 10432 N N . GLU B 1 591 ? 46.438 -41.906 -20.812 1 34.56 591 GLU B N 1
ATOM 10433 C CA . GLU B 1 591 ? 46.281 -40.531 -20.297 1 34.56 591 GLU B CA 1
ATOM 10434 C C . GLU B 1 591 ? 45.188 -40.469 -19.234 1 34.56 591 GLU B C 1
ATOM 10436 O O . GLU B 1 591 ? 44.031 -40.812 -19.5 1 34.56 591 GLU B O 1
ATOM 10441 N N . GLU B 1 592 ? 45.469 -40.906 -18.078 1 37.22 592 GLU B N 1
ATOM 10442 C CA . GLU B 1 592 ? 44.625 -40.625 -16.938 1 37.22 592 GLU B CA 1
ATOM 10443 C C . GLU B 1 592 ? 43.75 -39.375 -17.203 1 37.22 592 GLU B C 1
ATOM 10445 O O . GLU B 1 592 ? 44.25 -38.312 -17.562 1 37.22 592 GLU B O 1
ATOM 10450 N N . ALA B 1 593 ? 42.625 -39.531 -17.734 1 44.09 593 ALA B N 1
ATOM 10451 C CA . ALA B 1 593 ? 41.594 -38.469 -17.812 1 44.09 593 ALA B CA 1
ATOM 10452 C C . ALA B 1 593 ? 41.812 -37.406 -16.719 1 44.09 593 ALA B C 1
ATOM 10454 O O . ALA B 1 593 ? 41.625 -37.688 -15.539 1 44.09 593 ALA B O 1
ATOM 10455 N N . ARG B 1 594 ? 42.844 -36.719 -16.688 1 49.59 594 ARG B N 1
ATOM 10456 C CA . ARG B 1 594 ? 43.188 -35.656 -15.734 1 49.59 594 ARG B CA 1
ATOM 10457 C C . ARG B 1 594 ? 41.938 -34.875 -15.336 1 49.59 594 ARG B C 1
ATOM 10459 O O . ARG B 1 594 ? 41.188 -34.406 -16.203 1 49.59 594 ARG B O 1
ATOM 10466 N N . GLU B 1 595 ? 41.438 -35.062 -14.117 1 65.06 595 GLU B N 1
ATOM 10467 C CA . GLU B 1 595 ? 40.281 -34.5 -13.406 1 65.06 595 GLU B CA 1
ATOM 10468 C C . GLU B 1 595 ? 40.312 -32.969 -13.422 1 65.06 595 GLU B C 1
ATOM 10470 O O . GLU B 1 595 ? 41.312 -32.375 -13.039 1 65.06 595 GLU B O 1
ATOM 10475 N N . VAL B 1 596 ? 39.5 -32.312 -14.219 1 76.62 596 VAL B N 1
ATOM 10476 C CA . VAL B 1 596 ? 39.312 -30.859 -14.234 1 76.62 596 VAL B CA 1
ATOM 10477 C C . VAL B 1 596 ? 39 -30.359 -12.82 1 76.62 596 VAL B C 1
ATOM 10479 O O . VAL B 1 596 ? 38.188 -30.969 -12.117 1 76.62 596 VAL B O 1
ATOM 10482 N N . VAL B 1 597 ? 39.875 -29.531 -12.305 1 80.75 597 VAL B N 1
ATOM 10483 C CA . VAL B 1 597 ? 39.688 -28.969 -10.969 1 80.75 597 VAL B CA 1
ATOM 10484 C C . VAL B 1 597 ? 39 -27.609 -11.062 1 80.75 597 VAL B C 1
ATOM 10486 O O . VAL B 1 597 ? 39.469 -26.734 -11.797 1 80.75 597 VAL B O 1
ATOM 10489 N N . LEU B 1 598 ? 37.906 -27.516 -10.5 1 88.06 598 LEU B N 1
ATOM 10490 C CA . LEU B 1 598 ? 37.219 -26.234 -10.359 1 88.06 598 LEU B CA 1
ATOM 10491 C C . LEU B 1 598 ? 37.688 -25.516 -9.094 1 88.06 598 LEU B C 1
ATOM 10493 O O . LEU B 1 598 ? 37.906 -26.156 -8.062 1 88.06 598 LEU B O 1
ATOM 10497 N N . ASP B 1 599 ? 37.844 -24.25 -9.07 1 85.75 599 ASP B N 1
ATOM 10498 C CA . ASP B 1 599 ? 38.25 -23.484 -7.891 1 85.75 599 ASP B CA 1
ATOM 10499 C C . ASP B 1 599 ? 37.094 -23.391 -6.879 1 85.75 599 ASP B C 1
ATOM 10501 O O . ASP B 1 599 ? 37.344 -23.234 -5.68 1 85.75 599 ASP B O 1
ATOM 10505 N N . GLN B 1 600 ? 35.906 -23.312 -7.371 1 89.19 600 GLN B N 1
ATOM 10506 C CA . GLN B 1 600 ? 34.688 -23.25 -6.566 1 89.19 600 GLN B CA 1
ATOM 10507 C C . GLN B 1 600 ? 33.625 -24.203 -7.094 1 89.19 600 GLN B C 1
ATOM 10509 O O . GLN B 1 600 ? 33.625 -24.547 -8.273 1 89.19 600 GLN B O 1
ATOM 10514 N N . PRO B 1 601 ? 32.906 -24.594 -6.152 1 87.88 601 PRO B N 1
ATOM 10515 C CA . PRO B 1 601 ? 31.859 -25.516 -6.613 1 87.88 601 PRO B CA 1
ATOM 10516 C C . PRO B 1 601 ? 30.828 -24.828 -7.52 1 87.88 601 PRO B C 1
ATOM 10518 O O . PRO B 1 601 ? 30.531 -23.656 -7.336 1 87.88 601 PRO B O 1
ATOM 10521 N N . SER B 1 602 ? 30.406 -25.531 -8.508 1 89.81 602 SER B N 1
ATOM 10522 C CA . SER B 1 602 ? 29.406 -25.047 -9.445 1 89.81 602 SER B CA 1
ATOM 10523 C C . SER B 1 602 ? 28 -25.531 -9.07 1 89.81 602 SER B C 1
ATOM 10525 O O . SER B 1 602 ? 27.859 -26.609 -8.492 1 89.81 602 SER B O 1
ATOM 10527 N N . LYS B 1 603 ? 27.031 -24.75 -9.328 1 88.44 603 LYS B N 1
ATOM 10528 C CA . LYS B 1 603 ? 25.656 -25.156 -9.125 1 88.44 603 LYS B CA 1
ATOM 10529 C C . LYS B 1 603 ? 25.078 -25.828 -10.375 1 88.44 603 LYS B C 1
ATOM 10531 O O . LYS B 1 603 ? 23.984 -26.391 -10.336 1 88.44 603 LYS B O 1
ATOM 10536 N N . ILE B 1 604 ? 25.859 -25.797 -11.508 1 91.81 604 ILE B N 1
ATOM 10537 C CA . ILE B 1 604 ? 25.375 -26.297 -12.781 1 91.81 604 ILE B CA 1
ATOM 10538 C C . ILE B 1 604 ? 26.219 -27.484 -13.227 1 91.81 604 ILE B C 1
ATOM 10540 O O . ILE B 1 604 ? 25.688 -28.531 -13.602 1 91.81 604 ILE B O 1
ATOM 10544 N N . LEU B 1 605 ? 27.516 -27.344 -13.07 1 91 605 LEU B N 1
ATOM 10545 C CA . LEU B 1 605 ? 28.438 -28.312 -13.648 1 91 605 LEU B CA 1
ATOM 10546 C C . LEU B 1 605 ? 28.703 -29.453 -12.688 1 91 605 LEU B C 1
ATOM 10548 O O . LEU B 1 605 ? 29.312 -29.266 -11.633 1 91 605 LEU B O 1
ATOM 10552 N N . THR B 1 606 ? 28.172 -30.625 -13.086 1 87.12 606 THR B N 1
ATOM 10553 C CA . THR B 1 606 ? 28.5 -31.859 -12.375 1 87.12 606 THR B CA 1
ATOM 10554 C C . THR B 1 606 ? 29.828 -32.438 -12.883 1 87.12 606 THR B C 1
ATOM 10556 O O . THR B 1 606 ? 30.344 -31.984 -13.914 1 87.12 606 THR B O 1
ATOM 10559 N N . ALA B 1 607 ? 30.312 -33.406 -12.211 1 85.88 607 ALA B N 1
ATOM 10560 C CA . ALA B 1 607 ? 31.578 -34.031 -12.602 1 85.88 607 ALA B CA 1
ATOM 10561 C C . ALA B 1 607 ? 31.484 -34.625 -14 1 85.88 607 ALA B C 1
ATOM 10563 O O . ALA B 1 607 ? 32.438 -34.531 -14.789 1 85.88 607 ALA B O 1
ATOM 10564 N N . ALA B 1 608 ? 30.375 -35.188 -14.273 1 85.12 608 ALA B N 1
ATOM 10565 C CA . ALA B 1 608 ? 30.172 -35.781 -15.586 1 85.12 608 ALA B CA 1
ATOM 10566 C C . ALA B 1 608 ? 30.156 -34.75 -16.688 1 85.12 608 ALA B C 1
ATOM 10568 O O . ALA B 1 608 ? 30.719 -34.938 -17.766 1 85.12 608 ALA B O 1
ATOM 10569 N N . ARG B 1 609 ? 29.531 -33.656 -16.438 1 89.94 609 ARG B N 1
ATOM 10570 C CA . ARG B 1 609 ? 29.453 -32.562 -17.422 1 89.94 609 ARG B CA 1
ATOM 10571 C C . ARG B 1 609 ? 30.812 -31.922 -17.641 1 89.94 609 ARG B C 1
ATOM 10573 O O . ARG B 1 609 ? 31.156 -31.547 -18.766 1 89.94 609 ARG B O 1
ATOM 10580 N N . LEU B 1 610 ? 31.484 -31.828 -16.578 1 90.94 610 LEU B N 1
ATOM 10581 C CA . LEU B 1 610 ? 32.781 -31.203 -16.625 1 90.94 610 LEU B CA 1
ATOM 10582 C C . LEU B 1 610 ? 33.75 -32.031 -17.5 1 90.94 610 LEU B C 1
ATOM 10584 O O . LEU B 1 610 ? 34.562 -31.453 -18.25 1 90.94 610 LEU B O 1
ATOM 10588 N N . ARG B 1 611 ? 33.656 -33.281 -17.375 1 87.94 611 ARG B N 1
ATOM 10589 C CA . ARG B 1 611 ? 34.5 -34.156 -18.172 1 87.94 611 ARG B CA 1
ATOM 10590 C C . ARG B 1 611 ? 34.219 -34 -19.656 1 87.94 611 ARG B C 1
ATOM 10592 O O . ARG B 1 611 ? 35.156 -33.938 -20.469 1 87.94 611 ARG B O 1
ATOM 10599 N N . ARG B 1 612 ? 33 -33.906 -19.984 1 90.06 612 ARG B N 1
ATOM 10600 C CA . ARG B 1 612 ? 32.594 -33.75 -21.375 1 90.06 612 ARG B CA 1
ATOM 10601 C C . ARG B 1 612 ? 33.031 -32.375 -21.922 1 90.06 612 ARG B C 1
ATOM 10603 O O . ARG B 1 612 ? 33.406 -32.281 -23.078 1 90.06 612 ARG B O 1
ATOM 10610 N N . LEU B 1 613 ? 32.938 -31.422 -21.109 1 93 613 LEU B N 1
ATOM 10611 C CA . LEU B 1 613 ? 33.312 -30.078 -21.516 1 93 613 LEU B CA 1
ATOM 10612 C C . LEU B 1 613 ? 34.812 -29.969 -21.672 1 93 613 LEU B C 1
ATOM 10614 O O . LEU B 1 613 ? 35.312 -29.266 -22.562 1 93 613 LEU B O 1
ATOM 10618 N N . ALA B 1 614 ? 35.469 -30.594 -20.781 1 90.75 614 ALA B N 1
ATOM 10619 C CA . ALA B 1 614 ? 36.938 -30.578 -20.844 1 90.75 614 ALA B CA 1
ATOM 10620 C C . ALA B 1 614 ? 37.438 -31.188 -22.156 1 90.75 614 ALA B C 1
ATOM 10622 O O . ALA B 1 614 ? 38.469 -30.797 -22.672 1 90.75 614 ALA B O 1
ATOM 10623 N N . GLU B 1 615 ? 36.688 -32.125 -22.625 1 88.81 615 GLU B N 1
ATOM 10624 C CA . GLU B 1 615 ? 37.031 -32.781 -23.891 1 88.81 615 GLU B CA 1
ATOM 10625 C C . GLU B 1 615 ? 36.781 -31.844 -25.078 1 88.81 615 GLU B C 1
ATOM 10627 O O . GLU B 1 615 ? 37.406 -31.984 -26.125 1 88.81 615 GLU B O 1
ATOM 10632 N N . ALA B 1 616 ? 35.906 -30.969 -24.938 1 91.19 616 ALA B N 1
ATOM 10633 C CA . ALA B 1 616 ? 35.531 -30.078 -26.031 1 91.19 616 ALA B CA 1
ATOM 10634 C C . ALA B 1 616 ? 36.375 -28.812 -26.031 1 91.19 616 ALA B C 1
ATOM 10636 O O . ALA B 1 616 ? 36.625 -28.219 -27.094 1 91.19 616 ALA B O 1
ATOM 10637 N N . VAL B 1 617 ? 36.812 -28.359 -24.922 1 92.12 617 VAL B N 1
ATOM 10638 C CA . VAL B 1 617 ? 37.656 -27.172 -24.781 1 92.12 617 VAL B CA 1
ATOM 10639 C C . VAL B 1 617 ? 39.031 -27.469 -25.328 1 92.12 617 VAL B C 1
ATOM 10641 O O . VAL B 1 617 ? 39.531 -28.594 -25.219 1 92.12 617 VAL B O 1
ATOM 10644 N N . PRO B 1 618 ? 39.656 -26.438 -25.922 1 88.25 618 PRO B N 1
ATOM 10645 C CA . PRO B 1 618 ? 41.031 -26.625 -26.391 1 88.25 618 PRO B CA 1
ATOM 10646 C C . PRO B 1 618 ? 41.969 -27.141 -25.297 1 88.25 618 PRO B C 1
ATOM 10648 O O . PRO B 1 618 ? 41.875 -26.703 -24.156 1 88.25 618 PRO B O 1
ATOM 10651 N N . LEU B 1 619 ? 42.844 -28.016 -25.656 1 84.44 619 LEU B N 1
ATOM 10652 C CA . LEU B 1 619 ? 43.688 -28.766 -24.734 1 84.44 619 LEU B CA 1
ATOM 10653 C C . LEU B 1 619 ? 44.5 -27.812 -23.844 1 84.44 619 LEU B C 1
ATOM 10655 O O . LEU B 1 619 ? 44.688 -28.094 -22.672 1 84.44 619 LEU B O 1
ATOM 10659 N N . GLY B 1 620 ? 44.938 -26.734 -24.391 1 82.5 620 GLY B N 1
ATOM 10660 C CA . GLY B 1 620 ? 45.688 -25.781 -23.594 1 82.5 620 GLY B CA 1
ATOM 10661 C C . GLY B 1 620 ? 44.875 -25.219 -22.438 1 82.5 620 GLY B C 1
ATOM 10662 O O . GLY B 1 620 ? 45.438 -24.984 -21.359 1 82.5 620 GLY B O 1
ATOM 10663 N N . GLN B 1 621 ? 43.688 -25.031 -22.641 1 87.06 621 GLN B N 1
ATOM 10664 C CA . GLN B 1 621 ? 42.844 -24.453 -21.625 1 87.06 621 GLN B CA 1
ATOM 10665 C C . GLN B 1 621 ? 42.25 -25.531 -20.703 1 87.06 621 GLN B C 1
ATOM 10667 O O . GLN B 1 621 ? 42.062 -25.297 -19.516 1 87.06 621 GLN B O 1
ATOM 10672 N N . ALA B 1 622 ? 42 -26.75 -21.172 1 87.31 622 ALA B N 1
ATOM 10673 C CA . ALA B 1 622 ? 41.375 -27.844 -20.438 1 87.31 622 ALA B CA 1
ATOM 10674 C C . ALA B 1 622 ? 42.219 -28.281 -19.25 1 87.31 622 ALA B C 1
ATOM 10676 O O . ALA B 1 622 ? 41.688 -28.75 -18.234 1 87.31 622 ALA B O 1
ATOM 10677 N N . MET B 1 623 ? 43.5 -28.078 -19.422 1 82.56 623 MET B N 1
ATOM 10678 C CA . MET B 1 623 ? 44.406 -28.578 -18.391 1 82.56 623 MET B CA 1
ATOM 10679 C C . MET B 1 623 ? 44.625 -27.547 -17.297 1 82.56 623 MET B C 1
ATOM 10681 O O . MET B 1 623 ? 45.156 -27.859 -16.234 1 82.56 623 MET B O 1
ATOM 10685 N N . LYS B 1 624 ? 44.031 -26.453 -17.484 1 86.81 624 LYS B N 1
ATOM 10686 C CA . LYS B 1 624 ? 44.188 -25.391 -16.484 1 86.81 624 LYS B CA 1
ATOM 10687 C C . LYS B 1 624 ? 43.094 -25.469 -15.422 1 86.81 624 LYS B C 1
ATOM 10689 O O . LYS B 1 624 ? 42.156 -26.297 -15.531 1 86.81 624 LYS B O 1
ATOM 10694 N N . THR B 1 625 ? 43.344 -24.719 -14.375 1 88.88 625 THR B N 1
ATOM 10695 C CA . THR B 1 625 ? 42.312 -24.609 -13.344 1 88.88 625 THR B CA 1
ATOM 10696 C C . THR B 1 625 ? 41.188 -23.656 -13.797 1 88.88 625 THR B C 1
ATOM 10698 O O . THR B 1 625 ? 41.469 -22.562 -14.273 1 88.88 625 THR B O 1
ATOM 10701 N N . TRP B 1 626 ? 40.031 -24.203 -13.703 1 92.88 626 TRP B N 1
ATOM 10702 C CA . TRP B 1 626 ? 38.875 -23.391 -14.078 1 92.88 626 TRP B CA 1
ATOM 10703 C C . TRP B 1 626 ? 38.469 -22.5 -12.914 1 92.88 626 TRP B C 1
ATOM 10705 O O . TRP B 1 626 ? 38.094 -23 -11.852 1 92.88 626 TRP B O 1
ATOM 10715 N N . LYS B 1 627 ? 38.406 -21.234 -13.117 1 92.19 627 LYS B N 1
ATOM 10716 C CA . LYS B 1 627 ? 38.062 -20.25 -12.102 1 92.19 627 LYS B CA 1
ATOM 10717 C C . LYS B 1 627 ? 36.688 -19.625 -12.406 1 92.19 627 LYS B C 1
ATOM 10719 O O . LYS B 1 627 ? 36.438 -19.188 -13.531 1 92.19 627 LYS B O 1
ATOM 10724 N N . LEU B 1 628 ? 35.906 -19.562 -11.406 1 93.81 628 LEU B N 1
ATOM 10725 C CA . LEU B 1 628 ? 34.562 -18.969 -11.555 1 93.81 628 LEU B CA 1
ATOM 10726 C C . LEU B 1 628 ? 34.656 -17.438 -11.641 1 93.81 628 LEU B C 1
ATOM 10728 O O . LEU B 1 628 ? 35.062 -16.781 -10.672 1 93.81 628 LEU B O 1
ATOM 10732 N N . GLY B 1 629 ? 34.281 -16.891 -12.688 1 92.44 629 GLY B N 1
ATOM 10733 C CA . GLY B 1 629 ? 34.344 -15.445 -12.867 1 92.44 629 GLY B CA 1
ATOM 10734 C C . GLY B 1 629 ? 33.031 -14.766 -12.477 1 92.44 629 GLY B C 1
ATOM 10735 O O . GLY B 1 629 ? 33.031 -13.625 -12.008 1 92.44 629 GLY B O 1
ATOM 10736 N N . TYR B 1 630 ? 31.969 -15.453 -12.891 1 94.31 630 TYR B N 1
ATOM 10737 C CA . TYR B 1 630 ? 30.656 -14.891 -12.617 1 94.31 630 TYR B CA 1
ATOM 10738 C C . TYR B 1 630 ? 29.641 -15.992 -12.352 1 94.31 630 TYR B C 1
ATOM 10740 O O . TYR B 1 630 ? 29.688 -17.047 -12.977 1 94.31 630 TYR B O 1
ATOM 10748 N N . SER B 1 631 ? 28.766 -15.734 -11.359 1 93.88 631 SER B N 1
ATOM 10749 C CA . SER B 1 631 ? 27.609 -16.578 -11.102 1 93.88 631 SER B CA 1
ATOM 10750 C C . SER B 1 631 ? 26.422 -15.75 -10.617 1 93.88 631 SER B C 1
ATOM 10752 O O . SER B 1 631 ? 26.578 -14.828 -9.812 1 93.88 631 SER B O 1
ATOM 10754 N N . ILE B 1 632 ? 25.312 -16.094 -11.109 1 91.5 632 ILE B N 1
ATOM 10755 C CA . ILE B 1 632 ? 24.094 -15.398 -10.68 1 91.5 632 ILE B CA 1
ATOM 10756 C C . ILE B 1 632 ? 23.906 -15.578 -9.172 1 91.5 632 ILE B C 1
ATOM 10758 O O . ILE B 1 632 ? 23.516 -14.633 -8.477 1 91.5 632 ILE B O 1
ATOM 10762 N N . ALA B 1 633 ? 24.219 -16.703 -8.672 1 85.75 633 ALA B N 1
ATOM 10763 C CA . ALA B 1 633 ? 24.031 -17.016 -7.258 1 85.75 633 ALA B CA 1
ATOM 10764 C C . ALA B 1 633 ? 24.938 -16.172 -6.379 1 85.75 633 ALA B C 1
ATOM 10766 O O . ALA B 1 633 ? 24.547 -15.75 -5.289 1 85.75 633 ALA B O 1
ATOM 10767 N N . ARG B 1 634 ? 26.047 -15.938 -6.871 1 88.06 634 ARG B N 1
ATOM 10768 C CA . ARG B 1 634 ? 27.047 -15.227 -6.074 1 88.06 634 ARG B CA 1
ATOM 10769 C C . ARG B 1 634 ? 27 -13.727 -6.359 1 88.06 634 ARG B C 1
ATOM 10771 O O . ARG B 1 634 ? 27.031 -12.914 -5.434 1 88.06 634 ARG B O 1
ATOM 10778 N N . ASP B 1 635 ? 26.906 -13.336 -7.645 1 90 635 ASP B N 1
ATOM 10779 C CA . ASP B 1 635 ? 27.141 -11.953 -8.055 1 90 635 ASP B CA 1
ATOM 10780 C C . ASP B 1 635 ? 25.812 -11.25 -8.375 1 90 635 ASP B C 1
ATOM 10782 O O . ASP B 1 635 ? 25.797 -10.055 -8.672 1 90 635 ASP B O 1
ATOM 10786 N N . GLY B 1 636 ? 24.75 -11.961 -8.32 1 86.75 636 GLY B N 1
ATOM 10787 C CA . GLY B 1 636 ? 23.484 -11.359 -8.672 1 86.75 636 GLY B CA 1
ATOM 10788 C C . GLY B 1 636 ? 23.188 -11.414 -10.156 1 86.75 636 GLY B C 1
ATOM 10789 O O . GLY B 1 636 ? 24.078 -11.648 -10.969 1 86.75 636 GLY B O 1
ATOM 10790 N N . ALA B 1 637 ? 22.016 -11.094 -10.461 1 85.75 637 ALA B N 1
ATOM 10791 C CA . ALA B 1 637 ? 21.578 -11.195 -11.852 1 85.75 637 ALA B CA 1
ATOM 10792 C C . ALA B 1 637 ? 21.688 -9.859 -12.57 1 85.75 637 ALA B C 1
ATOM 10794 O O . ALA B 1 637 ? 20.781 -9.023 -12.484 1 85.75 637 ALA B O 1
ATOM 10795 N N . SER B 1 638 ? 22.719 -9.633 -13.25 1 88.75 638 SER B N 1
ATOM 10796 C CA . SER B 1 638 ? 22.969 -8.414 -14 1 88.75 638 SER B CA 1
ATOM 10797 C C . SER B 1 638 ? 24 -8.648 -15.109 1 88.75 638 SER B C 1
ATOM 10799 O O . SER B 1 638 ? 25.125 -9.07 -14.844 1 88.75 638 SER B O 1
ATOM 10801 N N . LEU B 1 639 ? 23.578 -8.359 -16.281 1 89.5 639 LEU B N 1
ATOM 10802 C CA . LEU B 1 639 ? 24.469 -8.508 -17.406 1 89.5 639 LEU B CA 1
ATOM 10803 C C . LEU B 1 639 ? 25.656 -7.543 -17.297 1 89.5 639 LEU B C 1
ATOM 10805 O O . LEU B 1 639 ? 26.781 -7.875 -17.688 1 89.5 639 LEU B O 1
ATOM 10809 N N . TRP B 1 640 ? 25.312 -6.426 -16.766 1 86.44 640 TRP B N 1
ATOM 10810 C CA . TRP B 1 640 ? 26.359 -5.434 -16.578 1 86.44 640 TRP B CA 1
ATOM 10811 C C . TRP B 1 640 ? 27.453 -5.965 -15.664 1 86.44 640 TRP B C 1
ATOM 10813 O O . TRP B 1 640 ? 28.656 -5.844 -15.969 1 86.44 640 TRP B O 1
ATOM 10823 N N . THR B 1 641 ? 27.062 -6.578 -14.57 1 90.94 641 THR B N 1
ATOM 10824 C CA . THR B 1 641 ? 28.031 -7.152 -13.633 1 90.94 641 THR B CA 1
ATOM 10825 C C . THR B 1 641 ? 28.797 -8.297 -14.281 1 90.94 641 THR B C 1
ATOM 10827 O O . THR B 1 641 ? 30 -8.453 -14.047 1 90.94 641 THR B O 1
ATOM 10830 N N . LEU B 1 642 ? 28.125 -9.023 -15.016 1 93.25 642 LEU B N 1
ATOM 10831 C CA . LEU B 1 642 ? 28.75 -10.141 -15.719 1 93.25 642 LEU B CA 1
ATOM 10832 C C . LEU B 1 642 ? 29.844 -9.641 -16.656 1 93.25 642 LEU B C 1
ATOM 10834 O O . LEU B 1 642 ? 30.984 -10.141 -16.625 1 93.25 642 LEU B O 1
ATOM 10838 N N . LEU B 1 643 ? 29.578 -8.672 -17.453 1 90.44 643 LEU B N 1
ATOM 10839 C CA . LEU B 1 643 ? 30.516 -8.148 -18.438 1 90.44 643 LEU B CA 1
ATOM 10840 C C . LEU B 1 643 ? 31.672 -7.43 -17.75 1 90.44 643 LEU B C 1
ATOM 10842 O O . LEU B 1 643 ? 32.812 -7.504 -18.203 1 90.44 643 LEU B O 1
ATOM 10846 N N . GLN B 1 644 ? 31.359 -6.816 -16.688 1 89.19 644 GLN B N 1
ATOM 10847 C CA . GLN B 1 644 ? 32.406 -6.117 -15.945 1 89.19 644 GLN B CA 1
ATOM 10848 C C . GLN B 1 644 ? 33.406 -7.102 -15.312 1 89.19 644 GLN B C 1
ATOM 10850 O O . GLN B 1 644 ? 34.594 -6.871 -15.312 1 89.19 644 GLN B O 1
ATOM 10855 N N . ASN B 1 645 ? 32.906 -8.141 -14.789 1 89.88 645 ASN B N 1
ATOM 10856 C CA . ASN B 1 645 ? 33.719 -9.148 -14.125 1 89.88 645 ASN B CA 1
ATOM 10857 C C . ASN B 1 645 ? 34.562 -9.945 -15.125 1 89.88 645 ASN B C 1
ATOM 10859 O O . ASN B 1 645 ? 35.594 -10.484 -14.781 1 89.88 645 ASN B O 1
ATOM 10863 N N . CYS B 1 646 ? 34.094 -10.008 -16.266 1 86.75 646 CYS B N 1
ATOM 10864 C CA . CYS B 1 646 ? 34.75 -10.898 -17.234 1 86.75 646 CYS B CA 1
ATOM 10865 C C . CYS B 1 646 ? 35.531 -10.109 -18.266 1 86.75 646 CYS B C 1
ATOM 10867 O O . CYS B 1 646 ? 36.25 -10.695 -19.078 1 86.75 646 CYS B O 1
ATOM 10869 N N . ARG B 1 647 ? 35.5 -8.922 -18.109 1 85.88 647 ARG B N 1
ATOM 10870 C CA . ARG B 1 647 ? 36.156 -8.078 -19.094 1 85.88 647 ARG B CA 1
ATOM 10871 C C . ARG B 1 647 ? 37.688 -8.266 -19.047 1 85.88 647 ARG B C 1
ATOM 10873 O O . ARG B 1 647 ? 38.281 -8.164 -17.969 1 85.88 647 ARG B O 1
ATOM 10880 N N . GLY B 1 648 ? 38.219 -8.523 -20.141 1 83 648 GLY B N 1
ATOM 10881 C CA . GLY B 1 648 ? 39.656 -8.539 -20.297 1 83 648 GLY B CA 1
ATOM 10882 C C . GLY B 1 648 ? 40.312 -9.711 -19.594 1 83 648 GLY B C 1
ATOM 10883 O O . GLY B 1 648 ? 41.5 -9.664 -19.281 1 83 648 GLY B O 1
ATOM 10884 N N . ARG B 1 649 ? 39.688 -10.828 -19.328 1 87 649 ARG B N 1
ATOM 10885 C CA . ARG B 1 649 ? 40.25 -11.914 -18.547 1 87 649 ARG B CA 1
ATOM 10886 C C . ARG B 1 649 ? 40.594 -13.117 -19.422 1 87 649 ARG B C 1
ATOM 10888 O O . ARG B 1 649 ? 40.875 -14.203 -18.922 1 87 649 ARG B O 1
ATOM 10895 N N . GLY B 1 650 ? 40.406 -12.961 -20.734 1 88.69 650 GLY B N 1
ATOM 10896 C CA . GLY B 1 650 ? 40.781 -14.047 -21.641 1 88.69 650 GLY B CA 1
ATOM 10897 C C . GLY B 1 650 ? 39.594 -14.891 -22.062 1 88.69 650 GLY B C 1
ATOM 10898 O O . GLY B 1 650 ? 38.438 -14.461 -21.938 1 88.69 650 GLY B O 1
ATOM 10899 N N . PRO B 1 651 ? 40 -16.078 -22.609 1 91.75 651 PRO B N 1
ATOM 10900 C CA . PRO B 1 651 ? 38.906 -16.953 -23.031 1 91.75 651 PRO B CA 1
ATOM 10901 C C . PRO B 1 651 ? 38.062 -17.438 -21.859 1 91.75 651 PRO B C 1
ATOM 10903 O O . PRO B 1 651 ? 38.594 -17.688 -20.766 1 91.75 651 PRO B O 1
ATOM 10906 N N . CYS B 1 652 ? 36.75 -17.578 -22.125 1 94 652 CYS B N 1
ATOM 10907 C CA . CYS B 1 652 ? 35.844 -17.953 -21.031 1 94 652 CYS B CA 1
ATOM 10908 C C . CYS B 1 652 ? 34.781 -18.922 -21.516 1 94 652 CYS B C 1
ATOM 10910 O O . CYS B 1 652 ? 34.5 -18.984 -22.719 1 94 652 CYS B O 1
ATOM 10912 N N . LEU B 1 653 ? 34.25 -19.672 -20.609 1 95.12 653 LEU B N 1
ATOM 10913 C CA . LEU B 1 653 ? 33.156 -20.609 -20.844 1 95.12 653 LEU B CA 1
ATOM 10914 C C . LEU B 1 653 ? 31.875 -20.125 -20.188 1 95.12 653 LEU B C 1
ATOM 10916 O O . LEU B 1 653 ? 31.828 -19.891 -18.984 1 95.12 653 LEU B O 1
ATOM 10920 N N . ILE B 1 654 ? 30.828 -19.953 -21.062 1 96.19 654 ILE B N 1
ATOM 10921 C CA . ILE B 1 654 ? 29.516 -19.547 -20.562 1 96.19 654 ILE B CA 1
ATOM 10922 C C . ILE B 1 654 ? 28.641 -20.781 -20.391 1 96.19 654 ILE B C 1
ATOM 10924 O O . ILE B 1 654 ? 28.484 -21.594 -21.328 1 96.19 654 ILE B O 1
ATOM 10928 N N . VAL B 1 655 ? 28.125 -20.953 -19.219 1 96.62 655 VAL B N 1
ATOM 10929 C CA . VAL B 1 655 ? 27.234 -22.062 -18.922 1 96.62 655 VAL B CA 1
ATOM 10930 C C . VAL B 1 655 ? 25.875 -21.531 -18.484 1 96.62 655 VAL B C 1
ATOM 10932 O O . VAL B 1 655 ? 25.781 -20.734 -17.547 1 96.62 655 VAL B O 1
ATOM 10935 N N . VAL B 1 656 ? 24.812 -21.969 -19.188 1 96 656 VAL B N 1
ATOM 10936 C CA . VAL B 1 656 ? 23.453 -21.516 -18.891 1 96 656 VAL B CA 1
ATOM 10937 C C . VAL B 1 656 ? 22.562 -22.719 -18.562 1 96 656 VAL B C 1
ATOM 10939 O O . VAL B 1 656 ? 22.641 -23.75 -19.234 1 96 656 VAL B O 1
ATOM 10942 N N . GLU B 1 657 ? 21.891 -22.672 -17.547 1 94.62 657 GLU B N 1
ATOM 10943 C CA . GLU B 1 657 ? 20.828 -23.609 -17.219 1 94.62 657 GLU B CA 1
ATOM 10944 C C . GLU B 1 657 ? 19.453 -22.938 -17.312 1 94.62 657 GLU B C 1
ATOM 10946 O O . GLU B 1 657 ? 19.219 -21.906 -16.688 1 94.62 657 GLU B O 1
ATOM 10951 N N . ASP B 1 658 ? 18.625 -23.516 -18.141 1 92.69 658 ASP B N 1
ATOM 10952 C CA . ASP B 1 658 ? 17.344 -22.859 -18.297 1 92.69 658 ASP B CA 1
ATOM 10953 C C . ASP B 1 658 ? 16.328 -23.391 -17.281 1 92.69 658 ASP B C 1
ATOM 10955 O O . ASP B 1 658 ? 16.672 -24.203 -16.422 1 92.69 658 ASP B O 1
ATOM 10959 N N . SER B 1 659 ? 15.062 -22.984 -17.328 1 91.69 659 SER B N 1
ATOM 10960 C CA . SER B 1 659 ? 14.039 -23.234 -16.312 1 91.69 659 SER B CA 1
ATOM 10961 C C . SER B 1 659 ? 13.625 -24.703 -16.281 1 91.69 659 SER B C 1
ATOM 10963 O O . SER B 1 659 ? 13.109 -25.188 -15.266 1 91.69 659 SER B O 1
ATOM 10965 N N . TRP B 1 660 ? 13.805 -25.453 -17.375 1 90.19 660 TRP B N 1
ATOM 10966 C CA . TRP B 1 660 ? 13.445 -26.859 -17.422 1 90.19 660 TRP B CA 1
ATOM 10967 C C . TRP B 1 660 ? 14.641 -27.734 -17.047 1 90.19 660 TRP B C 1
ATOM 10969 O O . TRP B 1 660 ? 14.516 -28.969 -16.969 1 90.19 660 TRP B O 1
ATOM 10979 N N . GLY B 1 661 ? 15.781 -27.109 -16.812 1 89.31 661 GLY B N 1
ATOM 10980 C CA . GLY B 1 661 ? 16.953 -27.859 -16.406 1 89.31 661 GLY B CA 1
ATOM 10981 C C . GLY B 1 661 ? 17.875 -28.188 -17.562 1 89.31 661 GLY B C 1
ATOM 10982 O O . GLY B 1 661 ? 18.812 -28.984 -17.422 1 89.31 661 GLY B O 1
ATOM 10983 N N . TYR B 1 662 ? 17.625 -27.609 -18.734 1 91.56 662 TYR B N 1
ATOM 10984 C CA . TYR B 1 662 ? 18.531 -27.781 -19.859 1 91.56 662 TYR B CA 1
ATOM 10985 C C . TYR B 1 662 ? 19.812 -26.984 -19.656 1 91.56 662 TYR B C 1
ATOM 10987 O O . TYR B 1 662 ? 19.781 -25.812 -19.266 1 91.56 662 TYR B O 1
ATOM 10995 N N . VAL B 1 663 ? 20.906 -27.641 -19.844 1 94.06 663 VAL B N 1
ATOM 10996 C CA . VAL B 1 663 ? 22.203 -26.984 -19.672 1 94.06 663 VAL B CA 1
ATOM 10997 C C . VAL B 1 663 ? 22.875 -26.812 -21.031 1 94.06 663 VAL B C 1
ATOM 10999 O O . VAL B 1 663 ? 23.016 -27.781 -21.781 1 94.06 663 VAL B O 1
ATOM 11002 N N . PHE B 1 664 ? 23.203 -25.625 -21.391 1 96.06 664 PHE B N 1
ATOM 11003 C CA . PHE B 1 664 ? 23.875 -25.297 -22.641 1 96.06 664 PHE B CA 1
ATOM 11004 C C . PHE B 1 664 ? 24.766 -24.062 -22.469 1 96.06 664 PHE B C 1
ATOM 11006 O O . PHE B 1 664 ? 24.891 -23.547 -21.359 1 96.06 664 PHE B O 1
ATOM 11013 N N . GLY B 1 665 ? 25.453 -23.703 -23.5 1 96.56 665 GLY B N 1
ATOM 11014 C CA . GLY B 1 665 ? 26.328 -22.547 -23.422 1 96.56 665 GLY B CA 1
ATOM 11015 C C . GLY B 1 665 ? 27.297 -22.438 -24.594 1 96.56 665 GLY B C 1
ATOM 11016 O O . GLY B 1 665 ? 26.984 -22.891 -25.703 1 96.56 665 GLY B O 1
ATOM 11017 N N . GLY B 1 666 ? 28.359 -21.625 -24.266 1 95.56 666 GLY B N 1
ATOM 11018 C CA . GLY B 1 666 ? 29.344 -21.406 -25.312 1 95.56 666 GLY B CA 1
ATOM 11019 C C . GLY B 1 666 ? 30.734 -21.078 -24.781 1 95.56 666 GLY B C 1
ATOM 11020 O O . GLY B 1 666 ? 30.859 -20.609 -23.641 1 95.56 666 GLY B O 1
ATOM 11021 N N . PHE B 1 667 ? 31.75 -21.406 -25.641 1 95.31 667 PHE B N 1
ATOM 11022 C CA . PHE B 1 667 ? 33.125 -21.047 -25.391 1 95.31 667 PHE B CA 1
ATOM 11023 C C . PHE B 1 667 ? 33.531 -19.859 -26.266 1 95.31 667 PHE B C 1
ATOM 11025 O O . PHE B 1 667 ? 33.469 -19.922 -27.484 1 95.31 667 PHE B O 1
ATOM 11032 N N . VAL B 1 668 ? 33.812 -18.859 -25.609 1 93.56 668 VAL B N 1
ATOM 11033 C CA . VAL B 1 668 ? 34.281 -17.656 -26.312 1 93.56 668 VAL B CA 1
ATOM 11034 C C . VAL B 1 668 ? 35.812 -17.625 -26.312 1 93.56 668 VAL B C 1
ATOM 11036 O O . VAL B 1 668 ? 36.438 -17.469 -25.266 1 93.56 668 VAL B O 1
ATOM 11039 N N . ALA B 1 669 ? 36.25 -17.688 -27.578 1 88.44 669 ALA B N 1
ATOM 11040 C CA . ALA B 1 669 ? 37.688 -17.625 -27.734 1 88.44 669 ALA B CA 1
ATOM 11041 C C . ALA B 1 669 ? 38.188 -16.172 -27.719 1 88.44 669 ALA B C 1
ATOM 11043 O O . ALA B 1 669 ? 37.656 -15.328 -28.438 1 88.44 669 ALA B O 1
ATOM 11044 N N . GLY B 1 670 ? 38.75 -15.672 -26.594 1 81.94 670 GLY B N 1
ATOM 11045 C CA . GLY B 1 670 ? 39.188 -14.305 -26.359 1 81.94 670 GLY B CA 1
ATOM 11046 C C . GLY B 1 670 ? 38.594 -13.703 -25.109 1 81.94 670 GLY B C 1
ATOM 11047 O O . GLY B 1 670 ? 38.062 -14.414 -24.25 1 81.94 670 GLY B O 1
ATOM 11048 N N . SER B 1 671 ? 38.719 -12.391 -25.078 1 85.19 671 SER B N 1
ATOM 11049 C CA . SER B 1 671 ? 38.188 -11.719 -23.891 1 85.19 671 SER B CA 1
ATOM 11050 C C . SER B 1 671 ? 36.844 -11.102 -24.172 1 85.19 671 SER B C 1
ATOM 11052 O O . SER B 1 671 ? 36.562 -10.617 -25.281 1 85.19 671 SER B O 1
ATOM 11054 N N . MET B 1 672 ? 35.969 -11.344 -23.25 1 87 672 MET B N 1
ATOM 11055 C CA . MET B 1 672 ? 34.656 -10.727 -23.375 1 87 672 MET B CA 1
ATOM 11056 C C . MET B 1 672 ? 34.75 -9.211 -23.344 1 87 672 MET B C 1
ATOM 11058 O O . MET B 1 672 ? 35.562 -8.656 -22.594 1 87 672 MET B O 1
ATOM 11062 N N . LYS B 1 673 ? 34.031 -8.523 -24.172 1 82.81 673 LYS B N 1
ATOM 11063 C CA . LYS B 1 673 ? 34 -7.059 -24.203 1 82.81 673 LYS B CA 1
ATOM 11064 C C . LYS B 1 673 ? 32.625 -6.547 -24.578 1 82.81 673 LYS B C 1
ATOM 11066 O O . LYS B 1 673 ? 31.797 -7.301 -25.109 1 82.81 673 LYS B O 1
ATOM 11071 N N . GLU B 1 674 ? 32.344 -5.398 -24.156 1 82.88 674 GLU B N 1
ATOM 11072 C CA . GLU B 1 674 ? 31.125 -4.75 -24.609 1 82.88 674 GLU B CA 1
ATOM 11073 C C . GLU B 1 674 ? 31.297 -4.16 -26.016 1 82.88 674 GLU B C 1
ATOM 11075 O O . GLU B 1 674 ? 32.125 -3.258 -26.203 1 82.88 674 GLU B O 1
ATOM 11080 N N . SER B 1 675 ? 30.672 -4.855 -26.953 1 79.88 675 SER B N 1
ATOM 11081 C CA . SER B 1 675 ? 30.859 -4.402 -28.328 1 79.88 675 SER B CA 1
ATOM 11082 C C . SER B 1 675 ? 29.578 -4.602 -29.141 1 79.88 675 SER B C 1
ATOM 11084 O O . SER B 1 675 ? 28.906 -5.617 -29 1 79.88 675 SER B O 1
ATOM 11086 N N . GLN B 1 676 ? 29.281 -3.623 -29.938 1 82.94 676 GLN B N 1
ATOM 11087 C CA . GLN B 1 676 ? 28.156 -3.717 -30.859 1 82.94 676 GLN B CA 1
ATOM 11088 C C . GLN B 1 676 ? 28.531 -4.504 -32.125 1 82.94 676 GLN B C 1
ATOM 11090 O O . GLN B 1 676 ? 27.688 -4.762 -32.969 1 82.94 676 GLN B O 1
ATOM 11095 N N . LYS B 1 677 ? 29.781 -4.891 -32.219 1 85.81 677 LYS B N 1
ATOM 11096 C CA . LYS B 1 677 ? 30.25 -5.734 -33.312 1 85.81 677 LYS B CA 1
ATOM 11097 C C . LYS B 1 677 ? 30.641 -7.125 -32.812 1 85.81 677 LYS B C 1
ATOM 11099 O O . LYS B 1 677 ? 30.969 -7.297 -31.625 1 85.81 677 LYS B O 1
ATOM 11104 N N . TYR B 1 678 ? 30.516 -8.016 -33.75 1 91.12 678 TYR B N 1
ATOM 11105 C CA . TYR B 1 678 ? 30.875 -9.383 -33.375 1 91.12 678 TYR B CA 1
ATOM 11106 C C . TYR B 1 678 ? 32.375 -9.5 -33.062 1 91.12 678 TYR B C 1
ATOM 11108 O O . TYR B 1 678 ? 33.188 -8.867 -33.75 1 91.12 678 TYR B O 1
ATOM 11116 N N . TYR B 1 679 ? 32.688 -10.273 -32.031 1 89.5 679 TYR B N 1
ATOM 11117 C CA . TYR B 1 679 ? 34.062 -10.516 -31.672 1 89.5 679 TYR B CA 1
ATOM 11118 C C . TYR B 1 679 ? 34.312 -11.984 -31.359 1 89.5 679 TYR B C 1
ATOM 11120 O O . TYR B 1 679 ? 33.344 -12.75 -31.203 1 89.5 679 TYR B O 1
ATOM 11128 N N . GLY B 1 680 ? 35.594 -12.391 -31.328 1 87.88 680 GLY B N 1
ATOM 11129 C CA . GLY B 1 680 ? 35.969 -13.773 -31.094 1 87.88 680 GLY B CA 1
ATOM 11130 C C . GLY B 1 680 ? 36.719 -14.398 -32.25 1 87.88 680 GLY B C 1
ATOM 11131 O O . GLY B 1 680 ? 37 -13.727 -33.25 1 87.88 680 GLY B O 1
ATOM 11132 N N . THR B 1 681 ? 37.094 -15.688 -32 1 89.25 681 THR B N 1
ATOM 11133 C CA . THR B 1 681 ? 37.812 -16.406 -33.031 1 89.25 681 THR B CA 1
ATOM 11134 C C . THR B 1 681 ? 37.125 -17.703 -33.406 1 89.25 681 THR B C 1
ATOM 11136 O O . THR B 1 681 ? 36.125 -18.094 -32.75 1 89.25 681 THR B O 1
ATOM 11139 N N . GLY B 1 682 ? 37.625 -18.328 -34.438 1 90.19 682 GLY B N 1
ATOM 11140 C CA . GLY B 1 682 ? 37.031 -19.578 -34.906 1 90.19 682 GLY B CA 1
ATOM 11141 C C . GLY B 1 682 ? 37.156 -20.703 -33.906 1 90.19 682 GLY B C 1
ATOM 11142 O O . GLY B 1 682 ? 36.562 -21.766 -34.062 1 90.19 682 GLY B O 1
ATOM 11143 N N . GLU B 1 683 ? 37.875 -20.484 -32.875 1 91.69 683 GLU B N 1
ATOM 11144 C CA . GLU B 1 683 ? 38 -21.5 -31.812 1 91.69 683 GLU 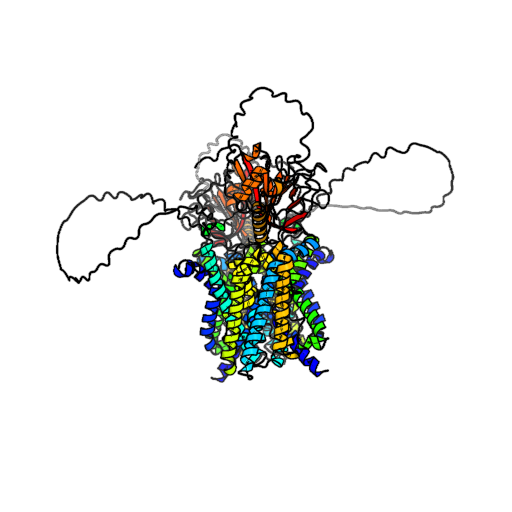B CA 1
ATOM 11145 C C . GLU B 1 683 ? 36.781 -21.516 -30.922 1 91.69 683 GLU B C 1
ATOM 11147 O O . GLU B 1 683 ? 36.594 -22.453 -30.125 1 91.69 683 GLU B O 1
ATOM 11152 N N . SER B 1 684 ? 35.938 -20.547 -31.109 1 94.56 684 SER B N 1
ATOM 11153 C CA . SER B 1 684 ? 34.719 -20.484 -30.312 1 94.56 684 SER B CA 1
ATOM 11154 C C . SER B 1 684 ? 33.719 -21.578 -30.719 1 94.56 684 SER B C 1
ATOM 11156 O O . SER B 1 684 ? 33.688 -21.984 -31.875 1 94.56 684 SER B O 1
ATOM 11158 N N . PHE B 1 685 ? 32.938 -22.094 -29.781 1 95.38 685 PHE B N 1
ATOM 11159 C CA . PHE B 1 685 ? 31.922 -23.094 -30.078 1 95.38 685 PHE B CA 1
ATOM 11160 C C . PHE B 1 685 ? 30.781 -23 -29.094 1 95.38 685 PHE B C 1
ATOM 11162 O O . PHE B 1 685 ? 30.891 -22.359 -28.047 1 95.38 685 PHE B O 1
ATOM 11169 N N . VAL B 1 686 ? 29.672 -23.609 -29.453 1 96.81 686 VAL B N 1
ATOM 11170 C CA . VAL B 1 686 ? 28.516 -23.719 -28.562 1 96.81 686 VAL B CA 1
ATOM 11171 C C . VAL B 1 686 ? 28.234 -25.188 -28.266 1 96.81 686 VAL B C 1
ATOM 11173 O O . VAL B 1 686 ? 28.734 -26.078 -28.969 1 96.81 686 VAL B O 1
ATOM 11176 N N . TYR B 1 687 ? 27.547 -25.438 -27.188 1 95.94 687 TYR B N 1
ATOM 11177 C CA . TYR B 1 687 ? 27.312 -26.828 -26.797 1 95.94 687 TYR B CA 1
ATOM 11178 C C . TYR B 1 687 ? 25.969 -26.969 -26.094 1 95.94 687 TYR B C 1
ATOM 11180 O O . TYR B 1 687 ? 25.359 -25.969 -25.672 1 95.94 687 TYR B O 1
ATOM 11188 N N . SER B 1 688 ? 25.453 -28.156 -26.094 1 94.31 688 SER B N 1
ATOM 11189 C CA . SER B 1 688 ? 24.25 -28.531 -25.359 1 94.31 688 SER B CA 1
ATOM 11190 C C . SER B 1 688 ? 24.375 -29.906 -24.734 1 94.31 688 SER B C 1
ATOM 11192 O O . SER B 1 688 ? 25.031 -30.797 -25.312 1 94.31 688 SER B O 1
ATOM 11194 N N . PHE B 1 689 ? 23.906 -30.125 -23.625 1 91.25 689 PHE B N 1
ATOM 11195 C CA . PHE B 1 689 ? 23.984 -31.406 -22.938 1 91.25 689 PHE B CA 1
ATOM 11196 C C . PHE B 1 689 ? 22.734 -32.25 -23.203 1 91.25 689 PHE B C 1
ATOM 11198 O O . PHE B 1 689 ? 22.734 -33.438 -22.969 1 91.25 689 PHE B O 1
ATOM 11205 N N . HIS B 1 690 ? 21.719 -31.594 -23.641 1 84.5 690 HIS B N 1
ATOM 11206 C CA . HIS B 1 690 ? 20.453 -32.281 -23.859 1 84.5 690 HIS B CA 1
ATOM 11207 C C . HIS B 1 690 ? 20.078 -32.312 -25.344 1 84.5 690 HIS B C 1
ATOM 11209 O O . HIS B 1 690 ? 20.109 -31.266 -26 1 84.5 690 HIS B O 1
ATOM 11215 N N . PRO B 1 691 ? 19.703 -33.438 -25.906 1 79.69 691 PRO B N 1
ATOM 11216 C CA . PRO B 1 691 ? 19.5 -34.781 -25.359 1 79.69 691 PRO B CA 1
ATOM 11217 C C . PRO B 1 691 ? 20.812 -35.5 -25.047 1 79.69 691 PRO B C 1
ATOM 11219 O O . PRO B 1 691 ? 20.844 -36.375 -24.203 1 79.69 691 PRO B O 1
ATOM 11222 N N . SER B 1 692 ? 21.797 -35.25 -25.844 1 83.19 692 SER B N 1
ATOM 11223 C CA . SER B 1 692 ? 23.156 -35.719 -25.609 1 83.19 692 SER B CA 1
ATOM 11224 C C . SER B 1 692 ? 24.172 -34.594 -25.781 1 83.19 692 SER B C 1
ATOM 11226 O O . SER B 1 692 ? 23.875 -33.562 -26.406 1 83.19 692 SER B O 1
ATOM 11228 N N . PHE B 1 693 ? 25.281 -34.844 -25.109 1 89.62 693 PHE B N 1
ATOM 11229 C CA . PHE B 1 693 ? 26.281 -33.781 -25.219 1 89.62 693 PHE B CA 1
ATOM 11230 C C . PHE B 1 693 ? 26.781 -33.625 -26.656 1 89.62 693 PHE B C 1
ATOM 11232 O O . PHE B 1 693 ? 27.156 -34.625 -27.281 1 89.62 693 PHE B O 1
ATOM 11239 N N . LYS B 1 694 ? 26.625 -32.5 -27.156 1 91.5 694 LYS B N 1
ATOM 11240 C CA . LYS B 1 694 ? 27.125 -32.188 -28.5 1 91.5 694 LYS B CA 1
ATOM 11241 C C . LYS B 1 694 ? 27.797 -30.828 -28.531 1 91.5 694 LYS B C 1
ATOM 11243 O O . LYS B 1 694 ? 27.234 -29.828 -28.062 1 91.5 694 LYS B O 1
ATOM 11248 N N . GLY B 1 695 ? 28.969 -30.859 -28.906 1 93.5 695 GLY B N 1
ATOM 11249 C CA . GLY B 1 695 ? 29.688 -29.609 -29.172 1 93.5 695 GLY B CA 1
ATOM 11250 C C . GLY B 1 695 ? 29.625 -29.203 -30.641 1 93.5 695 GLY B C 1
ATOM 11251 O O . GLY B 1 695 ? 29.922 -30 -31.531 1 93.5 695 GLY B O 1
ATOM 11252 N N . HIS B 1 696 ? 29.219 -28 -30.875 1 95.06 696 HIS B N 1
ATOM 11253 C CA . HIS B 1 696 ? 29.109 -27.484 -32.219 1 95.06 696 HIS B CA 1
ATOM 11254 C C . HIS B 1 696 ? 30.188 -26.438 -32.5 1 95.06 696 HIS B C 1
ATOM 11256 O O . HIS B 1 696 ? 30.078 -25.297 -32.062 1 95.06 696 HIS B O 1
ATOM 11262 N N . ARG B 1 697 ? 31.078 -26.859 -33.25 1 94.44 697 ARG B N 1
ATOM 11263 C CA . ARG B 1 697 ? 32.188 -25.984 -33.562 1 94.44 697 ARG B CA 1
ATOM 11264 C C . ARG B 1 697 ? 31.891 -25.109 -34.781 1 94.44 697 ARG B C 1
ATOM 11266 O O . ARG B 1 697 ? 30.844 -25.25 -35.406 1 94.44 697 ARG B O 1
ATOM 11273 N N . TRP B 1 698 ? 32.812 -24.203 -35.031 1 93.94 698 TRP B N 1
ATOM 11274 C CA . TRP B 1 698 ? 32.656 -23.25 -36.125 1 93.94 698 TRP B CA 1
ATOM 11275 C C . TRP B 1 698 ? 32.594 -23.969 -37.469 1 93.94 698 TRP B C 1
ATOM 11277 O O . TRP B 1 698 ? 33.469 -24.812 -37.781 1 93.94 698 TRP B O 1
ATOM 11287 N N . THR B 1 699 ? 31.594 -23.641 -38.25 1 92.69 699 THR B N 1
ATOM 11288 C CA . THR B 1 699 ? 31.391 -24.297 -39.531 1 92.69 699 THR B CA 1
ATOM 11289 C C . THR B 1 699 ? 32.156 -23.578 -40.625 1 92.69 699 THR B C 1
ATOM 11291 O O . THR B 1 699 ? 32.406 -24.141 -41.719 1 92.69 699 THR B O 1
ATOM 11294 N N . GLY B 1 700 ? 32.406 -22.281 -40.469 1 90.75 700 GLY B N 1
ATOM 11295 C CA . GLY B 1 700 ? 33.062 -21.484 -41.5 1 90.75 700 GLY B CA 1
ATOM 11296 C C . GLY B 1 700 ? 32.094 -20.688 -42.344 1 90.75 700 GLY B C 1
ATOM 11297 O O . GLY B 1 700 ? 32.5 -19.938 -43.25 1 90.75 700 GLY B O 1
ATOM 11298 N N . ALA B 1 701 ? 30.891 -20.781 -42.125 1 91.19 701 ALA B N 1
ATOM 11299 C CA . ALA B 1 701 ? 29.859 -20.109 -42.906 1 91.19 701 ALA B CA 1
ATOM 11300 C C . ALA B 1 701 ? 29.922 -18.594 -42.719 1 91.19 701 ALA B C 1
ATOM 11302 O O . ALA B 1 701 ? 29.672 -17.828 -43.656 1 91.19 701 ALA B O 1
ATOM 11303 N N . ASN B 1 702 ? 30.078 -18.062 -41.469 1 90.88 702 ASN B N 1
ATOM 11304 C CA . ASN B 1 702 ? 30.219 -16.656 -41.125 1 90.88 702 ASN B CA 1
ATOM 11305 C C . ASN B 1 702 ? 31.062 -16.469 -39.875 1 90.88 702 ASN B C 1
ATOM 11307 O O . ASN B 1 702 ? 31.516 -17.438 -39.25 1 90.88 702 ASN B O 1
ATOM 11311 N N . ASP B 1 703 ? 31.266 -15.25 -39.531 1 90.69 703 ASP B N 1
ATOM 11312 C CA . ASP B 1 703 ? 32.125 -14.969 -38.375 1 90.69 703 ASP B CA 1
ATOM 11313 C C . ASP B 1 703 ? 31.344 -14.344 -37.25 1 90.69 703 ASP B C 1
ATOM 11315 O O . ASP B 1 703 ? 31.828 -13.43 -36.562 1 90.69 703 ASP B O 1
ATOM 11319 N N . TYR B 1 704 ? 30.141 -14.781 -37.094 1 92.81 704 TYR B N 1
ATOM 11320 C CA . TYR B 1 704 ? 29.312 -14.242 -36 1 92.81 704 TYR B CA 1
ATOM 11321 C C . TYR B 1 704 ? 29.516 -15.031 -34.719 1 92.81 704 TYR B C 1
ATOM 11323 O O . TYR B 1 704 ? 28.641 -15.805 -34.312 1 92.81 704 TYR B O 1
ATOM 11331 N N . PHE B 1 705 ? 30.562 -14.812 -34 1 92.94 705 PHE B N 1
ATOM 11332 C CA . PHE B 1 705 ? 30.922 -15.625 -32.844 1 92.94 705 PHE B CA 1
ATOM 11333 C C . PHE B 1 705 ? 30.234 -15.117 -31.578 1 92.94 705 PHE B C 1
ATOM 11335 O O . PHE B 1 705 ? 29.453 -15.844 -30.953 1 92.94 705 PHE B O 1
ATOM 11342 N N . CYS B 1 706 ? 30.531 -13.938 -31.125 1 93.44 706 CYS B N 1
ATOM 11343 C CA . CYS B 1 706 ? 29.938 -13.391 -29.906 1 93.44 706 CYS B CA 1
ATOM 11344 C C . CYS B 1 706 ? 29.656 -11.906 -30.062 1 93.44 706 CYS B C 1
ATOM 11346 O O . CYS B 1 706 ? 30.406 -11.18 -30.719 1 93.44 706 CYS B O 1
ATOM 11348 N N . ILE B 1 707 ? 28.531 -11.516 -29.547 1 92.69 707 ILE B N 1
ATOM 11349 C CA . ILE B 1 707 ? 28.156 -10.109 -29.531 1 92.69 707 ILE B CA 1
ATOM 11350 C C . ILE B 1 707 ? 27.547 -9.734 -28.188 1 92.69 707 ILE B C 1
ATOM 11352 O O . ILE B 1 707 ? 26.859 -10.547 -27.562 1 92.69 707 ILE B O 1
ATOM 11356 N N . SER B 1 708 ? 27.922 -8.633 -27.641 1 90.5 708 SER B N 1
ATOM 11357 C CA . SER B 1 708 ? 27.438 -8.195 -26.344 1 90.5 708 SER B CA 1
ATOM 11358 C C . SER B 1 708 ? 27.078 -6.711 -26.359 1 90.5 708 SER B C 1
ATOM 11360 O O . SER B 1 708 ? 27.812 -5.895 -26.891 1 90.5 708 SER B O 1
ATOM 11362 N N . SER B 1 709 ? 25.906 -6.406 -25.969 1 84.56 709 SER B N 1
ATOM 11363 C CA . SER B 1 709 ? 25.438 -5.035 -25.781 1 84.56 709 SER B CA 1
ATOM 11364 C C . SER B 1 709 ? 25.016 -4.781 -24.344 1 84.56 709 SER B C 1
ATOM 11366 O O . SER B 1 709 ? 25.203 -5.641 -23.469 1 84.56 709 SER B O 1
ATOM 11368 N N . ASP B 1 710 ? 24.5 -3.561 -24.141 1 79.25 710 ASP B N 1
ATOM 11369 C CA . ASP B 1 710 ? 24.031 -3.217 -22.797 1 79.25 710 ASP B CA 1
ATOM 11370 C C . ASP B 1 710 ? 22.75 -3.982 -22.453 1 79.25 710 ASP B C 1
ATOM 11372 O O . ASP B 1 710 ? 22.438 -4.172 -21.281 1 79.25 710 ASP B O 1
ATOM 11376 N N . SER B 1 711 ? 22.156 -4.496 -23.5 1 81.31 711 SER B N 1
ATOM 11377 C CA . SER B 1 711 ? 20.844 -5.051 -23.25 1 81.31 711 SER B CA 1
ATOM 11378 C C . SER B 1 711 ? 20.828 -6.562 -23.438 1 81.31 711 SER B C 1
ATOM 11380 O O . SER B 1 711 ? 19.906 -7.246 -22.969 1 81.31 711 SER B O 1
ATOM 11382 N N . TRP B 1 712 ? 21.875 -7.07 -24.188 1 87.69 712 TRP B N 1
ATOM 11383 C CA . TRP B 1 712 ? 21.828 -8.516 -24.406 1 87.69 712 TRP B CA 1
ATOM 11384 C C . TRP B 1 712 ? 23.219 -9.055 -24.75 1 87.69 712 TRP B C 1
ATOM 11386 O O . TRP B 1 712 ? 24.109 -8.297 -25.125 1 87.69 712 TRP B O 1
ATOM 11396 N N . LEU B 1 713 ? 23.438 -10.312 -24.5 1 92.44 713 LEU B N 1
ATOM 11397 C CA . LEU B 1 713 ? 24.609 -11.117 -24.875 1 92.44 713 LEU B CA 1
ATOM 11398 C C . LEU B 1 713 ? 24.188 -12.289 -25.75 1 92.44 713 LEU B C 1
ATOM 11400 O O . LEU B 1 713 ? 23.203 -12.969 -25.453 1 92.44 713 LEU B O 1
ATOM 11404 N N . ALA B 1 714 ? 24.859 -12.422 -26.891 1 94.62 714 ALA B N 1
ATOM 11405 C CA . ALA B 1 714 ? 24.453 -13.477 -27.812 1 94.62 714 ALA B CA 1
ATOM 11406 C C . ALA B 1 714 ? 25.672 -14.117 -28.484 1 94.62 714 ALA B C 1
ATOM 11408 O O . ALA B 1 714 ? 26.719 -13.477 -28.609 1 94.62 714 ALA B O 1
ATOM 11409 N N . MET B 1 715 ? 25.562 -15.312 -28.75 1 94.75 715 MET B N 1
ATOM 11410 C CA . MET B 1 715 ? 26.562 -16.031 -29.531 1 94.75 715 MET B CA 1
ATOM 11411 C C . MET B 1 715 ? 25.922 -16.656 -30.766 1 94.75 715 MET B C 1
ATOM 11413 O O . MET B 1 715 ? 24.766 -17.062 -30.734 1 94.75 715 MET B O 1
ATOM 11417 N N . GLY B 1 716 ? 26.719 -16.688 -31.781 1 91.75 716 GLY B N 1
ATOM 11418 C CA . GLY B 1 716 ? 26.234 -17.266 -33.031 1 91.75 716 GLY B CA 1
ATOM 11419 C C . GLY B 1 716 ? 25.344 -16.312 -33.812 1 91.75 716 GLY B C 1
ATOM 11420 O O . GLY B 1 716 ? 24.953 -15.258 -33.312 1 91.75 716 GLY B O 1
ATOM 11421 N N . GLY B 1 717 ? 25.125 -16.766 -34.969 1 89.12 717 GLY B N 1
ATOM 11422 C CA . GLY B 1 717 ? 24.281 -15.992 -35.844 1 89.12 717 GLY B CA 1
ATOM 11423 C C . GLY B 1 717 ? 24.047 -16.672 -37.188 1 89.12 717 GLY B C 1
ATOM 11424 O O . GLY B 1 717 ? 24.469 -17.812 -37.406 1 89.12 717 GLY B O 1
ATOM 11425 N N . GLY B 1 718 ? 23.172 -16.047 -37.938 1 82.19 718 GLY B N 1
ATOM 11426 C CA . GLY B 1 718 ? 22.891 -16.562 -39.281 1 82.19 718 GLY B CA 1
ATOM 11427 C C . GLY B 1 718 ? 21.719 -17.547 -39.281 1 82.19 718 GLY B C 1
ATOM 11428 O O . GLY B 1 718 ? 21.453 -18.203 -38.281 1 82.19 718 GLY B O 1
ATOM 11429 N N . GLY B 1 719 ? 21.109 -17.547 -40.344 1 80.12 719 GLY B N 1
ATOM 11430 C CA . GLY B 1 719 ? 20.016 -18.469 -40.5 1 80.12 719 GLY B CA 1
ATOM 11431 C C . GLY B 1 719 ? 18.781 -18.094 -39.719 1 80.12 719 GLY B C 1
ATOM 11432 O O . GLY B 1 719 ? 18.219 -17.016 -39.906 1 80.12 719 GLY B O 1
ATOM 11433 N N . GLY B 1 720 ? 18.562 -18.969 -38.719 1 76.38 720 GLY B N 1
ATOM 11434 C CA . GLY B 1 720 ? 17.375 -18.797 -37.906 1 76.38 720 GLY B CA 1
ATOM 11435 C C . GLY B 1 720 ? 17.562 -17.766 -36.812 1 76.38 720 GLY B C 1
ATOM 11436 O O . GLY B 1 720 ? 16.578 -17.25 -36.25 1 76.38 720 GLY B O 1
ATOM 11437 N N . GLY B 1 721 ? 18.797 -17.562 -36.5 1 88.94 721 GLY B N 1
ATOM 11438 C CA . GLY B 1 721 ? 19.031 -16.594 -35.438 1 88.94 721 GLY B CA 1
ATOM 11439 C C . GLY B 1 721 ? 20.25 -16.906 -34.594 1 88.94 721 GLY B C 1
ATOM 11440 O O . GLY B 1 721 ? 21.188 -17.547 -35.094 1 88.94 721 GLY B O 1
ATOM 11441 N N . PHE B 1 722 ? 20.219 -16.406 -33.438 1 93.38 722 PHE B N 1
ATOM 11442 C CA . PHE B 1 722 ? 21.344 -16.609 -32.5 1 93.38 722 PHE B CA 1
ATOM 11443 C C . PHE B 1 722 ? 21.312 -18.031 -31.938 1 93.38 722 PHE B C 1
ATOM 11445 O O . PHE B 1 722 ? 20.234 -18.594 -31.703 1 93.38 722 PHE B O 1
ATOM 11452 N N . ALA B 1 723 ? 22.516 -18.656 -31.75 1 94.94 723 ALA B N 1
ATOM 11453 C CA . ALA B 1 723 ? 22.562 -19.922 -31.016 1 94.94 723 ALA B CA 1
ATOM 11454 C C . ALA B 1 723 ? 21.938 -19.766 -29.625 1 94.94 723 ALA B C 1
ATOM 11456 O O . ALA B 1 723 ? 21.141 -20.609 -29.203 1 94.94 723 ALA B O 1
ATOM 11457 N N . PHE B 1 724 ? 22.312 -18.75 -28.969 1 94.44 724 PHE B N 1
ATOM 11458 C CA . PHE B 1 724 ? 21.578 -18.359 -27.766 1 94.44 724 PHE B CA 1
ATOM 11459 C C . PHE B 1 724 ? 21.797 -16.875 -27.453 1 94.44 724 PHE B C 1
ATOM 11461 O O . PHE B 1 724 ? 22.828 -16.312 -27.844 1 94.44 724 PHE B O 1
ATOM 11468 N N . GLN B 1 725 ? 20.828 -16.297 -26.984 1 93.81 725 GLN B N 1
ATOM 11469 C CA . GLN B 1 725 ? 20.828 -14.906 -26.562 1 93.81 725 GLN B CA 1
ATOM 11470 C C . GLN B 1 725 ? 20.219 -14.75 -25.172 1 93.81 725 GLN B C 1
ATOM 11472 O O . GLN B 1 725 ? 19.219 -15.406 -24.859 1 93.81 725 GLN B O 1
ATOM 11477 N N . ILE B 1 726 ? 20.844 -13.938 -24.328 1 92.38 726 ILE B N 1
ATOM 11478 C CA . ILE B 1 726 ? 20.328 -13.688 -22.984 1 92.38 726 ILE B CA 1
ATOM 11479 C C . ILE B 1 726 ? 20.141 -12.188 -22.781 1 92.38 726 ILE B C 1
ATOM 11481 O O . ILE B 1 726 ? 20.906 -11.383 -23.312 1 92.38 726 ILE B O 1
ATOM 11485 N N . ASP B 1 727 ? 19.219 -11.836 -22.031 1 88.75 727 ASP B N 1
ATOM 11486 C CA . ASP B 1 727 ? 18.859 -10.43 -21.844 1 88.75 727 ASP B CA 1
ATOM 11487 C C . ASP B 1 727 ? 19.703 -9.797 -20.734 1 88.75 727 ASP B C 1
ATOM 11489 O O . ASP B 1 727 ? 20.594 -10.438 -20.188 1 88.75 727 ASP B O 1
ATOM 11493 N N . ASP B 1 728 ? 19.359 -8.555 -20.391 1 86.94 728 ASP B N 1
ATOM 11494 C CA . ASP B 1 728 ? 20.172 -7.754 -19.469 1 86.94 728 ASP B CA 1
ATOM 11495 C C . ASP B 1 728 ? 19.969 -8.203 -18.031 1 86.94 728 ASP B C 1
ATOM 11497 O O . ASP B 1 728 ? 20.844 -8.023 -17.188 1 86.94 728 ASP B O 1
ATOM 11501 N N . GLU B 1 729 ? 18.875 -8.789 -17.719 1 85.5 729 GLU B N 1
ATOM 11502 C CA . GLU B 1 729 ? 18.641 -9.25 -16.359 1 85.5 729 GLU B CA 1
ATOM 11503 C C . GLU B 1 729 ? 18.906 -10.75 -16.234 1 85.5 729 GLU B C 1
ATOM 11505 O O . GLU B 1 729 ? 18.734 -11.328 -15.164 1 85.5 729 GLU B O 1
ATOM 11510 N N . LEU B 1 730 ? 19.406 -11.32 -17.328 1 89.5 730 LEU B N 1
ATOM 11511 C CA . LEU B 1 730 ? 19.719 -12.742 -17.359 1 89.5 730 LEU B CA 1
ATOM 11512 C C . LEU B 1 730 ? 18.516 -13.578 -16.953 1 89.5 730 LEU B C 1
ATOM 11514 O O . LEU B 1 730 ? 18.641 -14.5 -16.141 1 89.5 730 LEU B O 1
ATOM 11518 N N . ASP B 1 731 ? 17.391 -13.109 -17.391 1 86.5 731 ASP B N 1
ATOM 11519 C CA . ASP B 1 731 ? 16.141 -13.789 -17.047 1 86.5 731 ASP B CA 1
ATOM 11520 C C . ASP B 1 731 ? 15.57 -14.547 -18.234 1 86.5 731 ASP B C 1
ATOM 11522 O O . ASP B 1 731 ? 15.172 -15.711 -18.109 1 86.5 731 ASP B O 1
ATOM 11526 N N . ALA B 1 732 ? 15.555 -13.836 -19.281 1 87.69 732 ALA B N 1
ATOM 11527 C CA . ALA B 1 732 ? 14.969 -14.422 -20.484 1 87.69 732 ALA B CA 1
ATOM 11528 C C . ALA B 1 732 ? 16 -14.516 -21.609 1 87.69 732 ALA B C 1
ATOM 11530 O O . ALA B 1 732 ? 16.984 -13.766 -21.625 1 87.69 732 ALA B O 1
ATOM 11531 N N . GLY B 1 733 ? 15.742 -15.516 -22.5 1 90.25 733 GLY B N 1
ATOM 11532 C CA . GLY B 1 733 ? 16.625 -15.711 -23.641 1 90.25 733 GLY B CA 1
ATOM 11533 C C . GLY B 1 733 ? 15.938 -16.359 -24.828 1 90.25 733 GLY B C 1
ATOM 11534 O O . GLY B 1 733 ? 14.75 -16.703 -24.75 1 90.25 733 GLY B O 1
ATOM 11535 N N . GLU B 1 734 ? 16.688 -16.391 -25.875 1 91.69 734 GLU B N 1
ATOM 11536 C CA . GLU B 1 734 ? 16.219 -17.016 -27.094 1 91.69 734 GLU B CA 1
ATOM 11537 C C . GLU B 1 734 ? 17.297 -17.906 -27.719 1 91.69 734 GLU B C 1
ATOM 11539 O O . GLU B 1 734 ? 18.484 -17.562 -27.656 1 91.69 734 GLU B O 1
ATOM 11544 N N . SER B 1 735 ? 16.938 -19.016 -28.203 1 94.25 735 SER B N 1
ATOM 11545 C CA . SER B 1 735 ? 17.844 -19.922 -28.891 1 94.25 735 SER B CA 1
ATOM 11546 C C . SER B 1 735 ? 17.25 -20.406 -30.203 1 94.25 735 SER B C 1
ATOM 11548 O O . SER B 1 735 ? 16.078 -20.766 -30.266 1 94.25 735 SER B O 1
ATOM 11550 N N . ASN B 1 736 ? 18.031 -20.297 -31.234 1 93.69 736 ASN B N 1
ATOM 11551 C CA . ASN B 1 736 ? 17.641 -20.719 -32.562 1 93.69 736 ASN B CA 1
ATOM 11552 C C . ASN B 1 736 ? 18.75 -21.469 -33.281 1 93.69 736 ASN B C 1
ATOM 11554 O O . ASN B 1 736 ? 19.906 -21.453 -32.844 1 93.69 736 ASN B O 1
ATOM 11558 N N . PRO B 1 737 ? 18.422 -22.188 -34.312 1 93.56 737 PRO B N 1
ATOM 11559 C CA . PRO B 1 737 ? 19.484 -22.781 -35.125 1 93.56 737 PRO B CA 1
ATOM 11560 C C . PRO B 1 737 ? 20.406 -21.734 -35.75 1 93.56 737 PRO B C 1
ATOM 11562 O O . PRO B 1 737 ? 19.922 -20.75 -36.312 1 93.56 737 PRO B O 1
ATOM 11565 N N . SER B 1 738 ? 21.656 -21.938 -35.531 1 93.94 738 SER B N 1
ATOM 11566 C CA . SER B 1 738 ? 22.641 -20.969 -36 1 93.94 738 SER B CA 1
ATOM 11567 C C . SER B 1 738 ? 23.531 -21.562 -37.094 1 93.94 738 SER B C 1
ATOM 11569 O O . SER B 1 738 ? 24.016 -22.672 -36.969 1 93.94 738 SER B O 1
ATOM 11571 N N . ASP B 1 739 ? 23.812 -20.766 -38.125 1 93.38 739 ASP B N 1
ATOM 11572 C CA . ASP B 1 739 ? 24.672 -21.188 -39.219 1 93.38 739 ASP B CA 1
ATOM 11573 C C . ASP B 1 739 ? 26.141 -21.094 -38.844 1 93.38 739 ASP B C 1
ATOM 11575 O O . ASP B 1 739 ? 26.984 -21.844 -39.375 1 93.38 739 ASP B O 1
ATOM 11579 N N . THR B 1 740 ? 26.453 -20.234 -37.938 1 93.25 740 THR B N 1
ATOM 11580 C CA . THR B 1 740 ? 27.828 -20.047 -37.531 1 93.25 740 THR B CA 1
ATOM 11581 C C . THR B 1 740 ? 28.406 -21.344 -36.938 1 93.25 740 THR B C 1
ATOM 11583 O O . THR B 1 740 ? 29.547 -21.703 -37.25 1 93.25 740 THR B O 1
ATOM 11586 N N . PHE B 1 741 ? 27.547 -22.047 -36.25 1 94.94 741 PHE B N 1
ATOM 11587 C CA . PHE B 1 741 ? 28.031 -23.234 -35.562 1 94.94 741 PHE B CA 1
ATOM 11588 C C . PHE B 1 741 ? 27.312 -24.484 -36.031 1 94.94 741 PHE B C 1
ATOM 11590 O O . PHE B 1 741 ? 27.625 -25.594 -35.594 1 94.94 741 PHE B O 1
ATOM 11597 N N . GLY B 1 742 ? 26.312 -24.344 -36.875 1 93.25 742 GLY B N 1
ATOM 11598 C CA . GLY B 1 742 ? 25.5 -25.484 -37.281 1 93.25 742 GLY B CA 1
ATOM 11599 C C . GLY B 1 742 ? 24.75 -26.125 -36.125 1 93.25 742 GLY B C 1
ATOM 11600 O O . GLY B 1 742 ? 24.578 -27.344 -36.094 1 93.25 742 GLY B O 1
ATOM 11601 N N . SER B 1 743 ? 24.547 -25.391 -35.219 1 92.19 743 SER B N 1
ATOM 11602 C CA . SER B 1 743 ? 23.891 -25.891 -34 1 92.19 743 SER B CA 1
ATOM 11603 C C . SER B 1 743 ? 22.375 -25.766 -34.094 1 92.19 743 SER B C 1
ATOM 11605 O O . SER B 1 743 ? 21.859 -24.844 -34.75 1 92.19 743 SER B O 1
ATOM 11607 N N . PRO B 1 744 ? 21.656 -26.719 -33.625 1 93.06 744 PRO B N 1
ATOM 11608 C CA . PRO B 1 744 ? 20.219 -26.578 -33.438 1 93.06 744 PRO B CA 1
ATOM 11609 C C . PRO B 1 744 ? 19.844 -25.719 -32.25 1 93.06 744 PRO B C 1
ATOM 11611 O O . PRO B 1 744 ? 20.688 -24.984 -31.719 1 93.06 744 PRO B O 1
ATOM 11614 N N . ARG B 1 745 ? 18.578 -25.719 -31.922 1 92.31 745 ARG B N 1
ATOM 11615 C CA . ARG B 1 745 ? 18.156 -25.047 -30.703 1 92.31 745 ARG B CA 1
ATOM 11616 C C . ARG B 1 745 ? 18.812 -25.688 -29.484 1 92.31 745 ARG B C 1
ATOM 11618 O O . ARG B 1 745 ? 18.75 -26.906 -29.312 1 92.31 745 ARG B O 1
ATOM 11625 N N . LEU B 1 746 ? 19.406 -24.906 -28.703 1 93.44 746 LEU B N 1
ATOM 11626 C CA . LEU B 1 746 ? 20.172 -25.438 -27.578 1 93.44 746 LEU B CA 1
ATOM 11627 C C . LEU B 1 746 ? 19.312 -25.516 -26.312 1 93.44 746 LEU B C 1
ATOM 11629 O O . LEU B 1 746 ? 19.516 -26.406 -25.484 1 93.44 746 LEU B O 1
ATOM 11633 N N . SER B 1 747 ? 18.375 -24.672 -26.219 1 91.88 747 SER B N 1
ATOM 11634 C CA . SER B 1 747 ? 17.562 -24.547 -25.016 1 91.88 747 SER B CA 1
ATOM 11635 C C . SER B 1 747 ? 16.297 -25.406 -25.109 1 91.88 747 SER B C 1
ATOM 11637 O O . SER B 1 747 ? 16.094 -26.109 -26.109 1 91.88 747 SER B O 1
ATOM 11639 N N . SER B 1 748 ? 15.594 -25.484 -24.031 1 88.44 748 SER B N 1
ATOM 11640 C CA . SER B 1 748 ? 14.375 -26.281 -23.953 1 88.44 748 SER B CA 1
ATOM 11641 C C . SER B 1 748 ? 13.32 -25.781 -24.938 1 88.44 748 SER B C 1
ATOM 11643 O O . SER B 1 748 ? 12.5 -26.562 -25.422 1 88.44 748 SER B O 1
ATOM 11645 N N . ASN B 1 749 ? 13.289 -24.5 -25.094 1 88.69 749 ASN B N 1
ATOM 11646 C CA . ASN B 1 749 ? 12.383 -23.844 -26.016 1 88.69 749 ASN B CA 1
ATOM 11647 C C . ASN B 1 749 ? 13.047 -22.656 -26.719 1 88.69 749 ASN B C 1
ATOM 11649 O O . ASN B 1 749 ? 14.125 -22.219 -26.312 1 88.69 749 ASN B O 1
ATOM 11653 N N . GLU B 1 750 ? 12.414 -22.297 -27.844 1 89.94 750 GLU B N 1
ATOM 11654 C CA . GLU B 1 750 ? 12.945 -21.125 -28.547 1 89.94 750 GLU B CA 1
ATOM 11655 C C . GLU B 1 750 ? 13.133 -19.953 -27.594 1 89.94 750 GLU B C 1
ATOM 11657 O O . GLU B 1 750 ? 14.172 -19.281 -27.625 1 89.94 750 GLU B O 1
ATOM 11662 N N . PHE B 1 751 ? 12.086 -19.734 -26.875 1 88.62 751 PHE B N 1
ATOM 11663 C CA . PHE B 1 751 ? 12.148 -18.734 -25.828 1 88.62 751 PHE B CA 1
ATOM 11664 C C . PHE B 1 751 ? 12.219 -19.391 -24.453 1 88.62 751 PHE B C 1
ATOM 11666 O O . PHE B 1 751 ? 11.312 -20.109 -24.047 1 88.62 751 PHE B O 1
ATOM 11673 N N . PHE B 1 752 ? 13.375 -19.125 -23.781 1 89.06 752 PHE B N 1
ATOM 11674 C CA . PHE B 1 752 ? 13.57 -19.828 -22.516 1 89.06 752 PHE B CA 1
ATOM 11675 C C . PHE B 1 752 ? 13.828 -18.828 -21.375 1 89.06 752 PHE B C 1
ATOM 11677 O O . PHE B 1 752 ? 14.086 -17.656 -21.625 1 89.06 752 PHE B O 1
ATOM 11684 N N . ARG B 1 753 ? 13.641 -19.359 -20.203 1 89.88 753 ARG B N 1
ATOM 11685 C CA . ARG B 1 753 ? 13.984 -18.594 -19 1 89.88 753 ARG B CA 1
ATOM 11686 C C . ARG B 1 753 ? 15.234 -19.156 -18.344 1 89.88 753 ARG B C 1
ATOM 11688 O O . ARG B 1 753 ? 15.438 -20.375 -18.297 1 89.88 753 ARG B O 1
ATOM 11695 N N . CYS B 1 754 ? 16.031 -18.219 -17.844 1 90.81 754 CYS B N 1
ATOM 11696 C CA . CYS B 1 754 ? 17.312 -18.609 -17.266 1 90.81 754 CYS B CA 1
ATOM 11697 C C . CYS B 1 754 ? 17.156 -18.906 -15.773 1 90.81 754 CYS B C 1
ATOM 11699 O O . CYS B 1 754 ? 16.5 -18.141 -15.047 1 90.81 754 CYS B O 1
ATOM 11701 N N . LEU B 1 755 ? 17.656 -20.016 -15.414 1 91.31 755 LEU B N 1
ATOM 11702 C CA . LEU B 1 755 ? 17.703 -20.359 -13.992 1 91.31 755 LEU B CA 1
ATOM 11703 C C . LEU B 1 755 ? 19.047 -19.953 -13.383 1 91.31 755 LEU B C 1
ATOM 11705 O O . LEU B 1 755 ? 19.078 -19.344 -12.312 1 91.31 755 LEU B O 1
ATOM 11709 N N . GLN B 1 756 ? 20.062 -20.375 -14.039 1 93.62 756 GLN B N 1
ATOM 11710 C CA . GLN B 1 756 ? 21.422 -20.078 -13.578 1 93.62 756 GLN B CA 1
ATOM 11711 C C . GLN B 1 756 ? 22.344 -19.781 -14.758 1 93.62 756 GLN B C 1
ATOM 11713 O O . GLN B 1 756 ? 22.172 -20.359 -15.844 1 93.62 756 GLN B O 1
ATOM 11718 N N . VAL B 1 757 ? 23.25 -18.859 -14.523 1 95.25 757 VAL B N 1
ATOM 11719 C CA . VAL B 1 757 ? 24.297 -18.547 -15.484 1 95.25 757 VAL B CA 1
ATOM 11720 C C . VAL B 1 757 ? 25.641 -18.484 -14.773 1 95.25 757 VAL B C 1
ATOM 11722 O O . VAL B 1 757 ? 25.766 -17.875 -13.703 1 95.25 757 VAL B O 1
ATOM 11725 N N . GLU B 1 758 ? 26.594 -19.172 -15.32 1 95.69 758 GLU B N 1
ATOM 11726 C CA . GLU B 1 758 ? 27.953 -19.141 -14.805 1 95.69 758 GLU B CA 1
ATOM 11727 C C . GLU B 1 758 ? 28.953 -18.891 -15.922 1 95.69 758 GLU B C 1
ATOM 11729 O O . GLU B 1 758 ? 28.75 -19.312 -17.062 1 95.69 758 GLU B O 1
ATOM 11734 N N . VAL B 1 759 ? 29.984 -18.141 -15.57 1 96.12 759 VAL B N 1
ATOM 11735 C CA . VAL B 1 759 ? 31.094 -17.922 -16.5 1 96.12 759 VAL B CA 1
ATOM 11736 C C . VAL B 1 759 ? 32.406 -18.391 -15.859 1 96.12 759 VAL B C 1
ATOM 11738 O O . VAL B 1 759 ? 32.75 -17.984 -14.742 1 96.12 759 VAL B O 1
ATOM 11741 N N . TRP B 1 760 ? 33.125 -19.188 -16.594 1 94.56 760 TRP B N 1
ATOM 11742 C CA . TRP B 1 760 ? 34.344 -19.781 -16.078 1 94.56 760 TRP B CA 1
ATOM 11743 C C . TRP B 1 760 ? 35.562 -19.359 -16.906 1 94.56 760 TRP B C 1
ATOM 11745 O O . TRP B 1 760 ? 35.5 -19.312 -18.125 1 94.56 760 TRP B O 1
ATOM 11755 N N . PHE B 1 761 ? 36.625 -19.047 -16.188 1 94.12 761 PHE B N 1
ATOM 11756 C CA . PHE B 1 761 ? 37.906 -18.703 -16.812 1 94.12 761 PHE B CA 1
ATOM 11757 C C . PHE B 1 761 ? 38.938 -19.781 -16.547 1 94.12 761 PHE B C 1
ATOM 11759 O O . PHE B 1 761 ? 38.75 -20.656 -15.695 1 94.12 761 PHE B O 1
ATOM 11766 N N . PHE B 1 762 ? 40.062 -19.641 -17.312 1 91.38 762 PHE B N 1
ATOM 11767 C CA . PHE B 1 762 ? 41.125 -20.625 -17.219 1 91.38 762 PHE B CA 1
ATOM 11768 C C . PHE B 1 762 ? 42.438 -20 -16.703 1 91.38 762 PHE B C 1
ATOM 11770 O O . PHE B 1 762 ? 42.938 -19.062 -17.312 1 91.38 762 PHE B O 1
ATOM 11777 N N . SER B 1 763 ? 42.75 -20.359 -15.508 1 85.88 763 SER B N 1
ATOM 11778 C CA . SER B 1 763 ? 43.969 -19.781 -14.914 1 85.88 763 SER B CA 1
ATOM 11779 C C . SER B 1 763 ? 45.031 -20.859 -14.664 1 85.88 763 SER B C 1
ATOM 11781 O O . SER B 1 763 ? 44.688 -22.016 -14.414 1 85.88 763 SER B O 1
ATOM 11783 N N . ASN B 1 764 ? 46.344 -20.531 -14.781 1 77.06 764 ASN B N 1
ATOM 11784 C CA . ASN B 1 764 ? 47.469 -21.406 -14.523 1 77.06 764 ASN B CA 1
ATOM 11785 C C . ASN B 1 764 ? 47.75 -21.562 -13.031 1 77.06 764 ASN B C 1
ATOM 11787 O O . ASN B 1 764 ? 48.562 -22.391 -12.617 1 77.06 764 ASN B O 1
ATOM 11791 N N . LEU B 1 765 ? 47.219 -20.719 -12.195 1 59.91 765 LEU B N 1
ATOM 11792 C CA . LEU B 1 765 ? 47.594 -20.766 -10.797 1 59.91 765 LEU B CA 1
ATOM 11793 C C . LEU B 1 765 ? 46.906 -21.922 -10.07 1 59.91 765 LEU B C 1
ATOM 11795 O O . LEU B 1 765 ? 45.719 -22.141 -10.25 1 59.91 765 LEU B O 1
ATOM 11799 N N . LYS B 1 766 ? 47.75 -22.922 -9.594 1 51.28 766 LYS B N 1
ATOM 11800 C CA . LYS B 1 766 ? 47.281 -23.984 -8.719 1 51.28 766 LYS B CA 1
ATOM 11801 C C . LYS B 1 766 ? 46.5 -23.438 -7.547 1 51.28 766 LYS B C 1
ATOM 11803 O O . LYS B 1 766 ? 46.812 -22.359 -7.031 1 51.28 766 LYS B O 1
ATOM 11808 N N . PRO B 1 767 ? 45.25 -23.969 -7.223 1 50.91 767 PRO B N 1
ATOM 11809 C CA . PRO B 1 767 ? 44.5 -23.516 -6.059 1 50.91 767 PRO B CA 1
ATOM 11810 C C . PRO B 1 767 ? 45.344 -23.422 -4.797 1 50.91 767 PRO B C 1
ATOM 11812 O O . PRO B 1 767 ? 46.219 -24.25 -4.582 1 50.91 767 PRO B O 1
ATOM 11815 N N . SER B 1 768 ? 45.656 -22.25 -4.316 1 39.25 768 SER B N 1
ATOM 11816 C CA . SER B 1 768 ? 46.344 -22.219 -3.027 1 39.25 768 SER B CA 1
ATOM 11817 C C . SER B 1 768 ? 45.656 -23.125 -2.018 1 39.25 768 SER B C 1
ATOM 11819 O O . SER B 1 768 ? 44.438 -23.109 -1.89 1 39.25 768 SER B O 1
ATOM 11821 N N . GLY B 1 769 ? 46.125 -24.375 -1.844 1 35.97 769 GLY B N 1
ATOM 11822 C CA . GLY B 1 769 ? 45.688 -25.172 -0.696 1 35.97 769 GLY B CA 1
ATOM 11823 C C . GLY B 1 769 ? 45.5 -24.344 0.561 1 35.97 769 GLY B C 1
ATOM 11824 O O . GLY B 1 769 ? 46.469 -23.734 1.062 1 35.97 769 GLY B O 1
ATOM 11825 N N . ASP B 1 770 ? 44.438 -23.562 0.79 1 29.52 770 ASP B N 1
ATOM 11826 C CA . ASP B 1 770 ? 44.25 -23.438 2.229 1 29.52 770 ASP B CA 1
ATOM 11827 C C . ASP B 1 770 ? 44.062 -24.797 2.881 1 29.52 770 ASP B C 1
ATOM 11829 O O . ASP B 1 770 ? 43.375 -25.672 2.338 1 29.52 770 ASP B O 1
#

Solvent-accessible surface area (backbone atoms only — not comparable to full-atom values): 83478 Å² total; per-residue (Å²): 118,70,71,64,49,57,54,47,50,44,51,52,47,51,51,48,59,65,42,39,68,44,46,50,48,8,51,52,30,46,34,44,53,48,14,44,52,47,43,62,52,34,57,66,37,72,82,50,51,64,47,73,65,54,34,34,56,50,13,2,53,51,37,30,51,52,48,62,67,46,52,78,76,44,53,69,67,56,49,54,49,49,53,49,50,37,52,45,46,31,61,44,22,51,31,43,18,46,12,19,42,40,39,17,64,68,39,53,58,86,72,76,75,56,70,66,50,51,55,50,34,41,51,64,52,9,44,52,61,40,46,54,45,47,38,50,51,32,41,33,46,23,46,11,27,49,46,45,53,58,47,34,74,80,39,71,83,54,63,80,52,52,28,48,38,39,50,31,3,14,25,56,28,63,81,70,67,46,73,51,54,38,69,73,66,29,82,63,45,60,32,44,13,36,30,28,23,36,51,19,40,52,47,22,53,52,50,44,38,52,53,47,36,59,44,56,65,58,61,42,94,61,62,79,65,72,78,73,80,80,67,83,80,82,81,85,82,90,79,85,79,83,87,82,85,88,90,81,87,80,86,75,81,88,82,81,88,82,78,84,83,89,82,86,82,78,88,82,82,75,77,76,72,79,77,74,72,78,79,70,80,74,80,78,71,79,70,59,80,76,55,68,74,63,73,67,73,74,59,71,49,68,82,56,73,79,58,67,82,68,82,76,67,41,75,59,53,71,62,51,67,58,34,51,37,31,32,15,41,22,51,24,52,53,50,51,50,51,49,46,57,57,34,61,73,36,68,72,46,43,61,49,36,43,77,65,21,56,54,64,37,27,44,8,23,50,38,23,45,52,52,49,56,48,40,58,72,75,40,53,56,43,64,65,28,68,58,25,43,51,48,16,52,46,30,45,36,54,24,44,22,36,52,47,27,62,57,51,86,51,80,62,63,76,85,45,49,65,60,49,53,52,32,53,48,44,34,53,50,48,54,52,50,43,51,71,66,45,29,71,70,59,41,54,58,63,32,66,62,52,44,48,21,48,46,13,23,53,32,19,24,65,66,45,10,51,50,51,38,41,67,75,38,72,80,60,73,57,60,53,62,57,22,49,51,39,35,59,38,44,65,86,48,71,44,61,41,23,42,40,32,47,49,46,46,34,35,72,75,68,25,48,68,56,36,28,51,52,30,46,50,53,25,52,50,41,53,46,49,41,60,71,65,45,51,76,68,25,56,68,50,29,51,49,48,49,51,47,49,50,48,47,60,67,62,53,75,85,68,78,73,66,72,80,72,68,73,91,67,74,76,83,73,79,70,81,72,70,81,84,71,78,74,72,72,66,70,65,67,73,70,68,79,74,78,71,47,61,76,55,90,58,95,78,64,46,74,69,53,45,54,57,47,41,70,70,39,58,68,80,54,38,75,27,34,35,36,75,57,36,34,38,88,79,72,43,66,36,41,65,59,46,52,62,58,37,42,74,65,37,42,34,37,40,41,36,28,32,61,55,64,37,41,26,42,34,38,44,37,40,50,52,63,87,29,95,51,65,44,65,44,77,78,20,32,37,34,20,49,62,75,54,76,45,77,24,48,54,64,72,76,55,78,38,46,31,37,23,54,90,56,34,42,33,29,36,21,48,86,72,25,33,32,34,32,34,33,34,42,52,41,44,33,38,21,20,34,9,44,16,30,68,34,58,59,41,51,91,38,53,53,36,40,46,62,44,45,38,31,34,29,59,38,84,69,71,78,75,80,123,116,69,68,63,48,56,53,48,50,45,51,53,47,50,51,48,59,64,44,38,68,43,47,51,47,8,50,50,30,46,33,45,52,48,13,46,51,45,43,62,53,35,57,65,37,71,82,49,51,63,47,72,65,56,34,33,57,48,14,2,52,51,37,30,52,52,46,62,68,44,52,79,78,43,53,68,66,55,48,53,49,49,54,51,50,38,51,42,46,30,60,44,23,51,30,43,18,45,12,19,42,42,37,17,65,68,38,53,57,86,71,75,75,56,70,64,51,50,54,50,34,40,50,61,52,9,44,53,59,39,45,55,47,48,38,49,53,32,41,34,48,24,45,11,26,49,46,46,53,58,47,34,76,80,40,71,83,53,62,79,52,52,28,47,39,40,50,31,4,15,24,55,27,61,82,69,68,45,71,52,55,38,69,74,66,30,80,65,45,58,32,44,14,36,29,28,23,36,51,20,40,52,49,21,54,54,48,43,39,51,53,47,35,56,44,56,64,57,59,42,96,61,62,80,69,77,82,78,82,82,71,84,81,85,78,86,87,91,86,95,86,93,91,90,94,87,91,90,89,93,84,92,95,86,94,96,87,92,88,88,91,87,88,92,84,86,90,88,82,78,79,79,73,81,74,80,77,81,78,74,80,77,80,77,73,78,69,62,80,78,55,68,74,64,73,67,70,72,57,72,50,67,82,56,75,80,57,66,82,68,83,75,66,42,74,58,54,72,61,53,67,57,35,52,38,30,32,16,40,23,50,24,51,52,50,51,51,50,51,46,57,57,34,60,73,36,69,72,46,46,60,49,38,42,78,66,20,56,55,64,36,26,44,8,24,49,38,24,45,50,50,49,56,50,41,59,72,75,41,53,56,43,62,63,30,66,59,25,44,50,51,16,50,47,30,44,36,53,24,43,22,36,52,47,26,63,58,51,84,50,79,64,62,75,84,45,50,67,58,48,53,50,31,53,48,45,34,52,50,48,54,53,50,44,51,70,66,44,31,72,72,59,40,55,58,62,31,66,60,52,45,49,21,46,46,14,23,53,33,18,26,65,66,46,10,48,51,50,39,41,67,74,38,73,80,61,74,58,60,54,62,59,22,51,51,39,36,59,37,44,65,86,47,70,44,61,41,22,41,40,31,47,49,44,47,34,35,71,74,67,24,48,68,56,36,28,50,52,31,45,49,53,26,52,49,43,53,47,49,41,61,71,67,44,50,76,68,24,56,68,51,29,50,50,49,48,52,48,49,51,47,46,58,68,60,54,76,85,67,79,72,65,71,77,72,66,71,89,66,72,78,76,80,78,73,82,69,70,82,83,72,77,72,71,72,68,69,64,69,73,72,67,78,72,77,74,49,63,76,56,90,58,96,78,62,45,75,70,54,46,54,56,47,42,69,70,40,60,67,82,51,37,75,27,34,34,35,75,56,37,33,37,89,78,71,42,67,35,40,67,58,47,52,63,57,38,42,74,64,38,42,36,39,39,40,36,27,33,60,55,66,37,42,25,39,34,38,43,37,41,51,51,64,87,31,97,53,64,45,66,43,75,79,21,32,36,34,21,47,62,75,52,75,44,77,24,48,54,64,72,75,54,78,38,43,31,37,22,54,89,54,34,41,32,29,36,21,48,86,72,26,33,32,36,32,32,34,34,42,52,41,45,34,38,20,20,34,10,44,18,29,69,33,58,59,39,51,90,38,53,53,36,39,46,60,45,46,37,31,34,27,60,38,85,66,72,76,76,80,123